Protein AF-0000000079792458 (afdb_homodimer)

Organism: Elysia chlorotica (NCBI:txid188477)

Structure (mmCIF, N/CA/C/O backbone):
data_AF-0000000079792458-model_v1
#
loop_
_entity.id
_entity.type
_entity.pdbx_description
1 polymer 'Nucleotide-diphospho-sugar transferase domain-containing protein'
#
loop_
_atom_site.group_PDB
_atom_site.id
_atom_site.type_symbol
_atom_site.label_atom_id
_atom_site.label_alt_id
_atom_site.label_comp_id
_atom_site.label_asym_id
_atom_site.label_entity_id
_atom_site.label_seq_id
_atom_site.pdbx_PDB_ins_code
_atom_site.Cartn_x
_atom_site.Cartn_y
_atom_site.Cartn_z
_atom_site.occupancy
_atom_site.B_iso_or_equiv
_atom_site.auth_seq_id
_atom_site.auth_comp_id
_atom_site.auth_asym_id
_atom_site.auth_atom_id
_atom_site.pdbx_PDB_model_num
ATOM 1 N N . ASP A 1 1 ? 12.469 20.438 16.906 1 79.25 1 ASP A N 1
ATOM 2 C CA . ASP A 1 1 ? 12.914 21.625 16.188 1 79.25 1 ASP A CA 1
ATOM 3 C C . ASP A 1 1 ? 11.844 22.719 16.219 1 79.25 1 ASP A C 1
ATOM 5 O O . ASP A 1 1 ? 11.766 23.547 15.312 1 79.25 1 ASP A O 1
ATOM 9 N N . LEU A 1 2 ? 11.07 22.578 17.203 1 83.62 2 LEU A N 1
ATOM 10 C CA . LEU A 1 2 ? 10.078 23.609 17.484 1 83.62 2 LEU A CA 1
ATOM 11 C C . LEU A 1 2 ? 10.695 24.766 18.25 1 83.62 2 LEU A C 1
ATOM 13 O O . LEU A 1 2 ? 10.32 25.016 19.406 1 83.62 2 LEU A O 1
ATOM 17 N N . LEU A 1 3 ? 11.734 25.422 17.703 1 83.19 3 LEU A N 1
ATOM 18 C CA . LEU A 1 3 ? 12.469 26.547 18.266 1 83.19 3 LEU A CA 1
ATOM 19 C C . LEU A 1 3 ? 12.383 27.75 17.328 1 83.19 3 LEU A C 1
ATOM 21 O O . LEU A 1 3 ? 12.203 27.609 16.125 1 83.19 3 LEU A O 1
ATOM 25 N N . PRO A 1 4 ? 12.445 28.844 17.938 1 83.25 4 PRO A N 1
ATOM 26 C CA . PRO A 1 4 ? 12.438 30.047 17.094 1 83.25 4 PRO A CA 1
ATOM 27 C C . PRO A 1 4 ? 13.789 30.312 16.422 1 83.25 4 PRO A C 1
ATOM 29 O O . PRO A 1 4 ? 14.82 29.828 16.906 1 83.25 4 PRO A O 1
ATOM 32 N N . ASP A 1 5 ? 13.859 30.984 15.414 1 87.56 5 ASP A N 1
ATOM 33 C CA . ASP A 1 5 ? 15.023 31.578 14.758 1 87.56 5 ASP A CA 1
ATOM 34 C C . ASP A 1 5 ? 16.016 30.5 14.344 1 87.56 5 ASP A C 1
ATOM 36 O O . ASP A 1 5 ? 17.219 30.609 14.625 1 87.56 5 ASP A O 1
ATOM 40 N N . LEU A 1 6 ? 15.57 29.438 13.789 1 92.81 6 LEU A N 1
ATOM 41 C CA . LEU A 1 6 ? 16.422 28.406 13.211 1 92.81 6 LEU A CA 1
ATOM 42 C C . LEU A 1 6 ? 16.609 28.625 11.719 1 92.81 6 LEU A C 1
ATOM 44 O O . LEU A 1 6 ? 15.789 29.297 11.078 1 92.81 6 LEU A O 1
ATOM 48 N N . ALA A 1 7 ? 17.797 28.125 11.227 1 95.06 7 ALA A N 1
ATOM 49 C CA . ALA A 1 7 ? 17.906 28.047 9.773 1 95.06 7 ALA A CA 1
ATOM 50 C C . ALA A 1 7 ? 16.703 27.328 9.164 1 95.06 7 ALA A C 1
ATOM 52 O O . ALA A 1 7 ? 16.156 26.406 9.766 1 95.06 7 ALA A O 1
ATOM 53 N N . PRO A 1 8 ? 16.312 27.781 7.977 1 93.62 8 PRO A N 1
ATOM 54 C CA . PRO A 1 8 ? 15.148 27.141 7.352 1 93.62 8 PRO A CA 1
ATOM 55 C C . PRO A 1 8 ? 15.273 25.625 7.297 1 93.62 8 PRO A C 1
ATOM 57 O O . PRO A 1 8 ? 16.359 25.094 7.066 1 93.62 8 PRO A O 1
ATOM 60 N N . PRO A 1 9 ? 14.18 24.984 7.551 1 91.38 9 PRO A N 1
ATOM 61 C CA . PRO A 1 9 ? 14.188 23.516 7.512 1 91.38 9 PRO A CA 1
ATOM 62 C C . PRO A 1 9 ? 14.141 22.969 6.09 1 91.38 9 PRO A C 1
ATOM 64 O O . PRO A 1 9 ? 13.203 22.25 5.738 1 91.38 9 PRO A O 1
ATOM 67 N N . VAL A 1 10 ? 15.078 23.297 5.309 1 93.38 10 VAL A N 1
ATOM 68 C CA . VAL A 1 10 ? 15.234 22.859 3.928 1 93.38 10 VAL A CA 1
ATOM 69 C C . VAL A 1 10 ? 16.578 22.141 3.76 1 93.38 10 VAL A C 1
ATOM 71 O O . VAL A 1 10 ? 17.609 22.625 4.25 1 93.38 10 VAL A O 1
ATOM 74 N N . VAL A 1 11 ? 16.484 21.016 3.141 1 95.88 11 VAL A N 1
ATOM 75 C CA . VAL A 1 11 ? 17.719 20.297 2.816 1 95.88 11 VAL A CA 1
ATOM 76 C C . VAL A 1 11 ? 18.016 20.406 1.323 1 95.88 11 VAL A C 1
ATOM 78 O O . VAL A 1 11 ? 17.125 20.234 0.491 1 95.88 11 VAL A O 1
ATOM 81 N N . HIS A 1 12 ? 19.25 20.75 1.034 1 95.88 12 HIS A N 1
ATOM 82 C CA . HIS A 1 12 ? 19.672 20.922 -0.349 1 95.88 12 HIS A CA 1
ATOM 83 C C . HIS A 1 12 ? 20.656 19.828 -0.755 1 95.88 12 HIS A C 1
ATOM 85 O O . HIS A 1 12 ? 21.609 19.531 -0.016 1 95.88 12 HIS A O 1
ATOM 91 N N . PHE A 1 13 ? 20.391 19.312 -1.878 1 95.25 13 PHE A N 1
ATOM 92 C CA . PHE A 1 13 ? 21.344 18.469 -2.59 1 95.25 13 PHE A CA 1
ATOM 93 C C . PHE A 1 13 ? 21.734 19.094 -3.92 1 95.25 13 PHE A C 1
ATOM 95 O O . PHE A 1 13 ? 20.953 19.828 -4.523 1 95.25 13 PHE A O 1
ATOM 102 N N . LEU A 1 14 ? 22.969 18.812 -4.262 1 93.94 14 LEU A N 1
ATOM 103 C CA . LEU A 1 14 ? 23.438 19.266 -5.562 1 93.94 14 LEU A CA 1
ATOM 104 C C . LEU A 1 14 ? 23.781 18.078 -6.457 1 93.94 14 LEU A C 1
ATOM 106 O O . LEU A 1 14 ? 24.578 17.219 -6.082 1 93.94 14 LEU A O 1
ATOM 110 N N . TRP A 1 15 ? 23.109 18.016 -7.547 1 91.88 15 TRP A N 1
ATOM 111 C CA . TRP A 1 15 ? 23.359 16.969 -8.531 1 91.88 15 TRP A CA 1
ATOM 112 C C . TRP A 1 15 ? 23.953 17.547 -9.805 1 91.88 15 TRP A C 1
ATOM 114 O O . TRP A 1 15 ? 23.25 18.188 -10.594 1 91.88 15 TRP A O 1
ATOM 124 N N . CYS A 1 16 ? 25.25 17.203 -9.797 1 85.81 16 CYS A N 1
ATOM 125 C CA . CYS A 1 16 ? 25.969 17.688 -10.969 1 85.81 16 CYS A CA 1
ATOM 126 C C . CYS A 1 16 ? 26.359 16.531 -11.891 1 85.81 16 CYS A C 1
ATOM 128 O O . CYS A 1 16 ? 26.875 15.516 -11.43 1 85.81 16 CYS A O 1
ATOM 130 N N . GLY A 1 17 ? 25.797 16.359 -13 1 72.69 17 GLY A N 1
ATOM 131 C CA . GLY A 1 17 ? 26.188 15.328 -13.938 1 72.69 17 GLY A CA 1
ATOM 132 C C . GLY A 1 17 ? 25.312 15.266 -15.172 1 72.69 17 GLY A C 1
ATOM 133 O O . GLY A 1 17 ? 24.203 15.805 -15.172 1 72.69 17 GLY A O 1
ATOM 134 N N . GLY A 1 18 ? 25.969 14.945 -16.219 1 68.06 18 GLY A N 1
ATOM 135 C CA . GLY A 1 18 ? 25.234 14.781 -17.453 1 68.06 18 GLY A CA 1
ATOM 136 C C . GLY A 1 18 ? 24.344 13.547 -17.453 1 68.06 18 GLY A C 1
ATOM 137 O O . GLY A 1 18 ? 24.109 12.938 -16.406 1 68.06 18 GLY A O 1
ATOM 138 N N . ALA A 1 19 ? 23.766 13.242 -18.484 1 66.69 19 ALA A N 1
ATOM 139 C CA . ALA A 1 19 ? 22.828 12.141 -18.703 1 66.69 19 ALA A CA 1
ATOM 140 C C . ALA A 1 19 ? 23.484 10.797 -18.391 1 66.69 19 ALA A C 1
ATOM 142 O O . ALA A 1 19 ? 22.781 9.82 -18.094 1 66.69 19 ALA A O 1
ATOM 143 N N . GLU A 1 20 ? 24.844 10.805 -18.234 1 79.44 20 GLU A N 1
ATOM 144 C CA . GLU A 1 20 ? 25.531 9.523 -18.078 1 79.44 20 GLU A CA 1
ATOM 145 C C . GLU A 1 20 ? 25.719 9.18 -16.609 1 79.44 20 GLU A C 1
ATOM 147 O O . GLU A 1 20 ? 25.984 8.023 -16.266 1 79.44 20 GLU A O 1
ATOM 152 N N . ARG A 1 21 ? 25.609 10.242 -15.781 1 88.44 21 ARG A N 1
ATOM 153 C CA . ARG A 1 21 ? 25.797 9.961 -14.359 1 88.44 21 ARG A CA 1
ATOM 154 C C . ARG A 1 21 ? 24.547 9.297 -13.766 1 88.44 21 ARG A C 1
ATOM 156 O O . ARG A 1 21 ? 23.438 9.789 -13.938 1 88.44 21 ARG A O 1
ATOM 163 N N . LYS A 1 22 ? 24.828 8.18 -13.102 1 91.5 22 LYS A N 1
ATOM 164 C CA . LYS A 1 22 ? 23.734 7.395 -12.555 1 91.5 22 LYS A CA 1
ATOM 165 C C . LYS A 1 22 ? 23.453 7.781 -11.109 1 91.5 22 LYS A C 1
ATOM 167 O O . LYS A 1 22 ? 24.375 8.008 -10.328 1 91.5 22 LYS A O 1
ATOM 172 N N . PHE A 1 23 ? 22.172 7.953 -10.797 1 94.19 23 PHE A N 1
ATOM 173 C CA . PHE A 1 23 ? 21.75 8.055 -9.406 1 94.19 23 PHE A CA 1
ATOM 174 C C . PHE A 1 23 ? 21.734 6.684 -8.742 1 94.19 23 PHE A C 1
ATOM 176 O O . PHE A 1 23 ? 20.828 5.887 -8.977 1 94.19 23 PHE A O 1
ATOM 183 N N . GLU A 1 24 ? 22.734 6.422 -7.914 1 95 24 GLU A N 1
ATOM 184 C CA . GLU A 1 24 ? 22.984 5.094 -7.363 1 95 24 GLU A CA 1
ATOM 185 C C . GLU A 1 24 ? 22.281 4.902 -6.023 1 95 24 GLU A C 1
ATOM 187 O O . GLU A 1 24 ? 21.656 5.832 -5.508 1 95 24 GLU A O 1
ATOM 192 N N . TYR A 1 25 ? 22.422 3.68 -5.484 1 94.81 25 TYR A N 1
ATOM 193 C CA . TYR A 1 25 ? 21.812 3.332 -4.203 1 94.81 25 TYR A CA 1
ATOM 194 C C . TYR A 1 25 ? 22.344 4.211 -3.084 1 94.81 25 TYR A C 1
ATOM 196 O O . TYR A 1 25 ? 21.609 4.594 -2.176 1 94.81 25 TYR A O 1
ATOM 204 N N . ARG A 1 26 ? 23.609 4.586 -3.1 1 95.12 26 ARG A N 1
ATOM 205 C CA . ARG A 1 26 ? 24.188 5.449 -2.076 1 95.12 26 ARG A CA 1
ATOM 206 C C . ARG A 1 26 ? 23.516 6.812 -2.053 1 95.12 26 ARG A C 1
ATOM 208 O O . ARG A 1 26 ? 23.328 7.406 -0.985 1 95.12 26 ARG A O 1
ATOM 215 N N . HIS A 1 27 ? 23.125 7.348 -3.223 1 95.56 27 HIS A N 1
ATOM 216 C CA . HIS A 1 27 ? 22.438 8.625 -3.295 1 95.56 27 HIS A CA 1
ATOM 217 C C . HIS A 1 27 ? 21.031 8.516 -2.703 1 95.56 27 HIS A C 1
ATOM 219 O O . HIS A 1 27 ? 20.578 9.422 -1.997 1 95.56 27 HIS A O 1
ATOM 225 N N . TYR A 1 28 ? 20.422 7.398 -3.023 1 95.81 28 TYR A N 1
ATOM 226 C CA . TYR A 1 28 ? 19.125 7.102 -2.447 1 95.81 28 TYR A CA 1
ATOM 227 C C . TYR A 1 28 ? 19.188 7.074 -0.925 1 95.81 28 TYR A C 1
ATOM 229 O O . TYR A 1 28 ? 18.344 7.676 -0.25 1 95.81 28 TYR A O 1
ATOM 237 N N . LEU A 1 29 ? 20.188 6.414 -0.406 1 96 29 LEU A N 1
ATOM 238 C CA . LEU A 1 29 ? 20.375 6.328 1.039 1 96 29 LEU A CA 1
ATOM 239 C C . LEU A 1 29 ? 20.609 7.707 1.643 1 96 29 LEU A C 1
ATOM 241 O O . LEU A 1 29 ? 20.078 8.016 2.717 1 96 29 LEU A O 1
ATOM 245 N N . ALA A 1 30 ? 21.344 8.492 0.95 1 96.62 30 ALA A N 1
ATOM 246 C CA . ALA A 1 30 ? 21.641 9.836 1.442 1 96.62 30 ALA A CA 1
ATOM 247 C C . ALA A 1 30 ? 20.375 10.664 1.592 1 96.62 30 ALA A C 1
ATOM 249 O O . ALA A 1 30 ? 20.141 11.281 2.633 1 96.62 30 ALA A O 1
ATOM 250 N N . VAL A 1 31 ? 19.578 10.648 0.574 1 94.94 31 VAL A N 1
ATOM 251 C CA . VAL A 1 31 ? 18.359 11.445 0.577 1 94.94 31 VAL A CA 1
ATOM 252 C C . VAL A 1 31 ? 17.391 10.914 1.64 1 94.94 31 VAL A C 1
ATOM 254 O O . VAL A 1 31 ? 16.828 11.68 2.422 1 94.94 31 VAL A O 1
ATOM 257 N N . ARG A 1 32 ? 17.266 9.633 1.72 1 93.38 32 ARG A N 1
ATOM 258 C CA . ARG A 1 32 ? 16.344 9.023 2.68 1 93.38 32 ARG A CA 1
ATOM 259 C C . ARG A 1 32 ? 16.766 9.336 4.113 1 93.38 32 ARG A C 1
ATOM 261 O O . ARG A 1 32 ? 15.93 9.68 4.953 1 93.38 32 ARG A O 1
ATOM 268 N N . ARG A 1 33 ? 18.016 9.164 4.367 1 94.81 33 ARG A N 1
ATOM 269 C CA . ARG A 1 33 ? 18.516 9.391 5.723 1 94.81 33 ARG A CA 1
ATOM 270 C C . ARG A 1 33 ? 18.375 10.859 6.117 1 94.81 33 ARG A C 1
ATOM 272 O O . ARG A 1 33 ? 18.047 11.164 7.266 1 94.81 33 ARG A O 1
ATOM 279 N N . ALA A 1 34 ? 18.641 11.734 5.164 1 95.19 34 ALA A N 1
ATOM 280 C CA . ALA A 1 34 ? 18.469 13.156 5.43 1 95.19 34 ALA A CA 1
ATOM 281 C C . ALA A 1 34 ? 17.016 13.469 5.809 1 95.19 34 ALA A C 1
ATOM 283 O O . ALA A 1 34 ? 16.766 14.242 6.738 1 95.19 34 ALA A O 1
ATOM 284 N N . ASN A 1 35 ? 16.141 12.891 5.117 1 90.94 35 ASN A N 1
ATOM 285 C CA . ASN A 1 35 ? 14.727 13.094 5.418 1 90.94 35 ASN A CA 1
ATOM 286 C C . ASN A 1 35 ? 14.367 12.578 6.805 1 90.94 35 ASN A C 1
ATOM 288 O O . ASN A 1 35 ? 13.578 13.195 7.523 1 90.94 35 ASN A O 1
ATOM 292 N N . GLU A 1 36 ? 14.938 11.516 7.16 1 89 36 GLU A N 1
ATOM 293 C CA . GLU A 1 36 ? 14.625 10.859 8.43 1 89 36 GLU A CA 1
ATOM 294 C C . GLU A 1 36 ? 15.195 11.648 9.609 1 89 36 GLU A C 1
ATOM 296 O O . GLU A 1 36 ? 14.539 11.789 10.641 1 89 36 GLU A O 1
ATOM 301 N N . VAL A 1 37 ? 16.359 12.102 9.406 1 92.25 37 VAL A N 1
ATOM 302 C CA . VAL A 1 37 ? 17.078 12.625 10.562 1 92.25 37 VAL A CA 1
ATOM 303 C C . VAL A 1 37 ? 16.844 14.125 10.68 1 92.25 37 VAL A C 1
ATOM 305 O O . VAL A 1 37 ? 16.703 14.648 11.789 1 92.25 37 VAL A O 1
ATOM 308 N N . VAL A 1 38 ? 16.797 14.797 9.5 1 92.88 38 VAL A N 1
ATOM 309 C CA . VAL A 1 38 ? 16.625 16.234 9.539 1 92.88 38 VAL A CA 1
ATOM 310 C C . VAL A 1 38 ? 15.133 16.578 9.609 1 92.88 38 VAL A C 1
ATOM 312 O O . VAL A 1 38 ? 14.75 17.625 10.156 1 92.88 38 VAL A O 1
ATOM 315 N N . LYS A 1 39 ? 14.25 15.75 9 1 87.81 39 LYS A N 1
ATOM 316 C CA . LYS A 1 39 ? 12.812 15.961 8.93 1 87.81 39 LYS A CA 1
ATOM 317 C C . LYS A 1 39 ? 12.484 17.344 8.383 1 87.81 39 LYS A C 1
ATOM 319 O O . LYS A 1 39 ? 11.75 18.109 9.016 1 87.81 39 LYS A O 1
ATOM 324 N N . PRO A 1 40 ? 13.023 17.594 7.184 1 91.25 40 PRO A N 1
ATOM 325 C CA . PRO A 1 40 ? 12.852 18.938 6.613 1 91.25 40 PRO A CA 1
ATOM 326 C C . PRO A 1 40 ? 11.43 19.172 6.109 1 91.25 40 PRO A C 1
ATOM 328 O O . PRO A 1 40 ? 10.648 18.234 5.965 1 91.25 40 PRO A O 1
ATOM 331 N N . ASP A 1 41 ? 11.148 20.453 5.926 1 86.19 41 ASP A N 1
ATOM 332 C CA . ASP A 1 41 ? 9.898 20.797 5.25 1 86.19 41 ASP A CA 1
ATOM 333 C C . ASP A 1 41 ? 9.969 20.469 3.76 1 86.19 41 ASP A C 1
ATOM 335 O O . ASP A 1 41 ? 8.953 20.156 3.135 1 86.19 41 ASP A O 1
ATOM 339 N N . LYS A 1 42 ? 11.25 20.672 3.348 1 85.81 42 LYS A N 1
ATOM 340 C CA . LYS A 1 42 ? 11.484 20.453 1.923 1 85.81 42 LYS A CA 1
ATOM 341 C C . LYS A 1 42 ? 12.875 19.875 1.675 1 85.81 42 LYS A C 1
ATOM 343 O O . LYS A 1 42 ? 13.844 20.266 2.34 1 85.81 42 LYS A O 1
ATOM 348 N N . LEU A 1 43 ? 12.828 18.969 0.758 1 90.31 43 LEU A N 1
ATOM 349 C CA . LEU A 1 43 ? 14.078 18.5 0.167 1 90.31 43 LEU A CA 1
ATOM 350 C C . LEU A 1 43 ? 14.211 18.984 -1.274 1 90.31 43 LEU A C 1
ATOM 352 O O . LEU A 1 43 ? 13.305 18.797 -2.084 1 90.31 43 LEU A O 1
ATOM 356 N N . VAL A 1 44 ? 15.352 19.594 -1.564 1 91.31 44 VAL A N 1
ATOM 357 C CA . VAL A 1 44 ? 15.516 20.156 -2.898 1 91.31 44 VAL A CA 1
ATOM 358 C C . VAL A 1 44 ? 16.766 19.562 -3.562 1 91.31 44 VAL A C 1
ATOM 360 O O . VAL A 1 44 ? 17.844 19.594 -2.986 1 91.31 44 VAL A O 1
ATOM 363 N N . LEU A 1 45 ? 16.547 19.062 -4.699 1 91.56 45 LEU A N 1
ATOM 364 C CA . LEU A 1 45 ? 17.656 18.656 -5.547 1 91.56 45 LEU A CA 1
ATOM 365 C C . LEU A 1 45 ? 17.938 19.703 -6.617 1 91.56 45 LEU A C 1
ATOM 367 O O . LEU A 1 45 ? 17.141 19.875 -7.551 1 91.56 45 LEU A O 1
ATOM 371 N N . HIS A 1 46 ? 19.016 20.391 -6.406 1 91.5 46 HIS A N 1
ATOM 372 C CA . HIS A 1 46 ? 19.484 21.312 -7.438 1 91.5 46 HIS A CA 1
ATOM 373 C C . HIS A 1 46 ? 20.266 20.578 -8.523 1 91.5 46 HIS A C 1
ATOM 375 O O . HIS A 1 46 ? 21.188 19.812 -8.219 1 91.5 46 HIS A O 1
ATOM 381 N N . HIS A 1 47 ? 19.828 20.859 -9.797 1 89.19 47 HIS A N 1
ATOM 382 C CA . HIS A 1 47 ? 20.438 20 -10.797 1 89.19 47 HIS A CA 1
ATOM 383 C C . HIS A 1 47 ? 20.641 20.75 -12.117 1 89.19 47 HIS A C 1
ATOM 385 O O . HIS A 1 47 ? 20.016 21.781 -12.344 1 89.19 47 HIS A O 1
ATOM 391 N N . ARG A 1 48 ? 21.578 20.219 -13.008 1 84.25 48 ARG A N 1
ATOM 392 C CA . ARG A 1 48 ? 21.703 20.625 -14.406 1 84.25 48 ARG A CA 1
ATOM 393 C C . ARG A 1 48 ? 21.141 19.547 -15.336 1 84.25 48 ARG A C 1
ATOM 395 O O . ARG A 1 48 ? 21.219 19.688 -16.562 1 84.25 48 ARG A O 1
ATOM 402 N N . GLY A 1 49 ? 20.531 18.656 -14.945 1 82.12 49 GLY A N 1
ATOM 403 C CA . GLY A 1 49 ? 19.922 17.5 -15.578 1 82.12 49 GLY A CA 1
ATOM 404 C C . GLY A 1 49 ? 19.5 16.422 -14.594 1 82.12 49 GLY A C 1
ATOM 405 O O . GLY A 1 49 ? 20.328 15.906 -13.836 1 82.12 49 GLY A O 1
ATOM 406 N N . LEU A 1 50 ? 18.312 16.109 -14.609 1 86.88 50 LEU A N 1
ATOM 407 C CA . LEU A 1 50 ? 17.797 15.148 -13.648 1 86.88 50 LEU A CA 1
ATOM 408 C C . LEU A 1 50 ? 18.391 13.766 -13.906 1 86.88 50 LEU A C 1
ATOM 410 O O . LEU A 1 50 ? 18.656 13.398 -15.047 1 86.88 50 LEU A O 1
ATOM 414 N N . PRO A 1 51 ? 18.594 13.062 -12.797 1 88.5 51 PRO A N 1
ATOM 415 C CA . PRO A 1 51 ? 19.047 11.688 -12.992 1 88.5 51 PRO A CA 1
ATOM 416 C C . PRO A 1 51 ? 18.062 10.859 -13.82 1 88.5 51 PRO A C 1
ATOM 418 O O . PRO A 1 51 ? 16.844 10.953 -13.625 1 88.5 51 PRO A O 1
ATOM 421 N N . GLN A 1 52 ? 18.656 10.141 -14.758 1 89 52 GLN A N 1
ATOM 422 C CA . GLN A 1 52 ? 17.844 9.258 -15.594 1 89 52 GLN A CA 1
ATOM 423 C C . GLN A 1 52 ? 18.156 7.793 -15.328 1 89 52 GLN A C 1
ATOM 425 O O . GLN A 1 52 ? 19.297 7.453 -15.008 1 89 52 GLN A O 1
ATOM 430 N N . PRO A 1 53 ? 17.125 6.965 -15.484 1 90.69 53 PRO A N 1
ATOM 431 C CA . PRO A 1 53 ? 17.422 5.531 -15.383 1 90.69 53 PRO A CA 1
ATOM 432 C C . PRO A 1 53 ? 18.312 5.035 -16.516 1 90.69 53 PRO A C 1
ATOM 434 O O . PRO A 1 53 ? 18.375 5.66 -17.578 1 90.69 53 PRO A O 1
ATOM 437 N N . ASP A 1 54 ? 19.031 3.984 -16.25 1 92.62 54 ASP A N 1
ATOM 438 C CA . ASP A 1 54 ? 19.797 3.355 -17.328 1 92.62 54 ASP A CA 1
ATOM 439 C C . ASP A 1 54 ? 18.875 2.607 -18.297 1 92.62 54 ASP A C 1
ATOM 441 O O . ASP A 1 54 ? 17.688 2.402 -18 1 92.62 54 ASP A O 1
ATOM 445 N N . ALA A 1 55 ? 19.391 2.172 -19.359 1 91.56 55 ALA A N 1
ATOM 446 C CA . ALA A 1 55 ? 18.609 1.529 -20.422 1 91.56 55 ALA A CA 1
ATOM 447 C C . ALA A 1 55 ? 18 0.224 -19.922 1 91.56 55 ALA A C 1
ATOM 449 O O . ALA A 1 55 ? 16.891 -0.138 -20.328 1 91.56 55 ALA A O 1
ATOM 450 N N . GLU A 1 56 ? 18.672 -0.433 -19 1 93.69 56 GLU A N 1
ATOM 451 C CA . GLU A 1 56 ? 18.219 -1.737 -18.531 1 93.69 56 GLU A CA 1
ATOM 452 C C . GLU A 1 56 ? 17.25 -1.593 -17.359 1 93.69 56 GLU A C 1
ATOM 454 O O . GLU A 1 56 ? 16.641 -2.574 -16.922 1 93.69 56 GLU A O 1
ATOM 459 N N . GLY A 1 57 ? 17.188 -0.408 -16.781 1 93.31 57 GLY A N 1
ATOM 460 C CA . GLY A 1 57 ? 16.141 -0.107 -15.82 1 93.31 57 GLY A CA 1
ATOM 461 C C . GLY A 1 57 ? 16.516 -0.467 -14.398 1 93.31 57 GLY A C 1
ATOM 462 O O . GLY A 1 57 ? 15.648 -0.722 -13.562 1 93.31 57 GLY A O 1
ATOM 463 N N . TYR A 1 58 ? 17.797 -0.553 -14.117 1 94.88 58 TYR A N 1
ATOM 464 C CA . TYR A 1 58 ? 18.172 -0.902 -12.75 1 94.88 58 TYR A CA 1
ATOM 465 C C . TYR A 1 58 ? 18.297 0.345 -11.883 1 94.88 58 TYR A C 1
ATOM 467 O O . TYR A 1 58 ? 17.859 0.352 -10.727 1 94.88 58 TYR A O 1
ATOM 475 N N . TYR A 1 59 ? 18.922 1.404 -12.391 1 94.75 59 TYR A N 1
ATOM 476 C CA . TYR A 1 59 ? 19.188 2.615 -11.617 1 94.75 59 TYR A CA 1
ATOM 477 C C . TYR A 1 59 ? 17.953 3.523 -11.594 1 94.75 59 TYR A C 1
ATOM 479 O O . TYR A 1 59 ? 18 4.645 -12.109 1 94.75 59 TYR A O 1
ATOM 487 N N . VAL A 1 60 ? 17 3.121 -10.914 1 92.56 60 VAL A N 1
ATOM 488 C CA . VAL A 1 60 ? 15.75 3.869 -10.805 1 92.56 60 VAL A CA 1
ATOM 489 C C . VAL A 1 60 ? 15.625 4.465 -9.406 1 92.56 60 VAL A C 1
ATOM 491 O O . VAL A 1 60 ? 14.523 4.82 -8.977 1 92.56 60 VAL A O 1
ATOM 494 N N . TRP A 1 61 ? 16.688 4.594 -8.711 1 92.88 61 TRP A N 1
ATOM 495 C CA . TRP A 1 61 ? 16.688 4.98 -7.301 1 92.88 61 TRP A CA 1
ATOM 496 C C . TRP A 1 61 ? 16.109 6.383 -7.125 1 92.88 61 TRP A C 1
ATOM 498 O O . TRP A 1 61 ? 15.453 6.668 -6.121 1 92.88 61 TRP A O 1
ATOM 508 N N . PHE A 1 62 ? 16.375 7.281 -8.047 1 90.62 62 PHE A N 1
ATOM 509 C CA . PHE A 1 62 ? 15.836 8.633 -7.934 1 90.62 62 PHE A CA 1
ATOM 510 C C . PHE A 1 62 ? 14.305 8.602 -7.938 1 90.62 62 PHE A C 1
ATOM 512 O O . PHE A 1 62 ? 13.664 9.312 -7.164 1 90.62 62 PHE A O 1
ATOM 519 N N . ASN A 1 63 ? 13.766 7.762 -8.789 1 86.19 63 ASN A N 1
ATOM 520 C CA . ASN A 1 63 ? 12.32 7.625 -8.875 1 86.19 63 ASN A CA 1
ATOM 521 C C . ASN A 1 63 ? 11.734 7.023 -7.602 1 86.19 63 ASN A C 1
ATOM 523 O O . ASN A 1 63 ? 10.555 7.227 -7.297 1 86.19 63 ASN A O 1
ATOM 527 N N . GLN A 1 64 ? 12.531 6.324 -6.926 1 86.25 64 GLN A N 1
ATOM 528 C CA . GLN A 1 64 ? 12.055 5.598 -5.754 1 86.25 64 GLN A CA 1
ATOM 529 C C . GLN A 1 64 ? 12.148 6.461 -4.496 1 86.25 64 GLN A C 1
ATOM 531 O O . GLN A 1 64 ? 11.648 6.082 -3.438 1 86.25 64 GLN A O 1
ATOM 536 N N . VAL A 1 65 ? 12.805 7.543 -4.664 1 80.62 65 VAL A N 1
ATOM 537 C CA . VAL A 1 65 ? 12.875 8.422 -3.5 1 80.62 65 VAL A CA 1
ATOM 538 C C . VAL A 1 65 ? 11.469 8.852 -3.092 1 80.62 65 VAL A C 1
ATOM 540 O O . VAL A 1 65 ? 11.164 8.945 -1.9 1 80.62 65 VAL A O 1
ATOM 543 N N . ASP A 1 66 ? 10.672 9.133 -4.246 1 58.94 66 ASP A N 1
ATOM 544 C CA . ASP A 1 66 ? 9.297 9.57 -4.004 1 58.94 66 ASP A CA 1
ATOM 545 C C . ASP A 1 66 ? 8.422 8.414 -3.533 1 58.94 66 ASP A C 1
ATOM 547 O O . ASP A 1 66 ? 7.535 8.594 -2.697 1 58.94 66 ASP A O 1
ATOM 551 N N . MET A 1 67 ? 8.688 7.203 -4.328 1 46.94 67 MET A N 1
ATOM 552 C CA . MET A 1 67 ? 7.715 6.109 -4.309 1 46.94 67 MET A CA 1
ATOM 553 C C . MET A 1 67 ? 7.754 5.375 -2.973 1 46.94 67 MET A C 1
ATOM 555 O O . MET A 1 67 ? 6.746 4.816 -2.535 1 46.94 67 MET A O 1
ATOM 559 N N . GLN A 1 68 ? 9 4.98 -2.652 1 44.16 68 GLN A N 1
ATOM 560 C CA . GLN A 1 68 ? 9.172 3.908 -1.679 1 44.16 68 GLN A CA 1
ATOM 561 C C . GLN A 1 68 ? 8.766 4.367 -0.281 1 44.16 68 GLN A C 1
ATOM 563 O O . GLN A 1 68 ? 8.945 3.637 0.695 1 44.16 68 GLN A O 1
ATOM 568 N N . SER A 1 69 ? 8.531 5.504 -0.077 1 38 69 SER A N 1
ATOM 569 C CA . SER A 1 69 ? 8.219 5.582 1.345 1 38 69 SER A CA 1
ATOM 570 C C . SER A 1 69 ? 7.137 4.574 1.727 1 38 69 SER A C 1
ATOM 572 O O . SER A 1 69 ? 6.031 4.609 1.187 1 38 69 SER A O 1
ATOM 574 N N . HIS A 1 70 ? 7.461 3.301 1.624 1 37.44 70 HIS A N 1
ATOM 575 C CA . HIS A 1 70 ? 6.535 2.389 2.289 1 37.44 70 HIS A CA 1
ATOM 576 C C . HIS A 1 70 ? 5.422 3.154 2.994 1 37.44 70 HIS A C 1
ATOM 578 O O . HIS A 1 70 ? 4.297 2.656 3.113 1 37.44 70 HIS A O 1
ATOM 584 N N . ASP A 1 71 ? 5.91 4.113 3.883 1 36.97 71 ASP A N 1
ATOM 585 C CA . ASP A 1 71 ? 5.277 5.254 4.531 1 36.97 71 ASP A CA 1
ATOM 586 C C . ASP A 1 71 ? 5.066 6.398 3.541 1 36.97 71 ASP A C 1
ATOM 588 O O . ASP A 1 71 ? 6.012 7.105 3.191 1 36.97 71 ASP A O 1
ATOM 592 N N . LYS A 1 72 ? 4.391 6.207 2.443 1 42.31 72 LYS A N 1
ATOM 593 C CA . LYS A 1 72 ? 4.043 7.254 1.488 1 42.31 72 LYS A CA 1
ATOM 594 C C . LYS A 1 72 ? 4.395 8.633 2.033 1 42.31 72 LYS A C 1
ATOM 596 O O . LYS A 1 72 ? 3.844 9.641 1.588 1 42.31 72 LYS A O 1
ATOM 601 N N . ARG A 1 73 ? 5.027 8.664 3.16 1 42 73 ARG A N 1
ATOM 602 C CA . ARG A 1 73 ? 5.391 9.898 3.846 1 42 73 ARG A CA 1
ATOM 603 C C . ARG A 1 73 ? 6.199 10.82 2.932 1 42 73 ARG A C 1
ATOM 605 O O . ARG A 1 73 ? 6.637 11.891 3.352 1 42 73 ARG A O 1
ATOM 612 N N . ALA A 1 74 ? 7.461 10.203 2.123 1 45.41 74 ALA A N 1
ATOM 613 C CA . ALA A 1 74 ? 8.562 11.117 1.825 1 45.41 74 ALA A CA 1
ATOM 614 C C . ALA A 1 74 ? 8.156 12.133 0.756 1 45.41 74 ALA A C 1
ATOM 616 O O . ALA A 1 74 ? 7.504 11.781 -0.228 1 45.41 74 ALA A O 1
ATOM 617 N N . ASN A 1 75 ? 8.25 13.258 1.03 1 55.03 75 ASN A N 1
ATOM 618 C CA . ASN A 1 75 ? 8.375 14.484 0.249 1 55.03 75 ASN A CA 1
ATOM 619 C C . ASN A 1 75 ? 9.375 14.32 -0.896 1 55.03 75 ASN A C 1
ATOM 621 O O . ASN A 1 75 ? 10.57 14.141 -0.663 1 55.03 75 ASN A O 1
ATOM 625 N N . ALA A 1 76 ? 8.852 13.75 -2.021 1 66.5 76 ALA A N 1
ATOM 626 C CA . ALA A 1 76 ? 9.727 13.844 -3.188 1 66.5 76 ALA A CA 1
ATOM 627 C C . ALA A 1 76 ? 10.477 15.18 -3.213 1 66.5 76 ALA A C 1
ATOM 629 O O . ALA A 1 76 ? 9.906 16.219 -2.869 1 66.5 76 ALA A O 1
ATOM 630 N N . PRO A 1 77 ? 11.758 14.922 -3.363 1 76.5 77 PRO A N 1
ATOM 631 C CA . PRO A 1 77 ? 12.508 16.172 -3.439 1 76.5 77 PRO A CA 1
ATOM 632 C C . PRO A 1 77 ? 11.984 17.109 -4.531 1 76.5 77 PRO A C 1
ATOM 634 O O . PRO A 1 77 ? 11.586 16.656 -5.602 1 76.5 77 PRO A O 1
ATOM 637 N N . ALA A 1 78 ? 11.898 18.25 -4.121 1 80.81 78 ALA A N 1
ATOM 638 C CA . ALA A 1 78 ? 1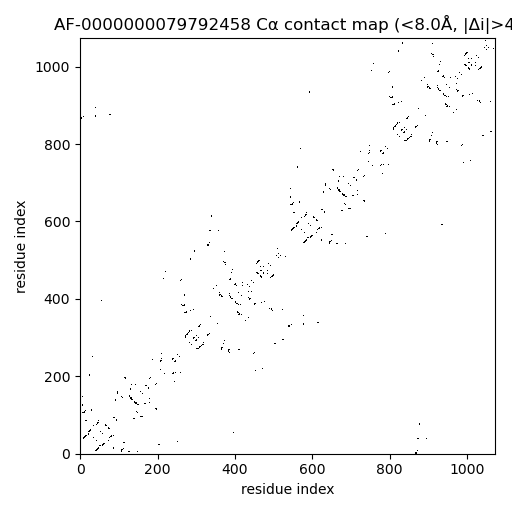1.695 19.266 -5.164 1 80.81 78 ALA A CA 1
ATOM 639 C C . ALA A 1 78 ? 12.922 19.375 -6.066 1 80.81 78 ALA A C 1
ATOM 641 O O . ALA A 1 78 ? 14.047 19.172 -5.617 1 80.81 78 ALA A O 1
ATOM 642 N N . VAL A 1 79 ? 12.664 19.594 -7.312 1 85.31 79 VAL A N 1
ATOM 643 C CA . VAL A 1 79 ? 13.766 19.703 -8.266 1 85.31 79 VAL A CA 1
ATOM 644 C C . VAL A 1 79 ? 13.867 21.141 -8.773 1 85.31 79 VAL A C 1
ATOM 646 O O . VAL A 1 79 ? 12.859 21.766 -9.094 1 85.31 79 VAL A O 1
ATOM 649 N N . ARG A 1 80 ? 15.102 21.641 -8.734 1 86.56 80 ARG A N 1
ATOM 650 C CA . ARG A 1 80 ? 15.367 22.984 -9.227 1 86.56 80 ARG A CA 1
ATOM 651 C C . ARG A 1 80 ? 16.562 23 -10.164 1 86.56 80 ARG A C 1
ATOM 653 O O . ARG A 1 80 ? 17.656 22.562 -9.797 1 86.56 80 ARG A O 1
ATOM 660 N N . SER A 1 81 ? 16.219 23.547 -11.352 1 86.19 81 SER A N 1
ATOM 661 C CA . SER A 1 81 ? 17.297 23.656 -12.32 1 86.19 81 SER A CA 1
ATOM 662 C C . SER A 1 81 ? 18.078 24.953 -12.125 1 86.19 81 SER A C 1
ATOM 664 O O . SER A 1 81 ? 17.5 25.984 -11.758 1 86.19 81 SER A O 1
ATOM 666 N N . PHE A 1 82 ? 19.344 24.875 -12.156 1 78.12 82 PHE A N 1
ATOM 667 C CA . PHE A 1 82 ? 20.078 26.125 -12.094 1 78.12 82 PHE A CA 1
ATOM 668 C C . PHE A 1 82 ? 20.844 26.359 -13.391 1 78.12 82 PHE A C 1
ATOM 670 O O . PHE A 1 82 ? 21.094 25.422 -14.156 1 78.12 82 PHE A O 1
ATOM 677 N N . ALA A 1 83 ? 21 27.688 -13.625 1 65 83 ALA A N 1
ATOM 678 C CA . ALA A 1 83 ? 21.547 28.25 -14.859 1 65 83 ALA A CA 1
ATOM 679 C C . ALA A 1 83 ? 22.922 27.656 -15.156 1 65 83 ALA A C 1
ATOM 681 O O . ALA A 1 83 ? 23.484 26.922 -14.336 1 65 83 ALA A O 1
ATOM 682 N N . ASN A 1 84 ? 23.547 28 -16.344 1 61.78 84 ASN A N 1
ATOM 683 C CA . ASN A 1 84 ? 24.688 27.578 -17.125 1 61.78 84 ASN A CA 1
ATOM 684 C C . ASN A 1 84 ? 26 27.703 -16.344 1 61.78 84 ASN A C 1
ATOM 686 O O . ASN A 1 84 ? 26.969 28.266 -16.828 1 61.78 84 ASN A O 1
ATOM 690 N N . SER A 1 85 ? 25.969 27.438 -15.031 1 63.94 85 SER A N 1
ATOM 691 C CA . SER A 1 85 ? 27.25 27.391 -14.344 1 63.94 85 SER A CA 1
ATOM 692 C C . SER A 1 85 ? 27.828 25.984 -14.336 1 63.94 85 SER A C 1
ATOM 694 O O . SER A 1 85 ? 27.094 25 -14.438 1 63.94 85 SER A O 1
ATOM 696 N N . PRO A 1 86 ? 29.219 26.016 -14.398 1 72.5 86 PRO A N 1
ATOM 697 C CA . PRO A 1 86 ? 29.859 24.703 -14.273 1 72.5 86 PRO A CA 1
ATOM 698 C C . PRO A 1 86 ? 29.375 23.938 -13.039 1 72.5 86 PRO A C 1
ATOM 700 O O . PRO A 1 86 ? 29.172 24.531 -11.977 1 72.5 86 PRO A O 1
ATOM 703 N N . CYS A 1 87 ? 28.891 22.828 -13.18 1 77.69 87 CYS A N 1
ATOM 704 C CA . CYS A 1 87 ? 28.406 21.953 -12.125 1 77.69 87 CYS A CA 1
ATOM 705 C C . CYS A 1 87 ? 29.219 20.656 -12.055 1 77.69 87 CYS A C 1
ATOM 707 O O . CYS A 1 87 ? 28.797 19.625 -12.586 1 77.69 87 CYS A O 1
ATOM 709 N N . PRO A 1 88 ? 30.422 20.812 -11.367 1 75.12 88 PRO A N 1
ATOM 710 C CA . PRO A 1 88 ? 31.266 19.625 -11.32 1 75.12 88 PRO A CA 1
ATOM 711 C C . PRO A 1 88 ? 30.766 18.578 -10.328 1 75.12 88 PRO A C 1
ATOM 713 O O . PRO A 1 88 ? 30.172 18.922 -9.305 1 75.12 88 PRO A O 1
ATOM 716 N N . SER A 1 89 ? 31.047 17.344 -10.656 1 71.25 89 SER A N 1
ATOM 717 C CA . SER A 1 89 ? 30.703 16.266 -9.742 1 71.25 89 SER A CA 1
ATOM 718 C C . SER A 1 89 ? 31.797 16.094 -8.68 1 71.25 89 SER A C 1
ATOM 720 O O . SER A 1 89 ? 31.547 15.531 -7.609 1 71.25 89 SER A O 1
ATOM 722 N N . GLU A 1 90 ? 32.906 16.688 -8.969 1 78.38 90 GLU A N 1
ATOM 723 C CA . GLU A 1 90 ? 34.031 16.562 -8.047 1 78.38 90 GLU A CA 1
ATOM 724 C C . GLU A 1 90 ? 33.938 17.625 -6.945 1 78.38 90 GLU A C 1
ATOM 726 O O . GLU A 1 90 ? 33.312 18.672 -7.125 1 78.38 90 GLU A O 1
ATOM 731 N N . SER A 1 91 ? 34.562 17.203 -5.859 1 88.31 91 SER A N 1
ATOM 732 C CA . SER A 1 91 ? 34.594 18.109 -4.719 1 88.31 91 SER A CA 1
ATOM 733 C C . SER A 1 91 ? 35.688 19.188 -4.922 1 88.31 91 SER A C 1
ATOM 735 O O . SER A 1 91 ? 36.781 19.062 -4.402 1 88.31 91 SER A O 1
ATOM 737 N N . ASN A 1 92 ? 35.25 20.234 -5.656 1 88.19 92 ASN A N 1
ATOM 738 C CA . ASN A 1 92 ? 36.188 21.297 -5.945 1 88.19 92 ASN A CA 1
ATOM 739 C C . ASN A 1 92 ? 35.625 22.672 -5.566 1 88.19 92 ASN A C 1
ATOM 741 O O . ASN A 1 92 ? 34.562 22.75 -4.953 1 88.19 92 ASN A O 1
ATOM 745 N N . ALA A 1 93 ? 36.344 23.641 -5.895 1 90.06 93 ALA A N 1
ATOM 746 C CA . ALA A 1 93 ? 36 25 -5.488 1 90.06 93 ALA A CA 1
ATOM 747 C C . ALA A 1 93 ? 34.719 25.469 -6.152 1 90.06 93 ALA A C 1
ATOM 749 O O . ALA A 1 93 ? 33.875 26.141 -5.523 1 90.06 93 ALA A O 1
ATOM 750 N N . HIS A 1 94 ? 34.531 25.141 -7.355 1 88.5 94 HIS A N 1
ATOM 751 C CA . HIS A 1 94 ? 33.344 25.578 -8.078 1 88.5 94 HIS A CA 1
ATOM 752 C C . HIS A 1 94 ? 32.094 25.016 -7.43 1 88.5 94 HIS A C 1
ATOM 754 O O . HIS A 1 94 ? 31.062 25.719 -7.332 1 88.5 94 HIS A O 1
ATOM 760 N N . ARG A 1 95 ? 32.125 23.828 -7.027 1 91.56 95 ARG A N 1
ATOM 761 C CA . ARG A 1 95 ? 31 23.188 -6.375 1 91.56 95 ARG A CA 1
ATOM 762 C C . ARG A 1 95 ? 30.594 23.953 -5.117 1 91.56 95 ARG A C 1
ATOM 764 O O . ARG A 1 95 ? 29.422 24.281 -4.945 1 91.56 95 ARG A O 1
ATOM 771 N N . TYR A 1 96 ? 31.5 24.234 -4.332 1 93.81 96 TYR A N 1
ATOM 772 C CA . TYR A 1 96 ? 31.156 24.828 -3.043 1 93.81 96 TYR A CA 1
ATOM 773 C C . TYR A 1 96 ? 30.844 26.312 -3.189 1 93.81 96 TYR A C 1
ATOM 775 O O . TYR A 1 96 ? 30.141 26.891 -2.361 1 93.81 96 TYR A O 1
ATOM 783 N N . MET A 1 97 ? 31.391 26.938 -4.223 1 92.38 97 MET A N 1
ATOM 784 C CA . MET A 1 97 ? 30.938 28.297 -4.527 1 92.38 97 MET A CA 1
ATOM 785 C C . MET A 1 97 ? 29.453 28.297 -4.879 1 92.38 97 MET A C 1
ATOM 787 O O . MET A 1 97 ? 28.703 29.156 -4.426 1 92.38 97 MET A O 1
ATOM 791 N N . LEU A 1 98 ? 29.109 27.344 -5.648 1 91.62 98 LEU A N 1
ATOM 792 C CA . LEU A 1 98 ? 27.688 27.203 -6.008 1 91.62 98 LEU A CA 1
ATOM 793 C C . LEU A 1 98 ? 26.844 26.906 -4.777 1 91.62 98 LEU A C 1
ATOM 795 O O . LEU A 1 98 ? 25.781 27.5 -4.586 1 91.62 98 LEU A O 1
ATOM 799 N N . VAL A 1 99 ? 27.266 25.984 -3.928 1 95.06 99 VAL A N 1
ATOM 800 C CA . VAL A 1 99 ? 26.547 25.609 -2.723 1 95.06 99 VAL A CA 1
ATOM 801 C C . VAL A 1 99 ? 26.344 26.828 -1.826 1 95.06 99 VAL A C 1
ATOM 803 O O . VAL A 1 99 ? 25.25 27.062 -1.324 1 95.06 99 VAL A O 1
ATOM 806 N N . LEU A 1 100 ? 27.406 27.578 -1.671 1 95.88 100 LEU A N 1
ATOM 807 C CA . LEU A 1 100 ? 27.328 28.734 -0.784 1 95.88 100 LEU A CA 1
ATOM 808 C C . LEU A 1 100 ? 26.406 29.797 -1.363 1 95.88 100 LEU A C 1
ATOM 810 O O . LEU A 1 100 ? 25.703 30.5 -0.62 1 95.88 100 LEU A O 1
ATOM 814 N N . ARG A 1 101 ? 26.375 29.953 -2.648 1 93.81 101 ARG A N 1
ATOM 815 C CA . ARG A 1 101 ? 25.422 30.875 -3.266 1 93.81 101 ARG A CA 1
ATOM 816 C C . ARG A 1 101 ? 24 30.438 -2.996 1 93.81 101 ARG A C 1
ATOM 818 O O . ARG A 1 101 ? 23.141 31.266 -2.686 1 93.81 101 ARG A O 1
ATOM 825 N N . LEU A 1 102 ? 23.75 29.188 -3.123 1 93.94 102 LEU A N 1
ATOM 826 C CA . LEU A 1 102 ? 22.438 28.625 -2.855 1 93.94 102 LEU A CA 1
ATOM 827 C C . LEU A 1 102 ? 22.031 28.875 -1.404 1 93.94 102 LEU A C 1
ATOM 829 O O . LEU A 1 102 ? 20.906 29.297 -1.128 1 93.94 102 LEU A O 1
ATOM 833 N N . LEU A 1 103 ? 22.938 28.625 -0.501 1 96.75 103 LEU A N 1
ATOM 834 C CA . LEU A 1 103 ? 22.625 28.719 0.921 1 96.75 103 LEU A CA 1
ATOM 835 C C . LEU A 1 103 ? 22.469 30.172 1.352 1 96.75 103 LEU A C 1
ATOM 837 O O . LEU A 1 103 ? 21.703 30.469 2.275 1 96.75 103 LEU A O 1
ATOM 841 N N . GLU A 1 104 ? 23.234 31.047 0.705 1 96.94 104 GLU A N 1
ATOM 842 C CA . GLU A 1 104 ? 23.031 32.469 0.99 1 96.94 104 GLU A CA 1
ATOM 843 C C . GLU A 1 104 ? 21.609 32.875 0.633 1 96.94 104 GLU A C 1
ATOM 845 O O . GLU A 1 104 ? 20.953 33.594 1.397 1 96.94 104 GLU A O 1
ATOM 850 N N . ARG A 1 105 ? 21.172 32.406 -0.459 1 94.06 105 ARG A N 1
ATOM 851 C CA . ARG A 1 105 ? 19.875 32.781 -1.001 1 94.06 105 ARG A CA 1
ATOM 852 C C . ARG A 1 105 ? 18.734 32.094 -0.259 1 94.06 105 ARG A C 1
ATOM 854 O O . ARG A 1 105 ? 17.734 32.75 0.091 1 94.06 105 ARG A O 1
ATOM 861 N N . PHE A 1 106 ? 18.859 30.844 0.021 1 93.75 106 PHE A N 1
ATOM 862 C CA . PHE A 1 106 ? 17.719 30.062 0.478 1 93.75 106 PHE A CA 1
ATOM 863 C C . PHE A 1 106 ? 17.875 29.672 1.943 1 93.75 106 PHE A C 1
ATOM 865 O O . PHE A 1 106 ? 16.906 29.297 2.602 1 93.75 106 PHE A O 1
ATOM 872 N N . GLY A 1 107 ? 19.156 29.781 2.439 1 96.38 107 GLY A N 1
ATOM 873 C CA . GLY A 1 107 ? 19.406 29.156 3.729 1 96.38 107 GLY A CA 1
ATOM 874 C C . GLY A 1 107 ? 19.141 27.656 3.727 1 96.38 107 GLY A C 1
ATOM 875 O O . GLY A 1 107 ? 18.938 27.062 2.67 1 96.38 107 GLY A O 1
ATOM 876 N N . GLY A 1 108 ? 19.312 27.031 4.895 1 97 108 GLY A N 1
ATOM 877 C CA . GLY A 1 108 ? 19.016 25.609 5 1 97 108 GLY A CA 1
ATOM 878 C C . GLY A 1 108 ? 20.266 24.766 5.254 1 97 108 GLY A C 1
ATOM 879 O O . GLY A 1 108 ? 21.234 25.25 5.832 1 97 108 GLY A O 1
ATOM 880 N N . VAL A 1 109 ? 20.125 23.5 4.926 1 97.44 109 VAL A N 1
ATOM 881 C CA . VAL A 1 109 ? 21.156 22.5 5.18 1 97.44 109 VAL A CA 1
ATOM 882 C C . VAL A 1 109 ? 21.609 21.875 3.861 1 97.44 109 VAL A C 1
ATOM 884 O O . VAL A 1 109 ? 20.781 21.375 3.092 1 97.44 109 VAL A O 1
ATOM 887 N N . PHE A 1 110 ? 22.875 21.969 3.596 1 98 110 PHE A N 1
ATOM 888 C CA . PHE A 1 110 ? 23.438 21.266 2.451 1 98 110 PHE A CA 1
ATOM 889 C C . PHE A 1 110 ? 24.078 19.953 2.883 1 98 110 PHE A C 1
ATOM 891 O O . PHE A 1 110 ? 24.844 19.906 3.85 1 98 110 PHE A O 1
ATOM 898 N N . ILE A 1 111 ? 23.781 18.922 2.176 1 97.75 111 ILE A N 1
ATOM 899 C CA . ILE A 1 111 ? 24.359 17.609 2.393 1 97.75 111 ILE A CA 1
ATOM 900 C C . ILE A 1 111 ? 24.906 17.062 1.076 1 97.75 111 ILE A C 1
ATOM 902 O O . ILE A 1 111 ? 24.219 17.078 0.052 1 97.75 111 ILE A O 1
ATOM 906 N N . PRO A 1 112 ? 26.172 16.625 1.099 1 96.81 112 PRO A N 1
ATOM 907 C CA . PRO A 1 112 ? 26.656 15.969 -0.117 1 96.81 112 PRO A CA 1
ATOM 908 C C . PRO A 1 112 ? 25.781 14.797 -0.547 1 96.81 112 PRO A C 1
ATOM 910 O O . PRO A 1 112 ? 25.281 14.055 0.299 1 96.81 112 PRO A O 1
ATOM 913 N N . GLU A 1 113 ? 25.578 14.586 -1.869 1 94.94 113 GLU A N 1
ATOM 914 C CA . GLU A 1 113 ? 24.609 13.641 -2.387 1 94.94 113 GLU A CA 1
ATOM 915 C C . GLU A 1 113 ? 25.047 12.195 -2.158 1 94.94 113 GLU A C 1
ATOM 917 O O . GLU A 1 113 ? 24.266 11.266 -2.318 1 94.94 113 GLU A O 1
ATOM 922 N N . ASP A 1 114 ? 26.312 11.977 -1.804 1 95.5 114 ASP A N 1
ATOM 923 C CA . ASP A 1 114 ? 26.812 10.633 -1.534 1 95.5 114 ASP A CA 1
ATOM 924 C C . ASP A 1 114 ? 27.234 10.484 -0.075 1 95.5 114 ASP A C 1
ATOM 926 O O . ASP A 1 114 ? 28.109 9.68 0.244 1 95.5 114 ASP A O 1
ATOM 930 N N . ALA A 1 115 ? 26.688 11.32 0.79 1 97 115 ALA A N 1
ATOM 931 C CA . ALA A 1 115 ? 26.953 11.234 2.223 1 97 115 ALA A CA 1
ATOM 932 C C . ALA A 1 115 ? 25.719 10.812 2.994 1 97 115 ALA A C 1
ATOM 934 O O . ALA A 1 115 ? 24.625 11.367 2.789 1 97 115 ALA A O 1
ATOM 935 N N . ILE A 1 116 ? 25.891 9.836 3.865 1 96.88 116 ILE A N 1
ATOM 936 C CA . ILE A 1 116 ? 24.781 9.383 4.711 1 96.88 116 ILE A CA 1
ATOM 937 C C . ILE A 1 116 ? 24.922 9.992 6.105 1 96.88 116 ILE A C 1
ATOM 939 O O . ILE A 1 116 ? 25.953 9.82 6.766 1 96.88 116 ILE A O 1
ATOM 943 N N . LEU A 1 117 ? 23.891 10.656 6.531 1 97 117 LEU A N 1
ATOM 944 C CA . LEU A 1 117 ? 23.922 11.289 7.844 1 97 117 LEU A CA 1
ATOM 945 C C . LEU A 1 117 ? 23.875 10.234 8.953 1 97 117 LEU A C 1
ATOM 947 O O . LEU A 1 117 ? 23.094 9.289 8.883 1 97 117 LEU A O 1
ATOM 951 N N . VAL A 1 118 ? 24.75 10.375 9.898 1 94.94 118 VAL A N 1
ATOM 952 C CA . VAL A 1 118 ? 24.703 9.555 11.102 1 94.94 118 VAL A CA 1
ATOM 953 C C . VAL A 1 118 ? 23.703 10.141 12.094 1 94.94 118 VAL A C 1
ATOM 955 O O . VAL A 1 118 ? 22.859 9.414 12.641 1 94.94 118 VAL A O 1
ATOM 958 N N . ASP A 1 119 ? 23.781 11.391 12.25 1 91 119 ASP A N 1
ATOM 959 C CA . ASP A 1 119 ? 22.906 12.172 13.125 1 91 119 ASP A CA 1
ATOM 960 C C . ASP A 1 119 ? 22.859 13.633 12.672 1 91 119 ASP A C 1
ATOM 962 O O . ASP A 1 119 ? 23.625 14.047 11.812 1 91 119 ASP A O 1
ATOM 966 N N . PHE A 1 120 ? 21.891 14.367 13.227 1 93.44 120 PHE A N 1
ATOM 967 C CA . PHE A 1 120 ? 21.781 15.789 12.922 1 93.44 120 PHE A CA 1
ATOM 968 C C . PHE A 1 120 ? 21.234 16.562 14.117 1 93.44 120 PHE A C 1
ATOM 970 O O . PHE A 1 120 ? 20.031 16.656 14.312 1 93.44 120 PHE A O 1
ATOM 977 N N . PRO A 1 121 ? 22.125 17.078 14.883 1 89.75 121 PRO A N 1
ATOM 978 C CA . PRO A 1 121 ? 21.672 17.875 16.031 1 89.75 121 PRO A CA 1
ATOM 979 C C . PRO A 1 121 ? 20.969 19.156 15.602 1 89.75 121 PRO A C 1
ATOM 981 O O . PRO A 1 121 ? 21.547 19.969 14.883 1 89.75 121 PRO A O 1
ATOM 984 N N . VAL A 1 122 ? 19.891 19.438 16.109 1 88.38 122 VAL A N 1
ATOM 985 C CA . VAL A 1 122 ? 19.047 20.547 15.711 1 88.38 122 VAL A CA 1
ATOM 986 C C . VAL A 1 122 ? 19.703 21.875 16.078 1 88.38 122 VAL A C 1
ATOM 988 O O . VAL A 1 122 ? 19.484 22.891 15.43 1 88.38 122 VAL A O 1
ATOM 991 N N . HIS A 1 123 ? 20.5 21.859 17.109 1 88.94 123 HIS A N 1
ATOM 992 C CA . HIS A 1 123 ? 21.125 23.109 17.578 1 88.94 123 HIS A CA 1
ATOM 993 C C . HIS A 1 123 ? 22.031 23.688 16.5 1 88.94 123 HIS A C 1
ATOM 995 O O . HIS A 1 123 ? 22.344 24.891 16.531 1 88.94 123 HIS A O 1
ATOM 1001 N N . LEU A 1 124 ? 22.453 22.875 15.547 1 91.19 124 LEU A N 1
ATOM 1002 C CA . LEU A 1 124 ? 23.281 23.375 14.453 1 91.19 124 LEU A CA 1
ATOM 1003 C C . LEU A 1 124 ? 22.516 24.375 13.602 1 91.19 124 LEU A C 1
ATOM 1005 O O . LEU A 1 124 ? 23.125 25.266 12.984 1 91.19 124 LEU A O 1
ATOM 1009 N N . ARG A 1 125 ? 21.234 24.406 13.664 1 93.75 125 ARG A N 1
ATOM 1010 C CA . ARG A 1 125 ? 20.422 25.312 12.867 1 93.75 125 ARG A CA 1
ATOM 1011 C C . ARG A 1 125 ? 20.234 26.641 13.578 1 93.75 125 ARG A C 1
ATOM 1013 O O . ARG A 1 125 ? 19.688 27.594 13.008 1 93.75 125 ARG A O 1
ATOM 1020 N N . ALA A 1 126 ? 20.625 26.641 14.812 1 92 126 ALA A N 1
ATOM 1021 C CA . ALA A 1 126 ? 20.516 27.891 15.555 1 92 126 ALA A CA 1
ATOM 1022 C C . ALA A 1 126 ? 21.625 28.859 15.164 1 92 126 ALA A C 1
ATOM 1024 O O . ALA A 1 126 ? 21.484 30.078 15.352 1 92 126 ALA A O 1
ATOM 1025 N N . ALA A 1 127 ? 22.719 28.281 14.594 1 90.94 127 ALA A N 1
ATOM 1026 C CA . ALA A 1 127 ? 23.844 29.125 14.172 1 90.94 127 ALA A CA 1
ATOM 1027 C C . ALA A 1 127 ? 23.516 29.859 12.875 1 90.94 127 ALA A C 1
ATOM 1029 O O . ALA A 1 127 ? 22.672 29.406 12.094 1 90.94 127 ALA A O 1
ATOM 1030 N N . THR A 1 128 ? 24.172 31.016 12.742 1 93.69 128 THR A N 1
ATOM 1031 C CA . THR A 1 128 ? 23.984 31.781 11.516 1 93.69 128 THR A CA 1
ATOM 1032 C C . THR A 1 128 ? 24.594 31.062 10.32 1 93.69 128 THR A C 1
ATOM 1034 O O . THR A 1 128 ? 24 31.062 9.234 1 93.69 128 THR A O 1
ATOM 1037 N N . PHE A 1 129 ? 25.75 30.484 10.547 1 95 129 PHE A N 1
ATOM 1038 C CA . PHE A 1 129 ? 26.484 29.781 9.5 1 95 129 PHE A CA 1
ATOM 1039 C C . PHE A 1 129 ? 27.453 28.766 10.102 1 95 129 PHE A C 1
ATOM 1041 O O . PHE A 1 129 ? 28.25 29.125 10.984 1 95 129 PHE A O 1
ATOM 1048 N N . VAL A 1 130 ? 27.375 27.516 9.664 1 95 130 VAL A N 1
ATOM 1049 C CA . VAL A 1 130 ? 28.266 26.453 10.086 1 95 130 VAL A CA 1
ATOM 1050 C C . VAL A 1 130 ? 28.688 25.625 8.875 1 95 130 VAL A C 1
ATOM 1052 O O . VAL A 1 130 ? 27.859 25.328 8 1 95 130 VAL A O 1
ATOM 1055 N N . SER A 1 131 ? 29.953 25.266 8.805 1 94.94 131 SER A N 1
ATOM 1056 C CA . SER A 1 131 ? 30.438 24.484 7.676 1 94.94 131 SER A CA 1
ATOM 1057 C C . SER A 1 131 ? 31.328 23.328 8.148 1 94.94 131 SER A C 1
ATOM 1059 O O . SER A 1 131 ? 32.25 23.531 8.93 1 94.94 131 SER A O 1
ATOM 1061 N N . GLY A 1 132 ? 31.016 22.156 7.68 1 93.75 132 GLY A N 1
ATOM 1062 C CA . GLY A 1 132 ? 31.875 21 7.91 1 93.75 132 GLY A CA 1
ATOM 1063 C C . GLY A 1 132 ? 32.781 20.703 6.742 1 93.75 132 GLY A C 1
ATOM 1064 O O . GLY A 1 132 ? 33.406 19.625 6.691 1 93.75 132 GLY A O 1
ATOM 1065 N N . VAL A 1 133 ? 32.938 21.594 5.797 1 95 133 VAL A N 1
ATOM 1066 C CA . VAL A 1 133 ? 33.781 21.422 4.621 1 95 133 VAL A CA 1
ATOM 1067 C C . VAL A 1 133 ? 35.188 21.969 4.902 1 95 133 VAL A C 1
ATOM 1069 O O . VAL A 1 133 ? 35.344 23.094 5.418 1 95 133 VAL A O 1
ATOM 1072 N N . ILE A 1 134 ? 36.219 21.188 4.578 1 91.62 134 ILE A N 1
ATOM 1073 C CA . ILE A 1 134 ? 37.594 21.609 4.773 1 91.62 134 ILE A CA 1
ATOM 1074 C C . ILE A 1 134 ? 38.344 21.531 3.451 1 91.62 134 ILE A C 1
ATOM 1076 O O . ILE A 1 134 ? 38.25 20.531 2.738 1 91.62 134 ILE A O 1
ATOM 1080 N N . ALA A 1 135 ? 39.031 22.547 3.193 1 89.5 135 ALA A N 1
ATOM 1081 C CA . ALA A 1 135 ? 39.906 22.547 2.018 1 89.5 135 ALA A CA 1
ATOM 1082 C C . ALA A 1 135 ? 41.188 21.781 2.291 1 89.5 135 ALA A C 1
ATOM 1084 O O . ALA A 1 135 ? 41.969 22.188 3.146 1 89.5 135 ALA A O 1
ATOM 1085 N N . ARG A 1 136 ? 41.375 20.719 1.569 1 86.06 136 ARG A N 1
ATOM 1086 C CA . ARG A 1 136 ? 42.625 19.984 1.672 1 86.06 136 ARG A CA 1
ATOM 1087 C C . ARG A 1 136 ? 43.719 20.625 0.804 1 86.06 136 ARG A C 1
ATOM 1089 O O . ARG A 1 136 ? 44.906 20.625 1.165 1 86.06 136 ARG A O 1
ATOM 1096 N N . SER A 1 137 ? 43.281 21.016 -0.314 1 82.75 137 SER A N 1
ATOM 1097 C CA . SER A 1 137 ? 44.062 21.797 -1.258 1 82.75 137 SER A CA 1
ATOM 1098 C C . SER A 1 137 ? 43.219 22.812 -2.006 1 82.75 137 SER A C 1
ATOM 1100 O O . SER A 1 137 ? 42.031 22.953 -1.721 1 82.75 137 SER A O 1
ATOM 1102 N N . VAL A 1 138 ? 43.844 23.5 -2.805 1 78.19 138 VAL A N 1
ATOM 1103 C CA . VAL A 1 138 ? 43.094 24.469 -3.588 1 78.19 138 VAL A CA 1
ATOM 1104 C C . VAL A 1 138 ? 42.125 23.766 -4.512 1 78.19 138 VAL A C 1
ATOM 1106 O O . VAL A 1 138 ? 41.062 24.312 -4.867 1 78.19 138 VAL A O 1
ATOM 1109 N N . ALA A 1 139 ? 42.406 22.547 -4.742 1 80.62 139 ALA A N 1
ATOM 1110 C CA . ALA A 1 139 ? 41.594 21.844 -5.742 1 80.62 139 ALA A CA 1
ATOM 1111 C C . ALA A 1 139 ? 40.75 20.766 -5.098 1 80.62 139 ALA A C 1
ATOM 1113 O O . ALA A 1 139 ? 39.812 20.234 -5.727 1 80.62 139 ALA A O 1
ATOM 1114 N N . GLN A 1 140 ? 41.094 20.516 -3.887 1 88.81 140 GLN A N 1
ATOM 1115 C CA . GLN A 1 140 ? 40.406 19.375 -3.281 1 88.81 140 GLN A CA 1
ATOM 1116 C C . GLN A 1 140 ? 39.812 19.75 -1.928 1 88.81 140 GLN A C 1
ATOM 1118 O O . GLN A 1 140 ? 40.469 20.359 -1.095 1 88.81 140 GLN A O 1
ATOM 1123 N N . PHE A 1 141 ? 38.625 19.359 -1.8 1 93.5 141 PHE A N 1
ATOM 1124 C CA . PHE A 1 141 ? 37.906 19.656 -0.566 1 93.5 141 PHE A CA 1
ATOM 1125 C C . PHE A 1 141 ? 37.375 18.391 0.085 1 93.5 141 PHE A C 1
ATOM 1127 O O . PHE A 1 141 ? 36.969 17.453 -0.608 1 93.5 141 PHE A O 1
ATOM 1134 N N . ALA A 1 142 ? 37.5 18.359 1.393 1 93 142 ALA A N 1
ATOM 1135 C CA . ALA A 1 142 ? 36.781 17.344 2.15 1 93 142 ALA A CA 1
ATOM 1136 C C . ALA A 1 142 ? 35.312 17.719 2.344 1 93 142 ALA A C 1
ATOM 1138 O O . ALA A 1 142 ? 35 18.75 2.939 1 93 142 ALA A O 1
ATOM 1139 N N . ASP A 1 143 ? 34.5 16.859 1.854 1 95.25 143 ASP A N 1
ATOM 1140 C CA . ASP A 1 143 ? 33.062 17.172 1.835 1 95.25 143 ASP A CA 1
ATOM 1141 C C . ASP A 1 143 ? 32.469 17.141 3.244 1 95.25 143 ASP A C 1
ATOM 1143 O O . ASP A 1 143 ? 32.875 16.328 4.078 1 95.25 143 ASP A O 1
ATOM 1147 N N . GLY A 1 144 ? 31.5 17.984 3.426 1 95.25 144 GLY A N 1
ATOM 1148 C CA . GLY A 1 144 ? 30.781 18.031 4.688 1 95.25 144 GLY A CA 1
ATOM 1149 C C . GLY A 1 144 ? 29.453 18.766 4.586 1 95.25 144 GLY A C 1
ATOM 1150 O O . GLY A 1 144 ? 29.094 19.266 3.52 1 95.25 144 GLY A O 1
ATOM 1151 N N . VAL A 1 145 ? 28.797 18.781 5.707 1 96.88 145 VAL A N 1
ATOM 1152 C CA . VAL A 1 145 ? 27.5 19.453 5.809 1 96.88 145 VAL A CA 1
ATOM 1153 C C . VAL A 1 145 ? 27.703 20.938 6.039 1 96.88 145 VAL A C 1
ATOM 1155 O O . VAL A 1 145 ? 28.625 21.359 6.734 1 96.88 145 VAL A O 1
ATOM 1158 N N . ILE A 1 146 ? 26.859 21.734 5.41 1 97.19 146 ILE A N 1
ATOM 1159 C CA . ILE A 1 146 ? 26.859 23.188 5.629 1 97.19 146 ILE A CA 1
ATOM 1160 C C . ILE A 1 146 ? 25.453 23.641 6.031 1 97.19 146 ILE A C 1
ATOM 1162 O O . ILE A 1 146 ? 24.469 23.203 5.438 1 97.19 146 ILE A O 1
ATOM 1166 N N . ILE A 1 147 ? 25.359 24.469 7.043 1 97 147 ILE A N 1
ATOM 1167 C CA . ILE A 1 147 ? 24.094 24.984 7.539 1 97 147 ILE A CA 1
ATOM 1168 C C . ILE A 1 147 ? 24.141 26.516 7.598 1 97 147 ILE A C 1
ATOM 1170 O O . ILE A 1 147 ? 25.141 27.094 8.039 1 97 147 ILE A O 1
ATOM 1174 N N . ALA A 1 148 ? 23.094 27.141 7.113 1 97.12 148 ALA A N 1
ATOM 1175 C CA . ALA A 1 148 ? 23.109 28.609 7.125 1 97.12 148 ALA A CA 1
ATOM 1176 C C . ALA A 1 148 ? 21.703 29.172 7.219 1 97.12 148 ALA A C 1
ATOM 1178 O O . ALA A 1 148 ? 20.766 28.594 6.66 1 97.12 148 ALA A O 1
ATOM 1179 N N . LYS A 1 149 ? 21.562 30.203 7.934 1 95.75 149 LYS A N 1
ATOM 1180 C CA . LYS A 1 149 ? 20.375 31.031 7.836 1 95.75 149 LYS A CA 1
ATOM 1181 C C . LYS A 1 149 ? 20.375 31.844 6.539 1 95.75 149 LYS A C 1
ATOM 1183 O O . LYS A 1 149 ? 21.422 32.094 5.949 1 95.75 149 LYS A O 1
ATOM 1188 N N . ARG A 1 150 ? 19.188 32.219 6.152 1 94.38 150 ARG A N 1
ATOM 1189 C CA . ARG A 1 150 ? 19.109 33.094 4.988 1 94.38 150 ARG A CA 1
ATOM 1190 C C . ARG A 1 150 ? 19.906 34.375 5.219 1 94.38 150 ARG A C 1
ATOM 1192 O O . ARG A 1 150 ? 19.75 35.031 6.266 1 94.38 150 ARG A O 1
ATOM 1199 N N . ASN A 1 151 ? 20.766 34.688 4.273 1 93.62 151 ASN A N 1
ATOM 1200 C CA . ASN A 1 151 ? 21.609 35.844 4.352 1 93.62 151 ASN A CA 1
ATOM 1201 C C . ASN A 1 151 ? 22.469 35.844 5.621 1 93.62 151 ASN A C 1
ATOM 1203 O O . ASN A 1 151 ? 22.734 36.906 6.195 1 93.62 151 ASN A O 1
ATOM 1207 N N . GLY A 1 152 ? 22.719 34.688 6.086 1 93.19 152 GLY A N 1
ATOM 1208 C CA . GLY A 1 152 ? 23.531 34.531 7.277 1 93.19 152 GLY A CA 1
ATOM 1209 C C . GLY A 1 152 ? 25.016 34.781 7.012 1 93.19 152 GLY A C 1
ATOM 1210 O O . GLY A 1 152 ? 25.797 34.906 7.949 1 93.19 152 GLY A O 1
ATOM 1211 N N . PHE A 1 153 ? 25.391 34.75 5.844 1 94.19 153 PHE A N 1
ATOM 1212 C CA . PHE A 1 153 ? 26.75 35.031 5.367 1 94.19 153 PHE A CA 1
ATOM 1213 C C . PHE A 1 153 ? 26.719 35.625 3.961 1 94.19 153 PHE A C 1
ATOM 1215 O O . PHE A 1 153 ? 25.641 35.75 3.359 1 94.19 153 PHE A O 1
ATOM 1222 N N . ILE A 1 154 ? 27.859 36.062 3.584 1 95.12 154 ILE A N 1
ATOM 1223 C CA . ILE A 1 154 ? 27.984 36.531 2.217 1 95.12 154 ILE A CA 1
ATOM 1224 C C . ILE A 1 154 ? 28.766 35.531 1.376 1 95.12 154 ILE A C 1
ATOM 1226 O O . ILE A 1 154 ? 29.891 35.188 1.717 1 95.12 154 ILE A O 1
ATOM 1230 N N . ALA A 1 155 ? 28.188 35.125 0.343 1 95.31 155 ALA A N 1
ATOM 1231 C CA . ALA A 1 155 ? 28.812 34.156 -0.531 1 95.31 155 ALA A CA 1
ATOM 1232 C C . ALA A 1 155 ? 30.062 34.719 -1.182 1 95.31 155 ALA A C 1
ATOM 1234 O O . ALA A 1 155 ? 30.094 35.875 -1.566 1 95.31 155 ALA A O 1
ATOM 1235 N N . PRO A 1 156 ? 31.016 33.844 -1.327 1 94.31 156 PRO A N 1
ATOM 1236 C CA . PRO A 1 156 ? 32.281 34.312 -1.916 1 94.31 156 PRO A CA 1
ATOM 1237 C C . PRO A 1 156 ? 32.188 34.469 -3.432 1 94.31 156 PRO A C 1
ATOM 1239 O O . PRO A 1 156 ? 31.453 33.75 -4.098 1 94.31 156 PRO A O 1
ATOM 1242 N N . SER A 1 157 ? 33 35.375 -3.918 1 91.75 157 SER A N 1
ATOM 1243 C CA . SER A 1 157 ? 33.062 35.625 -5.359 1 91.75 157 SER A CA 1
ATOM 1244 C C . SER A 1 157 ? 34.344 35.062 -5.945 1 91.75 157 SER A C 1
ATOM 1246 O O . SER A 1 157 ? 34.531 35.062 -7.164 1 91.75 157 SER A O 1
ATOM 1248 N N . SER A 1 158 ? 35.25 34.688 -5.105 1 91.19 158 SER A N 1
ATOM 1249 C CA . SER A 1 158 ? 36.531 34.156 -5.535 1 91.19 158 SER A CA 1
ATOM 1250 C C . SER A 1 158 ? 36.938 32.938 -4.715 1 91.19 158 SER A C 1
ATOM 1252 O O . SER A 1 158 ? 36.344 32.656 -3.668 1 91.19 158 SER A O 1
ATOM 1254 N N . THR A 1 159 ? 37.938 32.25 -5.176 1 89.25 159 THR A N 1
ATOM 1255 C CA . THR A 1 159 ? 38.406 31.047 -4.484 1 89.25 159 THR A CA 1
ATOM 1256 C C . THR A 1 159 ? 39.031 31.406 -3.139 1 89.25 159 THR A C 1
ATOM 1258 O O . THR A 1 159 ? 38.875 30.672 -2.162 1 89.25 159 THR A O 1
ATOM 1261 N N . SER A 1 160 ? 39.719 32.5 -3.131 1 89.62 160 SER A N 1
ATOM 1262 C CA . SER A 1 160 ? 40.281 32.969 -1.866 1 89.62 160 SER A CA 1
ATOM 1263 C C . SER A 1 160 ? 39.188 33.312 -0.862 1 89.62 160 SER A C 1
ATOM 1265 O O . SER A 1 160 ? 39.312 32.969 0.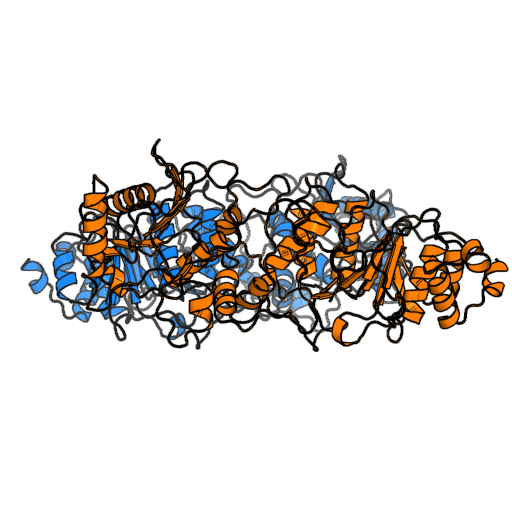322 1 89.62 160 SER A O 1
ATOM 1267 N N . GLY A 1 161 ? 38.219 33.938 -1.354 1 93.06 161 GLY A N 1
ATOM 1268 C CA . GLY A 1 161 ? 37.062 34.219 -0.502 1 93.06 161 GLY A CA 1
ATOM 1269 C C . GLY A 1 161 ? 36.375 32.969 0.005 1 93.06 161 GLY A C 1
ATOM 1270 O O . GLY A 1 161 ? 35.875 32.969 1.141 1 93.06 161 GLY A O 1
ATOM 1271 N N . LEU A 1 162 ? 36.344 32 -0.897 1 94.25 162 LEU A N 1
ATOM 1272 C CA . LEU A 1 162 ? 35.719 30.75 -0.541 1 94.25 162 LEU A CA 1
ATOM 1273 C C . LEU A 1 162 ? 36.375 30.141 0.7 1 94.25 162 LEU A C 1
ATOM 1275 O O . LEU A 1 162 ? 35.688 29.734 1.636 1 94.25 162 LEU A O 1
ATOM 1279 N N . LEU A 1 163 ? 37.688 30.141 0.745 1 92 163 LEU A N 1
ATOM 1280 C CA . LEU A 1 163 ? 38.438 29.562 1.861 1 92 163 LEU A CA 1
ATOM 1281 C C . LEU A 1 163 ? 38.125 30.312 3.154 1 92 163 LEU A C 1
ATOM 1283 O O . LEU A 1 163 ? 38 29.703 4.219 1 92 163 LEU A O 1
ATOM 1287 N N . VAL A 1 164 ? 37.938 31.578 3.039 1 90.5 164 VAL A N 1
ATOM 1288 C CA . VAL A 1 164 ? 37.688 32.438 4.203 1 90.5 164 VAL A CA 1
ATOM 1289 C C . VAL A 1 164 ? 36.281 32.125 4.742 1 90.5 164 VAL A C 1
ATOM 1291 O O . VAL A 1 164 ? 36.094 31.953 5.949 1 90.5 164 VAL A O 1
ATOM 1294 N N . VAL A 1 165 ? 35.375 32.062 3.822 1 93.56 165 VAL A N 1
ATOM 1295 C CA . VAL A 1 165 ? 34 31.844 4.234 1 93.56 165 VAL A CA 1
ATOM 1296 C C . VAL A 1 165 ? 33.875 30.469 4.895 1 93.56 165 VAL A C 1
ATOM 1298 O O . VAL A 1 165 ? 33.281 30.344 5.969 1 93.56 165 VAL A O 1
ATOM 1301 N N . LEU A 1 166 ? 34.438 29.438 4.301 1 92.94 166 LEU A N 1
ATOM 1302 C CA . LEU A 1 166 ? 34.344 28.094 4.863 1 92.94 166 LEU A CA 1
ATOM 1303 C C . LEU A 1 166 ? 35 28.047 6.238 1 92.94 166 LEU A C 1
ATOM 1305 O O . LEU A 1 166 ? 34.469 27.422 7.156 1 92.94 166 LEU A O 1
ATOM 1309 N N . ALA A 1 167 ? 36.094 28.734 6.395 1 88.62 167 ALA A N 1
ATOM 1310 C CA . ALA A 1 167 ? 36.812 28.766 7.668 1 88.62 167 ALA A CA 1
ATOM 1311 C C . ALA A 1 167 ? 35.969 29.469 8.742 1 88.62 167 ALA A C 1
ATOM 1313 O O . ALA A 1 167 ? 36.031 29.094 9.914 1 88.62 167 ALA A O 1
ATOM 1314 N N . SER A 1 168 ? 35.281 30.453 8.32 1 88.25 168 SER A N 1
ATOM 1315 C CA . SER A 1 168 ? 34.469 31.203 9.273 1 88.25 168 SER A CA 1
ATOM 1316 C C . SER A 1 168 ? 33.344 30.344 9.844 1 88.25 168 SER A C 1
ATOM 1318 O O . SER A 1 168 ? 32.875 30.594 10.953 1 88.25 168 SER A O 1
ATOM 1320 N N . GLY A 1 169 ? 32.875 29.469 9.062 1 88.81 169 GLY A N 1
ATOM 1321 C CA . GLY A 1 169 ? 31.797 28.594 9.5 1 88.81 169 GLY A CA 1
ATOM 1322 C C . GLY A 1 169 ? 32.25 27.516 10.453 1 88.81 169 GLY A C 1
ATOM 1323 O O . GLY A 1 169 ? 31.453 26.844 11.094 1 88.81 169 GLY A O 1
ATOM 1324 N N . ARG A 1 170 ? 33.469 27.188 10.477 1 81.25 170 ARG A N 1
ATOM 1325 C CA . ARG A 1 170 ? 34.031 26.172 11.367 1 81.25 170 ARG A CA 1
ATOM 1326 C C . ARG A 1 170 ? 34.062 26.672 12.805 1 81.25 170 ARG A C 1
ATOM 1328 O O . ARG A 1 170 ? 33.875 25.891 13.742 1 81.25 170 ARG A O 1
ATOM 1335 N N . SER A 1 171 ? 34.312 27.953 12.961 1 63.69 171 SER A N 1
ATOM 1336 C CA . SER A 1 171 ? 34.531 28.562 14.273 1 63.69 171 SER A CA 1
ATOM 1337 C C . SER A 1 171 ? 33.219 28.844 14.969 1 63.69 171 SER A C 1
ATOM 1339 O O . SER A 1 171 ? 33.125 28.891 16.203 1 63.69 171 SER A O 1
ATOM 1341 N N . SER A 1 172 ? 32.156 29.031 14.281 1 54.66 172 SER A N 1
ATOM 1342 C CA . SER A 1 172 ? 30.922 29.594 14.867 1 54.66 172 SER A CA 1
ATOM 1343 C C . SER A 1 172 ? 30.203 28.547 15.711 1 54.66 172 SER A C 1
ATOM 1345 O O . SER A 1 172 ? 29.312 28.891 16.5 1 54.66 172 SER A O 1
ATOM 1347 N N . ALA A 1 173 ? 30.344 27.25 15.5 1 50.25 173 ALA A N 1
ATOM 1348 C CA . ALA A 1 173 ? 29.531 26.359 16.312 1 50.25 173 ALA A CA 1
ATOM 1349 C C . ALA A 1 173 ? 30.031 26.297 17.75 1 50.25 173 ALA A C 1
ATOM 1351 O O . ALA A 1 173 ? 31.234 26.422 18 1 50.25 173 ALA A O 1
ATOM 1352 N N . GLN A 1 174 ? 29.188 26.578 18.828 1 47.81 174 GLN A N 1
ATOM 1353 C CA . GLN A 1 174 ? 29.266 26.641 20.281 1 47.81 174 GLN A CA 1
ATOM 1354 C C . GLN A 1 174 ? 30.297 25.656 20.812 1 47.81 174 GLN A C 1
ATOM 1356 O O . GLN A 1 174 ? 30.031 24.953 21.781 1 47.81 174 GLN A O 1
ATOM 1361 N N . GLY A 1 175 ? 31.547 25.641 20.156 1 52.78 175 GLY A N 1
ATOM 1362 C CA . GLY A 1 175 ? 32.656 24.938 20.75 1 52.78 175 GLY A CA 1
ATOM 1363 C C . GLY A 1 175 ? 33.156 23.75 19.922 1 52.78 175 GLY A C 1
ATOM 1364 O O . GLY A 1 175 ? 34.312 23.375 20 1 52.78 175 GLY A O 1
ATOM 1365 N N . THR A 1 176 ? 32.219 22.938 19.297 1 60.31 176 THR A N 1
ATOM 1366 C CA . THR A 1 176 ? 32.719 21.766 18.578 1 60.31 176 THR A CA 1
ATOM 1367 C C . THR A 1 176 ? 32.625 21.969 17.078 1 60.31 176 THR A C 1
ATOM 1369 O O . THR A 1 176 ? 31.531 22.203 16.547 1 60.31 176 THR A O 1
ATOM 1372 N N . ALA A 1 177 ? 33.781 22.172 16.422 1 77.31 177 ALA A N 1
ATOM 1373 C CA . ALA A 1 177 ? 33.875 22.312 14.969 1 77.31 177 ALA A CA 1
ATOM 1374 C C . ALA A 1 177 ? 33.25 21.125 14.242 1 77.31 177 ALA A C 1
ATOM 1376 O O . ALA A 1 177 ? 33.5 19.969 14.609 1 77.31 177 ALA A O 1
ATOM 1377 N N . LEU A 1 178 ? 32.344 21.562 13.375 1 88.06 178 LEU A N 1
ATOM 1378 C CA . LEU A 1 178 ? 31.75 20.5 12.562 1 88.06 178 LEU A CA 1
ATOM 1379 C C . LEU A 1 178 ? 32.781 19.875 11.641 1 88.06 178 LEU A C 1
ATOM 1381 O O . LEU A 1 178 ? 33.469 20.594 10.891 1 88.06 178 LEU A O 1
ATOM 1385 N N . GLN A 1 179 ? 33.031 18.641 11.805 1 88.94 179 GLN A N 1
ATOM 1386 C CA . GLN A 1 179 ? 34 17.922 11.008 1 88.94 179 GLN A CA 1
ATOM 1387 C C . GLN A 1 179 ? 33.438 17.5 9.664 1 88.94 179 GLN A C 1
ATOM 1389 O O . GLN A 1 179 ? 32.219 17.391 9.516 1 88.94 179 GLN A O 1
ATOM 1394 N N . PRO A 1 180 ? 34.344 17.375 8.648 1 93.38 180 PRO A N 1
ATOM 1395 C CA . PRO A 1 180 ? 33.844 16.781 7.391 1 93.38 180 PRO A CA 1
ATOM 1396 C C . PRO A 1 180 ? 33.281 15.383 7.57 1 93.38 180 PRO A C 1
ATOM 1398 O O . PRO A 1 180 ? 33.438 14.781 8.633 1 93.38 180 PRO A O 1
ATOM 1401 N N . CYS A 1 181 ? 32.656 14.93 6.539 1 94.81 181 CYS A N 1
ATOM 1402 C CA . CYS A 1 181 ? 32.125 13.57 6.566 1 94.81 181 CYS A CA 1
ATOM 1403 C C . CYS A 1 181 ? 33.281 12.555 6.68 1 94.81 181 CYS A C 1
ATOM 1405 O O . CYS A 1 181 ? 34.312 12.711 6.047 1 94.81 181 CYS A O 1
ATOM 1407 N N . GLY A 1 182 ? 33.094 11.57 7.504 1 91.88 182 GLY A N 1
ATOM 1408 C CA . GLY A 1 182 ? 34.062 10.508 7.641 1 91.88 182 GLY A CA 1
ATOM 1409 C C . GLY A 1 182 ? 34.031 9.508 6.508 1 91.88 182 GLY A C 1
ATOM 1410 O O . GLY A 1 182 ? 33.094 9.492 5.719 1 91.88 182 GLY A O 1
ATOM 1411 N N . THR A 1 183 ? 35.094 8.719 6.418 1 89.62 183 THR A N 1
ATOM 1412 C CA . THR A 1 183 ? 35.094 7.605 5.48 1 89.62 183 THR A CA 1
ATOM 1413 C C . THR A 1 183 ? 34.438 6.383 6.09 1 89.62 183 THR A C 1
ATOM 1415 O O . THR A 1 183 ? 34.219 6.312 7.305 1 89.62 183 THR A O 1
ATOM 1418 N N . ILE A 1 184 ? 34.094 5.434 5.258 1 88.69 184 ILE A N 1
ATOM 1419 C CA . ILE A 1 184 ? 33.5 4.191 5.723 1 88.69 184 ILE A CA 1
ATOM 1420 C C . ILE A 1 184 ? 34.438 3.486 6.691 1 88.69 184 ILE A C 1
ATOM 1422 O O . ILE A 1 184 ? 34.031 3.023 7.754 1 88.69 184 ILE A O 1
ATOM 1426 N N . ARG A 1 185 ? 35.719 3.451 6.344 1 84 185 ARG A N 1
ATOM 1427 C CA . ARG A 1 185 ? 36.719 2.793 7.168 1 84 185 ARG A CA 1
ATOM 1428 C C . ARG A 1 185 ? 36.781 3.428 8.555 1 84 185 ARG A C 1
ATOM 1430 O O . ARG A 1 185 ? 36.781 2.727 9.562 1 84 185 ARG A O 1
ATOM 1437 N N . HIS A 1 186 ? 36.844 4.727 8.523 1 84.69 186 HIS A N 1
ATOM 1438 C CA . HIS A 1 186 ? 36.938 5.441 9.797 1 84.69 186 HIS A CA 1
ATOM 1439 C C . HIS A 1 186 ? 35.688 5.195 10.648 1 84.69 186 HIS A C 1
ATOM 1441 O O . HIS A 1 186 ? 35.812 4.961 11.852 1 84.69 186 HIS A O 1
ATOM 1447 N N . PHE A 1 187 ? 34.594 5.242 10.055 1 88.88 187 PHE A N 1
ATOM 1448 C CA . PHE A 1 187 ? 33.344 5.062 10.766 1 88.88 187 PHE A CA 1
ATOM 1449 C C . PHE A 1 187 ? 33.219 3.652 11.336 1 88.88 187 PHE A C 1
ATOM 1451 O O . PHE A 1 187 ? 32.656 3.455 12.414 1 88.88 187 PHE A O 1
ATOM 1458 N N . ASN A 1 188 ? 33.75 2.641 10.68 1 85.5 188 ASN A N 1
ATOM 1459 C CA . ASN A 1 188 ? 33.688 1.256 11.133 1 85.5 188 ASN A CA 1
ATOM 1460 C C . ASN A 1 188 ? 34.625 1.001 12.297 1 85.5 188 ASN A C 1
ATOM 1462 O O . ASN A 1 188 ? 34.375 0.148 13.148 1 85.5 188 ASN A O 1
ATOM 1466 N N . HIS A 1 189 ? 35.781 1.461 12.359 1 79.19 189 HIS A N 1
ATOM 1467 C CA . HIS A 1 189 ? 36.812 1.09 13.312 1 79.19 189 HIS A CA 1
ATOM 1468 C C . HIS A 1 189 ? 36.906 2.09 14.461 1 79.19 189 HIS A C 1
ATOM 1470 O O . HIS A 1 189 ? 37.375 1.757 15.547 1 79.19 189 HIS A O 1
ATOM 1476 N N . GLU A 1 190 ? 36.719 3.162 14.148 1 65 190 GLU A N 1
ATOM 1477 C CA . GLU A 1 190 ? 36.969 4.113 15.227 1 65 190 GLU A CA 1
ATOM 1478 C C . GLU A 1 190 ? 35.719 4.293 16.094 1 65 190 GLU A C 1
ATOM 1480 O O . GLU A 1 190 ? 34.625 4.406 15.586 1 65 190 GLU A O 1
ATOM 1485 N N . GLU A 1 191 ? 35.688 3.514 17.328 1 52.19 191 GLU A N 1
ATOM 1486 C CA . GLU A 1 191 ? 34.656 3.516 18.359 1 52.19 191 GLU A CA 1
ATOM 1487 C C . GLU A 1 191 ? 33.844 4.809 18.328 1 52.19 191 GLU A C 1
ATOM 1489 O O . GLU A 1 191 ? 32.625 4.785 18.516 1 52.19 191 GLU A O 1
ATOM 1494 N N . ASP A 1 192 ? 34.531 5.836 18.828 1 47.31 192 ASP A N 1
ATOM 1495 C CA . ASP A 1 192 ? 33.906 7.086 19.234 1 47.31 192 ASP A CA 1
ATOM 1496 C C . ASP A 1 192 ? 33.531 7.934 18.016 1 47.31 192 ASP A C 1
ATOM 1498 O O . ASP A 1 192 ? 33.5 9.164 18.094 1 47.31 192 ASP A O 1
ATOM 1502 N N . GLY A 1 193 ? 33.688 7.508 16.844 1 52.69 193 GLY A N 1
ATOM 1503 C CA . GLY A 1 193 ? 33.812 8.422 15.719 1 52.69 193 GLY A CA 1
ATOM 1504 C C . GLY A 1 193 ? 32.562 9.242 15.477 1 52.69 193 GLY A C 1
ATOM 1505 O O . GLY A 1 193 ? 31.469 8.695 15.297 1 52.69 193 GLY A O 1
ATOM 1506 N N . ASP A 1 194 ? 32.562 10.461 15.898 1 66.81 194 ASP A N 1
ATOM 1507 C CA . ASP A 1 194 ? 31.828 11.703 16.062 1 66.81 194 ASP A CA 1
ATOM 1508 C C . ASP A 1 194 ? 31.516 12.336 14.703 1 66.81 194 ASP A C 1
ATOM 1510 O O . ASP A 1 194 ? 31.578 13.555 14.547 1 66.81 194 ASP A O 1
ATOM 1514 N N . CYS A 1 195 ? 31.453 11.547 13.633 1 84.19 195 CYS A N 1
ATOM 1515 C CA . CYS A 1 195 ? 31.125 12.281 12.414 1 84.19 195 CYS A CA 1
ATOM 1516 C C . CYS A 1 195 ? 29.625 12.398 12.234 1 84.19 195 CYS A C 1
ATOM 1518 O O . CYS A 1 195 ? 28.875 11.477 12.578 1 84.19 195 CYS A O 1
ATOM 1520 N N . ILE A 1 196 ? 29.281 13.461 11.68 1 92.44 196 ILE A N 1
ATOM 1521 C CA . ILE A 1 196 ? 27.859 13.75 11.477 1 92.44 196 ILE A CA 1
ATOM 1522 C C . ILE A 1 196 ? 27.359 13.023 10.234 1 92.44 196 ILE A C 1
ATOM 1524 O O . ILE A 1 196 ? 26.156 12.797 10.086 1 92.44 196 ILE A O 1
ATOM 1528 N N . CYS A 1 197 ? 28.344 12.664 9.359 1 96.12 197 CYS A N 1
ATOM 1529 C CA . CYS A 1 197 ? 27.984 11.953 8.133 1 96.12 197 CYS A CA 1
ATOM 1530 C C . CYS A 1 197 ? 29.141 11.078 7.652 1 96.12 197 CYS A C 1
ATOM 1532 O O . CYS A 1 197 ? 30.281 11.234 8.102 1 96.12 197 CYS A O 1
ATOM 1534 N N . VAL A 1 198 ? 28.812 10.117 6.852 1 95.12 198 VAL A N 1
ATOM 1535 C CA . VAL A 1 198 ? 29.781 9.195 6.262 1 95.12 198 VAL A CA 1
ATOM 1536 C C . VAL A 1 198 ? 29.734 9.305 4.742 1 95.12 198 VAL A C 1
ATOM 1538 O O . VAL A 1 198 ? 28.688 9.133 4.129 1 95.12 198 VAL A O 1
ATOM 1541 N N . LYS A 1 199 ? 30.891 9.586 4.172 1 94.62 199 LYS A N 1
ATOM 1542 C CA . LYS A 1 199 ? 31.031 9.664 2.719 1 94.62 199 LYS A CA 1
ATOM 1543 C C . LYS A 1 199 ? 31.125 8.266 2.102 1 94.62 199 LYS A C 1
ATOM 1545 O O . LYS A 1 199 ? 31.922 7.441 2.547 1 94.62 199 LYS A O 1
ATOM 1550 N N . VAL A 1 200 ? 30.281 8.039 1.094 1 93.38 200 VAL A N 1
ATOM 1551 C CA . VAL A 1 200 ? 30.281 6.75 0.412 1 93.38 200 VAL A CA 1
ATOM 1552 C C . VAL A 1 200 ? 30.875 6.906 -0.985 1 93.38 200 VAL A C 1
ATOM 1554 O O . VAL A 1 200 ? 30.172 7.23 -1.938 1 93.38 200 VAL A O 1
ATOM 1557 N N . ASP A 1 201 ? 32.062 6.555 -1.123 1 88.06 201 ASP A N 1
ATOM 1558 C CA . ASP A 1 201 ? 32.812 6.832 -2.352 1 88.06 201 ASP A CA 1
ATOM 1559 C C . ASP A 1 201 ? 32.781 5.633 -3.297 1 88.06 201 ASP A C 1
ATOM 1561 O O . ASP A 1 201 ? 33.312 5.691 -4.402 1 88.06 201 ASP A O 1
ATOM 1565 N N . LEU A 1 202 ? 32.156 4.594 -2.865 1 85.25 202 LEU A N 1
ATOM 1566 C CA . LEU A 1 202 ? 32.031 3.41 -3.709 1 85.25 202 LEU A CA 1
ATOM 1567 C C . LEU A 1 202 ? 30.578 3.092 -3.99 1 85.25 202 LEU A C 1
ATOM 1569 O O . LEU A 1 202 ? 29.688 3.508 -3.24 1 85.25 202 LEU A O 1
ATOM 1573 N N . GLU A 1 203 ? 30.422 2.367 -5.117 1 87.25 203 GLU A N 1
ATOM 1574 C CA . GLU A 1 203 ? 29.062 1.927 -5.406 1 87.25 203 GLU A CA 1
ATOM 1575 C C . GLU A 1 203 ? 28.656 0.757 -4.512 1 87.25 203 GLU A C 1
ATOM 1577 O O . GLU A 1 203 ? 29.438 -0.181 -4.32 1 87.25 203 GLU A O 1
ATOM 1582 N N . ILE A 1 204 ? 27.562 0.86 -3.941 1 88.62 204 ILE A N 1
ATOM 1583 C CA . ILE A 1 204 ? 27.031 -0.227 -3.127 1 88.62 204 ILE A CA 1
ATOM 1584 C C . ILE A 1 204 ? 25.625 -0.607 -3.623 1 88.62 204 ILE A C 1
ATOM 1586 O O . ILE A 1 204 ? 24.922 0.217 -4.215 1 88.62 204 ILE A O 1
ATOM 1590 N N . PHE A 1 205 ? 25.328 -1.862 -3.404 1 89.94 205 PHE A N 1
ATOM 1591 C CA . PHE A 1 205 ? 24 -2.4 -3.721 1 89.94 205 PHE A CA 1
ATOM 1592 C C . PHE A 1 205 ? 23.281 -2.842 -2.455 1 89.94 205 PHE A C 1
ATOM 1594 O O . PHE A 1 205 ? 23.922 -3.1 -1.43 1 89.94 205 PHE A O 1
ATOM 1601 N N . PRO A 1 206 ? 21.969 -2.91 -2.477 1 91 206 PRO A N 1
ATOM 1602 C CA . PRO A 1 206 ? 21.219 -3.299 -1.278 1 91 206 PRO A CA 1
ATOM 1603 C C . PRO A 1 206 ? 21.688 -4.625 -0.688 1 91 206 PRO A C 1
ATOM 1605 O O . PRO A 1 206 ? 21.844 -4.742 0.531 1 91 206 PRO A O 1
ATOM 1608 N N . ALA A 1 207 ? 22 -5.566 -1.478 1 85.38 207 ALA A N 1
ATOM 1609 C CA . ALA A 1 207 ? 22.391 -6.891 -1.009 1 85.38 207 ALA A CA 1
ATOM 1610 C C . ALA A 1 207 ? 23.672 -6.828 -0.186 1 85.38 207 ALA A C 1
ATOM 1612 O O . ALA A 1 207 ? 23.938 -7.703 0.643 1 85.38 207 ALA A O 1
ATOM 1613 N N . ASP A 1 208 ? 24.438 -5.766 -0.391 1 84.19 208 ASP A N 1
ATOM 1614 C CA . ASP A 1 208 ? 25.703 -5.613 0.3 1 84.19 208 ASP A CA 1
ATOM 1615 C C . ASP A 1 208 ? 25.5 -5.379 1.795 1 84.19 208 ASP A C 1
ATOM 1617 O O . ASP A 1 208 ? 26.406 -5.605 2.596 1 84.19 208 ASP A O 1
ATOM 1621 N N . ILE A 1 209 ? 24.312 -4.957 2.111 1 87.62 209 ILE A N 1
ATOM 1622 C CA . ILE A 1 209 ? 24.172 -4.531 3.5 1 87.62 209 ILE A CA 1
ATOM 1623 C C . ILE A 1 209 ? 23.234 -5.48 4.234 1 87.62 209 ILE A C 1
ATOM 1625 O O . ILE A 1 209 ? 22.969 -5.309 5.426 1 87.62 209 ILE A O 1
ATOM 1629 N N . TRP A 1 210 ? 22.469 -6.461 3.635 1 82.5 210 TRP A N 1
ATOM 1630 C CA . TRP A 1 210 ? 21.516 -7.355 4.273 1 82.5 210 TRP A CA 1
ATOM 1631 C C . TRP A 1 210 ? 22.203 -8.312 5.234 1 82.5 210 TRP A C 1
ATOM 1633 O O . TRP A 1 210 ? 21.578 -8.852 6.148 1 82.5 210 TRP A O 1
ATOM 1643 N N . GLY A 1 211 ? 23.219 -8.195 5.535 1 62.72 211 GLY A N 1
ATOM 1644 C CA . GLY A 1 211 ? 23.906 -9.164 6.375 1 62.72 211 GLY A CA 1
ATOM 1645 C C . GLY A 1 211 ? 23.828 -10.578 5.848 1 62.72 211 GLY A C 1
ATOM 1646 O O . GLY A 1 211 ? 23.078 -10.859 4.914 1 62.72 211 GLY A O 1
ATOM 1647 N N . SER A 1 212 ? 24.688 -11.383 6.016 1 50.66 212 SER A N 1
ATOM 1648 C CA . SER A 1 212 ? 24.766 -12.766 5.551 1 50.66 212 SER A CA 1
ATOM 1649 C C . SER A 1 212 ? 23.5 -13.531 5.875 1 50.66 212 SER A C 1
ATOM 1651 O O . SER A 1 212 ? 23.141 -13.695 7.043 1 50.66 212 SER A O 1
ATOM 1653 N N . PRO A 1 213 ? 22.484 -13.445 5.176 1 42.78 213 PRO A N 1
ATOM 1654 C CA . PRO A 1 213 ? 21.516 -14.484 5.531 1 42.78 213 PRO A CA 1
ATOM 1655 C C . PRO A 1 213 ? 22.172 -15.805 5.914 1 42.78 213 PRO A C 1
ATOM 1657 O O . PRO A 1 213 ? 23.297 -16.078 5.484 1 42.78 213 PRO A O 1
ATOM 1660 N N . ALA A 1 214 ? 21.875 -16.438 7.059 1 40.06 214 ALA A N 1
ATOM 1661 C CA . ALA A 1 214 ? 22.5 -17.703 7.371 1 40.06 214 ALA A CA 1
ATOM 1662 C C . ALA A 1 214 ? 23 -18.391 6.105 1 40.06 214 ALA A C 1
ATOM 1664 O O . ALA A 1 214 ? 24 -19.125 6.137 1 40.06 214 ALA A O 1
ATOM 1665 N N . GLY A 1 215 ? 22.328 -18.344 4.84 1 37 215 GLY A N 1
ATOM 1666 C CA . GLY A 1 215 ? 22.656 -19.031 3.598 1 37 215 GLY A CA 1
ATOM 1667 C C . GLY A 1 215 ? 23.094 -18.078 2.496 1 37 215 GLY A C 1
ATOM 1668 O O . GLY A 1 215 ? 23.312 -18.516 1.36 1 37 215 GLY A O 1
ATOM 1669 N N . ALA A 1 216 ? 22.75 -16.906 2.459 1 38 216 ALA A N 1
ATOM 1670 C CA . ALA A 1 216 ? 23.047 -16.094 1.285 1 38 216 ALA A CA 1
ATOM 1671 C C . ALA A 1 216 ? 24.516 -15.703 1.234 1 38 216 ALA A C 1
ATOM 1673 O O . ALA A 1 216 ? 25.016 -14.992 2.111 1 38 216 ALA A O 1
ATOM 1674 N N . GLN A 1 217 ? 25.297 -16.609 0.727 1 38.28 217 GLN A N 1
ATOM 1675 C CA . GLN A 1 217 ? 26.672 -16.359 0.283 1 38.28 217 GLN A CA 1
ATOM 1676 C C . GLN A 1 217 ? 26.797 -14.992 -0.384 1 38.28 217 GLN A C 1
ATOM 1678 O O . GLN A 1 217 ? 25.797 -14.422 -0.828 1 38.28 217 GLN A O 1
ATOM 1683 N N . THR A 1 218 ? 28.078 -14.617 -0.396 1 38.81 218 THR A N 1
ATOM 1684 C CA . THR A 1 218 ? 28.781 -13.516 -1.056 1 38.81 218 THR A CA 1
ATOM 1685 C C . THR A 1 218 ? 28.219 -13.289 -2.455 1 38.81 218 THR A C 1
ATOM 1687 O O . THR A 1 218 ? 28.172 -14.203 -3.273 1 38.81 218 THR A O 1
ATOM 1690 N N . ILE A 1 219 ? 27.188 -12.523 -2.568 1 41.25 219 ILE A N 1
ATOM 1691 C CA . ILE A 1 219 ? 26.969 -12.055 -3.934 1 41.25 219 ILE A CA 1
ATOM 1692 C C . ILE A 1 219 ? 28.328 -11.789 -4.605 1 41.25 219 ILE A C 1
ATOM 1694 O O . ILE A 1 219 ? 29.078 -10.922 -4.164 1 41.25 219 ILE A O 1
ATOM 1698 N N . PHE A 1 220 ? 28.844 -12.82 -5.219 1 38.09 220 PHE A N 1
ATOM 1699 C CA . PHE A 1 220 ? 30.031 -12.609 -6.047 1 38.09 220 PHE A CA 1
ATOM 1700 C C . PHE A 1 220 ? 29.734 -11.586 -7.141 1 38.09 220 PHE A C 1
ATOM 1702 O O . PHE A 1 220 ? 28.859 -11.797 -7.98 1 38.09 220 PHE A O 1
ATOM 1709 N N . ARG A 1 221 ? 29.594 -10.352 -6.832 1 38.59 221 ARG A N 1
ATOM 1710 C CA . ARG A 1 221 ? 29.531 -9.414 -7.949 1 38.59 221 ARG A CA 1
ATOM 1711 C C . ARG A 1 221 ? 30.781 -9.523 -8.82 1 38.59 221 ARG A C 1
ATOM 1713 O O . ARG A 1 221 ? 31.875 -9.117 -8.406 1 38.59 221 ARG A O 1
ATOM 1720 N N . TYR A 1 222 ? 30.797 -10.516 -9.688 1 32.84 222 TYR A N 1
ATOM 1721 C CA . TYR A 1 222 ? 31.859 -10.461 -10.703 1 32.84 222 TYR A CA 1
ATOM 1722 C C . TYR A 1 222 ? 31.672 -9.25 -11.609 1 32.84 222 TYR A C 1
ATOM 1724 O O . TYR A 1 222 ? 30.625 -9.102 -12.258 1 32.84 222 TYR A O 1
ATOM 1732 N N . GLY A 1 223 ? 31.984 -7.984 -11.359 1 32.97 223 GLY A N 1
ATOM 1733 C CA . GLY A 1 223 ? 32.25 -7.082 -12.469 1 32.97 223 GLY A CA 1
ATOM 1734 C C . GLY A 1 223 ? 32.938 -7.766 -13.641 1 32.97 223 GLY A C 1
ATOM 1735 O O . GLY A 1 223 ? 33.812 -8.586 -13.461 1 32.97 223 GLY A O 1
ATOM 1736 N N . ASN A 1 224 ? 32.219 -8.023 -14.781 1 32.78 224 ASN A N 1
ATOM 1737 C CA . ASN A 1 224 ? 33 -8.258 -16 1 32.78 224 ASN A CA 1
ATOM 1738 C C . ASN A 1 224 ? 34.375 -7.602 -15.938 1 32.78 224 ASN A C 1
ATOM 1740 O O . ASN A 1 224 ? 34.562 -6.625 -15.211 1 32.78 224 ASN A O 1
ATOM 1744 N N . LYS A 1 225 ? 35.438 -8.055 -16.688 1 32.44 225 LYS A N 1
ATOM 1745 C CA . LYS A 1 225 ? 36.75 -7.484 -16.969 1 32.44 225 LYS A CA 1
ATOM 1746 C C . LYS A 1 225 ? 36.688 -5.969 -17.141 1 32.44 225 LYS A C 1
ATOM 1748 O O . LYS A 1 225 ? 37.688 -5.27 -17 1 32.44 225 LYS A O 1
ATOM 1753 N N . GLY A 1 226 ? 35.969 -5.422 -18.203 1 31.44 226 GLY A N 1
ATOM 1754 C CA . GLY A 1 226 ? 36.438 -4.09 -18.547 1 31.44 226 GLY A CA 1
ATOM 1755 C C . GLY A 1 226 ? 36.344 -3.111 -17.391 1 31.44 226 GLY A C 1
ATOM 1756 O O . GLY A 1 226 ? 37.344 -2.43 -17.062 1 31.44 226 GLY A O 1
ATOM 1757 N N . GLY A 1 227 ? 35.406 -2.156 -17.234 1 29.58 227 GLY A N 1
ATOM 1758 C CA . GLY A 1 227 ? 35.656 -0.957 -16.453 1 29.58 227 GLY A CA 1
ATOM 1759 C C . GLY A 1 227 ? 35.75 -1.219 -14.961 1 29.58 227 GLY A C 1
ATOM 1760 O O . GLY A 1 227 ? 36.656 -0.745 -14.289 1 29.58 227 GLY A O 1
ATOM 1761 N N . ALA A 1 228 ? 34.594 -1.244 -14.227 1 30.61 228 ALA A N 1
ATOM 1762 C CA . ALA A 1 228 ? 34.938 -0.824 -12.867 1 30.61 228 ALA A CA 1
ATOM 1763 C C . ALA A 1 228 ? 35.844 -1.854 -12.195 1 30.61 228 ALA A C 1
ATOM 1765 O O . ALA A 1 228 ? 35.781 -3.043 -12.516 1 30.61 228 ALA A O 1
ATOM 1766 N N . GLY A 1 229 ? 36.938 -1.442 -11.477 1 31.58 229 GLY A N 1
ATOM 1767 C CA . GLY A 1 229 ? 38.062 -1.866 -10.641 1 31.58 229 GLY A CA 1
ATOM 1768 C C . GLY A 1 229 ? 37.719 -3.051 -9.75 1 31.58 229 GLY A C 1
ATOM 1769 O O . GLY A 1 229 ? 36.531 -3.344 -9.523 1 31.58 229 GLY A O 1
ATOM 1770 N N . ASP A 1 230 ? 38.688 -4.055 -9.586 1 35.25 230 ASP A N 1
ATOM 1771 C CA . ASP A 1 230 ? 38.875 -4.973 -8.469 1 35.25 230 ASP A CA 1
ATOM 1772 C C . ASP A 1 230 ? 38.156 -4.5 -7.223 1 35.25 230 ASP A C 1
ATOM 1774 O O . ASP A 1 230 ? 38.531 -3.502 -6.609 1 35.25 230 ASP A O 1
ATOM 1778 N N . ARG A 1 231 ? 36.938 -4.387 -7.238 1 39.53 231 ARG A N 1
ATOM 1779 C CA . ARG A 1 231 ? 36.5 -4.137 -5.867 1 39.53 231 ARG A CA 1
ATOM 1780 C C . ARG A 1 231 ? 37.375 -4.895 -4.871 1 39.53 231 ARG A C 1
ATOM 1782 O O . ARG A 1 231 ? 37.406 -6.129 -4.891 1 39.53 231 ARG A O 1
ATOM 1789 N N . GLY A 1 232 ? 38.531 -4.582 -4.684 1 39.5 232 GLY A N 1
ATOM 1790 C CA . GLY A 1 232 ? 39.531 -5.227 -3.848 1 39.5 232 GLY A CA 1
ATOM 1791 C C . GLY A 1 232 ? 38.938 -5.988 -2.68 1 39.5 232 GLY A C 1
ATOM 1792 O O . GLY A 1 232 ? 37.906 -5.605 -2.152 1 39.5 232 GLY A O 1
ATOM 1793 N N . GLU A 1 233 ? 39.188 -7.363 -2.58 1 44 233 GLU A N 1
ATOM 1794 C CA . GLU A 1 233 ? 38.938 -8.211 -1.416 1 44 233 GLU A CA 1
ATOM 1795 C C . GLU A 1 233 ? 38.719 -7.367 -0.163 1 44 233 GLU A C 1
ATOM 1797 O O . GLU A 1 233 ? 37.875 -7.711 0.674 1 44 233 GLU A O 1
ATOM 1802 N N . ASP A 1 234 ? 39.406 -6.336 -0.152 1 46.12 234 ASP A N 1
ATOM 1803 C CA . ASP A 1 234 ? 39.406 -5.488 1.036 1 46.12 234 ASP A CA 1
ATOM 1804 C C . ASP A 1 234 ? 38.094 -4.699 1.143 1 46.12 234 ASP A C 1
ATOM 1806 O O . ASP A 1 234 ? 37.688 -4.289 2.236 1 46.12 234 ASP A O 1
ATOM 1810 N N . PHE A 1 235 ? 37.562 -4.395 0.037 1 49.78 235 PHE A N 1
ATOM 1811 C CA . PHE A 1 235 ? 36.375 -3.549 -0.012 1 49.78 235 PHE A CA 1
ATOM 1812 C C . PHE A 1 235 ? 35.156 -4.262 0.598 1 49.78 235 PHE A C 1
ATOM 1814 O O . PHE A 1 235 ? 34.469 -3.688 1.42 1 49.78 235 PHE A O 1
ATOM 1821 N N . VAL A 1 236 ? 34.875 -5.469 0.003 1 52.41 236 VAL A N 1
ATOM 1822 C CA . VAL A 1 236 ? 33.719 -6.25 0.505 1 52.41 236 VAL A CA 1
ATOM 1823 C C . VAL A 1 236 ? 33.875 -6.453 2.012 1 52.41 236 VAL A C 1
ATOM 1825 O O . VAL A 1 236 ? 32.875 -6.406 2.748 1 52.41 236 VAL A O 1
ATOM 1828 N N . GLN A 1 237 ? 35.094 -6.551 2.412 1 52.22 237 GLN A N 1
ATOM 1829 C CA . GLN A 1 237 ? 35.281 -6.805 3.838 1 52.22 237 GLN A CA 1
ATOM 1830 C C . GLN A 1 237 ? 34.906 -5.582 4.668 1 52.22 237 GLN A C 1
ATOM 1832 O O . GLN A 1 237 ? 34.344 -5.715 5.762 1 52.22 237 GLN A O 1
ATOM 1837 N N . GLU A 1 238 ? 35.188 -4.477 4.109 1 56.03 238 GLU A N 1
ATOM 1838 C CA . GLU A 1 238 ? 34.969 -3.27 4.895 1 56.03 238 GLU A CA 1
ATOM 1839 C C . GLU A 1 238 ? 33.469 -2.922 4.934 1 56.03 238 GLU A C 1
ATOM 1841 O O . GLU A 1 238 ? 32.969 -2.404 5.934 1 56.03 238 GLU A O 1
ATOM 1846 N N . ILE A 1 239 ? 32.812 -3.061 3.871 1 58.16 239 ILE A N 1
ATOM 1847 C CA . ILE A 1 239 ? 31.422 -2.645 3.824 1 58.16 239 ILE A CA 1
ATOM 1848 C C . ILE A 1 239 ? 30.531 -3.814 4.211 1 58.16 239 ILE A C 1
ATOM 1850 O O . ILE A 1 239 ? 29.5 -3.625 4.867 1 58.16 239 ILE A O 1
ATOM 1854 N N . ALA A 1 240 ? 30.984 -5.051 3.727 1 56.81 240 ALA A N 1
ATOM 1855 C CA . ALA A 1 240 ? 30.031 -6.148 3.602 1 56.81 240 ALA A CA 1
ATOM 1856 C C . ALA A 1 240 ? 29.906 -6.918 4.91 1 56.81 240 ALA A C 1
ATOM 1858 O O . ALA A 1 240 ? 29.047 -7.797 5.043 1 56.81 240 ALA A O 1
ATOM 1859 N N . SER A 1 241 ? 30.766 -6.375 5.887 1 62.72 241 SER A N 1
ATOM 1860 C CA . SER A 1 241 ? 30.438 -7.16 7.074 1 62.72 241 SER A CA 1
ATOM 1861 C C . SER A 1 241 ? 29.094 -6.75 7.652 1 62.72 241 SER A C 1
ATOM 1863 O O . SER A 1 241 ? 28.875 -5.578 7.977 1 62.72 241 SER A O 1
ATOM 1865 N N . PRO A 1 242 ? 28.141 -7.602 7.559 1 65.62 242 PRO A N 1
ATOM 1866 C CA . PRO A 1 242 ? 26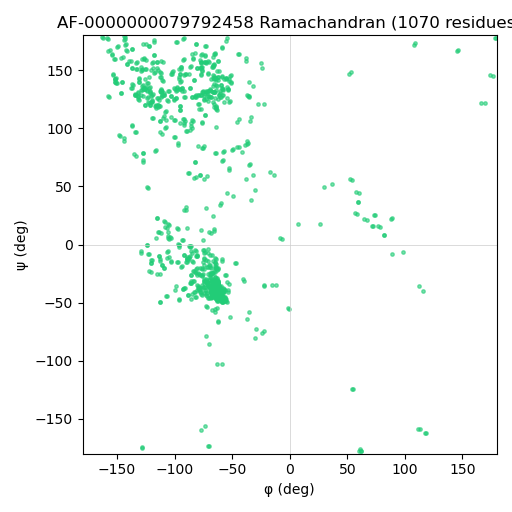.797 -7.277 8.047 1 65.62 242 PRO A CA 1
ATOM 1867 C C . PRO A 1 242 ? 26.828 -6.676 9.453 1 65.62 242 PRO A C 1
ATOM 1869 O O . PRO A 1 242 ? 25.906 -5.949 9.828 1 65.62 242 PRO A O 1
ATOM 1872 N N . ASP A 1 243 ? 27.953 -6.844 10.102 1 74.94 243 ASP A N 1
ATOM 1873 C CA . ASP A 1 243 ? 27.969 -6.367 11.484 1 74.94 243 ASP A CA 1
ATOM 1874 C C . ASP A 1 243 ? 28.719 -5.047 11.602 1 74.94 243 ASP A C 1
ATOM 1876 O O . ASP A 1 243 ? 28.906 -4.523 12.703 1 74.94 243 ASP A O 1
ATOM 1880 N N . SER A 1 244 ? 29.078 -4.57 10.445 1 83.12 244 SER A N 1
ATOM 1881 C CA . SER A 1 244 ? 29.812 -3.309 10.516 1 83.12 244 SER A CA 1
ATOM 1882 C C . SER A 1 244 ? 28.891 -2.148 10.859 1 83.12 244 SER A C 1
ATOM 1884 O O . SER A 1 244 ? 27.672 -2.217 10.625 1 83.12 244 SER A O 1
ATOM 1886 N N . ASN A 1 245 ? 29.484 -1.099 11.406 1 87.56 245 ASN A N 1
ATOM 1887 C CA . ASN A 1 245 ? 28.719 0.103 11.734 1 87.56 245 ASN A CA 1
ATOM 1888 C C . ASN A 1 245 ? 28.109 0.738 10.492 1 87.56 245 ASN A C 1
ATOM 1890 O O . ASN A 1 245 ? 26.969 1.206 10.523 1 87.56 245 ASN A O 1
ATOM 1894 N N . PHE A 1 246 ? 28.875 0.668 9.477 1 90.38 246 PHE A N 1
ATOM 1895 C CA . PHE A 1 246 ? 28.391 1.285 8.258 1 90.38 246 PHE A CA 1
ATOM 1896 C C . PHE A 1 246 ? 27.188 0.523 7.715 1 90.38 246 PHE A C 1
ATOM 1898 O O . PHE A 1 246 ? 26.188 1.129 7.301 1 90.38 246 PHE A O 1
ATOM 1905 N N . ALA A 1 247 ? 27.297 -0.792 7.688 1 88.94 247 ALA A N 1
ATOM 1906 C CA . ALA A 1 247 ? 26.172 -1.592 7.211 1 88.94 247 ALA A CA 1
ATOM 1907 C C . ALA A 1 247 ? 24.906 -1.307 8.023 1 88.94 247 ALA A C 1
ATOM 1909 O O . ALA A 1 247 ? 23.812 -1.198 7.469 1 88.94 247 ALA A O 1
ATOM 1910 N N . THR A 1 248 ? 25.109 -1.177 9.297 1 91.06 248 THR A N 1
ATOM 1911 C CA . THR A 1 248 ? 23.984 -0.857 10.172 1 91.06 248 THR A CA 1
ATOM 1912 C C . THR A 1 248 ? 23.391 0.504 9.812 1 91.06 248 THR A C 1
ATOM 1914 O O . THR A 1 248 ? 22.172 0.651 9.719 1 91.06 248 THR A O 1
ATOM 1917 N N . LEU A 1 249 ? 24.25 1.474 9.57 1 93.12 249 LEU A N 1
ATOM 1918 C CA . LEU A 1 249 ? 23.797 2.805 9.188 1 93.12 249 LEU A CA 1
ATOM 1919 C C . LEU A 1 249 ? 23.031 2.758 7.863 1 93.12 249 LEU A C 1
ATOM 1921 O O . LEU A 1 249 ? 21.984 3.381 7.727 1 93.12 249 LEU A O 1
ATOM 1925 N N . ALA A 1 250 ? 23.609 2.041 6.969 1 93.31 250 ALA A N 1
ATOM 1926 C CA . ALA A 1 250 ? 22.984 1.925 5.652 1 93.31 250 ALA A CA 1
ATOM 1927 C C . ALA A 1 250 ? 21.625 1.24 5.75 1 93.31 250 ALA A C 1
ATOM 1929 O O . ALA A 1 250 ? 20.688 1.63 5.062 1 93.31 250 ALA A O 1
ATOM 1930 N N . ARG A 1 251 ? 21.516 0.202 6.621 1 92.88 251 ARG A N 1
ATOM 1931 C CA . ARG A 1 251 ? 20.234 -0.469 6.82 1 92.88 251 ARG A CA 1
ATOM 1932 C C . ARG A 1 251 ? 19.219 0.473 7.457 1 92.88 251 ARG A C 1
ATOM 1934 O O . ARG A 1 251 ? 18.047 0.465 7.09 1 92.88 251 ARG A O 1
ATOM 1941 N N . LEU A 1 252 ? 19.656 1.263 8.32 1 93.12 252 LEU A N 1
ATOM 1942 C CA . LEU A 1 252 ? 18.766 2.256 8.922 1 93.12 252 LEU A CA 1
ATOM 1943 C C . LEU A 1 252 ? 18.266 3.248 7.875 1 93.12 252 LEU A C 1
ATOM 1945 O O . LEU A 1 252 ? 17.078 3.582 7.848 1 93.12 252 LEU A O 1
ATOM 1949 N N . ALA A 1 253 ? 19.141 3.662 7.035 1 93.94 253 ALA A N 1
ATOM 1950 C CA . ALA A 1 253 ? 18.797 4.633 6.004 1 93.94 253 ALA A CA 1
ATOM 1951 C C . ALA A 1 253 ? 17.844 4.027 4.977 1 93.94 253 ALA A C 1
ATOM 1953 O O . ALA A 1 253 ? 16.875 4.668 4.574 1 93.94 253 ALA A O 1
ATOM 1954 N N . GLY A 1 254 ? 18.156 2.801 4.648 1 92.5 254 GLY A N 1
ATOM 1955 C CA . GLY A 1 254 ? 17.406 2.191 3.555 1 92.5 254 GLY A CA 1
ATOM 1956 C C . GLY A 1 254 ? 16.109 1.535 4.004 1 92.5 254 GLY A C 1
ATOM 1957 O O . GLY A 1 254 ? 15.125 1.539 3.27 1 92.5 254 GLY A O 1
ATOM 1958 N N . TYR A 1 255 ? 16.109 0.98 5.242 1 91.94 255 TYR A N 1
ATOM 1959 C CA . TYR A 1 255 ? 14.984 0.132 5.621 1 91.94 255 TYR A CA 1
ATOM 1960 C C . TYR A 1 255 ? 14.406 0.564 6.965 1 91.94 255 TYR A C 1
ATOM 1962 O O . TYR A 1 255 ? 13.383 0.033 7.406 1 91.94 255 TYR A O 1
ATOM 1970 N N . GLY A 1 256 ? 15.039 1.515 7.68 1 90.56 256 GLY A N 1
ATOM 1971 C CA . GLY A 1 256 ? 14.57 1.964 8.984 1 90.56 256 GLY A CA 1
ATOM 1972 C C . GLY A 1 256 ? 14.797 0.944 10.086 1 90.56 256 GLY A C 1
ATOM 1973 O O . GLY A 1 256 ? 14.188 1.028 11.148 1 90.56 256 GLY A O 1
ATOM 1974 N N . SER A 1 257 ? 15.672 -0.066 9.812 1 89.44 257 SER A N 1
ATOM 1975 C CA . SER A 1 257 ? 15.953 -1.128 10.773 1 89.44 257 SER A CA 1
ATOM 1976 C C . SER A 1 257 ? 17.438 -1.443 10.836 1 89.44 257 SER A C 1
ATOM 1978 O O . SER A 1 257 ? 18.156 -1.267 9.852 1 89.44 257 SER A O 1
ATOM 1980 N N . ARG A 1 258 ? 17.844 -1.908 11.992 1 89.19 258 ARG A N 1
ATOM 1981 C CA . ARG A 1 258 ? 19.234 -2.252 12.18 1 89.19 258 ARG A CA 1
ATOM 1982 C C . ARG A 1 258 ? 19.547 -3.639 11.625 1 89.19 258 ARG A C 1
ATOM 1984 O O . ARG A 1 258 ? 20.703 -3.945 11.305 1 89.19 258 ARG A O 1
ATOM 1991 N N . ASP A 1 259 ? 18.453 -4.398 11.586 1 86.88 259 ASP A N 1
ATOM 1992 C CA . ASP A 1 259 ? 18.625 -5.773 11.125 1 86.88 259 ASP A CA 1
ATOM 1993 C C . ASP A 1 259 ? 17.656 -6.113 10.008 1 86.88 259 ASP A C 1
ATOM 1995 O O . ASP A 1 259 ? 16.5 -5.656 10.016 1 86.88 259 ASP A O 1
ATOM 1999 N N . ILE A 1 260 ? 18.234 -6.805 9.016 1 87.69 260 ILE A N 1
ATOM 2000 C CA . ILE A 1 260 ? 17.406 -7.305 7.922 1 87.69 260 ILE A CA 1
ATOM 2001 C C . ILE A 1 260 ? 17.5 -8.828 7.855 1 87.69 260 ILE A C 1
ATOM 2003 O O . ILE A 1 260 ? 18.578 -9.383 7.637 1 87.69 260 ILE A O 1
ATOM 2007 N N . GLN A 1 261 ? 16.453 -9.492 8.211 1 86.56 261 GLN A N 1
ATOM 2008 C CA . GLN A 1 261 ? 16.375 -10.945 8.094 1 86.56 261 GLN A CA 1
ATOM 2009 C C . GLN A 1 261 ? 15.078 -11.375 7.41 1 86.56 261 GLN A C 1
ATOM 2011 O O . GLN A 1 261 ? 14.039 -10.734 7.57 1 86.56 261 GLN A O 1
ATOM 2016 N N . VAL A 1 262 ? 15.297 -12.398 6.625 1 92.62 262 VAL A N 1
ATOM 2017 C CA . VAL A 1 262 ? 14.094 -12.938 6 1 92.62 262 VAL A CA 1
ATOM 2018 C C . VAL A 1 262 ? 13.18 -13.531 7.066 1 92.62 262 VAL A C 1
ATOM 2020 O O . VAL A 1 262 ? 13.633 -14.289 7.934 1 92.62 262 VAL A O 1
ATOM 2023 N N . ARG A 1 263 ? 11.984 -13.203 7.031 1 91.44 263 ARG A N 1
ATOM 2024 C CA . ARG A 1 263 ? 11.016 -13.648 8.031 1 91.44 263 ARG A CA 1
ATOM 2025 C C . ARG A 1 263 ? 10.719 -15.141 7.883 1 91.44 263 ARG A C 1
ATOM 2027 O O . ARG A 1 263 ? 10.469 -15.625 6.773 1 91.44 263 ARG A O 1
ATOM 2034 N N . ALA A 1 264 ? 10.867 -15.797 8.945 1 93 264 ALA A N 1
ATOM 2035 C CA . ALA A 1 264 ? 10.516 -17.219 9.031 1 93 264 ALA A CA 1
ATOM 2036 C C . ALA A 1 264 ? 9.555 -17.469 10.195 1 93 264 ALA A C 1
ATOM 2038 O O . ALA A 1 264 ? 9.656 -16.828 11.242 1 93 264 ALA A O 1
ATOM 2039 N N . SER A 1 265 ? 8.516 -18.234 9.93 1 91 265 SER A N 1
ATOM 2040 C CA . SER A 1 265 ? 7.562 -18.547 10.984 1 91 265 SER A CA 1
ATOM 2041 C C . SER A 1 265 ? 7.281 -20.047 11.039 1 91 265 SER A C 1
ATOM 2043 O O . SER A 1 265 ? 7.113 -20.703 10 1 91 265 SER A O 1
ATOM 2045 N N . SER A 1 266 ? 7.195 -20.484 12.242 1 86.56 266 SER A N 1
ATOM 2046 C CA . SER A 1 266 ? 6.844 -21.891 12.43 1 86.56 266 SER A CA 1
ATOM 2047 C C . SER A 1 266 ? 5.336 -22.062 12.578 1 86.56 266 SER A C 1
ATOM 2049 O O . SER A 1 266 ? 4.828 -23.188 12.484 1 86.56 266 SER A O 1
ATOM 2051 N N . ARG A 1 267 ? 4.586 -21.031 12.703 1 85.31 267 ARG A N 1
ATOM 2052 C CA . ARG A 1 267 ? 3.143 -21.094 12.898 1 85.31 267 ARG A CA 1
ATOM 2053 C C . ARG A 1 267 ? 2.428 -21.359 11.57 1 85.31 267 ARG A C 1
ATOM 2055 O O . ARG A 1 267 ? 1.426 -22.078 11.539 1 85.31 267 ARG A O 1
ATOM 2062 N N . SER A 1 268 ? 2.973 -20.781 10.57 1 89.25 268 SER A N 1
ATOM 2063 C CA . SER A 1 268 ? 2.465 -21 9.219 1 89.25 268 SER A CA 1
ATOM 2064 C C . SER A 1 268 ? 3.568 -21.469 8.281 1 89.25 268 SER A C 1
ATOM 2066 O O . SER A 1 268 ? 4.59 -20.781 8.125 1 89.25 268 SER A O 1
ATOM 2068 N N . THR A 1 269 ? 3.379 -22.672 7.715 1 93.81 269 THR A N 1
ATOM 2069 C CA . THR A 1 269 ? 4.414 -23.219 6.844 1 93.81 269 THR A CA 1
ATOM 2070 C C . THR A 1 269 ? 3.883 -23.422 5.426 1 93.81 269 THR A C 1
ATOM 2072 O O . THR A 1 269 ? 2.67 -23.375 5.203 1 93.81 269 THR A O 1
ATOM 2075 N N . VAL A 1 270 ? 4.77 -23.562 4.527 1 95.38 270 VAL A N 1
ATOM 2076 C CA . VAL A 1 270 ? 4.434 -23.922 3.154 1 95.38 270 VAL A CA 1
ATOM 2077 C C . VAL A 1 270 ? 3.859 -25.328 3.109 1 95.38 270 VAL A C 1
ATOM 2079 O O . VAL A 1 270 ? 4.477 -26.281 3.609 1 95.38 270 VAL A O 1
ATOM 2082 N N . PRO A 1 271 ? 2.629 -25.469 2.609 1 93.06 271 PRO A N 1
ATOM 2083 C CA . PRO A 1 271 ? 2.113 -26.828 2.453 1 93.06 271 PRO A CA 1
ATOM 2084 C C . PRO A 1 271 ? 3.029 -27.719 1.613 1 93.06 271 PRO A C 1
ATOM 2086 O O . PRO A 1 271 ? 3.613 -27.25 0.631 1 93.06 271 PRO A O 1
ATOM 2089 N N . ARG A 1 272 ? 3.139 -28.969 1.975 1 92.06 272 ARG A N 1
ATOM 2090 C CA . ARG A 1 272 ? 4.02 -29.906 1.28 1 92.06 272 ARG A CA 1
ATOM 2091 C C . ARG A 1 272 ? 3.293 -30.578 0.12 1 92.06 272 ARG A C 1
ATOM 2093 O O . ARG A 1 272 ? 3.168 -31.797 0.088 1 92.06 272 ARG A O 1
ATOM 2100 N N . ILE A 1 273 ? 2.871 -29.812 -0.809 1 93.19 273 ILE A N 1
ATOM 2101 C CA . ILE A 1 273 ? 2.227 -30.266 -2.035 1 93.19 273 ILE A CA 1
ATOM 2102 C C . ILE A 1 273 ? 2.914 -29.641 -3.244 1 93.19 273 ILE A C 1
ATOM 2104 O O . ILE A 1 273 ? 3.475 -28.531 -3.148 1 93.19 273 ILE A O 1
ATOM 2108 N N . ALA A 1 274 ? 2.869 -30.359 -4.332 1 95 274 ALA A N 1
ATOM 2109 C CA . ALA A 1 274 ? 3.514 -29.875 -5.551 1 95 274 ALA A CA 1
ATOM 2110 C C . ALA A 1 274 ? 2.479 -29.484 -6.605 1 95 274 ALA A C 1
ATOM 2112 O O . ALA A 1 274 ? 1.449 -30.156 -6.742 1 95 274 ALA A O 1
ATOM 2113 N N . HIS A 1 275 ? 2.76 -28.453 -7.27 1 96.25 275 HIS A N 1
ATOM 2114 C CA . HIS A 1 275 ? 1.902 -27.969 -8.344 1 96.25 275 HIS A CA 1
ATOM 2115 C C . HIS A 1 275 ? 2.664 -27.906 -9.664 1 96.25 275 HIS A C 1
ATOM 2117 O O . HIS A 1 275 ? 3.828 -27.5 -9.695 1 96.25 275 HIS A O 1
ATOM 2123 N N . TYR A 1 276 ? 2.029 -28.359 -10.688 1 97 276 TYR A N 1
ATOM 2124 C CA . TYR A 1 276 ? 2.473 -28.219 -12.07 1 97 276 TYR A CA 1
ATOM 2125 C C . TYR A 1 276 ? 1.378 -27.594 -12.93 1 97 276 TYR A C 1
ATOM 2127 O O . TYR A 1 276 ? 0.204 -27.609 -12.555 1 97 276 TYR A O 1
ATOM 2135 N N . ILE A 1 277 ? 1.79 -27.047 -14.039 1 96.25 277 ILE A N 1
ATOM 2136 C CA . ILE A 1 277 ? 0.815 -26.531 -14.992 1 96.25 277 ILE A CA 1
ATOM 2137 C C . ILE A 1 277 ? 1.013 -27.203 -16.344 1 96.25 277 ILE A C 1
ATOM 2139 O O . ILE A 1 277 ? 2.129 -27.25 -16.875 1 96.25 277 ILE A O 1
ATOM 2143 N N . CYS A 1 278 ? 0.063 -27.766 -16.781 1 93.75 278 CYS A N 1
ATOM 2144 C CA . CYS A 1 278 ? -0.065 -28.328 -18.125 1 93.75 278 CYS A CA 1
ATOM 2145 C C . CYS A 1 278 ? -1.407 -27.953 -18.75 1 93.75 278 CYS A C 1
ATOM 2147 O O . CYS A 1 278 ? -2.416 -28.625 -18.5 1 93.75 278 CYS A O 1
ATOM 2149 N N . TRP A 1 279 ? -1.464 -26.891 -19.594 1 85.31 279 TRP A N 1
ATOM 2150 C CA . TRP A 1 279 ? -2.73 -26.375 -20.109 1 85.31 279 TRP A CA 1
ATOM 2151 C C . TRP A 1 279 ? -3.445 -27.422 -20.938 1 85.31 279 TRP A C 1
ATOM 2153 O O . TRP A 1 279 ? -4.637 -27.672 -20.75 1 85.31 279 TRP A O 1
ATOM 2163 N N . ASP A 1 280 ? -2.945 -27.766 -21.984 1 81.5 280 ASP A N 1
ATOM 2164 C CA . ASP A 1 280 ? -3.34 -28.797 -22.922 1 81.5 280 ASP A CA 1
ATOM 2165 C C . ASP A 1 280 ? -2.117 -29.469 -23.547 1 81.5 280 ASP A C 1
ATOM 2167 O O . ASP A 1 280 ? -1.526 -28.938 -24.5 1 81.5 280 ASP A O 1
ATOM 2171 N N . CYS A 1 281 ? -1.798 -30.625 -22.688 1 86.94 281 CYS A N 1
ATOM 2172 C CA . CYS A 1 281 ? -0.527 -31.156 -23.172 1 86.94 281 CYS A CA 1
ATOM 2173 C C . CYS A 1 281 ? -0.579 -32.656 -23.312 1 86.94 281 CYS A C 1
ATOM 2175 O O . CYS A 1 281 ? -1.38 -33.344 -22.641 1 86.94 281 CYS A O 1
ATOM 2177 N N . ASP A 1 282 ? 0.273 -33.125 -24.297 1 93.38 282 ASP A N 1
ATOM 2178 C CA . ASP A 1 282 ? 0.712 -34.5 -24.328 1 93.38 282 ASP A CA 1
ATOM 2179 C C . ASP A 1 282 ? 1.945 -34.719 -23.453 1 93.38 282 ASP A C 1
ATOM 2181 O O . ASP A 1 282 ? 3.049 -34.281 -23.812 1 93.38 282 ASP A O 1
ATOM 2185 N N . LEU A 1 283 ? 1.662 -35.312 -22.25 1 95.56 283 LEU A N 1
ATOM 2186 C CA . LEU A 1 283 ? 2.709 -35.406 -21.25 1 95.56 283 LEU A CA 1
ATOM 2187 C C . LEU A 1 283 ? 3.873 -36.25 -21.734 1 95.56 283 LEU A C 1
ATOM 2189 O O . LEU A 1 283 ? 3.678 -37.406 -22.109 1 95.56 283 LEU A O 1
ATOM 2193 N N . LYS A 1 284 ? 5.055 -35.688 -21.703 1 94.12 284 LYS A N 1
ATOM 2194 C CA . LYS A 1 284 ? 6.258 -36.375 -22.156 1 94.12 284 LYS A CA 1
ATOM 2195 C C . LYS A 1 284 ? 7.031 -36.969 -21 1 94.12 284 LYS A C 1
ATOM 2197 O O . LYS A 1 284 ? 6.68 -36.75 -19.828 1 94.12 284 LYS A O 1
ATOM 2202 N N . PHE A 1 285 ? 8.039 -37.688 -21.359 1 95.12 285 PHE A N 1
ATOM 2203 C CA . PHE A 1 285 ? 8.797 -38.469 -20.375 1 95.12 285 PHE A CA 1
ATOM 2204 C C . PHE A 1 285 ? 9.484 -37.531 -19.375 1 95.12 285 PHE A C 1
ATOM 2206 O O . PHE A 1 285 ? 9.547 -37.812 -18.188 1 95.12 285 PHE A O 1
ATOM 2213 N N . ASP A 1 286 ? 10.016 -36.438 -19.828 1 94.06 286 ASP A N 1
ATOM 2214 C CA . ASP A 1 286 ? 10.703 -35.5 -18.938 1 94.06 286 ASP A CA 1
ATOM 2215 C C . ASP A 1 286 ? 9.75 -34.938 -17.891 1 94.06 286 ASP A C 1
ATOM 2217 O O . ASP A 1 286 ? 10.109 -34.781 -16.719 1 94.06 286 ASP A O 1
ATOM 2221 N N . PHE A 1 287 ? 8.531 -34.625 -18.328 1 95.81 287 PHE A N 1
ATOM 2222 C CA . PHE A 1 287 ? 7.5 -34.156 -17.406 1 95.81 287 PHE A CA 1
ATOM 2223 C C . PHE A 1 287 ? 7.16 -35.25 -16.391 1 95.81 287 PHE A C 1
ATOM 2225 O O . PHE A 1 287 ? 7.051 -35 -15.203 1 95.81 287 PHE A O 1
ATOM 2232 N N . TYR A 1 288 ? 7.051 -36.469 -16.875 1 96.5 288 TYR A N 1
ATOM 2233 C CA . TYR A 1 288 ? 6.828 -37.625 -16.016 1 96.5 288 TYR A CA 1
ATOM 2234 C C . TYR A 1 288 ? 7.918 -37.719 -14.953 1 96.5 288 TYR A C 1
ATOM 2236 O O . TYR A 1 288 ? 7.621 -37.875 -13.766 1 96.5 288 TYR A O 1
ATOM 2244 N N . LEU A 1 289 ? 9.102 -37.594 -15.359 1 95.94 289 LEU A N 1
ATOM 2245 C CA . LEU A 1 289 ? 10.234 -37.688 -14.445 1 95.94 289 LEU A CA 1
ATOM 2246 C C . LEU A 1 289 ? 10.195 -36.562 -13.398 1 95.94 289 LEU A C 1
ATOM 2248 O O . LEU A 1 289 ? 10.508 -36.812 -12.227 1 95.94 289 LEU A O 1
ATOM 2252 N N . SER A 1 290 ? 9.859 -35.375 -13.852 1 96.56 290 SER A N 1
ATOM 2253 C CA . SER A 1 290 ? 9.75 -34.25 -12.938 1 96.56 290 SER A CA 1
ATOM 2254 C C . SER A 1 290 ? 8.742 -34.531 -11.828 1 96.56 290 SER A C 1
ATOM 2256 O O . SER A 1 290 ? 9.031 -34.312 -10.648 1 96.56 290 SER A O 1
ATOM 2258 N N . VAL A 1 291 ? 7.582 -35.031 -12.195 1 96.12 291 VAL A N 1
ATOM 2259 C CA . VAL A 1 291 ? 6.512 -35.312 -11.242 1 96.12 291 VAL A CA 1
ATOM 2260 C C . VAL A 1 291 ? 6.953 -36.438 -10.289 1 96.12 291 VAL A C 1
ATOM 2262 O O . VAL A 1 291 ? 6.773 -36.312 -9.07 1 96.12 291 VAL A O 1
ATOM 2265 N N . ILE A 1 292 ? 7.57 -37.469 -10.844 1 95.06 292 ILE A N 1
ATOM 2266 C CA . ILE A 1 292 ? 8.023 -38.594 -10.031 1 95.06 292 ILE A CA 1
ATOM 2267 C C . ILE A 1 292 ? 9.086 -38.094 -9.039 1 95.06 292 ILE A C 1
ATOM 2269 O O . ILE A 1 292 ? 9.102 -38.531 -7.883 1 95.06 292 ILE A O 1
ATOM 2273 N N . SER A 1 293 ? 9.945 -37.219 -9.5 1 95.81 293 SER A N 1
ATOM 2274 C CA . SER A 1 293 ? 10.969 -36.719 -8.594 1 95.81 293 SER A CA 1
ATOM 2275 C C . SER A 1 293 ? 10.352 -35.906 -7.461 1 95.81 293 SER A C 1
ATOM 2277 O O . SER A 1 293 ? 10.875 -35.906 -6.34 1 95.81 293 SER A O 1
ATOM 2279 N N . SER A 1 294 ? 9.258 -35.188 -7.711 1 94.88 294 SER A N 1
ATOM 2280 C CA . SER A 1 294 ? 8.555 -34.438 -6.668 1 94.88 294 SER A CA 1
ATOM 2281 C C . SER A 1 294 ? 7.941 -35.375 -5.641 1 94.88 294 SER A C 1
ATOM 2283 O O . SER A 1 294 ? 7.992 -35.125 -4.438 1 94.88 294 SER A O 1
ATOM 2285 N N . LEU A 1 295 ? 7.434 -36.469 -6.098 1 92.06 295 LEU A N 1
ATOM 2286 C CA . LEU A 1 295 ? 6.738 -37.406 -5.246 1 92.06 295 LEU A CA 1
ATOM 2287 C C . LEU A 1 295 ? 7.727 -38.188 -4.383 1 92.06 295 LEU A C 1
ATOM 2289 O O . LEU A 1 295 ? 7.488 -38.406 -3.188 1 92.06 295 LEU A O 1
ATOM 2293 N N . TYR A 1 296 ? 8.844 -38.5 -4.934 1 91.56 296 TYR A N 1
ATOM 2294 C CA . TYR A 1 296 ? 9.617 -39.562 -4.281 1 91.56 296 TYR A CA 1
ATOM 2295 C C . TYR A 1 296 ? 10.992 -39.062 -3.865 1 91.56 296 TYR A C 1
ATOM 2297 O O . TYR A 1 296 ? 11.695 -39.719 -3.1 1 91.56 296 TYR A O 1
ATOM 2305 N N . VAL A 1 297 ? 11.375 -37.906 -4.367 1 93.56 297 VAL A N 1
ATOM 2306 C CA . VAL A 1 297 ? 12.695 -37.406 -4.023 1 93.56 297 VAL A CA 1
ATOM 2307 C C . VAL A 1 297 ? 12.57 -36.156 -3.152 1 93.56 297 VAL A C 1
ATOM 2309 O O . VAL A 1 297 ? 13.117 -36.125 -2.051 1 93.56 297 VAL A O 1
ATOM 2312 N N . ALA A 1 298 ? 11.789 -35.219 -3.549 1 93.5 298 ALA A N 1
ATOM 2313 C CA . ALA A 1 298 ? 11.688 -33.938 -2.898 1 93.5 298 ALA A CA 1
ATOM 2314 C C . ALA A 1 298 ? 11.031 -34.062 -1.525 1 93.5 298 ALA A C 1
ATOM 2316 O O . ALA A 1 298 ? 11.156 -33.156 -0.691 1 93.5 298 ALA A O 1
ATOM 2317 N N . GLY A 1 299 ? 10.359 -35.094 -1.218 1 82.31 299 GLY A N 1
ATOM 2318 C CA . GLY A 1 299 ? 9.688 -35.312 0.057 1 82.31 299 GLY A CA 1
ATOM 2319 C C . GLY A 1 299 ? 8.336 -34.625 0.137 1 82.31 299 GLY A C 1
ATOM 2320 O O . GLY A 1 299 ? 7.883 -34.25 1.225 1 82.31 299 GLY A O 1
ATOM 2321 N N . LEU A 1 300 ? 7.758 -34.062 -0.798 1 79.75 300 LEU A N 1
ATOM 2322 C CA . LEU A 1 300 ? 6.484 -33.344 -0.794 1 79.75 300 LEU A CA 1
ATOM 2323 C C . LEU A 1 300 ? 5.316 -34.312 -0.624 1 79.75 300 LEU A C 1
ATOM 2325 O O . LEU A 1 300 ? 4.184 -33.906 -0.403 1 79.75 300 LEU A O 1
ATOM 2329 N N . SER A 1 301 ? 5.469 -35.594 -0.574 1 60.25 301 SER A N 1
ATOM 2330 C CA . SER A 1 301 ? 4.344 -36.531 -0.494 1 60.25 301 SER A CA 1
ATOM 2331 C C . SER A 1 301 ? 4.352 -37.312 0.823 1 60.25 301 SER A C 1
ATOM 2333 O O . SER A 1 301 ? 3.623 -38.281 0.98 1 60.25 301 SER A O 1
ATOM 2335 N N . LYS A 1 302 ? 5.211 -37 1.714 1 54 302 LYS A N 1
ATOM 2336 C CA . LYS A 1 302 ? 4.945 -37.812 2.895 1 54 302 LYS A CA 1
ATOM 2337 C C . LYS A 1 302 ? 3.57 -37.5 3.48 1 54 302 LYS A C 1
ATOM 2339 O O . LYS A 1 302 ? 2.904 -38.406 4.012 1 54 302 LYS A O 1
ATOM 2344 N N . ALA A 1 303 ? 3.217 -36.281 3.809 1 51.44 303 ALA A N 1
ATOM 2345 C CA . ALA A 1 303 ? 1.864 -36 4.281 1 51.44 303 ALA A CA 1
ATOM 2346 C C . ALA A 1 303 ? 0.86 -36.062 3.133 1 51.44 303 ALA A C 1
ATOM 2348 O O . ALA A 1 303 ? 1.225 -36.344 1.995 1 51.44 303 ALA A O 1
ATOM 2349 N N . SER A 1 304 ? -0.471 -35.344 3.141 1 54.12 304 SER A N 1
ATOM 2350 C CA . SER A 1 304 ? -1.612 -35.281 2.234 1 54.12 304 SER A CA 1
ATOM 2351 C C . SER A 1 304 ? -1.162 -35.281 0.778 1 54.12 304 SER A C 1
ATOM 2353 O O . SER A 1 304 ? -0.796 -34.25 0.235 1 54.12 304 SER A O 1
ATOM 2355 N N . GLN A 1 305 ? -0.353 -36.281 0.192 1 61.53 305 GLN A N 1
ATOM 2356 C CA . GLN A 1 305 ? 0.599 -36.906 -0.729 1 61.53 305 GLN A CA 1
ATOM 2357 C C . GLN A 1 305 ? 0.159 -36.719 -2.178 1 61.53 305 GLN A C 1
ATOM 2359 O O . GLN A 1 305 ? -0.102 -37.688 -2.883 1 61.53 305 GLN A O 1
ATOM 2364 N N . PHE A 1 306 ? -0.243 -35.625 -2.574 1 84.19 306 PHE A N 1
ATOM 2365 C CA . PHE A 1 306 ? -0.679 -35.531 -3.961 1 84.19 306 PHE A CA 1
ATOM 2366 C C . PHE A 1 306 ? 0.122 -34.469 -4.699 1 84.19 306 PHE A C 1
ATOM 2368 O O . PHE A 1 306 ? 0.657 -33.531 -4.078 1 84.19 306 PHE A O 1
ATOM 2375 N N . VAL A 1 307 ? 0.37 -34.781 -5.938 1 93.25 307 VAL A N 1
ATOM 2376 C CA . VAL A 1 307 ? 0.841 -33.781 -6.906 1 93.25 307 VAL A CA 1
ATOM 2377 C C . VAL A 1 307 ? -0.322 -33.312 -7.781 1 93.25 307 VAL A C 1
ATOM 2379 O O . VAL A 1 307 ? -1.131 -34.125 -8.234 1 93.25 307 VAL A O 1
ATOM 2382 N N . TYR A 1 308 ? -0.364 -32.062 -7.922 1 94.88 308 TYR A N 1
ATOM 2383 C CA . TYR A 1 308 ? -1.474 -31.5 -8.688 1 94.88 308 TYR A CA 1
ATOM 2384 C C . TYR A 1 308 ? -0.987 -30.922 -10.008 1 94.88 308 TYR A C 1
ATOM 2386 O O . TYR A 1 308 ? -0.055 -30.109 -10.031 1 94.88 308 TYR A O 1
ATOM 2394 N N . ILE A 1 309 ? -1.608 -31.344 -11.055 1 96.5 309 ILE A N 1
ATOM 2395 C CA . ILE A 1 309 ? -1.354 -30.781 -12.375 1 96.5 309 ILE A CA 1
ATOM 2396 C C . ILE A 1 309 ? -2.547 -29.938 -12.82 1 96.5 309 ILE A C 1
ATOM 2398 O O . ILE A 1 309 ? -3.641 -30.469 -13.039 1 96.5 309 ILE A O 1
ATOM 2402 N N . HIS A 1 310 ? -2.322 -28.703 -12.93 1 95.38 310 HIS A N 1
ATOM 2403 C CA . HIS A 1 310 ? -3.375 -27.75 -13.258 1 95.38 310 HIS A CA 1
ATOM 2404 C C . HIS A 1 310 ? -3.424 -27.484 -14.758 1 95.38 310 HIS A C 1
ATOM 2406 O O . HIS A 1 310 ? -2.383 -27.375 -15.406 1 95.38 310 HIS A O 1
ATOM 2412 N N . GLY A 1 311 ? -4.609 -27.375 -15.273 1 92.25 311 GLY A N 1
ATOM 2413 C CA . GLY A 1 311 ? -4.73 -27.031 -16.688 1 92.25 311 GLY A CA 1
ATOM 2414 C C . GLY A 1 311 ? -6.168 -26.984 -17.156 1 92.25 311 GLY A C 1
ATOM 2415 O O . GLY A 1 311 ? -7.094 -27.219 -16.391 1 92.25 311 GLY A O 1
ATOM 2416 N N . ILE A 1 312 ? -6.309 -26.641 -18.406 1 87.88 312 ILE A N 1
ATOM 2417 C CA . ILE A 1 312 ? -7.621 -26.484 -19.016 1 87.88 312 ILE A CA 1
ATOM 2418 C C . ILE A 1 312 ? -8.188 -27.859 -19.391 1 87.88 312 ILE A C 1
ATOM 2420 O O . ILE A 1 312 ? -9.383 -28.109 -19.234 1 87.88 312 ILE A O 1
ATOM 2424 N N . ARG A 1 313 ? -7.273 -28.688 -19.844 1 90.25 313 ARG A N 1
ATOM 2425 C CA . ARG A 1 313 ? -7.645 -30.047 -20.203 1 90.25 313 ARG A CA 1
ATOM 2426 C C . ARG A 1 313 ? -6.723 -31.062 -19.531 1 90.25 313 ARG A C 1
ATOM 2428 O O . ARG A 1 313 ? -5.574 -30.75 -19.219 1 90.25 313 ARG A O 1
ATOM 2435 N N . GLU A 1 314 ? -7.324 -32.156 -19.297 1 93 314 GLU A N 1
ATOM 2436 C CA . GLU A 1 314 ? -6.516 -33.25 -18.766 1 93 314 GLU A CA 1
ATOM 2437 C C . GLU A 1 314 ? -5.387 -33.625 -19.703 1 93 314 GLU A C 1
ATOM 2439 O O . GLU A 1 314 ? -5.59 -33.719 -20.922 1 93 314 GLU A O 1
ATOM 2444 N N . PRO A 1 315 ? -4.246 -33.844 -19.094 1 95.56 315 PRO A N 1
ATOM 2445 C CA . PRO A 1 315 ? -3.143 -34.281 -19.969 1 95.56 315 PRO A CA 1
ATOM 2446 C C . PRO A 1 315 ? -3.412 -35.594 -20.641 1 95.56 315 PRO A C 1
ATOM 2448 O O . PRO A 1 315 ? -4.309 -36.344 -20.234 1 95.56 315 PRO A O 1
ATOM 2451 N N . SER A 1 316 ? -2.686 -35.812 -21.766 1 96 316 SER A N 1
ATOM 2452 C CA . SER A 1 316 ? -2.807 -37.062 -22.5 1 96 316 SER A CA 1
ATOM 2453 C C . SER A 1 316 ? -1.458 -37.75 -22.625 1 96 316 SER A C 1
ATOM 2455 O O . SER A 1 316 ? -0.438 -37.25 -22.172 1 96 316 SER A O 1
ATOM 2457 N N . GLY A 1 317 ? -1.546 -39.062 -23.141 1 95 317 GLY A N 1
ATOM 2458 C CA . GLY A 1 317 ? -0.323 -39.781 -23.438 1 95 317 GLY A CA 1
ATOM 2459 C C . GLY A 1 317 ? -0.056 -40.938 -22.453 1 95 317 GLY A C 1
ATOM 2460 O O . GLY A 1 317 ? -0.734 -41.031 -21.438 1 95 317 GLY A O 1
ATOM 2461 N N . VAL A 1 318 ? 0.939 -41.656 -22.797 1 94.69 318 VAL A N 1
ATOM 2462 C CA . VAL A 1 318 ? 1.268 -42.875 -22.031 1 94.69 318 VAL A CA 1
ATOM 2463 C C . VAL A 1 318 ? 1.813 -42.469 -20.656 1 94.69 318 VAL A C 1
ATOM 2465 O O . VAL A 1 318 ? 1.512 -43.125 -19.656 1 94.69 318 VAL A O 1
ATOM 2468 N N . TRP A 1 319 ? 2.541 -41.438 -20.625 1 96 319 TRP A N 1
ATOM 2469 C CA . TRP A 1 319 ? 3.176 -41.031 -19.375 1 96 319 TRP A CA 1
ATOM 2470 C C . TRP A 1 319 ? 2.148 -40.469 -18.406 1 96 319 TRP A C 1
ATOM 2472 O O . TRP A 1 319 ? 2.305 -40.594 -17.188 1 96 319 TRP A O 1
ATOM 2482 N N . TRP A 1 320 ? 1.121 -39.875 -18.938 1 96.5 320 TRP A N 1
ATOM 2483 C CA . TRP A 1 320 ? 0.022 -39.438 -18.078 1 96.5 320 TRP A CA 1
ATOM 2484 C C . TRP A 1 320 ? -0.688 -40.625 -17.453 1 96.5 320 TRP A C 1
ATOM 2486 O O . TRP A 1 320 ? -0.963 -40.625 -16.25 1 96.5 320 TRP A O 1
ATOM 2496 N N . ARG A 1 321 ? -0.923 -41.625 -18.219 1 95.38 321 ARG A N 1
ATOM 2497 C CA . ARG A 1 321 ? -1.573 -42.844 -17.703 1 95.38 321 ARG A CA 1
ATOM 2498 C C . ARG A 1 321 ? -0.746 -43.469 -16.594 1 95.38 321 ARG A C 1
ATOM 2500 O O . ARG A 1 321 ? -1.296 -43.938 -15.602 1 95.38 321 ARG A O 1
ATOM 2507 N N . ARG A 1 322 ? 0.472 -43.406 -16.75 1 94.88 322 ARG A N 1
ATOM 2508 C CA . ARG A 1 322 ? 1.357 -43.938 -15.734 1 94.88 322 ARG A CA 1
ATOM 2509 C C . ARG A 1 322 ? 1.293 -43.125 -14.445 1 94.88 322 ARG A C 1
ATOM 2511 O O . ARG A 1 322 ? 1.337 -43.688 -13.344 1 94.88 322 ARG A O 1
ATOM 2518 N N . LEU A 1 323 ? 1.257 -41.875 -14.617 1 95.06 323 LEU A N 1
ATOM 2519 C CA . LEU A 1 323 ? 1.127 -41.031 -13.43 1 95.06 323 LEU A CA 1
ATOM 2520 C C . LEU A 1 323 ? -0.202 -41.281 -12.727 1 95.06 323 LEU A C 1
ATOM 2522 O O . LEU A 1 323 ? -0.254 -41.344 -11.5 1 95.06 323 LEU A O 1
ATOM 2526 N N . GLN A 1 324 ? -1.234 -41.406 -13.508 1 93.12 324 GLN A N 1
ATOM 2527 C CA . GLN A 1 324 ? -2.551 -41.688 -12.938 1 93.12 324 GLN A CA 1
ATOM 2528 C C . GLN A 1 324 ? -2.553 -43 -12.156 1 93.12 324 GLN A C 1
ATOM 2530 O O . GLN A 1 324 ? -3.223 -43.125 -11.125 1 93.12 324 GLN A O 1
ATOM 2535 N N . ALA A 1 325 ? -1.84 -43.875 -12.648 1 91.38 325 ALA A N 1
ATOM 2536 C CA . ALA A 1 325 ? -1.788 -45.188 -12.031 1 91.38 325 ALA A CA 1
ATOM 2537 C C . ALA A 1 325 ? -1.174 -45.125 -10.633 1 91.38 325 ALA A C 1
ATOM 2539 O O . ALA A 1 325 ? -1.392 -46.031 -9.812 1 91.38 325 ALA A O 1
ATOM 2540 N N . THR A 1 326 ? -0.385 -44.094 -10.398 1 88.81 326 THR A N 1
ATOM 2541 C CA . THR A 1 326 ? 0.18 -43.938 -9.062 1 88.81 326 THR A CA 1
ATOM 2542 C C . THR A 1 326 ? -0.91 -43.594 -8.055 1 88.81 326 THR A C 1
ATOM 2544 O O . THR A 1 326 ? -0.718 -43.75 -6.848 1 88.81 326 THR A O 1
ATOM 2547 N N . GLN A 1 327 ? -2.07 -42.969 -8.469 1 89.38 327 GLN A N 1
ATOM 2548 C CA . GLN A 1 327 ? -3.191 -42.531 -7.66 1 89.38 327 GLN A CA 1
ATOM 2549 C C . GLN A 1 327 ? -2.77 -41.375 -6.738 1 89.38 327 GLN A C 1
ATOM 2551 O O . GLN A 1 327 ? -3.381 -41.156 -5.688 1 89.38 327 GLN A O 1
ATOM 2556 N N . ARG A 1 328 ? -1.692 -40.719 -7.129 1 91.56 328 ARG A N 1
ATOM 2557 C CA . ARG A 1 328 ? -1.174 -39.625 -6.305 1 91.56 328 ARG A CA 1
ATOM 2558 C C . ARG A 1 328 ? -1.078 -38.344 -7.102 1 91.56 328 ARG A C 1
ATOM 2560 O O . ARG A 1 328 ? -0.554 -37.344 -6.609 1 91.56 328 ARG A O 1
ATOM 2567 N N . VAL A 1 329 ? -1.455 -38.438 -8.328 1 93.44 329 VAL A N 1
ATOM 2568 C CA . VAL A 1 329 ? -1.427 -37.25 -9.195 1 93.44 329 VAL A CA 1
ATOM 2569 C C . VAL A 1 329 ? -2.848 -36.906 -9.609 1 93.44 329 VAL A C 1
ATOM 2571 O O . VAL A 1 329 ? -3.594 -37.75 -10.117 1 93.44 329 VAL A O 1
ATOM 2574 N N . ILE A 1 330 ? -3.219 -35.688 -9.375 1 93 330 ILE A N 1
ATOM 2575 C CA . ILE A 1 330 ? -4.578 -35.219 -9.641 1 93 330 ILE A CA 1
ATOM 2576 C C . ILE A 1 330 ? -4.551 -34.062 -10.648 1 93 330 ILE A C 1
ATOM 2578 O O . ILE A 1 330 ? -3.748 -33.156 -10.523 1 93 330 ILE A O 1
ATOM 2582 N N . HIS A 1 331 ? -5.352 -34.219 -11.695 1 94.88 331 HIS A N 1
ATOM 2583 C CA . HIS A 1 331 ? -5.57 -33.094 -12.586 1 94.88 331 HIS A CA 1
ATOM 2584 C C . HIS A 1 331 ? -6.617 -32.156 -12.023 1 94.88 331 HIS A C 1
ATOM 2586 O O . HIS A 1 331 ? -7.691 -32.562 -11.602 1 94.88 331 HIS A O 1
ATOM 2592 N N . VAL A 1 332 ? -6.312 -30.953 -11.93 1 93.25 332 VAL A N 1
ATOM 2593 C CA . VAL A 1 332 ? -7.23 -29.906 -11.461 1 93.25 332 VAL A CA 1
ATOM 2594 C C . VAL A 1 332 ? -7.559 -28.953 -12.609 1 93.25 332 VAL A C 1
ATOM 2596 O O . VAL A 1 332 ? -6.672 -28.297 -13.141 1 93.25 332 VAL A O 1
ATOM 2599 N N . HIS A 1 333 ? -8.781 -28.875 -12.945 1 91.69 333 HIS A N 1
ATOM 2600 C CA . HIS A 1 333 ? -9.211 -28 -14.016 1 91.69 333 HIS A CA 1
ATOM 2601 C C . HIS A 1 333 ? -9.07 -26.531 -13.617 1 91.69 333 HIS A C 1
ATOM 2603 O O . HIS A 1 333 ? -9.438 -26.156 -12.5 1 91.69 333 HIS A O 1
ATOM 2609 N N . ARG A 1 334 ? -8.508 -25.844 -14.547 1 90.38 334 ARG A N 1
ATOM 2610 C CA . ARG A 1 334 ? -8.367 -24.391 -14.391 1 90.38 334 ARG A CA 1
ATOM 2611 C C . ARG A 1 334 ? -8.805 -23.656 -15.648 1 90.38 334 ARG A C 1
ATOM 2613 O O . ARG A 1 334 ? -8.828 -24.234 -16.734 1 90.38 334 ARG A O 1
ATOM 2620 N N . GLU A 1 335 ? -9.164 -22.391 -15.391 1 84.88 335 GLU A N 1
ATOM 2621 C CA . GLU A 1 335 ? -9.484 -21.531 -16.531 1 84.88 335 GLU A CA 1
ATOM 2622 C C . GLU A 1 335 ? -8.273 -20.719 -16.953 1 84.88 335 GLU A C 1
ATOM 2624 O O . GLU A 1 335 ? -7.441 -20.344 -16.125 1 84.88 335 GLU A O 1
ATOM 2629 N N . TYR A 1 336 ? -8.289 -20.531 -18.234 1 81.94 336 TYR A N 1
ATOM 2630 C CA . TYR A 1 336 ? -7.227 -19.688 -18.75 1 81.94 336 TYR A CA 1
ATOM 2631 C C . TYR A 1 336 ? -7.355 -18.266 -18.219 1 81.94 336 TYR A C 1
ATOM 2633 O O . TYR A 1 336 ? -8.453 -17.703 -18.188 1 81.94 336 TYR A O 1
ATOM 2641 N N . PRO A 1 337 ? -6.238 -17.766 -17.734 1 77.12 337 PRO A N 1
ATOM 2642 C CA . PRO A 1 337 ? -6.324 -16.422 -17.188 1 77.12 337 PRO A CA 1
ATOM 2643 C C . PRO A 1 337 ? -6.684 -15.367 -18.234 1 77.12 337 PRO A C 1
ATOM 2645 O O . PRO A 1 337 ? -6.262 -15.477 -19.391 1 77.12 337 PRO A O 1
ATOM 2648 N N . GLU A 1 338 ? -7.836 -14.641 -18.094 1 65.88 338 GLU A N 1
ATOM 2649 C CA . GLU A 1 338 ? -8.242 -13.547 -18.969 1 65.88 338 GLU A CA 1
ATOM 2650 C C . GLU A 1 338 ? -8.188 -12.203 -18.25 1 65.88 338 GLU A C 1
ATOM 2652 O O . GLU A 1 338 ? -8.562 -12.109 -17.078 1 65.88 338 GLU A O 1
ATOM 2657 N N . HIS A 1 339 ? -7.125 -11.5 -18.391 1 54.03 339 HIS A N 1
ATOM 2658 C CA . HIS A 1 339 ? -7.227 -10.172 -17.797 1 54.03 339 HIS A CA 1
ATOM 2659 C C . HIS A 1 339 ? -8.266 -9.32 -18.516 1 54.03 339 HIS A C 1
ATOM 2661 O O . HIS A 1 339 ? -8.547 -9.547 -19.703 1 54.03 339 HIS A O 1
ATOM 2667 N N . SER A 1 340 ? -9.094 -8.547 -17.688 1 47.12 340 SER A N 1
ATOM 2668 C CA . SER A 1 340 ? -10.211 -7.707 -18.109 1 47.12 340 SER A CA 1
ATOM 2669 C C . SER A 1 340 ? -9.992 -7.164 -19.531 1 47.12 340 SER A C 1
ATOM 2671 O O . SER A 1 340 ? -10.914 -7.16 -20.344 1 47.12 340 SER A O 1
ATOM 2673 N N . VAL A 1 341 ? -9.047 -6.172 -19.688 1 45.47 341 VAL A N 1
ATOM 2674 C CA . VAL A 1 341 ? -9.141 -5.25 -20.828 1 45.47 341 VAL A CA 1
ATOM 2675 C C . VAL A 1 341 ? -8.461 -5.859 -22.047 1 45.47 341 VAL A C 1
ATOM 2677 O O . VAL A 1 341 ? -8.93 -5.695 -23.172 1 45.47 341 VAL A O 1
ATOM 2680 N N . ASP A 1 342 ? -7.223 -6.457 -22.047 1 50.19 342 ASP A N 1
ATOM 2681 C CA . ASP A 1 342 ? -6.645 -6.664 -23.375 1 50.19 342 ASP A CA 1
ATOM 2682 C C . ASP A 1 342 ? -6.035 -8.055 -23.5 1 50.19 342 ASP A C 1
ATOM 2684 O O . ASP A 1 342 ? -4.859 -8.258 -23.172 1 50.19 342 ASP A O 1
ATOM 2688 N N . ARG A 1 343 ? -6.879 -9.109 -23.703 1 51.16 343 ARG A N 1
ATOM 2689 C CA . ARG A 1 343 ? -6.457 -10.461 -24.062 1 51.16 343 ARG A CA 1
ATOM 2690 C C . ARG A 1 343 ? -5.316 -10.438 -25.062 1 51.16 343 ARG A C 1
ATOM 2692 O O . ARG A 1 343 ? -4.488 -11.344 -25.094 1 51.16 343 ARG A O 1
ATOM 2699 N N . SER A 1 344 ? -5.359 -9.414 -25.859 1 53.06 344 SER A N 1
ATOM 2700 C CA . SER A 1 344 ? -4.434 -9.414 -26.984 1 53.06 344 SER A CA 1
ATOM 2701 C C . SER A 1 344 ? -2.984 -9.352 -26.516 1 53.06 344 SER A C 1
ATOM 2703 O O . SER A 1 344 ? -2.076 -9.781 -27.219 1 53.06 344 SER A O 1
ATOM 2705 N N . THR A 1 345 ? -2.898 -8.992 -25.266 1 61.12 345 THR A N 1
ATOM 2706 C CA . THR A 1 345 ? -1.509 -8.805 -24.875 1 61.12 345 THR A CA 1
ATOM 2707 C C . THR A 1 345 ? -1.051 -9.953 -23.969 1 61.12 345 THR A C 1
ATOM 2709 O O . THR A 1 345 ? 0.089 -9.961 -23.5 1 61.12 345 THR A O 1
ATOM 2712 N N . MET A 1 346 ? -1.945 -11.055 -24 1 72.94 346 MET A N 1
ATOM 2713 C CA . MET A 1 346 ? -1.579 -12.141 -23.094 1 72.94 346 MET A CA 1
ATOM 2714 C C . MET A 1 346 ? -0.705 -13.172 -23.797 1 72.94 346 MET A C 1
ATOM 2716 O O . MET A 1 346 ? -1.195 -13.953 -24.625 1 72.94 346 MET A O 1
ATOM 2720 N N . THR A 1 347 ? 0.571 -13.156 -23.547 1 78.06 347 THR A N 1
ATOM 2721 C CA . THR A 1 347 ? 1.462 -14.211 -24.031 1 78.06 347 THR A CA 1
ATOM 2722 C C . THR A 1 347 ? 1.319 -15.469 -23.172 1 78.06 347 THR A C 1
ATOM 2724 O O . THR A 1 347 ? 0.812 -15.414 -22.062 1 78.06 347 THR A O 1
ATOM 2727 N N . GLN A 1 348 ? 1.659 -16.547 -23.75 1 80.88 348 GLN A N 1
ATOM 2728 C CA . GLN A 1 348 ? 1.605 -17.812 -23.031 1 80.88 348 GLN A CA 1
ATOM 2729 C C . GLN A 1 348 ? 2.457 -17.75 -21.766 1 80.88 348 GLN A C 1
ATOM 2731 O O . GLN A 1 348 ? 2.072 -18.297 -20.719 1 80.88 348 GLN A O 1
ATOM 2736 N N . GLU A 1 349 ? 3.564 -17.109 -21.875 1 84.69 349 GLU A N 1
ATOM 2737 C CA . GLU A 1 349 ? 4.453 -17.016 -20.719 1 84.69 349 GLU A CA 1
ATOM 2738 C C . GLU A 1 349 ? 3.805 -16.203 -19.594 1 84.69 349 GLU A C 1
ATOM 2740 O O . GLU A 1 349 ? 3.912 -16.562 -18.422 1 84.69 349 GLU A O 1
ATOM 2745 N N . LEU A 1 350 ? 3.186 -15.148 -20.047 1 85.88 350 LEU A N 1
ATOM 2746 C CA . LEU A 1 350 ? 2.506 -14.32 -19.062 1 85.88 350 LEU A CA 1
ATOM 2747 C C . LEU A 1 350 ? 1.36 -15.086 -18.406 1 85.88 350 LEU A C 1
ATOM 2749 O O . LEU A 1 350 ? 1.195 -15.031 -17.188 1 85.88 350 LEU A O 1
ATOM 2753 N N . ALA A 1 351 ? 0.635 -15.797 -19.219 1 85.44 351 ALA A N 1
ATOM 2754 C CA . ALA A 1 351 ? -0.474 -16.578 -18.703 1 85.44 351 ALA A CA 1
ATOM 2755 C C . ALA A 1 351 ? 0.018 -17.625 -17.688 1 85.44 351 ALA A C 1
ATOM 2757 O O . ALA A 1 351 ? -0.604 -17.812 -16.641 1 85.44 351 ALA A O 1
ATOM 2758 N N . LEU A 1 352 ? 1.077 -18.219 -18.016 1 88.12 352 LEU A N 1
ATOM 2759 C CA . LEU A 1 352 ? 1.666 -19.203 -17.125 1 88.12 352 LEU A CA 1
ATOM 2760 C C . LEU A 1 352 ? 2.076 -18.562 -15.805 1 88.12 352 LEU A C 1
ATOM 2762 O O . LEU A 1 352 ? 1.834 -19.109 -14.727 1 88.12 352 LEU A O 1
ATOM 2766 N N . GLY A 1 353 ? 2.707 -17.391 -15.953 1 90.12 353 GLY A N 1
ATOM 2767 C CA . GLY A 1 353 ? 3.117 -16.672 -14.758 1 90.12 353 GLY A CA 1
ATOM 2768 C C . GLY A 1 353 ? 1.951 -16.281 -13.867 1 90.12 353 GLY A C 1
ATOM 2769 O O . GLY A 1 353 ? 2.014 -16.438 -12.648 1 90.12 353 GLY A O 1
ATOM 2770 N N . ILE A 1 354 ? 0.905 -15.852 -14.477 1 87.62 354 ILE A N 1
ATOM 2771 C CA . ILE A 1 354 ? -0.282 -15.438 -13.742 1 87.62 354 ILE A CA 1
ATOM 2772 C C . ILE A 1 354 ? -0.916 -16.641 -13.055 1 87.62 354 ILE A C 1
ATOM 2774 O O . ILE A 1 354 ? -1.291 -16.578 -11.883 1 87.62 354 ILE A O 1
ATOM 2778 N N . MET A 1 355 ? -0.998 -17.734 -13.742 1 91.19 355 MET A N 1
ATOM 2779 C CA . MET A 1 355 ? -1.599 -18.938 -13.195 1 91.19 355 MET A CA 1
ATOM 2780 C C . MET A 1 355 ? -0.768 -19.484 -12.039 1 91.19 355 MET A C 1
ATOM 2782 O O . MET A 1 355 ? -1.316 -19.891 -11.008 1 91.19 355 MET A O 1
ATOM 2786 N N . ARG A 1 356 ? 0.478 -19.484 -12.219 1 95.06 356 ARG A N 1
ATOM 2787 C CA . ARG A 1 356 ? 1.383 -19.938 -11.172 1 95.06 356 ARG A CA 1
ATOM 2788 C C . ARG A 1 356 ? 1.169 -19.172 -9.883 1 95.06 356 ARG A C 1
ATOM 2790 O O . ARG A 1 356 ? 1.01 -19.766 -8.812 1 95.06 356 ARG A O 1
ATOM 2797 N N . VAL A 1 357 ? 1.133 -17.859 -10.016 1 94.69 357 VAL A N 1
ATOM 2798 C CA . VAL A 1 357 ? 0.965 -16.984 -8.852 1 94.69 357 VAL A CA 1
ATOM 2799 C C . VAL A 1 357 ? -0.413 -17.219 -8.227 1 94.69 357 VAL A C 1
ATOM 2801 O O . VAL A 1 357 ? -0.539 -17.344 -7.008 1 94.69 357 VAL A O 1
ATOM 2804 N N . ALA A 1 358 ? -1.383 -17.375 -9.07 1 91.25 358 ALA A N 1
ATOM 2805 C CA . ALA A 1 358 ? -2.744 -17.562 -8.578 1 91.25 358 ALA A CA 1
ATOM 2806 C C . ALA A 1 358 ? -2.865 -18.891 -7.82 1 91.25 358 ALA A C 1
ATOM 2808 O O . ALA A 1 358 ? -3.469 -18.938 -6.746 1 91.25 358 ALA A O 1
ATOM 2809 N N . ILE A 1 359 ? -2.332 -19.922 -8.32 1 94.38 359 ILE A N 1
ATOM 2810 C CA . ILE A 1 359 ? -2.385 -21.25 -7.715 1 94.38 359 ILE A CA 1
ATOM 2811 C C . ILE A 1 359 ? -1.68 -21.219 -6.359 1 94.38 359 ILE A C 1
ATOM 2813 O O . ILE A 1 359 ? -2.225 -21.703 -5.363 1 94.38 359 ILE A O 1
ATOM 2817 N N . LEU A 1 360 ? -0.583 -20.609 -6.336 1 96.75 360 LEU A N 1
ATOM 2818 C CA . LEU A 1 360 ? 0.206 -20.625 -5.109 1 96.75 360 LEU A CA 1
ATOM 2819 C C . LEU A 1 360 ? -0.416 -19.719 -4.051 1 96.75 360 LEU A C 1
ATOM 2821 O O . LEU A 1 360 ? -0.335 -20.016 -2.855 1 96.75 360 LEU A O 1
ATOM 2825 N N . LEU A 1 361 ? -0.959 -18.625 -4.445 1 94.06 361 LEU A N 1
ATOM 2826 C CA . LEU A 1 361 ? -1.64 -17.766 -3.482 1 94.06 361 LEU A CA 1
ATOM 2827 C C . LEU A 1 361 ? -2.826 -18.484 -2.852 1 94.06 361 LEU A C 1
ATOM 2829 O O . LEU A 1 361 ? -3.121 -18.297 -1.671 1 94.06 361 LEU A O 1
ATOM 2833 N N . LYS A 1 362 ? -3.445 -19.328 -3.656 1 91.81 362 LYS A N 1
ATOM 2834 C CA . LYS A 1 362 ? -4.656 -20.016 -3.221 1 91.81 362 LYS A CA 1
ATOM 2835 C C . LYS A 1 362 ? -4.316 -21.219 -2.334 1 91.81 362 LYS A C 1
ATOM 2837 O O . LYS A 1 362 ? -4.965 -21.438 -1.31 1 91.81 362 LYS A O 1
ATOM 2842 N N . TYR A 1 363 ? -3.27 -21.953 -2.643 1 93.31 363 TYR A N 1
ATOM 2843 C CA . TYR A 1 363 ? -3.068 -23.234 -1.983 1 93.31 363 TYR A CA 1
ATOM 2844 C C . TYR A 1 363 ? -1.738 -23.266 -1.237 1 93.31 363 TYR A C 1
ATOM 2846 O O . TYR A 1 363 ? -1.52 -24.109 -0.378 1 93.31 363 TYR A O 1
ATOM 2854 N N . GLY A 1 364 ? -0.895 -22.344 -1.563 1 94.88 364 GLY A N 1
ATOM 2855 C CA . GLY A 1 364 ? 0.484 -22.547 -1.149 1 94.88 364 GLY A CA 1
ATOM 2856 C C . GLY A 1 364 ? 1.111 -23.781 -1.762 1 94.88 364 GLY A C 1
ATOM 2857 O O . GLY A 1 364 ? 0.541 -24.391 -2.672 1 94.88 364 GLY A O 1
ATOM 2858 N N . GLY A 1 365 ? 2.344 -24.031 -1.375 1 95.69 365 GLY A N 1
ATOM 2859 C CA . GLY A 1 365 ? 3.002 -25.234 -1.867 1 95.69 365 GLY A CA 1
ATOM 2860 C C . GLY A 1 365 ? 4.238 -24.938 -2.693 1 95.69 365 GLY A C 1
ATOM 2861 O O . GLY A 1 365 ? 4.832 -23.859 -2.57 1 95.69 365 GLY A O 1
ATOM 2862 N N . VAL A 1 366 ? 4.609 -25.969 -3.432 1 97.12 366 VAL A N 1
ATOM 2863 C CA . VAL A 1 366 ? 5.805 -25.906 -4.266 1 97.12 366 VAL A CA 1
ATOM 2864 C C . VAL A 1 366 ? 5.414 -25.984 -5.742 1 97.12 366 VAL A C 1
ATOM 2866 O O . VAL A 1 366 ? 4.75 -26.938 -6.16 1 97.12 366 VAL A O 1
ATOM 2869 N N . TYR A 1 367 ? 5.746 -25 -6.469 1 97.62 367 TYR A N 1
ATOM 2870 C CA . TYR A 1 367 ? 5.551 -25.047 -7.914 1 97.62 367 TYR A CA 1
ATOM 2871 C C . TYR A 1 367 ? 6.828 -25.484 -8.625 1 97.62 367 TYR A C 1
ATOM 2873 O O . TYR A 1 367 ? 7.93 -25.062 -8.242 1 97.62 367 TYR A O 1
ATOM 2881 N N . CYS A 1 368 ? 6.633 -26.25 -9.711 1 96.75 368 CYS A N 1
ATOM 2882 C CA . CYS A 1 368 ? 7.758 -26.703 -10.531 1 96.75 368 CYS A CA 1
ATOM 2883 C C . CYS A 1 368 ? 7.426 -26.594 -12.016 1 96.75 368 CYS A C 1
ATOM 2885 O O . CYS A 1 368 ? 6.336 -26.984 -12.438 1 96.75 368 CYS A O 1
ATOM 2887 N N . ASP A 1 369 ? 8.414 -26.047 -12.727 1 95.25 369 ASP A N 1
ATOM 2888 C CA . ASP A 1 369 ? 8.328 -26.219 -14.172 1 95.25 369 ASP A CA 1
ATOM 2889 C C . ASP A 1 369 ? 8.461 -27.688 -14.562 1 95.25 369 ASP A C 1
ATOM 2891 O O . ASP A 1 369 ? 9.016 -28.5 -13.797 1 95.25 369 ASP A O 1
ATOM 2895 N N . ASN A 1 370 ? 8.094 -28.016 -15.758 1 93.69 370 ASN A N 1
ATOM 2896 C CA . ASN A 1 370 ? 7.977 -29.406 -16.188 1 93.69 370 ASN A CA 1
ATOM 2897 C C . ASN A 1 370 ? 9.344 -30.047 -16.422 1 93.69 370 ASN A C 1
ATOM 2899 O O . ASN A 1 370 ? 9.453 -31.266 -16.547 1 93.69 370 ASN A O 1
ATOM 2903 N N . HIS A 1 371 ? 10.438 -29.25 -16.312 1 93 371 HIS A N 1
ATOM 2904 C CA . HIS A 1 371 ? 11.773 -29.766 -16.578 1 93 371 HIS A CA 1
ATOM 2905 C C . HIS A 1 371 ? 12.617 -29.797 -15.305 1 93 371 HIS A C 1
ATOM 2907 O O . HIS A 1 371 ? 13.828 -30.016 -15.367 1 93 371 HIS A O 1
ATOM 2913 N N . VAL A 1 372 ? 11.992 -29.594 -14.273 1 96.62 372 VAL A N 1
ATOM 2914 C CA . VAL A 1 372 ? 12.695 -29.594 -13 1 96.62 372 VAL A CA 1
ATOM 2915 C C . VAL A 1 372 ? 12.812 -31.016 -12.469 1 96.62 372 VAL A C 1
ATOM 2917 O O . VAL A 1 372 ? 11.812 -31.734 -12.406 1 96.62 372 VAL A O 1
ATOM 2920 N N . ILE A 1 373 ? 13.977 -31.438 -12.141 1 96.56 373 ILE A N 1
ATOM 2921 C CA . ILE A 1 373 ? 14.211 -32.719 -11.5 1 96.56 373 ILE A CA 1
ATOM 2922 C C . ILE A 1 373 ? 14.789 -32.5 -10.102 1 96.56 373 ILE A C 1
ATOM 2924 O O . ILE A 1 373 ? 15.867 -31.922 -9.953 1 96.56 373 ILE A O 1
ATOM 2928 N N . TRP A 1 374 ? 14.078 -32.969 -9.117 1 96.62 374 TRP A N 1
ATOM 2929 C CA . TRP A 1 374 ? 14.586 -32.906 -7.754 1 96.62 374 TRP A CA 1
ATOM 2930 C C . TRP A 1 374 ? 15.664 -33.969 -7.543 1 96.62 374 TRP A C 1
ATOM 2932 O O . TRP A 1 374 ? 15.477 -35.156 -7.914 1 96.62 374 TRP A O 1
ATOM 2942 N N . THR A 1 375 ? 16.734 -33.531 -6.969 1 94.56 375 THR A N 1
ATOM 2943 C CA . THR A 1 375 ? 17.844 -34.438 -6.734 1 94.56 375 THR A CA 1
ATOM 2944 C C . THR A 1 375 ? 17.984 -34.75 -5.246 1 94.56 375 THR A C 1
ATOM 2946 O O . THR A 1 375 ? 18.625 -35.75 -4.871 1 94.56 375 THR A O 1
ATOM 2949 N N . ASN A 1 376 ? 17.438 -33.938 -4.434 1 94.44 376 ASN A N 1
ATOM 2950 C CA . ASN A 1 376 ? 17.469 -34.125 -2.984 1 94.44 376 ASN A CA 1
ATOM 2951 C C . ASN A 1 376 ? 16.141 -33.688 -2.35 1 94.44 376 ASN A C 1
ATOM 2953 O O . ASN A 1 376 ? 15.352 -32.969 -2.969 1 94.44 376 ASN A O 1
ATOM 2957 N N . ALA A 1 377 ? 16.016 -34.094 -1.068 1 94.25 377 ALA A N 1
ATOM 2958 C CA . ALA A 1 377 ? 14.82 -33.688 -0.321 1 94.25 377 ALA A CA 1
ATOM 2959 C C . ALA A 1 377 ? 14.906 -32.25 0.12 1 94.25 377 ALA A C 1
ATOM 2961 O O . ALA A 1 377 ? 15.977 -31.75 0.475 1 94.25 377 ALA A O 1
ATOM 2962 N N . ILE A 1 378 ? 13.789 -31.609 0.137 1 95.62 378 ILE A N 1
ATOM 2963 C CA . ILE A 1 378 ? 13.75 -30.219 0.598 1 95.62 378 ILE A CA 1
ATOM 2964 C C . ILE A 1 378 ? 13.883 -30.188 2.119 1 95.62 378 ILE A C 1
ATOM 2966 O O . ILE A 1 378 ? 13.102 -30.812 2.834 1 95.62 378 ILE A O 1
ATOM 2970 N N . PRO A 1 379 ? 14.797 -29.484 2.605 1 95.31 379 PRO A N 1
ATOM 2971 C CA . PRO A 1 379 ? 14.938 -29.406 4.062 1 95.31 379 PRO A CA 1
ATOM 2972 C C . PRO A 1 379 ? 13.75 -28.703 4.73 1 95.31 379 PRO A C 1
ATOM 2974 O O . PRO A 1 379 ? 13.195 -27.766 4.164 1 95.31 379 PRO A O 1
ATOM 2977 N N . ASP A 1 380 ? 13.484 -29.016 5.977 1 93.06 380 ASP A N 1
ATOM 2978 C CA . ASP A 1 380 ? 12.32 -28.562 6.715 1 93.06 380 ASP A CA 1
ATOM 2979 C C . ASP A 1 380 ? 12.352 -27.047 6.906 1 93.06 380 ASP A C 1
ATOM 2981 O O . ASP A 1 380 ? 11.312 -26.375 6.867 1 93.06 380 ASP A O 1
ATOM 2985 N N . HIS A 1 381 ? 13.477 -26.516 7.059 1 94.44 381 HIS A N 1
ATOM 2986 C CA . HIS A 1 381 ? 13.57 -25.109 7.395 1 94.44 381 HIS A CA 1
ATOM 2987 C C . HIS A 1 381 ? 13.109 -24.234 6.23 1 94.44 381 HIS A C 1
ATOM 2989 O O . HIS A 1 381 ? 12.664 -23.109 6.438 1 94.44 381 HIS A O 1
ATOM 2995 N N . LEU A 1 382 ? 13.164 -24.703 5.02 1 96.69 382 LEU A N 1
ATOM 2996 C CA . LEU A 1 382 ? 12.773 -23.906 3.861 1 96.69 382 LEU A CA 1
ATOM 2997 C C . LEU A 1 382 ? 11.266 -23.703 3.822 1 96.69 382 LEU A C 1
ATOM 2999 O O . LEU A 1 382 ? 10.773 -22.797 3.166 1 96.69 382 LEU A O 1
ATOM 3003 N N . PHE A 1 383 ? 10.531 -24.562 4.535 1 95.62 383 PHE A N 1
ATOM 3004 C CA . PHE A 1 383 ? 9.078 -24.484 4.531 1 95.62 383 PHE A CA 1
ATOM 3005 C C . PHE A 1 383 ? 8.594 -23.406 5.496 1 95.62 383 PHE A C 1
ATOM 3007 O O . PHE A 1 383 ? 7.406 -23.078 5.523 1 95.62 383 PHE A O 1
ATOM 3014 N N . LYS A 1 384 ? 9.539 -22.812 6.238 1 96.5 384 LYS A N 1
ATOM 3015 C CA . LYS A 1 384 ? 9.172 -21.844 7.266 1 96.5 384 LYS A CA 1
ATOM 3016 C C . LYS A 1 384 ? 9.125 -20.422 6.699 1 96.5 384 LYS A C 1
ATOM 3018 O O . LYS A 1 384 ? 8.602 -19.516 7.34 1 96.5 384 LYS A O 1
ATOM 3023 N N . TYR A 1 385 ? 9.703 -20.219 5.512 1 96.69 385 TYR A N 1
ATOM 3024 C CA . TYR A 1 385 ? 9.766 -18.891 4.914 1 96.69 385 TYR A CA 1
ATOM 3025 C C . TYR A 1 385 ? 8.484 -18.562 4.156 1 96.69 385 TYR A C 1
ATOM 3027 O O . TYR A 1 385 ? 7.73 -19.469 3.789 1 96.69 385 TYR A O 1
ATOM 3035 N N . ASP A 1 386 ? 8.219 -17.281 3.92 1 96.75 386 ASP A N 1
ATOM 3036 C CA . ASP A 1 386 ? 7.051 -16.859 3.156 1 96.75 386 ASP A CA 1
ATOM 3037 C C . ASP A 1 386 ? 7.113 -17.375 1.724 1 96.75 386 ASP A C 1
ATOM 3039 O O . ASP A 1 386 ? 6.113 -17.875 1.195 1 96.75 386 ASP A O 1
ATOM 3043 N N . ALA A 1 387 ? 8.281 -17.234 1.158 1 98.06 387 ALA A N 1
ATOM 3044 C CA . ALA A 1 387 ? 8.578 -17.734 -0.181 1 98.06 387 ALA A CA 1
ATOM 3045 C C . ALA A 1 387 ? 10.062 -18.031 -0.337 1 98.06 387 ALA A C 1
ATOM 3047 O O . ALA A 1 387 ? 10.898 -17.406 0.311 1 98.06 387 ALA A O 1
ATOM 3048 N N . VAL A 1 388 ? 10.359 -19.047 -1.116 1 97.88 388 VAL A N 1
ATOM 3049 C CA . VAL A 1 388 ? 11.734 -19.422 -1.422 1 97.88 388 VAL A CA 1
ATOM 3050 C C . VAL A 1 388 ? 11.898 -19.625 -2.928 1 97.88 388 VAL A C 1
ATOM 3052 O O . VAL A 1 388 ? 11.062 -20.25 -3.574 1 97.88 388 VAL A O 1
ATOM 3055 N N . ALA A 1 389 ? 12.867 -19.047 -3.498 1 97.88 389 ALA A N 1
ATOM 3056 C CA . ALA A 1 389 ? 13.234 -19.219 -4.902 1 97.88 389 ALA A CA 1
ATOM 3057 C C . ALA A 1 389 ? 14.742 -19.203 -5.082 1 97.88 389 ALA A C 1
ATOM 3059 O O . ALA A 1 389 ? 15.492 -19.109 -4.102 1 97.88 389 ALA A O 1
ATOM 3060 N N . SER A 1 390 ? 15.188 -19.406 -6.27 1 96.19 390 SER A N 1
ATOM 3061 C CA . SER A 1 390 ? 16.609 -19.312 -6.598 1 96.19 390 SER A CA 1
ATOM 3062 C C . SER A 1 390 ? 16.891 -18.109 -7.504 1 96.19 390 SER A C 1
ATOM 3064 O O . SER A 1 390 ? 15.977 -17.594 -8.156 1 96.19 390 SER A O 1
ATOM 3066 N N . PRO A 1 391 ? 18.109 -17.656 -7.504 1 93.56 391 PRO A N 1
ATOM 3067 C CA . PRO A 1 391 ? 18.453 -16.625 -8.492 1 93.56 391 PRO A CA 1
ATOM 3068 C C . PRO A 1 391 ? 18.422 -17.156 -9.93 1 93.56 391 PRO A C 1
ATOM 3070 O O . PRO A 1 391 ? 18.625 -18.359 -10.148 1 93.56 391 PRO A O 1
ATOM 3073 N N . GLY A 1 392 ? 18.156 -16.219 -10.812 1 90.38 392 GLY A N 1
ATOM 3074 C CA . GLY A 1 392 ? 18.312 -16.531 -12.227 1 90.38 392 GLY A CA 1
ATOM 3075 C C . GLY A 1 392 ? 19.75 -16.438 -12.711 1 90.38 392 GLY A C 1
ATOM 3076 O O . GLY A 1 392 ? 20.625 -15.984 -11.977 1 90.38 392 GLY A O 1
ATOM 3077 N N . TRP A 1 393 ? 19.984 -16.844 -13.914 1 85.88 393 TRP A N 1
ATOM 3078 C CA . TRP A 1 393 ? 21.344 -16.844 -14.445 1 85.88 393 TRP A CA 1
ATOM 3079 C C . TRP A 1 393 ? 21.562 -15.68 -15.398 1 85.88 393 TRP A C 1
ATOM 3081 O O . TRP A 1 393 ? 22.688 -15.32 -15.719 1 85.88 393 TRP A O 1
ATOM 3091 N N . HIS A 1 394 ? 20.406 -15.047 -15.82 1 84.44 394 HIS A N 1
ATOM 3092 C CA . HIS A 1 394 ? 20.5 -14.016 -16.844 1 84.44 394 HIS A CA 1
ATOM 3093 C C . HIS A 1 394 ? 21.109 -12.734 -16.281 1 84.44 394 HIS A C 1
ATOM 3095 O O . HIS A 1 394 ? 20.734 -12.273 -15.211 1 84.44 394 HIS A O 1
ATOM 3101 N N . GLN A 1 395 ? 22.078 -12.289 -17.078 1 84 395 GLN A N 1
ATOM 3102 C CA . GLN A 1 395 ? 22.656 -10.984 -16.75 1 84 395 GLN A CA 1
ATOM 3103 C C . GLN A 1 395 ? 22.031 -9.875 -17.594 1 84 395 GLN A C 1
ATOM 3105 O O . GLN A 1 395 ? 21.797 -10.062 -18.781 1 84 395 GLN A O 1
ATOM 3110 N N . LEU A 1 396 ? 21.719 -8.852 -16.953 1 89.94 396 LEU A N 1
ATOM 3111 C CA . LEU A 1 396 ? 21.156 -7.703 -17.656 1 89.94 396 LEU A CA 1
ATOM 3112 C C . LEU A 1 396 ? 21.766 -6.402 -17.141 1 89.94 396 LEU A C 1
ATOM 3114 O O . LEU A 1 396 ? 21.406 -5.922 -16.062 1 89.94 396 LEU A O 1
ATOM 3118 N N . GLY A 1 397 ? 22.672 -5.906 -17.938 1 89.19 397 GLY A N 1
ATOM 3119 C CA . GLY A 1 397 ? 23.266 -4.629 -17.562 1 89.19 397 GLY A CA 1
ATOM 3120 C C . GLY A 1 397 ? 23.859 -4.625 -16.172 1 89.19 397 GLY A C 1
ATOM 3121 O O . GLY A 1 397 ? 24.656 -5.492 -15.836 1 89.19 397 GLY A O 1
ATOM 3122 N N . ALA A 1 398 ? 23.375 -3.664 -15.367 1 89.19 398 ALA A N 1
ATOM 3123 C CA . ALA A 1 398 ? 23.953 -3.465 -14.047 1 89.19 398 ALA A CA 1
ATOM 3124 C C . ALA A 1 398 ? 23.188 -4.25 -12.984 1 89.19 398 ALA A C 1
ATOM 3126 O O . ALA A 1 398 ? 23.516 -4.188 -11.797 1 89.19 398 ALA A O 1
ATOM 3127 N N . TRP A 1 399 ? 22.203 -5.02 -13.422 1 91.81 399 TRP A N 1
ATOM 3128 C CA . TRP A 1 399 ? 21.453 -5.82 -12.453 1 91.81 399 TRP A CA 1
ATOM 3129 C C . TRP A 1 399 ? 22.375 -6.812 -11.742 1 91.81 399 TRP A C 1
ATOM 3131 O O . TRP A 1 399 ? 23.094 -7.566 -12.391 1 91.81 399 TRP A O 1
ATOM 3141 N N . PRO A 1 400 ? 22.281 -6.754 -10.414 1 86.69 400 PRO A N 1
ATOM 3142 C CA . PRO A 1 400 ? 23.188 -7.68 -9.719 1 86.69 400 PRO A CA 1
ATOM 3143 C C . PRO A 1 400 ? 22.719 -9.133 -9.789 1 86.69 400 PRO A C 1
ATOM 3145 O O . PRO A 1 400 ? 23.531 -10.047 -9.719 1 86.69 400 PRO A O 1
ATOM 3148 N N . ASP A 1 401 ? 21.406 -9.312 -9.828 1 90.06 401 ASP A N 1
ATOM 3149 C CA . ASP A 1 401 ? 20.812 -10.641 -9.859 1 90.06 401 ASP A CA 1
ATOM 3150 C C . ASP A 1 401 ? 19.391 -10.594 -10.422 1 90.06 401 ASP A C 1
ATOM 3152 O O . ASP A 1 401 ? 18.922 -9.547 -10.867 1 90.06 401 ASP A O 1
ATOM 3156 N N . SER A 1 402 ? 18.828 -11.734 -10.523 1 94.25 402 SER A N 1
ATOM 3157 C CA . SER A 1 402 ? 17.438 -11.93 -10.906 1 94.25 402 SER A CA 1
ATOM 3158 C C . SER A 1 402 ? 16.812 -13.086 -10.141 1 94.25 402 SER A C 1
ATOM 3160 O O . SER A 1 402 ? 17.484 -13.773 -9.367 1 94.25 402 SER A O 1
ATOM 3162 N N . VAL A 1 403 ? 15.523 -13.25 -10.266 1 96.25 403 VAL A N 1
ATOM 3163 C CA . VAL A 1 403 ? 14.82 -14.32 -9.57 1 96.25 403 VAL A CA 1
ATOM 3164 C C . VAL A 1 403 ? 14.305 -15.344 -10.578 1 96.25 403 VAL A C 1
ATOM 3166 O O . VAL A 1 403 ? 13.766 -14.977 -11.617 1 96.25 403 VAL A O 1
ATOM 3169 N N . SER A 1 404 ? 14.547 -16.562 -10.297 1 96.31 404 SER A N 1
ATOM 3170 C CA . SER A 1 404 ? 13.945 -17.641 -11.078 1 96.31 404 SER A CA 1
ATOM 3171 C C . SER A 1 404 ? 12.711 -18.203 -10.375 1 96.31 404 SER A C 1
ATOM 3173 O O . SER A 1 404 ? 12.797 -18.641 -9.227 1 96.31 404 SER A O 1
ATOM 3175 N N . HIS A 1 405 ? 11.594 -18.234 -11.094 1 97.06 405 HIS A N 1
ATOM 3176 C CA . HIS A 1 405 ? 10.367 -18.766 -10.516 1 97.06 405 HIS A CA 1
ATOM 3177 C C . HIS A 1 405 ? 10.039 -20.141 -11.086 1 97.06 405 HIS A C 1
ATOM 3179 O O . HIS A 1 405 ? 8.898 -20.594 -11 1 97.06 405 HIS A O 1
ATOM 3185 N N . SER A 1 406 ? 11.078 -20.766 -11.703 1 96.44 406 SER A N 1
ATOM 3186 C CA . SER A 1 406 ? 10.867 -22.125 -12.211 1 96.44 406 SER A CA 1
ATOM 3187 C C . SER A 1 406 ? 10.547 -23.094 -11.078 1 96.44 406 SER A C 1
ATOM 3189 O O . SER A 1 406 ? 9.875 -24.109 -11.297 1 96.44 406 SER A O 1
ATOM 3191 N N . THR A 1 407 ? 11.07 -22.844 -9.969 1 97.69 407 THR A N 1
ATOM 3192 C CA . THR A 1 407 ? 10.727 -23.5 -8.711 1 97.69 407 THR A CA 1
ATOM 3193 C C . THR A 1 407 ? 10.508 -22.469 -7.605 1 97.69 407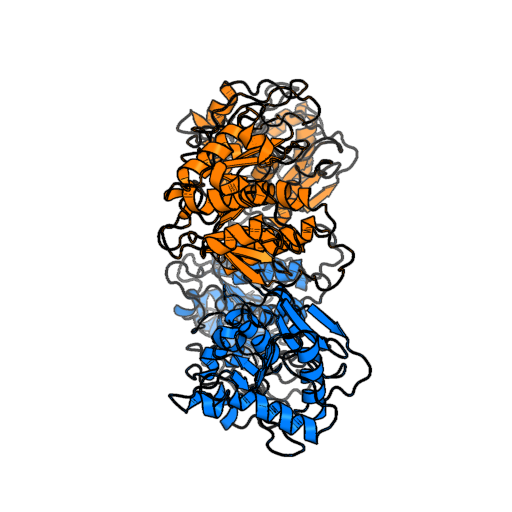 THR A C 1
ATOM 3195 O O . THR A 1 407 ? 11.344 -21.594 -7.391 1 97.69 407 THR A O 1
ATOM 3198 N N . ILE A 1 408 ? 9.398 -22.578 -6.977 1 98.38 408 ILE A N 1
ATOM 3199 C CA . ILE A 1 408 ? 9.109 -21.625 -5.906 1 98.38 408 ILE A CA 1
ATOM 3200 C C . ILE A 1 408 ? 8.305 -22.312 -4.809 1 98.38 408 ILE A C 1
ATOM 3202 O O . ILE A 1 408 ? 7.375 -23.062 -5.094 1 98.38 408 ILE A O 1
ATOM 3206 N N . LEU A 1 409 ? 8.734 -22.156 -3.57 1 98.12 409 LEU A N 1
ATOM 3207 C CA . LEU A 1 409 ? 7.953 -22.484 -2.387 1 98.12 409 LEU A CA 1
ATOM 3208 C C . LEU A 1 409 ? 7.238 -21.25 -1.84 1 98.12 409 LEU A C 1
ATOM 3210 O O . LEU A 1 409 ? 7.836 -20.188 -1.729 1 98.12 409 LEU A O 1
ATOM 3214 N N . ALA A 1 410 ? 6.008 -21.406 -1.532 1 98.25 410 ALA A N 1
ATOM 3215 C CA . ALA A 1 410 ? 5.309 -20.234 -0.997 1 98.25 410 ALA A CA 1
ATOM 3216 C C . ALA A 1 410 ? 4.18 -20.656 -0.061 1 98.25 410 ALA A C 1
ATOM 3218 O O . ALA A 1 410 ? 3.508 -21.656 -0.3 1 98.25 410 ALA A O 1
ATOM 3219 N N . LYS A 1 411 ? 4 -19.891 0.985 1 97.06 411 LYS A N 1
ATOM 3220 C CA . LYS A 1 411 ? 2.836 -20.031 1.855 1 97.06 411 LYS A CA 1
ATOM 3221 C C . LYS A 1 411 ? 1.563 -19.562 1.151 1 97.06 411 LYS A C 1
ATOM 3223 O O . LYS A 1 411 ? 1.623 -18.812 0.184 1 97.06 411 LYS A O 1
ATOM 3228 N N . ARG A 1 412 ? 0.504 -20.094 1.681 1 93.94 412 ARG A N 1
ATOM 3229 C CA . ARG A 1 412 ? -0.771 -19.531 1.26 1 93.94 412 ARG A CA 1
ATOM 3230 C C . ARG A 1 412 ? -0.824 -18.031 1.561 1 93.94 412 ARG A C 1
ATOM 3232 O O . ARG A 1 412 ? -0.393 -17.594 2.629 1 93.94 412 ARG A O 1
ATOM 3239 N N . ASN A 1 413 ? -1.283 -17.25 0.532 1 91.62 413 ASN A N 1
ATOM 3240 C CA . ASN A 1 413 ? -1.388 -15.805 0.676 1 91.62 413 ASN A CA 1
ATOM 3241 C C . ASN A 1 413 ? -0.034 -15.18 0.993 1 91.62 413 ASN A C 1
ATOM 3243 O O . ASN A 1 413 ? 0.049 -14.25 1.797 1 91.62 413 ASN A O 1
ATOM 3247 N N . SER A 1 414 ? 0.953 -15.719 0.414 1 95.62 414 SER A N 1
ATOM 3248 C CA . SER A 1 414 ? 2.305 -15.188 0.573 1 95.62 414 SER A CA 1
ATOM 3249 C C . SER A 1 414 ? 2.361 -13.703 0.231 1 95.62 414 SER A C 1
ATOM 3251 O O . SER A 1 414 ? 1.827 -13.273 -0.794 1 95.62 414 SER A O 1
ATOM 3253 N N . GLU A 1 415 ? 3.012 -12.93 1.11 1 95.25 415 GLU A N 1
ATOM 3254 C CA . GLU A 1 415 ? 3.188 -11.508 0.848 1 95.25 415 GLU A CA 1
ATOM 3255 C C . GLU A 1 415 ? 3.996 -11.273 -0.427 1 95.25 415 GLU A C 1
ATOM 3257 O O . GLU A 1 415 ? 3.693 -10.367 -1.203 1 95.25 415 GLU A O 1
ATOM 3262 N N . TYR A 1 416 ? 5.02 -12.031 -0.63 1 96.75 416 TYR A N 1
ATOM 3263 C CA . TYR A 1 416 ? 5.832 -11.906 -1.837 1 96.75 416 TYR A CA 1
ATOM 3264 C C . TYR A 1 416 ? 4.98 -12.102 -3.086 1 96.75 416 TYR A C 1
ATOM 3266 O O . TYR A 1 416 ? 5.051 -11.305 -4.023 1 96.75 416 TYR A O 1
ATOM 3274 N N . LEU A 1 417 ? 4.219 -13.117 -3.08 1 96.69 417 LEU A N 1
ATOM 3275 C CA . LEU A 1 417 ? 3.436 -13.438 -4.27 1 96.69 417 LEU A CA 1
ATOM 3276 C C . LEU A 1 417 ? 2.363 -12.383 -4.512 1 96.69 417 LEU A C 1
ATOM 3278 O O . LEU A 1 417 ? 2.027 -12.086 -5.66 1 96.69 417 LEU A O 1
ATOM 3282 N N . LEU A 1 418 ? 1.834 -11.898 -3.445 1 93.31 418 LEU A N 1
ATOM 3283 C CA . LEU A 1 418 ? 0.89 -10.797 -3.607 1 93.31 418 LEU A CA 1
ATOM 3284 C C . LEU A 1 418 ? 1.553 -9.617 -4.297 1 93.31 418 LEU A C 1
ATOM 3286 O O . LEU A 1 418 ? 0.976 -9.023 -5.211 1 93.31 418 LEU A O 1
ATOM 3290 N N . LYS A 1 419 ? 2.693 -9.305 -3.865 1 94.19 419 LYS A N 1
ATOM 3291 C CA . LYS A 1 419 ? 3.428 -8.195 -4.473 1 94.19 419 LYS A CA 1
ATOM 3292 C C . LYS A 1 419 ? 3.82 -8.523 -5.91 1 94.19 419 LYS A C 1
ATOM 3294 O O . LYS A 1 419 ? 3.799 -7.648 -6.777 1 94.19 419 LYS A O 1
ATOM 3299 N N . LEU A 1 420 ? 4.18 -9.75 -6.16 1 95 420 LEU A N 1
ATOM 3300 C CA . LEU A 1 420 ? 4.52 -10.172 -7.516 1 95 420 LEU A CA 1
ATOM 3301 C C . LEU A 1 420 ? 3.311 -10.062 -8.438 1 95 420 LEU A C 1
ATOM 3303 O O . LEU A 1 420 ? 3.438 -9.609 -9.578 1 95 420 LEU A O 1
ATOM 3307 N N . ARG A 1 421 ? 2.221 -10.484 -7.953 1 91.44 421 ARG A N 1
ATOM 3308 C CA . ARG A 1 421 ? 0.991 -10.344 -8.727 1 91.44 421 ARG A CA 1
ATOM 3309 C C . ARG A 1 421 ? 0.75 -8.891 -9.109 1 91.44 421 ARG A C 1
ATOM 3311 O O . ARG A 1 421 ? 0.42 -8.594 -10.258 1 91.44 421 ARG A O 1
ATOM 3318 N N . ASN A 1 422 ? 0.9 -8.031 -8.164 1 87.75 422 ASN A N 1
ATOM 3319 C CA . ASN A 1 422 ? 0.723 -6.605 -8.422 1 87.75 422 ASN A CA 1
ATOM 3320 C C . ASN A 1 422 ? 1.74 -6.086 -9.43 1 87.75 422 ASN A C 1
ATOM 3322 O O . ASN A 1 422 ? 1.423 -5.215 -10.242 1 87.75 422 ASN A O 1
ATOM 3326 N N . LEU A 1 423 ? 2.875 -6.578 -9.328 1 90.25 423 LEU A N 1
ATOM 3327 C CA . LEU A 1 423 ? 3.928 -6.184 -10.258 1 90.25 423 LEU A CA 1
ATOM 3328 C C . LEU A 1 423 ? 3.539 -6.523 -11.695 1 90.25 423 LEU A C 1
ATOM 3330 O O . LEU A 1 423 ? 3.699 -5.699 -12.594 1 90.25 423 LEU A O 1
ATOM 3334 N N . HIS A 1 424 ? 3.029 -7.66 -11.898 1 87.5 424 HIS A N 1
ATOM 3335 C CA . HIS A 1 424 ? 2.58 -8.055 -13.227 1 87.5 424 HIS A CA 1
ATOM 3336 C C . HIS A 1 424 ? 1.401 -7.211 -13.688 1 87.5 424 HIS A C 1
ATOM 3338 O O . HIS A 1 424 ? 1.328 -6.824 -14.852 1 87.5 424 HIS A O 1
ATOM 3344 N N . ALA A 1 425 ? 0.576 -6.91 -12.797 1 81 425 ALA A N 1
ATOM 3345 C CA . ALA A 1 425 ? -0.624 -6.145 -13.133 1 81 425 ALA A CA 1
ATOM 3346 C C . ALA A 1 425 ? -0.269 -4.715 -13.531 1 81 425 ALA A C 1
ATOM 3348 O O . ALA A 1 425 ? -0.897 -4.141 -14.43 1 81 425 ALA A O 1
ATOM 3349 N N . THR A 1 426 ? 0.703 -4.125 -12.922 1 82.56 426 THR A N 1
ATOM 3350 C CA . THR A 1 426 ? 1.035 -2.725 -13.148 1 82.56 426 THR A CA 1
ATOM 3351 C C . THR A 1 426 ? 2.031 -2.582 -14.297 1 82.56 426 THR A C 1
ATOM 3353 O O . THR A 1 426 ? 2.271 -1.475 -14.781 1 82.56 426 THR A O 1
ATOM 3356 N N . ASN A 1 427 ? 2.643 -3.715 -14.734 1 86.38 427 ASN A N 1
ATOM 3357 C CA . ASN A 1 427 ? 3.646 -3.66 -15.789 1 86.38 427 ASN A CA 1
ATOM 3358 C C . ASN A 1 427 ? 3.273 -4.555 -16.969 1 86.38 427 ASN A C 1
ATOM 3360 O O . ASN A 1 427 ? 4.121 -5.273 -17.5 1 86.38 427 ASN A O 1
ATOM 3364 N N . ARG A 1 428 ? 2.16 -4.453 -17.391 1 77.19 428 ARG A N 1
ATOM 3365 C CA . ARG A 1 428 ? 1.626 -5.328 -18.422 1 77.19 428 ARG A CA 1
ATOM 3366 C C . ARG A 1 428 ? 2.291 -5.055 -19.766 1 77.19 428 ARG A C 1
ATOM 3368 O O . ARG A 1 428 ? 2.338 -5.934 -20.641 1 77.19 428 ARG A O 1
ATOM 3375 N N . SER A 1 429 ? 2.746 -3.898 -19.922 1 81.19 429 SER A N 1
ATOM 3376 C CA . SER A 1 429 ? 3.338 -3.51 -21.203 1 81.19 429 SER A CA 1
ATOM 3377 C C . SER A 1 429 ? 4.781 -3.992 -21.312 1 81.19 429 SER A C 1
ATOM 3379 O O . SER A 1 429 ? 5.359 -3.994 -22.406 1 81.19 429 SER A O 1
ATOM 3381 N N . LYS A 1 430 ? 5.316 -4.477 -20.234 1 88.81 430 LYS A N 1
ATOM 3382 C CA . LYS A 1 430 ? 6.703 -4.941 -20.25 1 88.81 430 LYS A CA 1
ATOM 3383 C C . LYS A 1 430 ? 6.773 -6.434 -20.578 1 88.81 430 LYS A C 1
ATOM 3385 O O . LYS A 1 430 ? 5.785 -7.152 -20.422 1 88.81 430 LYS A O 1
ATOM 3390 N N . ARG A 1 431 ? 7.953 -6.781 -21.016 1 89.88 431 ARG A N 1
ATOM 3391 C CA . ARG A 1 431 ? 8.164 -8.203 -21.281 1 89.88 431 ARG A CA 1
ATOM 3392 C C . ARG A 1 431 ? 8.023 -9.023 -20 1 89.88 431 ARG A C 1
ATOM 3394 O O . ARG A 1 431 ? 8.477 -8.602 -18.938 1 89.88 431 ARG A O 1
ATOM 3401 N N . PHE A 1 432 ? 7.484 -10.156 -20.219 1 90.81 432 PHE A N 1
ATOM 3402 C CA . PHE A 1 432 ? 7.191 -11.023 -19.078 1 90.81 432 PHE A CA 1
ATOM 3403 C C . PHE A 1 432 ? 8.461 -11.344 -18.312 1 90.81 432 PHE A C 1
ATOM 3405 O O . PHE A 1 432 ? 8.484 -11.234 -17.078 1 90.81 432 PHE A O 1
ATOM 3412 N N . TRP A 1 433 ? 9.5 -11.766 -19.062 1 91.88 433 TRP A N 1
ATOM 3413 C CA . TRP A 1 433 ? 10.711 -12.211 -18.375 1 91.88 433 TRP A CA 1
ATOM 3414 C C . TRP A 1 433 ? 11.328 -11.07 -17.562 1 91.88 433 TRP A C 1
ATOM 3416 O O . TRP A 1 433 ? 11.938 -11.305 -16.516 1 91.88 433 TRP A O 1
ATOM 3426 N N . PHE A 1 434 ? 11.203 -9.906 -18.031 1 95.25 434 PHE A N 1
ATOM 3427 C CA . PHE A 1 434 ? 11.773 -8.758 -17.344 1 95.25 434 PHE A CA 1
ATOM 3428 C C . PHE A 1 434 ? 11.047 -8.516 -16.016 1 95.25 434 PHE A C 1
ATOM 3430 O O . PHE A 1 434 ? 11.688 -8.312 -14.984 1 95.25 434 PHE A O 1
ATOM 3437 N N . VAL A 1 435 ? 9.695 -8.586 -16.016 1 94.44 435 VAL A N 1
ATOM 3438 C CA . VAL A 1 435 ? 8.898 -8.383 -14.805 1 94.44 435 VAL A CA 1
ATOM 3439 C C . VAL A 1 435 ? 9.133 -9.531 -13.828 1 94.44 435 VAL A C 1
ATOM 3441 O O . VAL A 1 435 ? 9.414 -9.312 -12.648 1 94.44 435 VAL A O 1
ATOM 3444 N N . ASP A 1 436 ? 9.109 -10.703 -14.359 1 95.62 436 ASP A N 1
ATOM 3445 C CA . ASP A 1 436 ? 9.125 -11.906 -13.531 1 95.62 436 ASP A CA 1
ATOM 3446 C C . ASP A 1 436 ? 10.5 -12.117 -12.898 1 95.62 436 ASP A C 1
ATOM 3448 O O . ASP A 1 436 ? 10.602 -12.633 -11.781 1 95.62 436 ASP A O 1
ATOM 3452 N N . GLN A 1 437 ? 11.5 -11.719 -13.578 1 96.38 437 GLN A N 1
ATOM 3453 C CA . GLN A 1 437 ? 12.836 -12.055 -13.094 1 96.38 437 GLN A CA 1
ATOM 3454 C C . GLN A 1 437 ? 13.531 -10.828 -12.508 1 96.38 437 GLN A C 1
ATOM 3456 O O . GLN A 1 437 ? 14.117 -10.898 -11.422 1 96.38 437 GLN A O 1
ATOM 3461 N N . PHE A 1 438 ? 13.438 -9.719 -13.195 1 96.88 438 PHE A N 1
ATOM 3462 C CA . PHE A 1 438 ? 14.258 -8.578 -12.805 1 96.88 438 PHE A CA 1
ATOM 3463 C C . PHE A 1 438 ? 13.477 -7.629 -11.914 1 96.88 438 PHE A C 1
ATOM 3465 O O . PHE A 1 438 ? 13.953 -7.23 -10.852 1 96.88 438 PHE A O 1
ATOM 3472 N N . LEU A 1 439 ? 12.281 -7.305 -12.297 1 96.56 439 LEU A N 1
ATOM 3473 C CA . LEU A 1 439 ? 11.5 -6.438 -11.414 1 96.56 439 LEU A CA 1
ATOM 3474 C C . LEU A 1 439 ? 11.18 -7.141 -10.102 1 96.56 439 LEU A C 1
ATOM 3476 O O . LEU A 1 439 ? 11.07 -6.492 -9.062 1 96.56 439 LEU A O 1
ATOM 3480 N N . SER A 1 440 ? 11.039 -8.438 -10.156 1 96.75 440 SER A N 1
ATOM 3481 C CA . SER A 1 440 ? 10.844 -9.172 -8.914 1 96.75 440 SER A CA 1
ATOM 3482 C C . SER A 1 440 ? 12.078 -9.086 -8.023 1 96.75 440 SER A C 1
ATOM 3484 O O . SER A 1 440 ? 11.969 -9.07 -6.793 1 96.75 440 SER A O 1
ATOM 3486 N N . TYR A 1 441 ? 13.211 -9.055 -8.617 1 96.12 441 TYR A N 1
ATOM 3487 C CA . TYR A 1 441 ? 14.414 -8.852 -7.828 1 96.12 441 TYR A CA 1
ATOM 3488 C C . TYR A 1 441 ? 14.422 -7.473 -7.188 1 96.12 441 TYR A C 1
ATOM 3490 O O . TYR A 1 441 ? 14.82 -7.32 -6.027 1 96.12 441 TYR A O 1
ATOM 3498 N N . LYS A 1 442 ? 14.055 -6.523 -7.996 1 95 442 LYS A N 1
ATOM 3499 C CA . LYS A 1 442 ? 13.953 -5.176 -7.449 1 95 442 LYS A CA 1
ATOM 3500 C C . LYS A 1 442 ? 13 -5.137 -6.258 1 95 442 LYS A C 1
ATOM 3502 O O . LYS A 1 442 ? 13.242 -4.422 -5.281 1 95 442 LYS A O 1
ATOM 3507 N N . LEU A 1 443 ? 11.938 -5.887 -6.387 1 94.06 443 LEU A N 1
ATOM 3508 C CA . LEU A 1 443 ? 10.984 -6.027 -5.293 1 94.06 443 LEU A CA 1
ATOM 3509 C C . LEU A 1 443 ? 11.664 -6.57 -4.043 1 94.06 443 LEU A C 1
ATOM 3511 O O . LEU A 1 443 ? 11.414 -6.09 -2.934 1 94.06 443 LEU A O 1
ATOM 3515 N N . MET A 1 444 ? 12.508 -7.477 -4.176 1 93.69 444 MET A N 1
ATOM 3516 C CA . MET A 1 444 ? 13.25 -8.047 -3.051 1 93.69 444 MET A CA 1
ATOM 3517 C C . MET A 1 444 ? 14.172 -7.016 -2.422 1 93.69 444 MET A C 1
ATOM 3519 O O . MET A 1 444 ? 14.383 -7.02 -1.207 1 93.69 444 MET A O 1
ATOM 3523 N N . GLU A 1 445 ? 14.688 -6.188 -3.275 1 93.5 445 GLU A N 1
ATOM 3524 C CA . GLU A 1 445 ? 15.547 -5.137 -2.744 1 93.5 445 GLU A CA 1
ATOM 3525 C C . GLU A 1 445 ? 14.758 -4.156 -1.884 1 93.5 445 GLU A C 1
ATOM 3527 O O . GLU A 1 445 ? 15.281 -3.609 -0.912 1 93.5 445 GLU A O 1
ATOM 3532 N N . GLN A 1 446 ? 13.586 -3.98 -2.229 1 92 446 GLN A N 1
ATOM 3533 C CA . GLN A 1 446 ? 12.719 -3.08 -1.474 1 92 446 GLN A CA 1
ATOM 3534 C C . GLN A 1 446 ? 12.219 -3.744 -0.193 1 92 446 GLN A C 1
ATOM 3536 O O . GLN A 1 446 ? 12.102 -3.09 0.845 1 92 446 GLN A O 1
ATOM 3541 N N . PHE A 1 447 ? 11.93 -5.055 -0.302 1 92.88 447 PHE A N 1
ATOM 3542 C CA . PHE A 1 447 ? 11.422 -5.832 0.821 1 92.88 447 PHE A CA 1
ATOM 3543 C C . PHE A 1 447 ? 12.258 -7.09 1.034 1 92.88 447 PHE A C 1
ATOM 3545 O O . PHE A 1 447 ? 11.797 -8.203 0.757 1 92.88 447 PHE A O 1
ATOM 3552 N N . PRO A 1 448 ? 13.336 -6.918 1.627 1 92.38 448 PRO A N 1
ATOM 3553 C CA . PRO A 1 448 ? 14.273 -8.039 1.685 1 92.38 448 PRO A CA 1
ATOM 3554 C C . PRO A 1 448 ? 13.828 -9.125 2.662 1 92.38 448 PRO A C 1
ATOM 3556 O O . PRO A 1 448 ? 14.406 -10.219 2.68 1 92.38 448 PRO A O 1
ATOM 3559 N N . ASP A 1 449 ? 12.773 -8.914 3.432 1 92.44 449 ASP A N 1
ATOM 3560 C CA . ASP A 1 449 ? 12.398 -9.852 4.484 1 92.44 449 ASP A CA 1
ATOM 3561 C C . ASP A 1 449 ? 11.32 -10.82 3.998 1 92.44 449 ASP A C 1
ATOM 3563 O O . ASP A 1 449 ? 10.969 -11.766 4.703 1 92.44 449 ASP A O 1
ATOM 3567 N N . ILE A 1 450 ? 10.844 -10.719 2.729 1 94.19 450 ILE A N 1
ATOM 3568 C CA . ILE A 1 450 ? 9.609 -11.43 2.408 1 94.19 450 ILE A CA 1
ATOM 3569 C C . ILE A 1 450 ? 9.922 -12.656 1.552 1 94.19 450 ILE A C 1
ATOM 3571 O O . ILE A 1 450 ? 9.039 -13.469 1.272 1 94.19 450 ILE A O 1
ATOM 3575 N N . MET A 1 451 ? 11.164 -12.836 1.112 1 95.06 451 MET A N 1
ATOM 3576 C CA . MET A 1 451 ? 11.508 -14 0.298 1 95.06 451 MET A CA 1
ATOM 3577 C C . MET A 1 451 ? 12.961 -14.406 0.522 1 95.06 451 MET A C 1
ATOM 3579 O O . MET A 1 451 ? 13.844 -13.555 0.634 1 95.06 451 MET A O 1
ATOM 3583 N N . LEU A 1 452 ? 13.195 -15.695 0.596 1 95.19 452 LEU A N 1
ATOM 3584 C CA . LEU A 1 452 ? 14.539 -16.234 0.667 1 95.19 452 LEU A CA 1
ATOM 3585 C C . LEU A 1 452 ? 15.039 -16.641 -0.717 1 95.19 452 LEU A C 1
ATOM 3587 O O . LEU A 1 452 ? 14.391 -17.438 -1.403 1 95.19 452 LEU A O 1
ATOM 3591 N N . LEU A 1 453 ? 16.062 -16.047 -1.109 1 93.88 453 LEU A N 1
ATOM 3592 C CA . LEU A 1 453 ? 16.75 -16.469 -2.322 1 93.88 453 LEU A CA 1
ATOM 3593 C C . LEU A 1 453 ? 17.828 -17.516 -2.002 1 93.88 453 LEU A C 1
ATOM 3595 O O . LEU A 1 453 ? 18.938 -17.156 -1.6 1 93.88 453 LEU A O 1
ATOM 3599 N N . ASP A 1 454 ? 17.5 -18.766 -2.172 1 94.75 454 ASP A N 1
ATOM 3600 C CA . ASP A 1 454 ? 18.422 -19.859 -1.85 1 94.75 454 ASP A CA 1
ATOM 3601 C C . ASP A 1 454 ? 19.188 -20.312 -3.088 1 94.75 454 ASP A C 1
ATOM 3603 O O . ASP A 1 454 ? 18.609 -20.922 -3.99 1 94.75 454 ASP A O 1
ATOM 3607 N N . ARG A 1 455 ? 20.453 -20.172 -3.15 1 93.31 455 ARG A N 1
ATOM 3608 C CA . ARG A 1 455 ? 21.281 -20.438 -4.32 1 93.31 455 ARG A CA 1
ATOM 3609 C C . ARG A 1 455 ? 21.438 -21.938 -4.547 1 93.31 455 ARG A C 1
ATOM 3611 O O . ARG A 1 455 ? 21.875 -22.359 -5.621 1 93.31 455 ARG A O 1
ATOM 3618 N N . HIS A 1 456 ? 21.047 -22.688 -3.551 1 95.31 456 HIS A N 1
ATOM 3619 C CA . HIS A 1 456 ? 21.203 -24.125 -3.682 1 95.31 456 HIS A CA 1
ATOM 3620 C C . HIS A 1 456 ? 19.859 -24.797 -3.955 1 95.31 456 HIS A C 1
ATOM 3622 O O . HIS A 1 456 ? 19.766 -26.031 -4.02 1 95.31 456 HIS A O 1
ATOM 3628 N N . LEU A 1 457 ? 18.875 -24.031 -4.117 1 97.12 457 LEU A N 1
ATOM 3629 C CA . LEU A 1 457 ? 17.562 -24.578 -4.402 1 97.12 457 LEU A CA 1
ATOM 3630 C C . LEU A 1 457 ? 17.516 -25.219 -5.789 1 97.12 457 LEU A C 1
ATOM 3632 O O . LEU A 1 457 ? 16.984 -26.312 -5.961 1 97.12 457 LEU A O 1
ATOM 3636 N N . GLN A 1 458 ? 18.094 -24.438 -6.777 1 96.75 458 GLN A N 1
ATOM 3637 C CA . GLN A 1 458 ? 18 -24.938 -8.141 1 96.75 458 GLN A CA 1
ATOM 3638 C C . GLN A 1 458 ? 19.172 -24.438 -8.992 1 96.75 458 GLN A C 1
ATOM 3640 O O . GLN A 1 458 ? 19.594 -23.297 -8.867 1 96.75 458 GLN A O 1
ATOM 3645 N N . VAL A 1 459 ? 19.688 -25.312 -9.82 1 94 459 VAL A N 1
ATOM 3646 C CA . VAL A 1 459 ? 20.625 -24.938 -10.867 1 94 459 VAL A CA 1
ATOM 3647 C C . VAL A 1 459 ? 19.953 -25.062 -12.234 1 94 459 VAL A C 1
ATOM 3649 O O . VAL A 1 459 ? 19.328 -26.078 -12.539 1 94 459 VAL A O 1
ATOM 3652 N N . ALA A 1 460 ? 20.078 -24.031 -13.008 1 92.69 460 ALA A N 1
ATOM 3653 C CA . ALA A 1 460 ? 19.531 -24.062 -14.359 1 92.69 460 ALA A CA 1
ATOM 3654 C C . ALA A 1 460 ? 20.578 -24.547 -15.359 1 92.69 460 ALA A C 1
ATOM 3656 O O . ALA A 1 460 ? 21.703 -24.016 -15.391 1 92.69 460 ALA A O 1
ATOM 3657 N N . CYS A 1 461 ? 20.188 -25.547 -16.109 1 89 461 CYS A N 1
ATOM 3658 C CA . CYS A 1 461 ? 21.062 -26.078 -17.156 1 89 461 CYS A CA 1
ATOM 3659 C C . CYS A 1 461 ? 20.406 -26 -18.516 1 89 461 CYS A C 1
ATOM 3661 O O . CYS A 1 461 ? 19.344 -26.578 -18.734 1 89 461 CYS A O 1
ATOM 3663 N N . TYR A 1 462 ? 21.062 -25.266 -19.422 1 85.38 462 TYR A N 1
ATOM 3664 C CA . TYR A 1 462 ? 20.609 -25.141 -20.797 1 85.38 462 TYR A CA 1
ATOM 3665 C C . TYR A 1 462 ? 21.609 -25.781 -21.766 1 85.38 462 TYR A C 1
ATOM 3667 O O . TYR A 1 462 ? 22.703 -25.266 -21.969 1 85.38 462 TYR A O 1
ATOM 3675 N N . ASN A 1 463 ? 21.219 -26.75 -22.469 1 75.56 463 ASN A N 1
ATOM 3676 C CA . ASN A 1 463 ? 22.062 -27.516 -23.375 1 75.56 463 ASN A CA 1
ATOM 3677 C C . ASN A 1 463 ? 23.469 -27.703 -22.828 1 75.56 463 ASN A C 1
ATOM 3679 O O . ASN A 1 463 ? 24.453 -27.359 -23.484 1 75.56 463 ASN A O 1
ATOM 3683 N N . HIS A 1 464 ? 23.672 -28.172 -21.625 1 70.94 464 HIS A N 1
ATOM 3684 C CA . HIS A 1 464 ? 24.906 -28.594 -20.969 1 70.94 464 HIS A CA 1
ATOM 3685 C C . HIS A 1 464 ? 25.562 -27.422 -20.266 1 70.94 464 HIS A C 1
ATOM 3687 O O . HIS A 1 464 ? 26.609 -27.594 -19.609 1 70.94 464 HIS A O 1
ATOM 3693 N N . ASN A 1 465 ? 25.047 -26.281 -20.5 1 81.69 465 ASN A N 1
ATOM 3694 C CA . ASN A 1 465 ? 25.547 -25.141 -19.75 1 81.69 465 ASN A CA 1
ATOM 3695 C C . ASN A 1 465 ? 24.75 -24.938 -18.469 1 81.69 465 ASN A C 1
ATOM 3697 O O . ASN A 1 465 ? 23.594 -24.5 -18.516 1 81.69 465 ASN A O 1
ATOM 3701 N N . CYS A 1 466 ? 25.406 -25.297 -17.375 1 88.44 466 CYS A N 1
ATOM 3702 C CA . CYS A 1 466 ? 24.734 -25.172 -16.078 1 88.44 466 CYS A CA 1
ATOM 3703 C C . CYS A 1 466 ? 25.219 -23.953 -15.328 1 88.44 466 CYS A C 1
ATOM 3705 O O . CYS A 1 466 ? 26.375 -23.547 -15.453 1 88.44 466 CYS A O 1
ATOM 3707 N N . HIS A 1 467 ? 24.375 -23.359 -14.539 1 89.94 467 HIS A N 1
ATOM 3708 C CA . HIS A 1 467 ? 24.656 -22.078 -13.914 1 89.94 467 HIS A CA 1
ATOM 3709 C C . HIS A 1 467 ? 24.438 -22.141 -12.406 1 89.94 467 HIS A C 1
ATOM 3711 O O . HIS A 1 467 ? 23.469 -21.578 -11.883 1 89.94 467 HIS A O 1
ATOM 3717 N N . PRO A 1 468 ? 25.359 -22.828 -11.695 1 91.31 468 PRO A N 1
ATOM 3718 C CA . PRO A 1 468 ? 25.281 -22.781 -10.234 1 91.31 468 PRO A CA 1
ATOM 3719 C C . PRO A 1 468 ? 25.484 -21.375 -9.672 1 91.31 468 PRO A C 1
ATOM 3721 O O . PRO A 1 468 ? 26.609 -20.844 -9.719 1 91.31 468 PRO A O 1
ATOM 3724 N N . THR A 1 469 ? 24.547 -20.812 -9.062 1 89.38 469 THR A N 1
ATOM 3725 C CA . THR A 1 469 ? 24.484 -19.391 -8.781 1 89.38 469 THR A CA 1
ATOM 3726 C C . THR A 1 469 ? 25.328 -19.047 -7.555 1 89.38 469 THR A C 1
ATOM 3728 O O . THR A 1 469 ? 25.531 -17.859 -7.246 1 89.38 469 THR A O 1
ATOM 3731 N N . TRP A 1 470 ? 25.812 -20.078 -6.809 1 87.5 470 TRP A N 1
ATOM 3732 C CA . TRP A 1 470 ? 26.688 -19.797 -5.68 1 87.5 470 TRP A CA 1
ATOM 3733 C C . TRP A 1 470 ? 28.141 -19.688 -6.133 1 87.5 470 TRP A C 1
ATOM 3735 O O . TRP A 1 470 ? 29.016 -19.359 -5.336 1 87.5 470 TRP A O 1
ATOM 3745 N N . MET A 1 471 ? 28.328 -19.891 -7.395 1 83.94 471 MET A N 1
ATOM 3746 C CA . MET A 1 471 ? 29.688 -19.828 -7.938 1 83.94 471 MET A CA 1
ATOM 3747 C C . MET A 1 471 ? 29.906 -18.516 -8.68 1 83.94 471 MET A C 1
ATOM 3749 O O . MET A 1 471 ? 29 -18 -9.328 1 83.94 471 MET A O 1
ATOM 3753 N N . PRO A 1 472 ? 31.094 -18.078 -8.586 1 75 472 PRO A N 1
ATOM 3754 C CA . PRO A 1 472 ? 31.406 -16.875 -9.352 1 75 472 PRO A CA 1
ATOM 3755 C C . PRO A 1 472 ? 31.266 -17.078 -10.859 1 75 472 PRO A C 1
ATOM 3757 O O . PRO A 1 472 ? 31.594 -18.141 -11.375 1 75 472 PRO A O 1
ATOM 3760 N N . GLY A 1 473 ? 30.766 -16.094 -11.57 1 72.38 473 GLY A N 1
ATOM 3761 C CA . GLY A 1 473 ? 30.672 -16.141 -13.016 1 72.38 473 GLY A CA 1
ATOM 3762 C C . GLY A 1 473 ? 29.531 -17 -13.523 1 72.38 473 GLY A C 1
ATOM 3763 O O . GLY A 1 473 ? 29.531 -17.438 -14.68 1 72.38 473 GLY A O 1
ATOM 3764 N N . TYR A 1 474 ? 28.625 -17.328 -12.711 1 81.5 474 TYR A N 1
ATOM 3765 C CA . TYR A 1 474 ? 27.531 -18.219 -13.109 1 81.5 474 TYR A CA 1
ATOM 3766 C C . TYR A 1 474 ? 26.672 -17.562 -14.18 1 81.5 474 TYR A C 1
ATOM 3768 O O . TYR A 1 474 ? 25.891 -18.25 -14.859 1 81.5 474 TYR A O 1
ATOM 3776 N N . GLN A 1 475 ? 26.844 -16.188 -14.461 1 77.62 475 GLN A N 1
ATOM 3777 C CA . GLN A 1 475 ? 25.984 -15.477 -15.414 1 77.62 475 GLN A CA 1
ATOM 3778 C C . GLN A 1 475 ? 26.578 -15.508 -16.812 1 77.62 475 GLN A C 1
ATOM 3780 O O . GLN A 1 475 ? 26.281 -14.641 -17.641 1 77.62 475 GLN A O 1
ATOM 3785 N N . VAL A 1 476 ? 27.297 -16.5 -17.125 1 68.75 476 VAL A N 1
ATOM 3786 C CA . VAL A 1 476 ? 27.922 -16.594 -18.453 1 68.75 476 VAL A CA 1
ATOM 3787 C C . VAL A 1 476 ? 26.844 -16.797 -19.516 1 68.75 476 VAL A C 1
ATOM 3789 O O . VAL A 1 476 ? 25.953 -17.625 -19.359 1 68.75 476 VAL A O 1
ATOM 3792 N N . PRO A 1 477 ? 26.938 -15.867 -20.547 1 64.88 477 PRO A N 1
ATOM 3793 C CA . PRO A 1 477 ? 25.922 -15.984 -21.609 1 64.88 477 PRO A CA 1
ATOM 3794 C C . PRO A 1 477 ? 25.953 -17.344 -22.297 1 64.88 477 PRO A C 1
ATOM 3796 O O . PRO A 1 477 ? 27 -18 -22.359 1 64.88 477 PRO A O 1
ATOM 3799 N N . LEU A 1 478 ? 24.734 -17.859 -22.703 1 59.09 478 LEU A N 1
ATOM 3800 C CA . LEU A 1 478 ? 24.547 -19.172 -23.328 1 59.09 478 LEU A CA 1
ATOM 3801 C C . LEU A 1 478 ? 25.422 -19.297 -24.578 1 59.09 478 LEU A C 1
ATOM 3803 O O . LEU A 1 478 ? 25.828 -20.406 -24.938 1 59.09 478 LEU A O 1
ATOM 3807 N N . ARG A 1 479 ? 25.75 -18.141 -25.203 1 53.06 479 ARG A N 1
ATOM 3808 C CA . ARG A 1 479 ? 26.453 -18.219 -26.484 1 53.06 479 ARG A CA 1
ATOM 3809 C C . ARG A 1 479 ? 27.875 -18.734 -26.297 1 53.06 479 ARG A C 1
ATOM 3811 O O . ARG A 1 479 ? 28.453 -19.328 -27.203 1 53.06 479 ARG A O 1
ATOM 3818 N N . GLU A 1 480 ? 28.406 -18.406 -25.234 1 50.81 480 GLU A N 1
ATOM 3819 C CA . GLU A 1 480 ? 29.844 -18.672 -25.172 1 50.81 480 GLU A CA 1
ATOM 3820 C C . GLU A 1 480 ? 30.109 -20.062 -24.609 1 50.81 480 GLU A C 1
ATOM 3822 O O . GLU A 1 480 ? 31.203 -20.625 -24.812 1 50.81 480 GLU A O 1
ATOM 3827 N N . ASN A 1 481 ? 29.297 -21.078 -24.797 1 48.72 481 ASN A N 1
ATOM 3828 C CA . ASN A 1 481 ? 29.297 -22.484 -24.391 1 48.72 481 ASN A CA 1
ATOM 3829 C C . ASN A 1 481 ? 30.438 -22.797 -23.422 1 48.72 481 ASN A C 1
ATOM 3831 O O . ASN A 1 481 ? 31.156 -23.781 -23.578 1 48.72 481 ASN A O 1
ATOM 3835 N N . PRO A 1 482 ? 31.016 -21.859 -22.828 1 55.44 482 PRO A N 1
ATOM 3836 C CA . PRO A 1 482 ? 32 -22.422 -21.906 1 55.44 482 PRO A CA 1
ATOM 3837 C C . PRO A 1 482 ? 31.391 -23.328 -20.844 1 55.44 482 PRO A C 1
ATOM 3839 O O . PRO A 1 482 ? 30.219 -23.156 -20.484 1 55.44 482 PRO A O 1
ATOM 3842 N N . PRO A 1 483 ? 32 -24.531 -20.719 1 58.09 483 PRO A N 1
ATOM 3843 C CA . PRO A 1 483 ? 31.469 -25.375 -19.641 1 58.09 483 PRO A CA 1
ATOM 3844 C C . PRO A 1 483 ? 31.234 -24.594 -18.344 1 58.09 483 PRO A C 1
ATOM 3846 O O . PRO A 1 483 ? 32.094 -23.812 -17.938 1 58.09 483 PRO A O 1
ATOM 3849 N N . GLY A 1 484 ? 30.047 -24.344 -17.984 1 62.16 484 GLY A N 1
ATOM 3850 C CA . GLY A 1 484 ? 29.781 -23.719 -16.688 1 62.16 484 GLY A CA 1
ATOM 3851 C C . GLY A 1 484 ? 30.594 -24.344 -15.562 1 62.16 484 GLY A C 1
ATOM 3852 O O . GLY A 1 484 ? 31.312 -25.312 -15.766 1 62.16 484 GLY A O 1
ATOM 3853 N N . PRO A 1 485 ? 30.703 -23.703 -14.422 1 70.62 485 PRO A N 1
ATOM 3854 C CA . PRO A 1 485 ? 31.406 -24.25 -13.266 1 70.62 485 PRO A CA 1
ATOM 3855 C C . PRO A 1 485 ? 30.922 -25.641 -12.883 1 70.62 485 PRO A C 1
ATOM 3857 O O . PRO A 1 485 ? 29.766 -25.984 -13.117 1 70.62 485 PRO A O 1
ATOM 3860 N N . VAL A 1 486 ? 31.859 -26.469 -12.508 1 78.44 486 VAL A N 1
ATOM 3861 C CA . VAL A 1 486 ? 31.547 -27.844 -12.125 1 78.44 486 VAL A CA 1
ATOM 3862 C C . VAL A 1 486 ? 30.875 -27.859 -10.75 1 78.44 486 VAL A C 1
ATOM 3864 O O . VAL A 1 486 ? 31.266 -27.109 -9.852 1 78.44 486 VAL A O 1
ATOM 3867 N N . PHE A 1 487 ? 29.766 -28.531 -10.672 1 87.88 487 PHE A N 1
ATOM 3868 C CA . PHE A 1 487 ? 29.078 -28.703 -9.398 1 87.88 487 PHE A CA 1
ATOM 3869 C C . PHE A 1 487 ? 28.531 -30.125 -9.281 1 87.88 487 PHE A C 1
ATOM 3871 O O . PHE A 1 487 ? 28.5 -30.875 -10.258 1 87.88 487 PHE A O 1
ATOM 3878 N N . SER A 1 488 ? 28.312 -30.5 -8.078 1 92.06 488 SER A N 1
ATOM 3879 C CA . SER A 1 488 ? 27.688 -31.797 -7.848 1 92.06 488 SER A CA 1
ATOM 3880 C C . SER A 1 488 ? 26.172 -31.672 -7.766 1 92.06 488 SER A C 1
ATOM 3882 O O . SER A 1 488 ? 25.641 -31.156 -6.781 1 92.06 488 SER A O 1
ATOM 3884 N N . TRP A 1 489 ? 25.531 -32.188 -8.852 1 89.94 489 TRP A N 1
ATOM 3885 C CA . TRP A 1 489 ? 24.078 -32.125 -8.852 1 89.94 489 TRP A CA 1
ATOM 3886 C C . TRP A 1 489 ? 23.484 -32.969 -7.727 1 89.94 489 TRP A C 1
ATOM 3888 O O . TRP A 1 489 ? 22.344 -32.781 -7.305 1 89.94 489 TRP A O 1
ATOM 3898 N N . GLN A 1 490 ? 24.234 -33.875 -7.129 1 90.81 490 GLN A N 1
ATOM 3899 C CA . GLN A 1 490 ? 23.781 -34.781 -6.082 1 90.81 490 GLN A CA 1
ATOM 3900 C C . GLN A 1 490 ? 23.844 -34.125 -4.711 1 90.81 490 GLN A C 1
ATOM 3902 O O . GLN A 1 490 ? 23.031 -34.406 -3.836 1 90.81 490 GLN A O 1
ATOM 3907 N N . ASN A 1 491 ? 24.828 -33.25 -4.656 1 91.75 491 ASN A N 1
ATOM 3908 C CA . ASN A 1 491 ? 25.109 -32.781 -3.295 1 91.75 491 ASN A CA 1
ATOM 3909 C C . ASN A 1 491 ? 24.953 -31.281 -3.15 1 91.75 491 ASN A C 1
ATOM 3911 O O . ASN A 1 491 ? 24.719 -30.781 -2.051 1 91.75 491 ASN A O 1
ATOM 3915 N N . ASP A 1 492 ? 25.078 -30.609 -4.203 1 93.81 492 ASP A N 1
ATOM 3916 C CA . ASP A 1 492 ? 25.234 -29.156 -4.07 1 93.81 492 ASP A CA 1
ATOM 3917 C C . ASP A 1 492 ? 23.906 -28.438 -4.262 1 93.81 492 ASP A C 1
ATOM 3919 O O . ASP A 1 492 ? 23.797 -27.25 -3.959 1 93.81 492 ASP A O 1
ATOM 3923 N N . THR A 1 493 ? 22.875 -29.094 -4.805 1 95.5 493 THR A N 1
ATOM 3924 C CA . THR A 1 493 ? 21.609 -28.453 -5.125 1 95.5 493 THR A CA 1
ATOM 3925 C C . THR A 1 493 ? 20.438 -29.359 -4.816 1 95.5 493 THR A C 1
ATOM 3927 O O . THR A 1 493 ? 20.609 -30.578 -4.707 1 95.5 493 THR A O 1
ATOM 3930 N N . LEU A 1 494 ? 19.359 -28.797 -4.594 1 97 494 LEU A N 1
ATOM 3931 C CA . LEU A 1 494 ? 18.156 -29.578 -4.289 1 97 494 LEU A CA 1
ATOM 3932 C C . LEU A 1 494 ? 17.453 -30 -5.57 1 97 494 LEU A C 1
ATOM 3934 O O . LEU A 1 494 ? 16.719 -30.984 -5.582 1 97 494 LEU A O 1
ATOM 3938 N N . SER A 1 495 ? 17.641 -29.219 -6.664 1 96.94 495 SER A N 1
ATOM 3939 C CA . SER A 1 495 ? 17 -29.531 -7.941 1 96.94 495 SER A CA 1
ATOM 3940 C C . SER A 1 495 ? 17.797 -28.953 -9.109 1 96.94 495 SER A C 1
ATOM 3942 O O . SER A 1 495 ? 18.656 -28.109 -8.914 1 96.94 495 SER A O 1
ATOM 3944 N N . VAL A 1 496 ? 17.5 -29.469 -10.289 1 95.31 496 VAL A N 1
ATOM 3945 C CA . VAL A 1 496 ? 18.109 -28.969 -11.516 1 95.31 496 VAL A CA 1
ATOM 3946 C C . VAL A 1 496 ? 17.031 -28.781 -12.586 1 95.31 496 VAL A C 1
ATOM 3948 O O . VAL A 1 496 ? 16.172 -29.641 -12.781 1 95.31 496 VAL A O 1
ATOM 3951 N N . LEU A 1 497 ? 17 -27.625 -13.188 1 95.5 497 LEU A N 1
ATOM 3952 C CA . LEU A 1 497 ? 16.203 -27.375 -14.383 1 95.5 497 LEU A CA 1
ATOM 3953 C C . LEU A 1 497 ? 16.969 -27.797 -15.641 1 95.5 497 LEU A C 1
ATOM 3955 O O . LEU A 1 497 ? 17.891 -27.109 -16.062 1 95.5 497 LEU A O 1
ATOM 3959 N N . TRP A 1 498 ? 16.547 -28.875 -16.203 1 91.38 498 TRP A N 1
ATOM 3960 C CA . TRP A 1 498 ? 17.219 -29.406 -17.391 1 91.38 498 TRP A CA 1
ATOM 3961 C C . TRP A 1 498 ? 16.469 -29.047 -18.656 1 91.38 498 TRP A C 1
ATOM 3963 O O . TRP A 1 498 ? 15.516 -29.734 -19.047 1 91.38 498 TRP A O 1
ATOM 3973 N N . ASP A 1 499 ? 16.859 -27.953 -19.234 1 86.38 499 ASP A N 1
ATOM 3974 C CA . ASP A 1 499 ? 16.312 -27.594 -20.531 1 86.38 499 ASP A CA 1
ATOM 3975 C C . ASP A 1 499 ? 17.25 -28.016 -21.656 1 86.38 499 ASP A C 1
ATOM 3977 O O . ASP A 1 499 ? 18.109 -27.25 -22.094 1 86.38 499 ASP A O 1
ATOM 3981 N N . VAL A 1 500 ? 17.047 -29.234 -22.047 1 77.88 500 VAL A N 1
ATOM 3982 C CA . VAL A 1 500 ? 17.922 -29.859 -23.031 1 77.88 500 VAL A CA 1
ATOM 3983 C C . VAL A 1 500 ? 17.156 -30.109 -24.328 1 77.88 500 VAL A C 1
ATOM 3985 O O . VAL A 1 500 ? 15.945 -30.359 -24.297 1 77.88 500 VAL A O 1
ATOM 3988 N N . PHE A 1 501 ? 17.875 -29.953 -25.422 1 77.5 501 PHE A N 1
ATOM 3989 C CA . PHE A 1 501 ? 17.297 -30.328 -26.703 1 77.5 501 PHE A CA 1
ATOM 3990 C C . PHE A 1 501 ? 18.141 -31.391 -27.391 1 77.5 501 PHE A C 1
ATOM 3992 O O . PHE A 1 501 ? 19.359 -31.266 -27.484 1 77.5 501 PHE A O 1
ATOM 3999 N N . PRO A 1 502 ? 17.516 -32.531 -27.875 1 80.25 502 PRO A N 1
ATOM 4000 C CA . PRO A 1 502 ? 16.109 -32.906 -27.672 1 80.25 502 PRO A CA 1
ATOM 4001 C C . PRO A 1 502 ? 15.797 -33.219 -26.203 1 80.25 502 PRO A C 1
ATOM 4003 O O . PRO A 1 502 ? 16.703 -33.5 -25.422 1 80.25 502 PRO A O 1
ATOM 4006 N N . SER A 1 503 ? 14.555 -33.188 -25.875 1 86 503 SER A N 1
ATOM 4007 C CA . SER A 1 503 ? 14.125 -33.469 -24.5 1 86 503 SER A CA 1
ATOM 4008 C C . SER A 1 503 ? 14.492 -34.875 -24.078 1 86 503 SER A C 1
ATOM 4010 O O . SER A 1 503 ? 14.531 -35.781 -24.906 1 86 503 SER A O 1
ATOM 4012 N N . LEU A 1 504 ? 14.719 -35 -22.844 1 89 504 LEU A N 1
ATOM 4013 C CA . LEU A 1 504 ? 15.07 -36.312 -22.297 1 89 504 LEU A CA 1
ATOM 4014 C C . LEU A 1 504 ? 13.953 -37.312 -22.531 1 89 504 LEU A C 1
ATOM 4016 O O . LEU A 1 504 ? 12.781 -37.031 -22.266 1 89 504 LEU A O 1
ATOM 4020 N N . ASP A 1 505 ? 14.312 -38.406 -23.109 1 91.12 505 ASP A N 1
ATOM 4021 C CA . ASP A 1 505 ? 13.336 -39.5 -23.312 1 91.12 505 ASP A CA 1
ATOM 4022 C C . ASP A 1 505 ? 13.836 -40.812 -22.719 1 91.12 505 ASP A C 1
ATOM 4024 O O . ASP A 1 505 ? 14.953 -40.875 -22.188 1 91.12 505 ASP A O 1
ATOM 4028 N N . LEU A 1 506 ? 12.93 -41.75 -22.75 1 93.06 506 LEU A N 1
ATOM 4029 C CA . LEU A 1 506 ? 13.227 -43.031 -22.094 1 93.06 506 LEU A CA 1
ATOM 4030 C C . LEU A 1 506 ? 14.43 -43.688 -22.75 1 93.06 506 LEU A C 1
ATOM 4032 O O . LEU A 1 506 ? 15.258 -44.312 -22.062 1 93.06 506 LEU A O 1
ATOM 4036 N N . ASP A 1 507 ? 14.562 -43.625 -24.031 1 92 507 ASP A N 1
ATOM 4037 C CA . ASP A 1 507 ? 15.664 -44.25 -24.75 1 92 507 ASP A CA 1
ATOM 4038 C C . ASP A 1 507 ? 17 -43.625 -24.328 1 92 507 ASP A C 1
ATOM 4040 O O . ASP A 1 507 ? 18 -44.344 -24.172 1 92 507 ASP A O 1
ATOM 4044 N N . ALA A 1 508 ? 16.953 -42.406 -24.156 1 90.75 508 ALA A N 1
ATOM 4045 C CA . ALA A 1 508 ? 18.172 -41.75 -23.703 1 90.75 508 ALA A CA 1
ATOM 4046 C C . ALA A 1 508 ? 18.594 -42.25 -22.312 1 90.75 508 ALA A C 1
ATOM 4048 O O . ALA A 1 508 ? 19.766 -42.5 -22.062 1 90.75 508 ALA A O 1
ATOM 4049 N N . VAL A 1 509 ? 17.656 -42.469 -21.5 1 93.56 509 VAL A N 1
ATOM 4050 C CA . VAL A 1 509 ? 17.938 -42.906 -20.156 1 93.56 509 VAL A CA 1
ATOM 4051 C C . VAL A 1 509 ? 18.469 -44.344 -20.188 1 93.56 509 VAL A C 1
ATOM 4053 O O . VAL A 1 509 ? 19.312 -44.719 -19.391 1 93.56 509 VAL A O 1
ATOM 4056 N N . LYS A 1 510 ? 18.047 -45.125 -21.156 1 92.19 510 LYS A N 1
ATOM 4057 C CA . LYS A 1 510 ? 18.438 -46.531 -21.281 1 92.19 510 LYS A CA 1
ATOM 4058 C C . LYS A 1 510 ? 19.844 -46.656 -21.875 1 92.19 510 LYS A C 1
ATOM 4060 O O . LYS A 1 510 ? 20.625 -47.531 -21.438 1 92.19 510 LYS A O 1
ATOM 4065 N N . TYR A 1 511 ? 20.094 -45.781 -22.797 1 91.94 511 TYR A N 1
ATOM 4066 C CA . TYR A 1 511 ? 21.188 -46.156 -23.672 1 91.94 511 TYR A CA 1
ATOM 4067 C C . TYR A 1 511 ? 22.297 -45.094 -23.656 1 91.94 511 TYR A C 1
ATOM 4069 O O . TYR A 1 511 ? 23.344 -45.281 -24.297 1 91.94 511 TYR A O 1
ATOM 4077 N N . THR A 1 512 ? 22.062 -44 -23.047 1 91.75 512 THR A N 1
ATOM 4078 C CA . THR A 1 512 ? 23.094 -42.969 -23.062 1 91.75 512 THR A CA 1
ATOM 4079 C C . THR A 1 512 ? 23.594 -42.656 -21.656 1 91.75 512 THR A C 1
ATOM 4081 O O . THR A 1 512 ? 23.25 -43.375 -20.719 1 91.75 512 THR A O 1
ATOM 4084 N N . SER A 1 513 ? 24.625 -41.75 -21.641 1 88 513 SER A N 1
ATOM 4085 C CA . SER A 1 513 ? 25.203 -41.344 -20.359 1 88 513 SER A CA 1
ATOM 4086 C C . SER A 1 513 ? 25.25 -39.812 -20.234 1 88 513 SER A C 1
ATOM 4088 O O . SER A 1 513 ? 25.109 -39.125 -21.234 1 88 513 SER A O 1
ATOM 4090 N N . GLY A 1 514 ? 25.359 -39.375 -18.969 1 85.81 514 GLY A N 1
ATOM 4091 C CA . GLY A 1 514 ? 25.391 -37.938 -18.656 1 85.81 514 GLY A CA 1
ATOM 4092 C C . GLY A 1 514 ? 24.719 -37.594 -17.344 1 85.81 514 GLY A C 1
ATOM 4093 O O . GLY A 1 514 ? 24.047 -38.438 -16.734 1 85.81 514 GLY A O 1
ATOM 4094 N N . PRO A 1 515 ? 24.969 -36.406 -16.953 1 85.75 515 PRO A N 1
ATOM 4095 C CA . PRO A 1 515 ? 24.438 -36.031 -15.648 1 85.75 515 PRO A CA 1
ATOM 4096 C C . PRO A 1 515 ? 22.922 -36.094 -15.57 1 85.75 515 PRO A C 1
ATOM 4098 O O . PRO A 1 515 ? 22.375 -36.594 -14.578 1 85.75 515 PRO A O 1
ATOM 4101 N N . VAL A 1 516 ? 22.266 -35.656 -16.625 1 88.31 516 VAL A N 1
ATOM 4102 C CA . VAL A 1 516 ? 20.812 -35.656 -16.609 1 88.31 516 VAL A CA 1
ATOM 4103 C C . VAL A 1 516 ? 20.297 -37.094 -16.625 1 88.31 516 VAL A C 1
ATOM 4105 O O . VAL A 1 516 ? 19.297 -37.406 -15.977 1 88.31 516 VAL A O 1
ATOM 4108 N N . VAL A 1 517 ? 20.906 -37.875 -17.359 1 91.94 517 VAL A N 1
ATOM 4109 C CA . VAL A 1 517 ? 20.547 -39.281 -17.438 1 91.94 517 VAL A CA 1
ATOM 4110 C C . VAL A 1 517 ? 20.75 -39.969 -16.078 1 91.94 517 VAL A C 1
ATOM 4112 O O . VAL A 1 517 ? 19.891 -40.719 -15.609 1 91.94 517 VAL A O 1
ATOM 4115 N N . ASP A 1 518 ? 21.891 -39.656 -15.453 1 92 518 ASP A N 1
ATOM 4116 C CA . ASP A 1 518 ? 22.172 -40.219 -14.133 1 92 518 ASP A CA 1
ATOM 4117 C C . ASP A 1 518 ? 21.125 -39.75 -13.117 1 92 518 ASP A C 1
ATOM 4119 O O . ASP A 1 518 ? 20.688 -40.562 -12.281 1 92 518 ASP A O 1
ATOM 4123 N N . ALA A 1 519 ? 20.812 -38.531 -13.156 1 92.19 519 ALA A N 1
ATOM 4124 C CA . ALA A 1 519 ? 19.781 -38.031 -12.266 1 92.19 519 ALA A CA 1
ATOM 4125 C C . ALA A 1 519 ? 18.453 -38.719 -12.492 1 92.19 519 ALA A C 1
ATOM 4127 O O . ALA A 1 519 ? 17.766 -39.062 -11.539 1 92.19 519 ALA A O 1
ATOM 4128 N N . ALA A 1 520 ? 18.109 -38.875 -13.758 1 94.38 520 ALA A N 1
ATOM 4129 C CA . ALA A 1 520 ? 16.859 -39.562 -14.109 1 94.38 520 ALA A CA 1
ATOM 4130 C C . ALA A 1 520 ? 16.844 -41 -13.539 1 94.38 520 ALA A C 1
ATOM 4132 O O . ALA A 1 520 ? 15.859 -41.406 -12.945 1 94.38 520 ALA A O 1
ATOM 4133 N N . ARG A 1 521 ? 17.906 -41.688 -13.711 1 95.12 521 ARG A N 1
ATOM 4134 C CA . ARG A 1 521 ? 18.016 -43.031 -13.195 1 95.12 521 ARG A CA 1
ATOM 4135 C C . ARG A 1 521 ? 17.875 -43.062 -11.672 1 95.12 521 ARG A C 1
ATOM 4137 O O . ARG A 1 521 ? 17.25 -43.969 -11.109 1 95.12 521 ARG A O 1
ATOM 4144 N N . ARG A 1 522 ? 18.484 -42.125 -11.078 1 93.44 522 ARG A N 1
ATOM 4145 C CA . ARG A 1 522 ? 18.375 -42.031 -9.625 1 93.44 522 ARG A CA 1
ATOM 4146 C C . ARG A 1 522 ? 16.922 -41.812 -9.203 1 93.44 522 ARG A C 1
ATOM 4148 O O . ARG A 1 522 ? 16.453 -42.406 -8.234 1 93.44 522 ARG A O 1
ATOM 4155 N N . VAL A 1 523 ? 16.219 -40.938 -9.852 1 95.12 523 VAL A N 1
ATOM 4156 C CA . VAL A 1 523 ? 14.812 -40.688 -9.547 1 95.12 523 VAL A CA 1
ATOM 4157 C C . VAL A 1 523 ? 13.992 -41.938 -9.688 1 95.12 523 VAL A C 1
ATOM 4159 O O . VAL A 1 523 ? 13.211 -42.281 -8.805 1 95.12 523 VAL A O 1
ATOM 4162 N N . LEU A 1 524 ? 14.195 -42.656 -10.789 1 95.38 524 LEU A N 1
ATOM 4163 C CA . LEU A 1 524 ? 13.461 -43.875 -11.031 1 95.38 524 LEU A CA 1
ATOM 4164 C C . LEU A 1 524 ? 13.781 -44.938 -9.961 1 95.38 524 LEU A C 1
ATOM 4166 O O . LEU A 1 524 ? 12.883 -45.594 -9.461 1 95.38 524 LEU A O 1
ATOM 4170 N N . HIS A 1 525 ? 15.008 -44.969 -9.586 1 94.44 525 HIS A N 1
ATOM 4171 C CA . HIS A 1 525 ? 15.43 -45.906 -8.555 1 94.44 525 HIS A CA 1
ATOM 4172 C C . HIS A 1 525 ? 14.766 -45.594 -7.219 1 94.44 525 HIS A C 1
ATOM 4174 O O . HIS A 1 525 ? 14.25 -46.5 -6.551 1 94.44 525 HIS A O 1
ATOM 4180 N N . LYS A 1 526 ? 14.773 -44.375 -6.879 1 91.88 526 LYS A N 1
ATOM 4181 C CA . LYS A 1 526 ? 14.164 -43.969 -5.621 1 91.88 526 LYS A CA 1
ATOM 4182 C C . LYS A 1 526 ? 12.664 -44.219 -5.625 1 91.88 526 LYS A C 1
ATOM 4184 O O . LYS A 1 526 ? 12.062 -44.469 -4.578 1 91.88 526 LYS A O 1
ATOM 4189 N N . ALA A 1 527 ? 12.086 -44.188 -6.797 1 91.5 527 ALA A N 1
ATOM 4190 C CA . ALA A 1 527 ? 10.648 -44.406 -6.926 1 91.5 527 ALA A CA 1
ATOM 4191 C C . ALA A 1 527 ? 10.32 -45.875 -7.004 1 91.5 527 ALA A C 1
ATOM 4193 O O . ALA A 1 527 ? 9.148 -46.25 -7 1 91.5 527 ALA A O 1
ATOM 4194 N N . GLY A 1 528 ? 11.312 -46.688 -7.086 1 91.94 528 GLY A N 1
ATOM 4195 C CA . GLY A 1 528 ? 11.109 -48.125 -7.223 1 91.94 528 GLY A CA 1
ATOM 4196 C C . GLY A 1 528 ? 10.633 -48.5 -8.609 1 91.94 528 GLY A C 1
ATOM 4197 O O . GLY A 1 528 ? 9.938 -49.531 -8.758 1 91.94 528 GLY A O 1
ATOM 4198 N N . ILE A 1 529 ? 10.961 -47.656 -9.555 1 93.56 529 ILE A N 1
ATOM 4199 C CA . ILE A 1 529 ? 10.547 -47.938 -10.93 1 93.56 529 ILE A CA 1
ATOM 4200 C C . ILE A 1 529 ? 11.727 -48.469 -11.734 1 93.56 529 ILE A C 1
ATOM 4202 O O . ILE A 1 529 ? 12.781 -47.844 -11.797 1 93.56 529 ILE A O 1
ATOM 4206 N N . THR A 1 530 ? 11.5 -49.594 -12.359 1 91.38 530 THR A N 1
ATO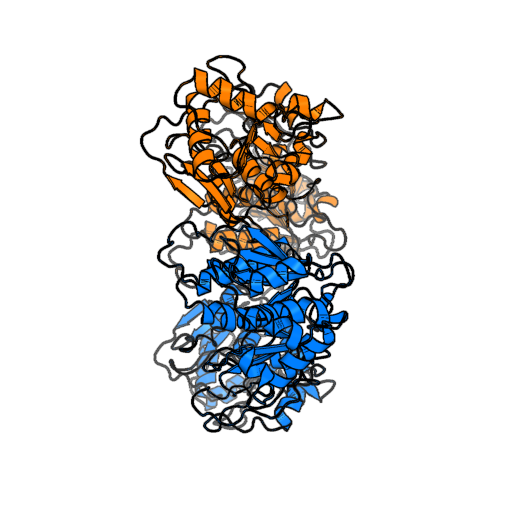M 4207 C CA . THR A 1 530 ? 12.562 -50.156 -13.188 1 91.38 530 THR A CA 1
ATOM 4208 C C . THR A 1 530 ? 12.391 -49.719 -14.648 1 91.38 530 THR A C 1
ATOM 4210 O O . THR A 1 530 ? 11.281 -49.438 -15.094 1 91.38 530 THR A O 1
ATOM 4213 N N . LEU A 1 531 ? 13.484 -49.625 -15.367 1 90 531 LEU A N 1
ATOM 4214 C CA . LEU A 1 531 ? 13.453 -49.25 -16.781 1 90 531 LEU A CA 1
ATOM 4215 C C . LEU A 1 531 ? 12.68 -50.25 -17.609 1 90 531 LEU A C 1
ATOM 4217 O O . LEU A 1 531 ? 12.047 -49.906 -18.609 1 90 531 LEU A O 1
ATOM 4221 N N . GLN A 1 532 ? 12.703 -51.531 -17.219 1 86.12 532 GLN A N 1
ATOM 4222 C CA . GLN A 1 532 ? 11.977 -52.594 -17.906 1 86.12 532 GLN A CA 1
ATOM 4223 C C . GLN A 1 532 ? 10.469 -52.375 -17.812 1 86.12 532 GLN A C 1
ATOM 4225 O O . GLN A 1 532 ? 9.742 -52.594 -18.781 1 86.12 532 GLN A O 1
ATOM 4230 N N . GLU A 1 533 ? 10.086 -51.938 -16.688 1 86.06 533 GLU A N 1
ATOM 4231 C CA . GLU A 1 533 ? 8.672 -51.656 -16.469 1 86.06 533 GLU A CA 1
ATOM 4232 C C . GLU A 1 533 ? 8.172 -50.562 -17.375 1 86.06 533 GLU A C 1
ATOM 4234 O O . GLU A 1 533 ? 6.996 -50.531 -17.734 1 86.06 533 GLU A O 1
ATOM 4239 N N . LEU A 1 534 ? 9.07 -49.719 -17.688 1 87.06 534 LEU A N 1
ATOM 4240 C CA . LEU A 1 534 ? 8.672 -48.562 -18.469 1 87.06 534 LEU A CA 1
ATOM 4241 C C . LEU A 1 534 ? 8.633 -48.875 -19.953 1 87.06 534 LEU A C 1
ATOM 4243 O O . LEU A 1 534 ? 7.961 -48.188 -20.734 1 87.06 534 LEU A O 1
ATOM 4247 N N . THR A 1 535 ? 9.328 -49.875 -20.484 1 76.56 535 THR A N 1
ATOM 4248 C CA . THR A 1 535 ? 9.375 -50.281 -21.875 1 76.56 535 THR A CA 1
ATOM 4249 C C . THR A 1 535 ? 8.109 -51.031 -22.266 1 76.56 535 THR A C 1
ATOM 4251 O O . THR A 1 535 ? 7.734 -51.062 -23.438 1 76.56 535 THR A O 1
ATOM 4254 N N . ALA A 1 536 ? 7.469 -51.656 -21.328 1 59.72 536 ALA A N 1
ATOM 4255 C CA . ALA A 1 536 ? 6.289 -52.469 -21.641 1 59.72 536 ALA A CA 1
ATOM 4256 C C . ALA A 1 536 ? 5.113 -51.594 -22.047 1 59.72 536 ALA A C 1
ATOM 4258 O O . ALA A 1 536 ? 4.023 -52.094 -22.328 1 59.72 536 ALA A O 1
ATOM 4259 N N . VAL A 1 537 ? 5.316 -50.406 -22.266 1 50.19 537 VAL A N 1
ATOM 4260 C CA . VAL A 1 537 ? 4.18 -49.594 -22.688 1 50.19 537 VAL A CA 1
ATOM 4261 C C . VAL A 1 537 ? 4.23 -49.344 -24.188 1 50.19 537 VAL A C 1
ATOM 4263 O O . VAL A 1 537 ? 5.285 -49.031 -24.734 1 50.19 537 VAL A O 1
ATOM 4266 N N . ASP B 1 1 ? -10.406 -27.484 -2.818 1 79.19 1 ASP B N 1
ATOM 4267 C CA . ASP B 1 1 ? -11.07 -27.719 -4.098 1 79.19 1 ASP B CA 1
ATOM 4268 C C . ASP B 1 1 ? -10.109 -28.328 -5.113 1 79.19 1 ASP B C 1
ATOM 4270 O O . ASP B 1 1 ? -10.281 -28.156 -6.32 1 79.19 1 ASP B O 1
ATOM 4274 N N . LEU B 1 2 ? -9.156 -28.938 -4.551 1 83.25 2 LEU B N 1
ATOM 4275 C CA . LEU B 1 2 ? -8.227 -29.719 -5.355 1 83.25 2 LEU B CA 1
ATOM 4276 C C . LEU B 1 2 ? -8.781 -31.109 -5.633 1 83.25 2 LEU B C 1
ATOM 4278 O O . LEU B 1 2 ? -8.203 -32.094 -5.203 1 83.25 2 LEU B O 1
ATOM 4282 N N . LEU B 1 3 ? -9.969 -31.188 -6.246 1 82.75 3 LEU B N 1
ATOM 4283 C CA . LEU B 1 3 ? -10.672 -32.406 -6.625 1 82.75 3 LEU B CA 1
ATOM 4284 C C . LEU B 1 3 ? -10.867 -32.469 -8.133 1 82.75 3 LEU B C 1
ATOM 4286 O O . LEU B 1 3 ? -10.898 -31.438 -8.805 1 82.75 3 LEU B O 1
ATOM 4290 N N . PRO B 1 4 ? -10.922 -33.656 -8.562 1 83 4 PRO B N 1
ATOM 4291 C CA . PRO B 1 4 ? -11.172 -33.781 -10 1 83 4 PRO B CA 1
ATOM 4292 C C . PRO B 1 4 ? -12.633 -33.562 -10.375 1 83 4 PRO B C 1
ATOM 4294 O O . PRO B 1 4 ? -13.523 -33.719 -9.523 1 83 4 PRO B O 1
ATOM 4297 N N . ASP B 1 5 ? -12.953 -33.25 -11.508 1 87.25 5 ASP B N 1
ATOM 4298 C CA . ASP B 1 5 ? -14.266 -33.219 -12.164 1 87.25 5 ASP B CA 1
ATOM 4299 C C . ASP B 1 5 ? -15.227 -32.312 -11.414 1 87.25 5 ASP B C 1
ATOM 4301 O O . ASP B 1 5 ? -16.359 -32.688 -11.102 1 87.25 5 ASP B O 1
ATOM 4305 N N . LEU B 1 6 ? -14.812 -31.172 -11.031 1 92.5 6 LEU B N 1
ATOM 4306 C CA . LEU B 1 6 ? -15.664 -30.141 -10.438 1 92.5 6 LEU B CA 1
ATOM 4307 C C . LEU B 1 6 ? -16.156 -29.172 -11.5 1 92.5 6 LEU B C 1
ATOM 4309 O O . LEU B 1 6 ? -15.547 -29.047 -12.57 1 92.5 6 LEU B O 1
ATOM 4313 N N . ALA B 1 7 ? -17.375 -28.562 -11.203 1 94.88 7 ALA B N 1
ATOM 4314 C CA . ALA B 1 7 ? -17.766 -27.422 -12.023 1 94.88 7 ALA B CA 1
ATOM 4315 C C . ALA B 1 7 ? -16.656 -26.391 -12.086 1 94.88 7 ALA B C 1
ATOM 4317 O O . ALA B 1 7 ? -15.906 -26.203 -11.117 1 94.88 7 ALA B O 1
ATOM 4318 N N . PRO B 1 8 ? -16.516 -25.734 -13.242 1 93.44 8 PRO B N 1
ATOM 4319 C CA . PRO B 1 8 ? -15.445 -24.75 -13.367 1 93.44 8 PRO B CA 1
ATOM 4320 C C . PRO B 1 8 ? -15.438 -23.734 -12.219 1 93.44 8 PRO B C 1
ATOM 4322 O O . PRO B 1 8 ? -16.5 -23.312 -11.758 1 93.44 8 PRO B O 1
ATOM 4325 N N . PRO B 1 9 ? -14.273 -23.438 -11.781 1 91.12 9 PRO B N 1
ATOM 4326 C CA . PRO B 1 9 ? -14.164 -22.469 -10.688 1 91.12 9 PRO B CA 1
ATOM 4327 C C . PRO B 1 9 ? -14.336 -21.031 -11.156 1 91.12 9 PRO B C 1
ATOM 4329 O O . PRO B 1 9 ? -13.43 -20.203 -11 1 91.12 9 PRO B O 1
ATOM 4332 N N . VAL B 1 10 ? -15.438 -20.734 -11.719 1 93.19 10 VAL B N 1
ATOM 4333 C CA . VAL B 1 10 ? -15.812 -19.406 -12.211 1 93.19 10 VAL B CA 1
ATOM 4334 C C . VAL B 1 10 ? -17.094 -18.938 -11.516 1 93.19 10 VAL B C 1
ATOM 4336 O O . VAL B 1 10 ? -18.047 -19.719 -11.375 1 93.19 10 VAL B O 1
ATOM 4339 N N . VAL B 1 11 ? -17.016 -17.75 -11.047 1 95.69 11 VAL B N 1
ATOM 4340 C CA . VAL B 1 11 ? -18.219 -17.141 -10.453 1 95.69 11 VAL B CA 1
ATOM 4341 C C . VAL B 1 11 ? -18.797 -16.109 -11.414 1 95.69 11 VAL B C 1
ATOM 4343 O O . VAL B 1 11 ? -18.078 -15.281 -11.961 1 95.69 11 VAL B O 1
ATOM 4346 N N . HIS B 1 12 ? -20.094 -16.219 -11.609 1 95.75 12 HIS B N 1
ATOM 4347 C CA . HIS B 1 12 ? -20.797 -15.32 -12.516 1 95.75 12 HIS B CA 1
ATOM 4348 C C . HIS B 1 12 ? -21.734 -14.406 -11.742 1 95.75 12 HIS B C 1
ATOM 4350 O O . HIS B 1 12 ? -22.484 -14.859 -10.875 1 95.75 12 HIS B O 1
ATOM 4356 N N . PHE B 1 13 ? -21.641 -13.195 -12.094 1 95.19 13 PHE B N 1
ATOM 4357 C CA . PHE B 1 13 ? -22.641 -12.195 -11.711 1 95.19 13 PHE B CA 1
ATOM 4358 C C . PHE B 1 13 ? -23.344 -11.633 -12.938 1 95.19 13 PHE B C 1
ATOM 4360 O O . PHE B 1 13 ? -22.75 -11.57 -14.023 1 95.19 13 PHE B O 1
ATOM 4367 N N . LEU B 1 14 ? -24.578 -11.289 -12.695 1 93.88 14 LEU B N 1
ATOM 4368 C CA . LEU B 1 14 ? -25.344 -10.633 -13.75 1 93.88 14 LEU B CA 1
ATOM 4369 C C . LEU B 1 14 ? -25.734 -9.227 -13.336 1 93.88 14 LEU B C 1
ATOM 4371 O O . LEU B 1 14 ? -26.375 -9.031 -12.297 1 93.88 14 LEU B O 1
ATOM 4375 N N . TRP B 1 15 ? -25.281 -8.297 -14.086 1 91.75 15 TRP B N 1
ATOM 4376 C CA . TRP B 1 15 ? -25.625 -6.898 -13.844 1 91.75 15 TRP B CA 1
ATOM 4377 C C . TRP B 1 15 ? -26.5 -6.352 -14.961 1 91.75 15 TRP B C 1
ATOM 4379 O O . TRP B 1 15 ? -26.031 -6.098 -16.062 1 91.75 15 TRP B O 1
ATOM 4389 N N . CYS B 1 16 ? -27.75 -6.262 -14.445 1 85.69 16 CYS B N 1
ATOM 4390 C CA . CYS B 1 16 ? -28.719 -5.75 -15.398 1 85.69 16 CYS B CA 1
ATOM 4391 C C . CYS B 1 16 ? -29.172 -4.344 -15.023 1 85.69 16 CYS B C 1
ATOM 4393 O O . CYS B 1 16 ? -29.484 -4.078 -13.859 1 85.69 16 CYS B O 1
ATOM 4395 N N . GLY B 1 17 ? -28.844 -3.346 -15.719 1 73.06 17 GLY B N 1
ATOM 4396 C CA . GLY B 1 17 ? -29.312 -2 -15.438 1 73.06 17 GLY B CA 1
ATOM 4397 C C . GLY B 1 17 ? -28.672 -0.945 -16.312 1 73.06 17 GLY B C 1
ATOM 4398 O O . GLY B 1 17 ? -27.625 -1.193 -16.938 1 73.06 17 GLY B O 1
ATOM 4399 N N . GLY B 1 18 ? -29.469 0.009 -16.578 1 68.44 18 GLY B N 1
ATOM 4400 C CA . GLY B 1 18 ? -28.969 1.127 -17.359 1 68.44 18 GLY B CA 1
ATOM 4401 C C . GLY B 1 18 ? -27.984 2 -16.594 1 68.44 18 GLY B C 1
ATOM 4402 O O . GLY B 1 18 ? -27.516 1.617 -15.523 1 68.44 18 GLY B O 1
ATOM 4403 N N . ALA B 1 19 ? -27.594 3.033 -17.109 1 67.44 19 ALA B N 1
ATOM 4404 C CA . ALA B 1 19 ? -26.625 3.992 -16.594 1 67.44 19 ALA B CA 1
ATOM 4405 C C . ALA B 1 19 ? -27.078 4.547 -15.242 1 67.44 19 ALA B C 1
ATOM 4407 O O . ALA B 1 19 ? -26.25 5.016 -14.453 1 67.44 19 ALA B O 1
ATOM 4408 N N . GLU B 1 20 ? -28.391 4.312 -14.906 1 79.62 20 GLU B N 1
ATOM 4409 C CA . GLU B 1 20 ? -28.922 4.953 -13.703 1 79.62 20 GLU B CA 1
ATOM 4410 C C . GLU B 1 20 ? -28.797 4.035 -12.484 1 79.62 20 GLU B C 1
ATOM 4412 O O . GLU B 1 20 ? -28.891 4.488 -11.344 1 79.62 20 GLU B O 1
ATOM 4417 N N . ARG B 1 21 ? -28.609 2.729 -12.812 1 88.44 21 ARG B N 1
ATOM 4418 C CA . ARG B 1 21 ? -28.5 1.81 -11.688 1 88.44 21 ARG B CA 1
ATOM 4419 C C . ARG B 1 21 ? -27.109 1.907 -11.047 1 88.44 21 ARG B C 1
ATOM 4421 O O . ARG B 1 21 ? -26.094 1.828 -11.742 1 88.44 21 ARG B O 1
ATOM 4428 N N . LYS B 1 22 ? -27.156 2.096 -9.727 1 91.62 22 LYS B N 1
ATOM 4429 C CA . LYS B 1 22 ? -25.906 2.285 -9 1 91.62 22 LYS B CA 1
ATOM 4430 C C . LYS B 1 22 ? -25.391 0.962 -8.445 1 91.62 22 LYS B C 1
ATOM 4432 O O . LYS B 1 22 ? -26.156 0.135 -7.961 1 91.62 22 LYS B O 1
ATOM 4437 N N . PHE B 1 23 ? -24.109 0.728 -8.625 1 94.06 23 PHE B N 1
ATOM 4438 C CA . PHE B 1 23 ? -23.438 -0.358 -7.93 1 94.06 23 PHE B CA 1
ATOM 4439 C C . PHE B 1 23 ? -23.172 0.02 -6.477 1 94.06 23 PHE B C 1
ATOM 4441 O O . PHE B 1 23 ? -22.25 0.8 -6.195 1 94.06 23 PHE B O 1
ATOM 4448 N N . GLU B 1 24 ? -23.938 -0.532 -5.562 1 95 24 GLU B N 1
ATOM 4449 C CA . GLU B 1 24 ? -23.969 -0.119 -4.164 1 95 24 GLU B CA 1
ATOM 4450 C C . GLU B 1 24 ? -23 -0.955 -3.324 1 95 24 GLU B C 1
ATOM 4452 O O . GLU B 1 24 ? -22.375 -1.882 -3.834 1 95 24 GLU B O 1
ATOM 4457 N N . TYR B 1 25 ? -22.922 -0.591 -2.031 1 94.69 25 TYR B N 1
ATOM 4458 C CA . TYR B 1 25 ? -22.047 -1.283 -1.094 1 94.69 25 TYR B CA 1
ATOM 4459 C C . TYR B 1 25 ? -22.438 -2.75 -0.964 1 94.69 25 TYR B C 1
ATOM 4461 O O . TYR B 1 25 ? -21.562 -3.619 -0.837 1 94.69 25 TYR B O 1
ATOM 4469 N N . ARG B 1 26 ? -23.703 -3.102 -1.016 1 95.12 26 ARG B N 1
ATOM 4470 C CA . ARG B 1 26 ? -24.156 -4.488 -0.923 1 95.12 26 ARG B CA 1
ATOM 4471 C C . ARG B 1 26 ? -23.609 -5.32 -2.076 1 95.12 26 ARG B C 1
ATOM 4473 O O . ARG B 1 26 ? -23.281 -6.496 -1.9 1 95.12 26 ARG B O 1
ATOM 4480 N N . HIS B 1 27 ? -23.516 -4.738 -3.279 1 95.44 27 HIS B N 1
ATOM 4481 C CA . HIS B 1 27 ? -22.953 -5.438 -4.43 1 95.44 27 HIS B CA 1
ATOM 4482 C C . HIS B 1 27 ? -21.469 -5.691 -4.25 1 95.44 27 HIS B C 1
ATOM 4484 O O . HIS B 1 27 ? -20.969 -6.77 -4.586 1 95.44 27 HIS B O 1
ATOM 4490 N N . TYR B 1 28 ? -20.828 -4.668 -3.715 1 95.69 28 TYR B N 1
ATOM 4491 C CA . TYR B 1 28 ? -19.422 -4.797 -3.383 1 95.69 28 TYR B CA 1
ATOM 4492 C C . TYR B 1 28 ? -19.188 -5.945 -2.406 1 95.69 28 TYR B C 1
ATOM 4494 O O . TYR B 1 28 ? -18.297 -6.766 -2.607 1 95.69 28 TYR B O 1
ATOM 4502 N N . LEU B 1 29 ? -20.016 -6.008 -1.387 1 95.94 29 LEU B N 1
ATOM 4503 C CA . LEU B 1 29 ? -19.906 -7.07 -0.392 1 95.94 29 LEU B CA 1
ATOM 4504 C C . LEU B 1 29 ? -20.141 -8.438 -1.029 1 95.94 29 LEU B C 1
ATOM 4506 O O . LEU B 1 29 ? -19.438 -9.406 -0.702 1 95.94 29 LEU B O 1
ATOM 4510 N N . ALA B 1 30 ? -21.047 -8.484 -1.912 1 96.56 30 ALA B N 1
ATOM 4511 C CA . ALA B 1 30 ? -21.375 -9.742 -2.57 1 96.56 30 ALA B CA 1
ATOM 4512 C C . ALA B 1 30 ? -20.188 -10.273 -3.357 1 96.56 30 ALA B C 1
ATOM 4514 O O . ALA B 1 30 ? -19.812 -11.445 -3.23 1 96.56 30 ALA B O 1
ATOM 4515 N N . VAL B 1 31 ? -19.609 -9.414 -4.137 1 94.75 31 VAL B N 1
ATOM 4516 C CA . VAL B 1 31 ? -18.484 -9.812 -4.977 1 94.75 31 VAL B CA 1
ATOM 4517 C C . VAL B 1 31 ? -17.297 -10.195 -4.098 1 94.75 31 VAL B C 1
ATOM 4519 O O . VAL B 1 31 ? -16.672 -11.234 -4.312 1 94.75 31 VAL B O 1
ATOM 4522 N N . ARG B 1 32 ? -17.031 -9.422 -3.098 1 93.19 32 ARG B N 1
ATOM 4523 C CA . ARG B 1 32 ? -15.898 -9.68 -2.219 1 93.19 32 ARG B CA 1
ATOM 4524 C C . ARG B 1 32 ? -16.062 -11.008 -1.488 1 93.19 32 ARG B C 1
ATOM 4526 O O . ARG B 1 32 ? -15.109 -11.789 -1.387 1 93.19 32 ARG B O 1
ATOM 4533 N N . ARG B 1 33 ? -17.203 -11.203 -0.949 1 94.75 33 ARG B N 1
ATOM 4534 C CA . ARG B 1 33 ? -17.453 -12.422 -0.191 1 94.75 33 ARG B CA 1
ATOM 4535 C C . ARG B 1 33 ? -17.375 -13.656 -1.092 1 94.75 33 ARG B C 1
ATOM 4537 O O . ARG B 1 33 ? -16.859 -14.695 -0.682 1 94.75 33 ARG B O 1
ATOM 4544 N N . ALA B 1 34 ? -17.891 -13.523 -2.297 1 95.06 34 ALA B N 1
ATOM 4545 C CA . ALA B 1 34 ? -17.797 -14.617 -3.256 1 95.06 34 ALA B CA 1
ATOM 4546 C C . ALA B 1 34 ? -16.344 -14.977 -3.535 1 95.06 34 ALA B C 1
ATOM 4548 O O . ALA B 1 34 ? -15.992 -16.156 -3.594 1 95.06 34 ALA B O 1
ATOM 4549 N N . ASN B 1 35 ? -15.57 -14 -3.697 1 90.88 35 ASN B N 1
ATOM 4550 C CA . ASN B 1 35 ? -14.148 -14.234 -3.943 1 90.88 35 ASN B CA 1
ATOM 4551 C C . ASN B 1 35 ? -13.484 -14.922 -2.756 1 90.88 35 ASN B C 1
ATOM 4553 O O . ASN B 1 35 ? -12.633 -15.797 -2.936 1 90.88 35 ASN B O 1
ATOM 4557 N N . GLU B 1 36 ? -13.867 -14.555 -1.614 1 88.75 36 GLU B N 1
ATOM 4558 C CA . GLU B 1 36 ? -13.258 -15.07 -0.392 1 88.75 36 GLU B CA 1
ATOM 4559 C C . GLU B 1 36 ? -13.656 -16.516 -0.149 1 88.75 36 GLU B C 1
ATOM 4561 O O . GLU B 1 36 ? -12.82 -17.344 0.248 1 88.75 36 GLU B O 1
ATOM 4566 N N . VAL B 1 37 ? -14.883 -16.781 -0.377 1 92.12 37 VAL B N 1
ATOM 4567 C CA . VAL B 1 37 ? -15.406 -18.062 0.075 1 92.12 37 VAL B CA 1
ATOM 4568 C C . VAL B 1 37 ? -15.281 -19.094 -1.041 1 92.12 37 VAL B C 1
ATOM 4570 O O . VAL B 1 37 ? -14.977 -20.266 -0.782 1 92.12 37 VAL B O 1
ATOM 4573 N N . VAL B 1 38 ? -15.516 -18.625 -2.291 1 92.62 38 VAL B N 1
ATOM 4574 C CA . VAL B 1 38 ? -15.469 -19.562 -3.404 1 92.62 38 VAL B CA 1
ATOM 4575 C C . VAL B 1 38 ? -14.031 -19.703 -3.902 1 92.62 38 VAL B C 1
ATOM 4577 O O . VAL B 1 38 ? -13.656 -20.75 -4.434 1 92.62 38 VAL B O 1
ATOM 4580 N N . LYS B 1 39 ? -13.219 -18.625 -3.832 1 87.5 39 LYS B N 1
ATOM 4581 C CA . LYS B 1 39 ? -11.844 -18.578 -4.316 1 87.5 39 LYS B CA 1
ATOM 4582 C C . LYS B 1 39 ? -11.758 -19.016 -5.777 1 87.5 39 LYS B C 1
ATOM 4584 O O . LYS B 1 39 ? -10.984 -19.906 -6.117 1 87.5 39 LYS B O 1
ATOM 4589 N N . PRO B 1 40 ? -12.547 -18.312 -6.602 1 91.06 40 PRO B N 1
ATOM 4590 C CA . PRO B 1 40 ? -12.609 -18.719 -8.008 1 91.06 40 PRO B CA 1
ATOM 4591 C C . PRO B 1 40 ? -11.344 -18.359 -8.781 1 91.06 40 PRO B C 1
ATOM 4593 O O . PRO B 1 40 ? -10.523 -17.578 -8.305 1 91.06 40 PRO B O 1
ATOM 4596 N N . ASP B 1 41 ? -11.211 -19.016 -9.914 1 85.62 41 ASP B N 1
ATOM 4597 C CA . ASP B 1 41 ? -10.148 -18.609 -10.836 1 85.62 41 ASP B CA 1
ATOM 4598 C C . ASP B 1 41 ? -10.484 -17.266 -11.5 1 85.62 41 ASP B C 1
ATOM 4600 O O . ASP B 1 41 ? -9.586 -16.5 -11.844 1 85.62 41 ASP B O 1
ATOM 4604 N N . LYS B 1 42 ? -11.836 -17.188 -11.672 1 85.44 42 LYS B N 1
ATOM 4605 C CA . LYS B 1 42 ? -12.32 -15.984 -12.344 1 85.44 42 LYS B CA 1
ATOM 4606 C C . LYS B 1 42 ? -13.672 -15.555 -11.797 1 85.44 42 LYS B C 1
ATOM 4608 O O . LYS B 1 42 ? -14.523 -16.391 -11.492 1 85.44 42 LYS B O 1
ATOM 4613 N N . LEU B 1 43 ? -13.734 -14.266 -11.672 1 90.19 43 LEU B N 1
ATOM 4614 C CA . LEU B 1 43 ? -15.023 -13.633 -11.445 1 90.19 43 LEU B CA 1
ATOM 4615 C C . LEU B 1 43 ? -15.477 -12.859 -12.68 1 90.19 43 LEU B C 1
ATOM 4617 O O . LEU B 1 43 ? -14.727 -12.039 -13.211 1 90.19 43 LEU B O 1
ATOM 4621 N N . VAL B 1 44 ? -16.703 -13.133 -13.094 1 91.06 44 VAL B N 1
ATOM 4622 C CA . VAL B 1 44 ? -17.172 -12.5 -14.32 1 91.06 44 VAL B CA 1
ATOM 4623 C C . VAL B 1 44 ? -18.453 -11.727 -14.047 1 91.06 44 VAL B C 1
ATOM 4625 O O . VAL B 1 44 ? -19.406 -12.281 -13.492 1 91.06 44 VAL B O 1
ATOM 4628 N N . LEU B 1 45 ? -18.422 -10.531 -14.398 1 91.5 45 LEU B N 1
ATOM 4629 C CA . LEU B 1 45 ? -19.641 -9.719 -14.406 1 91.5 45 LEU B CA 1
ATOM 4630 C C . LEU B 1 45 ? -20.203 -9.609 -15.812 1 91.5 45 LEU B C 1
ATOM 4632 O O . LEU B 1 45 ? -19.625 -8.93 -16.672 1 91.5 45 LEU B O 1
ATOM 4636 N N . HIS B 1 46 ? -21.281 -10.305 -15.984 1 91.5 46 HIS B N 1
ATOM 4637 C CA . HIS B 1 46 ? -22.016 -10.156 -17.234 1 91.5 46 HIS B CA 1
ATOM 4638 C C . HIS B 1 46 ? -22.938 -8.93 -17.203 1 91.5 46 HIS B C 1
ATOM 4640 O O . HIS B 1 46 ? -23.703 -8.758 -16.25 1 91.5 46 HIS B O 1
ATOM 4646 N N . HIS B 1 47 ? -22.766 -8.102 -18.281 1 89.06 47 HIS B N 1
ATOM 4647 C CA . HIS B 1 47 ? -23.484 -6.84 -18.125 1 89.06 47 HIS B CA 1
ATOM 4648 C C . HIS B 1 47 ? -24.016 -6.344 -19.469 1 89.06 47 HIS B C 1
ATOM 4650 O O . HIS B 1 47 ? -23.547 -6.785 -20.531 1 89.06 47 HIS B O 1
ATOM 4656 N N . ARG B 1 48 ? -25.031 -5.406 -19.453 1 83.94 48 ARG B N 1
ATOM 4657 C CA . ARG B 1 48 ? -25.469 -4.617 -20.594 1 83.94 48 ARG B CA 1
ATOM 4658 C C . ARG B 1 48 ? -25 -3.17 -20.469 1 83.94 48 ARG B C 1
ATOM 4660 O O . ARG B 1 48 ? -25.266 -2.35 -21.359 1 83.94 48 ARG B O 1
ATOM 4667 N N . GLY B 1 49 ? -24.266 -2.82 -19.625 1 81.94 49 GLY B N 1
ATOM 4668 C CA . GLY B 1 49 ? -23.688 -1.537 -19.266 1 81.94 49 GLY B CA 1
ATOM 4669 C C . GLY B 1 49 ? -22.984 -1.557 -17.922 1 81.94 49 GLY B C 1
ATOM 4670 O O . GLY B 1 49 ? -23.594 -1.885 -16.906 1 81.94 49 GLY B O 1
ATOM 4671 N N . LEU B 1 50 ? -21.781 -1.24 -17.938 1 86.69 50 LEU B N 1
ATOM 4672 C CA . LEU B 1 50 ? -21 -1.295 -16.703 1 86.69 50 LEU B CA 1
ATOM 4673 C C . LEU B 1 50 ? -21.516 -0.269 -15.695 1 86.69 50 LEU B C 1
ATOM 4675 O O . LEU B 1 50 ? -21.969 0.81 -16.078 1 86.69 50 LEU B O 1
ATOM 4679 N N . PRO B 1 51 ? -21.438 -0.677 -14.43 1 88.38 51 PRO B N 1
ATOM 4680 C CA . PRO B 1 51 ? -21.797 0.322 -13.422 1 88.38 51 PRO B CA 1
ATOM 4681 C C . PRO B 1 51 ? -20.922 1.574 -13.492 1 88.38 51 PRO B C 1
ATOM 4683 O O . PRO B 1 51 ? -19.719 1.475 -13.688 1 88.38 51 PRO B O 1
ATOM 4686 N N . GLN B 1 52 ? -21.609 2.691 -13.43 1 89.06 52 GLN B N 1
ATOM 4687 C CA . GLN B 1 52 ? -20.906 3.967 -13.422 1 89.06 52 GLN B CA 1
ATOM 4688 C C . GLN B 1 52 ? -21.047 4.672 -12.078 1 89.06 52 GLN B C 1
ATOM 4690 O O . GLN B 1 52 ? -22.078 4.547 -11.414 1 89.06 52 GLN B O 1
ATOM 4695 N N . PRO B 1 53 ? -19.984 5.418 -11.727 1 90.81 53 PRO B N 1
ATOM 4696 C CA . PRO B 1 53 ? -20.141 6.23 -10.516 1 90.81 53 PRO B CA 1
ATOM 4697 C C . PRO B 1 53 ? -21.188 7.328 -10.68 1 90.81 53 PRO B C 1
ATOM 4699 O O . PRO B 1 53 ? -21.484 7.738 -11.797 1 90.81 53 PRO B O 1
ATOM 4702 N N . ASP B 1 54 ? -21.734 7.734 -9.57 1 92.69 54 ASP B N 1
ATOM 4703 C CA . ASP B 1 54 ? -22.641 8.875 -9.609 1 92.69 54 ASP B CA 1
ATOM 4704 C C . ASP B 1 54 ? -21.875 10.18 -9.82 1 92.69 54 ASP B C 1
ATOM 4706 O O . ASP B 1 54 ? -20.641 10.203 -9.719 1 92.69 54 ASP B O 1
ATOM 4710 N N . ALA B 1 55 ? -22.547 11.227 -10.047 1 91.69 55 ALA B N 1
ATOM 4711 C CA . ALA B 1 55 ? -21.938 12.516 -10.367 1 91.69 55 ALA B CA 1
ATOM 4712 C C . ALA B 1 55 ? -21.125 13.039 -9.195 1 91.69 55 ALA B C 1
ATOM 4714 O O . ALA B 1 55 ? -20.094 13.688 -9.398 1 91.69 55 ALA B O 1
ATOM 4715 N N . GLU B 1 56 ? -21.531 12.688 -7.984 1 93.88 56 GLU B N 1
ATOM 4716 C CA . GLU B 1 56 ? -20.875 13.211 -6.789 1 93.88 56 GLU B CA 1
ATOM 4717 C C . GLU B 1 56 ? -19.719 12.32 -6.363 1 93.88 56 GLU B C 1
ATOM 4719 O O . GLU B 1 56 ? -18.953 12.68 -5.469 1 93.88 56 GLU B O 1
ATOM 4724 N N . GLY B 1 57 ? -19.641 11.133 -6.93 1 93.5 57 GLY B N 1
ATOM 4725 C CA . GLY B 1 57 ? -18.469 10.305 -6.762 1 93.5 57 GLY B CA 1
ATOM 4726 C C . GLY B 1 57 ? -18.531 9.414 -5.535 1 93.5 57 GLY B C 1
ATOM 4727 O O . GLY B 1 57 ? -17.5 9.023 -4.992 1 93.5 57 GLY B O 1
ATOM 4728 N N . TYR B 1 58 ? -19.703 9.141 -5.043 1 94.94 58 TYR B N 1
ATOM 4729 C CA . TYR B 1 58 ? -19.781 8.289 -3.859 1 94.94 58 TYR B CA 1
ATOM 4730 C C . TYR B 1 58 ? -19.844 6.816 -4.246 1 94.94 58 TYR B C 1
ATOM 4732 O O . TYR B 1 58 ? -19.188 5.977 -3.617 1 94.94 58 TYR B O 1
ATOM 4740 N N . TYR B 1 59 ? -20.641 6.457 -5.254 1 94.75 59 TYR B N 1
ATOM 4741 C CA . TYR B 1 59 ? -20.859 5.07 -5.645 1 94.75 59 TYR B CA 1
ATOM 4742 C C . TYR B 1 59 ? -19.734 4.578 -6.551 1 94.75 59 TYR B C 1
ATOM 4744 O O . TYR B 1 59 ? -19.969 4.234 -7.715 1 94.75 59 TYR B O 1
ATOM 4752 N N . VAL B 1 60 ? -18.625 4.406 -6.008 1 92.44 60 VAL B N 1
ATOM 4753 C CA . VAL B 1 60 ? -17.453 3.961 -6.746 1 92.44 60 VAL B CA 1
ATOM 4754 C C . VAL B 1 60 ? -17.109 2.521 -6.363 1 92.44 60 VAL B C 1
ATOM 4756 O O . VAL B 1 60 ? -15.992 2.061 -6.582 1 92.44 60 VAL B O 1
ATOM 4759 N N . TRP B 1 61 ? -18.031 1.809 -5.816 1 92.88 61 TRP B N 1
ATOM 4760 C CA . TRP B 1 61 ? -17.797 0.489 -5.242 1 92.88 61 TRP B CA 1
ATOM 4761 C C . TRP B 1 61 ? -17.328 -0.493 -6.309 1 92.88 61 TRP B C 1
ATOM 4763 O O . TRP B 1 61 ? -16.516 -1.383 -6.031 1 92.88 61 TRP B O 1
ATOM 4773 N N . PHE B 1 62 ? -17.844 -0.386 -7.512 1 90.5 62 PHE B N 1
ATOM 4774 C CA . PHE B 1 62 ? -17.422 -1.287 -8.578 1 90.5 62 PHE B CA 1
ATOM 4775 C C . PHE B 1 62 ? -15.93 -1.128 -8.859 1 90.5 62 PHE B C 1
ATOM 4777 O O . PHE B 1 62 ? -15.219 -2.117 -9.047 1 90.5 62 PHE B O 1
ATOM 4784 N N . ASN B 1 63 ? -15.484 0.11 -8.844 1 86 63 ASN B N 1
ATOM 4785 C CA . ASN B 1 63 ? -14.07 0.398 -9.078 1 86 63 ASN B CA 1
ATOM 4786 C C . ASN B 1 63 ? -13.203 -0.133 -7.941 1 86 63 ASN B C 1
ATOM 4788 O O . ASN B 1 63 ? -12.016 -0.396 -8.141 1 86 63 ASN B O 1
ATOM 4792 N N . GLN B 1 64 ? -13.781 -0.259 -6.844 1 85.81 64 GLN B N 1
ATOM 4793 C CA . GLN B 1 64 ? -13.023 -0.648 -5.656 1 85.81 64 GLN B CA 1
ATOM 4794 C C . GLN B 1 64 ? -12.945 -2.166 -5.527 1 85.81 64 GLN B C 1
ATOM 4796 O O . GLN B 1 64 ? -12.211 -2.686 -4.688 1 85.81 64 GLN B O 1
ATOM 4801 N N . VAL B 1 65 ? -13.734 -2.795 -6.324 1 80.38 65 VAL B N 1
ATOM 4802 C CA . VAL B 1 65 ? -13.648 -4.25 -6.277 1 80.38 65 VAL B CA 1
ATOM 4803 C C . VAL B 1 65 ? -12.242 -4.695 -6.656 1 80.38 65 VAL B C 1
ATOM 4805 O O . VAL B 1 65 ? -11.703 -5.641 -6.074 1 80.38 65 VAL B O 1
ATOM 4808 N N . ASP B 1 66 ? -11.734 -3.932 -7.746 1 59.19 66 ASP B N 1
ATOM 4809 C CA . ASP B 1 66 ? -10.398 -4.254 -8.234 1 59.19 66 ASP B CA 1
ATOM 4810 C C . ASP B 1 66 ? -9.328 -3.814 -7.242 1 59.19 66 ASP B C 1
ATOM 4812 O O . ASP B 1 66 ? -8.312 -4.492 -7.07 1 59.19 66 ASP B O 1
ATOM 4816 N N . MET B 1 67 ? -9.594 -2.447 -6.723 1 46.59 67 MET B N 1
ATOM 4817 C CA . MET B 1 67 ? -8.539 -1.695 -6.055 1 46.59 67 MET B CA 1
ATOM 4818 C C . MET B 1 67 ? -8.242 -2.275 -4.676 1 46.59 67 MET B C 1
ATOM 4820 O O . MET B 1 67 ? -7.117 -2.176 -4.18 1 46.59 67 MET B O 1
ATOM 4824 N N . GLN B 1 68 ? -9.344 -2.387 -3.889 1 43.56 68 GLN B N 1
ATOM 4825 C CA . GLN B 1 68 ? -9.219 -2.482 -2.438 1 43.56 68 GLN B CA 1
ATOM 4826 C C . GLN B 1 68 ? -8.57 -3.803 -2.027 1 43.56 68 GLN B C 1
ATOM 4828 O O . GLN B 1 68 ? -8.5 -4.121 -0.839 1 43.56 68 GLN B O 1
ATOM 4833 N N . SER B 1 69 ? -8.375 -4.656 -2.799 1 37.25 69 SER B N 1
ATOM 4834 C CA . SER B 1 69 ? -7.793 -5.75 -2.027 1 37.25 69 SER B CA 1
ATOM 4835 C C . SER B 1 69 ? -6.594 -5.273 -1.213 1 37.25 69 SER B C 1
ATOM 4837 O O . SER B 1 69 ? -5.617 -4.77 -1.771 1 37.25 69 SER B O 1
ATOM 4839 N N . HIS B 1 70 ? -6.824 -4.391 -0.29 1 36.91 70 HIS B N 1
ATOM 4840 C CA . HIS B 1 70 ? -5.707 -4.207 0.632 1 36.91 70 HIS B CA 1
ATOM 4841 C C . HIS B 1 70 ? -4.543 -5.121 0.272 1 36.91 70 HIS B C 1
ATOM 4843 O O . HIS B 1 70 ? -3.381 -4.777 0.514 1 36.91 70 HIS B O 1
ATOM 4849 N N . ASP B 1 71 ? -4.918 -6.496 0.211 1 35.72 71 ASP B N 1
ATOM 4850 C CA . ASP B 1 71 ? -4.258 -7.641 -0.41 1 35.72 71 ASP B CA 1
ATOM 4851 C C . ASP B 1 71 ? -4.363 -7.578 -1.932 1 35.72 71 ASP B C 1
ATOM 4853 O O . ASP B 1 71 ? -5.445 -7.773 -2.494 1 35.72 71 ASP B O 1
ATOM 4857 N N . LYS B 1 72 ? -3.934 -6.648 -2.684 1 41.62 72 LYS B N 1
ATOM 4858 C CA . LYS B 1 72 ? -3.9 -6.613 -4.145 1 41.62 72 LYS B CA 1
ATOM 4859 C C . LYS B 1 72 ? -4.312 -7.961 -4.734 1 41.62 72 LYS B C 1
ATOM 4861 O O . LYS B 1 72 ? -3.984 -8.266 -5.883 1 41.62 72 LYS B O 1
ATOM 4866 N N . ARG B 1 73 ? -4.68 -8.797 -3.98 1 40.16 73 ARG B N 1
ATOM 4867 C CA . ARG B 1 73 ? -5.07 -10.117 -4.449 1 40.16 73 ARG B CA 1
ATOM 4868 C C . ARG B 1 73 ? -6.098 -10.023 -5.57 1 40.16 73 ARG B C 1
ATOM 4870 O O . ARG B 1 73 ? -6.242 -10.953 -6.371 1 40.16 73 ARG B O 1
ATOM 4877 N N . ALA B 1 74 ? -7.469 -9.398 -5.312 1 45.78 74 ALA B N 1
ATOM 4878 C CA . ALA B 1 74 ? -8.664 -9.891 -5.984 1 45.78 74 ALA B CA 1
ATOM 4879 C C . ALA B 1 74 ? -8.641 -9.547 -7.473 1 45.78 74 ALA B C 1
ATOM 4881 O O . ALA B 1 74 ? -8.188 -8.469 -7.859 1 45.78 74 ALA B O 1
ATOM 4882 N N . ASN B 1 75 ? -8.812 -10.438 -8.156 1 53.44 75 ASN B N 1
ATOM 4883 C CA . ASN B 1 75 ? -9.242 -10.648 -9.531 1 53.44 75 ASN B CA 1
ATOM 4884 C C . ASN B 1 75 ? -10.398 -9.734 -9.906 1 53.44 75 ASN B C 1
ATOM 4886 O O . ASN B 1 75 ? -11.508 -9.891 -9.398 1 53.44 75 ASN B O 1
ATOM 4890 N N . ALA B 1 76 ? -9.992 -8.445 -10.219 1 66.12 76 ALA B N 1
ATOM 4891 C CA . ALA B 1 76 ? -11.078 -7.695 -10.852 1 66.12 76 ALA B CA 1
ATOM 4892 C C . ALA B 1 76 ? -11.922 -8.602 -11.734 1 66.12 76 ALA B C 1
ATOM 4894 O O . ALA B 1 76 ? -11.398 -9.484 -12.422 1 66.12 76 ALA B O 1
ATOM 4895 N N . PRO B 1 77 ? -13.156 -8.438 -11.344 1 76.25 77 PRO B N 1
ATOM 4896 C CA . PRO B 1 77 ? -14.008 -9.258 -12.211 1 76.25 77 PRO B CA 1
ATOM 4897 C C . PRO B 1 77 ? -13.797 -8.977 -13.695 1 76.25 77 PRO B C 1
ATOM 4899 O O . PRO B 1 77 ? -13.562 -7.828 -14.086 1 76.25 77 PRO B O 1
ATOM 4902 N N . ALA B 1 78 ? -13.695 -10.023 -14.328 1 80.62 78 ALA B N 1
ATOM 4903 C CA . ALA B 1 78 ? -13.789 -9.852 -15.781 1 80.62 78 ALA B CA 1
ATOM 4904 C C . ALA B 1 78 ? -15.172 -9.352 -16.188 1 80.62 78 ALA B C 1
ATOM 4906 O O . ALA B 1 78 ? -16.172 -9.664 -15.539 1 80.62 78 ALA B O 1
ATOM 4907 N N . VAL B 1 79 ? -15.18 -8.516 -17.172 1 85.31 79 VAL B N 1
ATOM 4908 C CA . VAL B 1 79 ? -16.453 -7.965 -17.625 1 85.31 79 VAL B CA 1
ATOM 4909 C C . VAL B 1 79 ? -16.781 -8.516 -19.016 1 85.31 79 VAL B C 1
ATOM 4911 O O . VAL B 1 79 ? -15.914 -8.578 -19.891 1 85.31 79 VAL B O 1
ATOM 4914 N N . ARG B 1 80 ? -18.016 -8.977 -19.125 1 86.38 80 ARG B N 1
ATOM 4915 C CA . ARG B 1 80 ? -18.5 -9.492 -20.406 1 86.38 80 ARG B CA 1
ATOM 4916 C C . ARG B 1 80 ? -19.859 -8.891 -20.766 1 86.38 80 ARG B C 1
ATOM 4918 O O . ARG B 1 80 ? -20.812 -8.977 -20 1 86.38 80 ARG B O 1
ATOM 4925 N N . SER B 1 81 ? -19.781 -8.312 -21.984 1 86.06 81 SER B N 1
ATOM 4926 C CA . SER B 1 81 ? -21.047 -7.738 -22.469 1 86.06 81 SER B CA 1
ATOM 4927 C C . SER B 1 81 ? -21.891 -8.789 -23.188 1 86.06 81 SER B C 1
ATOM 4929 O O . SER B 1 81 ? -21.359 -9.672 -23.844 1 86.06 81 SER B O 1
ATOM 4931 N N . PHE B 1 82 ? -23.125 -8.828 -22.891 1 77.94 82 PHE B N 1
ATOM 4932 C CA . PHE B 1 82 ? -23.953 -9.727 -23.672 1 77.94 82 PHE B CA 1
ATOM 4933 C C . PHE B 1 82 ? -24.984 -8.953 -24.5 1 77.94 82 PHE B C 1
ATOM 4935 O O . PHE B 1 82 ? -25.281 -7.793 -24.188 1 77.94 82 PHE B O 1
ATOM 4942 N N . ALA B 1 83 ? -25.281 -9.602 -25.625 1 64.88 83 ALA B N 1
ATOM 4943 C CA . ALA B 1 83 ? -26.109 -9.062 -26.703 1 64.88 83 ALA B CA 1
ATOM 4944 C C . ALA B 1 83 ? -27.469 -8.594 -26.172 1 64.88 83 ALA B C 1
ATOM 4946 O O . ALA B 1 83 ? -27.781 -8.789 -25 1 64.88 83 ALA B O 1
ATOM 4947 N N . ASN B 1 84 ? -28.359 -8.016 -27.062 1 62 84 ASN B N 1
ATOM 4948 C CA . ASN B 1 84 ? -29.609 -7.266 -27 1 62 84 ASN B CA 1
ATOM 4949 C C . ASN B 1 84 ? -30.719 -8.078 -26.328 1 62 84 ASN B C 1
ATOM 4951 O O . ASN B 1 84 ? -31.844 -8.094 -26.797 1 62 84 ASN B O 1
ATOM 4955 N N . SER B 1 85 ? -30.375 -8.914 -25.328 1 63.69 85 SER B N 1
ATOM 4956 C CA . SER B 1 85 ? -31.484 -9.547 -24.609 1 63.69 85 SER B CA 1
ATOM 4957 C C . SER B 1 85 ? -31.922 -8.695 -23.422 1 63.69 85 SER B C 1
ATOM 4959 O O . SER B 1 85 ? -31.141 -7.91 -22.891 1 63.69 85 SER B O 1
ATOM 4961 N N . PRO B 1 86 ? -33.281 -8.82 -23.219 1 72.88 86 PRO B N 1
ATOM 4962 C CA . PRO B 1 86 ? -33.781 -8.125 -22.016 1 72.88 86 PRO B CA 1
ATOM 4963 C C . PRO B 1 86 ? -33 -8.516 -20.766 1 72.88 86 PRO B C 1
ATOM 4965 O O . PRO B 1 86 ? -32.656 -9.68 -20.594 1 72.88 86 PRO B O 1
ATOM 4968 N N . CYS B 1 87 ? -32.438 -7.652 -20.109 1 77.56 87 CYS B N 1
ATOM 4969 C CA . CYS B 1 87 ? -31.688 -7.844 -18.891 1 77.56 87 CYS B CA 1
ATOM 4970 C C . CYS B 1 87 ? -32.344 -7.137 -17.719 1 77.56 87 CYS B C 1
ATOM 4972 O O . CYS B 1 87 ? -31.969 -6.027 -17.344 1 77.56 87 CYS B O 1
ATOM 4974 N N . PRO B 1 88 ? -33.406 -7.871 -17.172 1 75.06 88 PRO B N 1
ATOM 4975 C CA . PRO B 1 88 ? -34.125 -7.211 -16.078 1 75.06 88 PRO B CA 1
ATOM 4976 C C . PRO B 1 88 ? -33.344 -7.246 -14.766 1 75.06 88 PRO B C 1
ATOM 4978 O O . PRO B 1 88 ? -32.625 -8.203 -14.508 1 75.06 88 PRO B O 1
ATOM 4981 N N . SER B 1 89 ? -33.594 -6.234 -13.992 1 70.88 89 SER B N 1
ATOM 4982 C CA . SER B 1 89 ? -32.969 -6.203 -12.664 1 70.88 89 SER B CA 1
ATOM 4983 C C . SER B 1 89 ? -33.812 -6.992 -11.664 1 70.88 89 SER B C 1
ATOM 4985 O O . SER B 1 89 ? -33.312 -7.426 -10.625 1 70.88 89 SER B O 1
ATOM 4987 N N . GLU B 1 90 ? -35 -7.266 -12.062 1 78.19 90 GLU B N 1
ATOM 4988 C CA . GLU B 1 90 ? -35.906 -7.992 -11.18 1 78.19 90 GLU B CA 1
ATOM 4989 C C . GLU B 1 90 ? -35.719 -9.5 -11.32 1 78.19 90 GLU B C 1
ATOM 4991 O O . GLU B 1 90 ? -35.25 -9.977 -12.344 1 78.19 90 GLU B O 1
ATOM 4996 N N . SER B 1 91 ? -36.062 -10.109 -10.203 1 88.12 91 SER B N 1
ATOM 4997 C CA . SER B 1 91 ? -36 -11.57 -10.188 1 88.12 91 SER B CA 1
ATOM 4998 C C . SER B 1 91 ? -37.156 -12.195 -10.922 1 88.12 91 SER B C 1
ATOM 5000 O O . SER B 1 91 ? -38.156 -12.609 -10.305 1 88.12 91 SER B O 1
ATOM 5002 N N . ASN B 1 92 ? -36.969 -12.266 -12.258 1 88 92 ASN B N 1
ATOM 5003 C CA . ASN B 1 92 ? -38.062 -12.82 -13.078 1 88 92 ASN B CA 1
ATOM 5004 C C . ASN B 1 92 ? -37.531 -13.93 -13.992 1 88 92 ASN B C 1
ATOM 5006 O O . ASN B 1 92 ? -36.406 -14.352 -13.883 1 88 92 ASN B O 1
ATOM 5010 N N . ALA B 1 93 ? -38.406 -14.375 -14.789 1 89.81 93 ALA B N 1
ATOM 5011 C CA . ALA B 1 93 ? -38.125 -15.523 -15.641 1 89.81 93 ALA B CA 1
ATOM 5012 C C . ALA B 1 93 ? -37.031 -15.203 -16.656 1 89.81 93 ALA B C 1
ATOM 5014 O O . ALA B 1 93 ? -36.156 -16.031 -16.922 1 89.81 93 ALA B O 1
ATOM 5015 N N . HIS B 1 94 ? -37.062 -14.062 -17.188 1 88.31 94 HIS B N 1
ATOM 5016 C CA . HIS B 1 94 ? -36.062 -13.688 -18.203 1 88.31 94 HIS B CA 1
ATOM 5017 C C . HIS B 1 94 ? -34.656 -13.703 -17.625 1 88.31 94 HIS B C 1
ATOM 5019 O O . HIS B 1 94 ? -33.719 -14.133 -18.281 1 88.31 94 HIS B O 1
ATOM 5025 N N . ARG B 1 95 ? -34.531 -13.25 -16.469 1 91.44 95 ARG B N 1
ATOM 5026 C CA . ARG B 1 95 ? -33.25 -13.234 -15.789 1 91.44 95 ARG B CA 1
ATOM 5027 C C . ARG B 1 95 ? -32.656 -14.641 -15.672 1 91.44 95 ARG B C 1
ATOM 5029 O O . ARG B 1 95 ? -31.516 -14.883 -16.047 1 91.44 95 ARG B O 1
ATOM 5036 N N . TYR B 1 96 ? -33.438 -15.508 -15.219 1 93.75 96 TYR B N 1
ATOM 5037 C CA . TYR B 1 96 ? -32.906 -16.844 -14.938 1 93.75 96 TYR B CA 1
ATOM 5038 C C . TYR B 1 96 ? -32.75 -17.656 -16.219 1 93.75 96 TYR B C 1
ATOM 5040 O O . TYR B 1 96 ? -31.953 -18.594 -16.281 1 93.75 96 TYR B O 1
ATOM 5048 N N . MET B 1 97 ? -33.562 -17.312 -17.234 1 92.31 97 MET B N 1
ATOM 5049 C CA . MET B 1 97 ? -33.281 -17.906 -18.547 1 92.31 97 MET B CA 1
ATOM 5050 C C . MET B 1 97 ? -31.891 -17.5 -19.047 1 92.31 97 MET B C 1
ATOM 5052 O O . MET B 1 97 ? -31.141 -18.328 -19.562 1 92.31 97 MET B O 1
ATOM 5056 N N . LEU B 1 98 ? -31.625 -16.266 -18.859 1 91.56 98 LEU B N 1
ATOM 5057 C CA . LEU B 1 98 ? -30.312 -15.773 -19.25 1 91.56 98 LEU B CA 1
ATOM 5058 C C . LEU B 1 98 ? -29.203 -16.438 -18.422 1 91.56 98 LEU B C 1
ATOM 5060 O O . LEU B 1 98 ? -28.188 -16.875 -18.969 1 91.56 98 LEU B O 1
ATOM 5064 N N . VAL B 1 99 ? -29.375 -16.547 -17.125 1 95.06 99 VAL B N 1
ATOM 5065 C CA . VAL B 1 99 ? -28.391 -17.141 -16.234 1 95.06 99 VAL B CA 1
ATOM 5066 C C . VAL B 1 99 ? -28.141 -18.594 -16.641 1 95.06 99 VAL B C 1
ATOM 5068 O O . VAL B 1 99 ? -26.984 -19.016 -16.719 1 95.06 99 VAL B O 1
ATOM 5071 N N . LEU B 1 100 ? -29.219 -19.297 -16.922 1 95.75 100 LEU B N 1
ATOM 5072 C CA . LEU B 1 100 ? -29.062 -20.703 -17.266 1 95.75 100 LEU B CA 1
ATOM 5073 C C . LEU B 1 100 ? -28.375 -20.859 -18.625 1 95.75 100 LEU B C 1
ATOM 5075 O O . LEU B 1 100 ? -27.609 -21.797 -18.828 1 95.75 100 LEU B O 1
ATOM 5079 N N . ARG B 1 101 ? -28.609 -19.984 -19.531 1 93.69 101 ARG B N 1
ATOM 5080 C CA . ARG B 1 101 ? -27.891 -20 -20.797 1 93.69 101 ARG B CA 1
ATOM 5081 C C . ARG B 1 101 ? -26.391 -19.797 -20.578 1 93.69 101 ARG B C 1
ATOM 5083 O O . ARG B 1 101 ? -25.562 -20.484 -21.188 1 93.69 101 ARG B O 1
ATOM 5090 N N . LEU B 1 102 ? -26.078 -18.875 -19.75 1 93.81 102 LEU B N 1
ATOM 5091 C CA . LEU B 1 102 ? -24.688 -18.609 -19.422 1 93.81 102 LEU B CA 1
ATOM 5092 C C . LEU B 1 102 ? -24.031 -19.828 -18.781 1 93.81 102 LEU B C 1
ATOM 5094 O O . LEU B 1 102 ? -22.922 -20.203 -19.156 1 93.81 102 LEU B O 1
ATOM 5098 N N . LEU B 1 103 ? -24.719 -20.438 -17.859 1 96.69 103 LEU B N 1
ATOM 5099 C CA . LEU B 1 103 ? -24.156 -21.562 -17.109 1 96.69 103 LEU B CA 1
ATOM 5100 C C . LEU B 1 103 ? -24.031 -22.797 -17.984 1 96.69 103 LEU B C 1
ATOM 5102 O O . LEU B 1 103 ? -23.141 -23.625 -17.781 1 96.69 103 LEU B O 1
ATOM 5106 N N . GLU B 1 104 ? -25 -22.938 -18.891 1 96.81 104 GLU B N 1
ATOM 5107 C CA . GLU B 1 104 ? -24.859 -24.047 -19.844 1 96.81 104 GLU B CA 1
ATOM 5108 C C . GLU B 1 104 ? -23.578 -23.906 -20.656 1 96.81 104 GLU B C 1
ATOM 5110 O O . GLU B 1 104 ? -22.859 -24.891 -20.859 1 96.81 104 GLU B O 1
ATOM 5115 N N . ARG B 1 105 ? -23.328 -22.719 -21.047 1 93.81 105 ARG B N 1
ATOM 5116 C CA . ARG B 1 105 ? -22.203 -22.453 -21.938 1 93.81 105 ARG B CA 1
ATOM 5117 C C . ARG B 1 105 ? -20.875 -22.469 -21.172 1 93.81 105 ARG B C 1
ATOM 5119 O O . ARG B 1 105 ? -19.891 -23.047 -2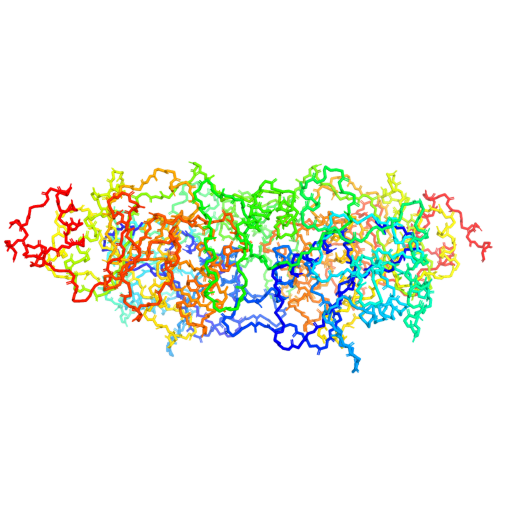1.641 1 93.81 105 ARG B O 1
ATOM 5126 N N . PHE B 1 106 ? -20.828 -21.891 -20.016 1 93.5 106 PHE B N 1
ATOM 5127 C CA . PHE B 1 106 ? -19.547 -21.625 -19.359 1 93.5 106 PHE B CA 1
ATOM 5128 C C . PHE B 1 106 ? -19.391 -22.516 -18.125 1 93.5 106 PHE B C 1
ATOM 5130 O O . PHE B 1 106 ? -18.281 -22.672 -17.625 1 93.5 106 PHE B O 1
ATOM 5137 N N . GLY B 1 107 ? -20.562 -23.078 -17.641 1 96.25 107 GLY B N 1
ATOM 5138 C CA . GLY B 1 107 ? -20.5 -23.688 -16.328 1 96.25 107 GLY B CA 1
ATOM 5139 C C . GLY B 1 107 ? -20.125 -22.703 -15.234 1 96.25 107 GLY B C 1
ATOM 5140 O O . GLY B 1 107 ? -20.094 -21.5 -15.469 1 96.25 107 GLY B O 1
ATOM 5141 N N . GLY B 1 108 ? -19.969 -23.203 -14 1 96.88 108 GLY B N 1
ATOM 5142 C CA . GLY B 1 108 ? -19.547 -22.344 -12.906 1 96.88 108 GLY B CA 1
ATOM 5143 C C . GLY B 1 108 ? -20.625 -22.109 -11.867 1 96.88 108 GLY B C 1
ATOM 5144 O O . GLY B 1 108 ? -21.516 -22.953 -11.688 1 96.88 108 GLY B O 1
ATOM 5145 N N . VAL B 1 109 ? -20.453 -21.031 -11.133 1 97.25 109 VAL B N 1
ATOM 5146 C CA . VAL B 1 109 ? -21.312 -20.672 -10.016 1 97.25 109 VAL B CA 1
ATOM 5147 C C . VAL B 1 109 ? -21.953 -19.312 -10.273 1 97.25 109 VAL B C 1
ATOM 5149 O O . VAL B 1 109 ? -21.266 -18.328 -10.531 1 97.25 109 VAL B O 1
ATOM 5152 N N . PHE B 1 110 ? -23.25 -19.281 -10.258 1 97.94 110 PHE B N 1
ATOM 5153 C CA . PHE B 1 110 ? -23.969 -18.016 -10.328 1 97.94 110 PHE B CA 1
ATOM 5154 C C . PHE B 1 110 ? -24.406 -17.562 -8.938 1 97.94 110 PHE B C 1
ATOM 5156 O O . PHE B 1 110 ? -24.953 -18.344 -8.164 1 97.94 110 PHE B O 1
ATOM 5163 N N . ILE B 1 111 ? -24.141 -16.344 -8.656 1 97.62 111 ILE B N 1
ATOM 5164 C CA . ILE B 1 111 ? -24.547 -15.719 -7.402 1 97.62 111 ILE B CA 1
ATOM 5165 C C . ILE B 1 111 ? -25.297 -14.414 -7.691 1 97.62 111 ILE B C 1
ATOM 5167 O O . ILE B 1 111 ? -24.828 -13.594 -8.484 1 97.62 111 ILE B O 1
ATOM 5171 N N . PRO B 1 112 ? -26.484 -14.273 -7.105 1 96.75 112 PRO B N 1
ATOM 5172 C CA . PRO B 1 112 ? -27.141 -12.969 -7.266 1 96.75 112 PRO B CA 1
ATOM 5173 C C . PRO B 1 112 ? -26.266 -11.805 -6.809 1 96.75 112 PRO B C 1
ATOM 5175 O O . PRO B 1 112 ? -25.547 -11.922 -5.812 1 96.75 112 PRO B O 1
ATOM 5178 N N . GLU B 1 113 ? -26.312 -10.656 -7.5 1 94.88 113 GLU B N 1
ATOM 5179 C CA . GLU B 1 113 ? -25.359 -9.562 -7.289 1 94.88 113 GLU B CA 1
ATOM 5180 C C . GLU B 1 113 ? -25.625 -8.852 -5.965 1 94.88 113 GLU B C 1
ATOM 5182 O O . GLU B 1 113 ? -24.797 -8.062 -5.504 1 94.88 113 GLU B O 1
ATOM 5187 N N . ASP B 1 114 ? -26.766 -9.086 -5.328 1 95.44 114 ASP B N 1
ATOM 5188 C CA . ASP B 1 114 ? -27.078 -8.477 -4.039 1 95.44 114 ASP B CA 1
ATOM 5189 C C . ASP B 1 114 ? -27.188 -9.531 -2.945 1 95.44 114 ASP B C 1
ATOM 5191 O O . ASP B 1 114 ? -27.906 -9.336 -1.958 1 95.44 114 ASP B O 1
ATOM 5195 N N . ALA B 1 115 ? -26.562 -10.68 -3.168 1 97 115 ALA B N 1
ATOM 5196 C CA . ALA B 1 115 ? -26.547 -11.75 -2.168 1 97 115 ALA B CA 1
ATOM 5197 C C . ALA B 1 115 ? -25.141 -11.953 -1.606 1 97 115 ALA B C 1
ATOM 5199 O O . ALA B 1 115 ? -24.172 -12.055 -2.363 1 97 115 ALA B O 1
ATOM 5200 N N . ILE B 1 116 ? -25.062 -12.016 -0.291 1 96.88 116 ILE B N 1
ATOM 5201 C CA . ILE B 1 116 ? -23.797 -12.266 0.367 1 96.88 116 ILE B CA 1
ATOM 5202 C C . ILE B 1 116 ? -23.703 -13.734 0.796 1 96.88 116 ILE B C 1
ATOM 5204 O O . ILE B 1 116 ? -24.578 -14.219 1.529 1 96.88 116 ILE B O 1
ATOM 5208 N N . LEU B 1 117 ? -22.672 -14.375 0.361 1 97 117 LEU B N 1
ATOM 5209 C CA . LEU B 1 117 ? -22.5 -15.789 0.698 1 97 117 LEU B CA 1
ATOM 5210 C C . LEU B 1 117 ? -22.141 -15.953 2.172 1 97 117 LEU B C 1
ATOM 5212 O O . LEU B 1 117 ? -21.297 -15.227 2.699 1 97 117 LEU B O 1
ATOM 5216 N N . VAL B 1 118 ? -22.828 -16.844 2.83 1 94.75 118 VAL B N 1
ATOM 5217 C CA . VAL B 1 118 ? -22.484 -17.234 4.195 1 94.75 118 VAL B CA 1
ATOM 5218 C C . VAL B 1 118 ? -21.359 -18.266 4.172 1 94.75 118 VAL B C 1
ATOM 5220 O O . VAL B 1 118 ? -20.375 -18.141 4.914 1 94.75 118 VAL B O 1
ATOM 5223 N N . ASP B 1 119 ? -21.484 -19.188 3.33 1 90.94 119 ASP B N 1
ATOM 5224 C CA . ASP B 1 119 ? -20.531 -20.266 3.109 1 90.94 119 ASP B CA 1
ATOM 5225 C C . ASP B 1 119 ? -20.703 -20.859 1.711 1 90.94 119 ASP B C 1
ATOM 5227 O O . ASP B 1 119 ? -21.656 -20.547 1.002 1 90.94 119 ASP B O 1
ATOM 5231 N N . PHE B 1 120 ? -19.719 -21.656 1.304 1 93.38 120 PHE B N 1
ATOM 5232 C CA . PHE B 1 120 ? -19.797 -22.312 0.01 1 93.38 120 PHE B CA 1
ATOM 5233 C C . PHE B 1 120 ? -19.109 -23.688 0.06 1 93.38 120 PHE B C 1
ATOM 5235 O O . PHE B 1 120 ? -17.906 -23.781 -0.134 1 93.38 120 PHE B O 1
ATOM 5242 N N . PRO B 1 121 ? -19.891 -24.672 0.317 1 89.44 121 PRO B N 1
ATOM 5243 C CA . PRO B 1 121 ? -19.297 -26.016 0.328 1 89.44 121 PRO B CA 1
ATOM 5244 C C . PRO B 1 121 ? -18.812 -26.453 -1.05 1 89.44 121 PRO B C 1
ATOM 5246 O O . PRO B 1 121 ? -19.594 -26.484 -2.004 1 89.44 121 PRO B O 1
ATOM 5249 N N . VAL B 1 122 ? -17.688 -26.906 -1.153 1 88.31 122 VAL B N 1
ATOM 5250 C CA . VAL B 1 122 ? -17.031 -27.219 -2.416 1 88.31 122 VAL B CA 1
ATOM 5251 C C . VAL B 1 122 ? -17.719 -28.422 -3.068 1 88.31 122 VAL B C 1
ATOM 5253 O O . VAL B 1 122 ? -17.703 -28.547 -4.297 1 88.31 122 VAL B O 1
ATOM 5256 N N . HIS B 1 123 ? -18.297 -29.266 -2.27 1 88.56 123 HIS B N 1
ATOM 5257 C CA . HIS B 1 123 ? -18.906 -30.484 -2.816 1 88.56 123 HIS B CA 1
ATOM 5258 C C . HIS B 1 123 ? -20.062 -30.141 -3.746 1 88.56 123 HIS B C 1
ATOM 5260 O O . HIS B 1 123 ? -20.469 -30.953 -4.574 1 88.56 123 HIS B O 1
ATOM 5266 N N . LEU B 1 124 ? -20.594 -28.938 -3.641 1 91 124 LEU B N 1
ATOM 5267 C CA . LEU B 1 124 ? -21.656 -28.5 -4.531 1 91 124 LEU B CA 1
ATOM 5268 C C . LEU B 1 124 ? -21.172 -28.422 -5.973 1 91 124 LEU B C 1
ATOM 5270 O O . LEU B 1 124 ? -21.969 -28.578 -6.906 1 91 124 LEU B O 1
ATOM 5274 N N . ARG B 1 125 ? -19.922 -28.344 -6.191 1 93.56 125 ARG B N 1
ATOM 5275 C CA . ARG B 1 125 ? -19.359 -28.25 -7.535 1 93.56 125 ARG B CA 1
ATOM 5276 C C . ARG B 1 125 ? -19.141 -29.625 -8.148 1 93.56 125 ARG B C 1
ATOM 5278 O O . ARG B 1 125 ? -18.812 -29.75 -9.328 1 93.56 125 ARG B O 1
ATOM 5285 N N . ALA B 1 126 ? -19.297 -30.609 -7.305 1 91.75 126 ALA B N 1
ATOM 5286 C CA . ALA B 1 126 ? -19.156 -31.969 -7.824 1 91.75 126 ALA B CA 1
ATOM 5287 C C . ALA B 1 126 ? -20.406 -32.406 -8.586 1 91.75 126 ALA B C 1
ATOM 5289 O O . ALA B 1 126 ? -20.344 -33.312 -9.422 1 91.75 126 ALA B O 1
ATOM 5290 N N . ALA B 1 127 ? -21.531 -31.703 -8.305 1 90.56 127 ALA B N 1
ATOM 5291 C CA . ALA B 1 127 ? -22.781 -32.031 -8.984 1 90.56 127 ALA B CA 1
ATOM 5292 C C . ALA B 1 127 ? -22.797 -31.484 -10.414 1 90.56 127 ALA B C 1
ATOM 5294 O O . ALA B 1 127 ? -22.078 -30.516 -10.727 1 90.56 127 ALA B O 1
ATOM 5295 N N . THR B 1 128 ? -23.562 -32.188 -11.25 1 93.38 128 THR B N 1
ATOM 5296 C CA . THR B 1 128 ? -23.688 -31.734 -12.633 1 93.38 128 THR B CA 1
ATOM 5297 C C . THR B 1 128 ? -24.438 -30.406 -12.703 1 93.38 128 THR B C 1
ATOM 5299 O O . THR B 1 128 ? -24.094 -29.531 -13.492 1 93.38 128 THR B O 1
ATOM 5302 N N . PHE B 1 129 ? -25.469 -30.312 -11.898 1 94.81 129 PHE B N 1
ATOM 5303 C CA . PHE B 1 129 ? -26.312 -29.125 -11.867 1 94.81 129 PHE B CA 1
ATOM 5304 C C . PHE B 1 129 ? -27.062 -29.031 -10.547 1 94.81 129 PHE B C 1
ATOM 5306 O O . PHE B 1 129 ? -27.703 -30 -10.109 1 94.81 129 PHE B O 1
ATOM 5313 N N . VAL B 1 130 ? -26.969 -27.891 -9.883 1 94.81 130 VAL B N 1
ATOM 5314 C CA . VAL B 1 130 ? -27.656 -27.594 -8.633 1 94.81 130 VAL B CA 1
ATOM 5315 C C . VAL B 1 130 ? -28.234 -26.188 -8.68 1 94.81 130 VAL B C 1
ATOM 5317 O O . VAL B 1 130 ? -27.578 -25.25 -9.148 1 94.81 130 VAL B O 1
ATOM 5320 N N . SER B 1 131 ? -29.469 -26.031 -8.203 1 94.81 131 SER B N 1
ATOM 5321 C CA . SER B 1 131 ? -30.094 -24.703 -8.211 1 94.81 131 SER B CA 1
ATOM 5322 C C . SER B 1 131 ? -30.766 -24.406 -6.875 1 94.81 131 SER B C 1
ATOM 5324 O O . SER B 1 131 ? -31.547 -25.234 -6.367 1 94.81 131 SER B O 1
ATOM 5326 N N . GLY B 1 132 ? -30.453 -23.281 -6.32 1 93.69 132 GLY B N 1
ATOM 5327 C CA . GLY B 1 132 ? -31.125 -22.781 -5.137 1 93.69 132 GLY B CA 1
ATOM 5328 C C . GLY B 1 132 ? -32.219 -21.797 -5.453 1 93.69 132 GLY B C 1
ATOM 5329 O O . GLY B 1 132 ? -32.75 -21.109 -4.559 1 93.69 132 GLY B O 1
ATOM 5330 N N . VAL B 1 133 ? -32.656 -21.672 -6.703 1 94.88 133 VAL B N 1
ATOM 5331 C CA . VAL B 1 133 ? -33.688 -20.734 -7.133 1 94.88 133 VAL B CA 1
ATOM 5332 C C . VAL B 1 133 ? -35.031 -21.438 -7.109 1 94.88 133 VAL B C 1
ATOM 5334 O O . VAL B 1 133 ? -35.188 -22.547 -7.609 1 94.88 133 VAL B O 1
ATOM 5337 N N . ILE B 1 134 ? -36.031 -20.766 -6.5 1 91.5 134 ILE B N 1
ATOM 5338 C CA . ILE B 1 134 ? -37.375 -21.312 -6.43 1 91.5 134 ILE B CA 1
ATOM 5339 C C . ILE B 1 134 ? -38.375 -20.328 -7.043 1 91.5 134 ILE B C 1
ATOM 5341 O O . ILE B 1 134 ? -38.344 -19.141 -6.734 1 91.5 134 ILE B O 1
ATOM 5345 N N . ALA B 1 135 ? -39.156 -20.844 -7.848 1 89.31 135 ALA B N 1
ATOM 5346 C CA . ALA B 1 135 ? -40.25 -20.031 -8.406 1 89.31 135 ALA B CA 1
ATOM 5347 C C . ALA B 1 135 ? -41.375 -19.875 -7.41 1 89.31 135 ALA B C 1
ATOM 5349 O O . ALA B 1 135 ? -42.031 -20.859 -7.035 1 89.31 135 ALA B O 1
ATOM 5350 N N . ARG B 1 136 ? -41.625 -18.656 -7 1 85.75 136 ARG B N 1
ATOM 5351 C CA . ARG B 1 136 ? -42.75 -18.391 -6.137 1 85.75 136 ARG B CA 1
ATOM 5352 C C . ARG B 1 136 ? -44.031 -18.25 -6.953 1 85.75 136 ARG B C 1
ATOM 5354 O O . ARG B 1 136 ? -45.125 -18.625 -6.5 1 85.75 136 ARG B O 1
ATOM 5361 N N . SER B 1 137 ? -43.875 -17.594 -8.023 1 82.38 137 SER B N 1
ATOM 5362 C CA . SER B 1 137 ? -44.906 -17.453 -9.047 1 82.38 137 SER B CA 1
ATOM 5363 C C . SER B 1 137 ? -44.281 -17.469 -10.445 1 82.38 137 SER B C 1
ATOM 5365 O O . SER B 1 137 ? -43.062 -17.672 -10.602 1 82.38 137 SER B O 1
ATOM 5367 N N . VAL B 1 138 ? -45.125 -17.375 -11.352 1 78.06 138 VAL B N 1
ATOM 5368 C CA . VAL B 1 138 ? -44.625 -17.344 -12.719 1 78.06 138 VAL B CA 1
ATOM 5369 C C . VAL B 1 138 ? -43.781 -16.094 -12.938 1 78.06 138 VAL B C 1
ATOM 5371 O O . VAL B 1 138 ? -42.875 -16.094 -13.781 1 78.06 138 VAL B O 1
ATOM 5374 N N . ALA B 1 139 ? -43.969 -15.148 -12.117 1 80.5 139 ALA B N 1
ATOM 5375 C CA . ALA B 1 139 ? -43.344 -13.867 -12.359 1 80.5 139 ALA B CA 1
ATOM 5376 C C . ALA B 1 139 ? -42.281 -13.57 -11.297 1 80.5 139 ALA B C 1
ATOM 5378 O O . ALA B 1 139 ? -41.438 -12.68 -11.477 1 80.5 139 ALA B O 1
ATOM 5379 N N . GLN B 1 140 ? -42.375 -14.359 -10.289 1 88.69 140 GLN B N 1
ATOM 5380 C CA . GLN B 1 140 ? -41.469 -14.023 -9.18 1 88.69 140 GLN B CA 1
ATOM 5381 C C . GLN B 1 140 ? -40.656 -15.234 -8.734 1 88.69 140 GLN B C 1
ATOM 5383 O O . GLN B 1 140 ? -41.219 -16.328 -8.562 1 88.69 140 GLN B O 1
ATOM 5388 N N . PHE B 1 141 ? -39.438 -14.969 -8.594 1 93.31 141 PHE B N 1
ATOM 5389 C CA . PHE B 1 141 ? -38.531 -16.031 -8.188 1 93.31 141 PHE B CA 1
ATOM 5390 C C . PHE B 1 141 ? -37.781 -15.656 -6.914 1 93.31 141 PHE B C 1
ATOM 5392 O O . PHE B 1 141 ? -37.438 -14.492 -6.707 1 93.31 141 PHE B O 1
ATOM 5399 N N . ALA B 1 142 ? -37.656 -16.656 -6.062 1 92.94 142 ALA B N 1
ATOM 5400 C CA . ALA B 1 142 ? -36.719 -16.516 -4.949 1 92.94 142 ALA B CA 1
ATOM 5401 C C . ALA B 1 142 ? -35.281 -16.766 -5.402 1 92.94 142 ALA B C 1
ATOM 5403 O O . ALA B 1 142 ? -34.938 -17.844 -5.883 1 92.94 142 ALA B O 1
ATOM 5404 N N . ASP B 1 143 ? -34.469 -15.758 -5.211 1 95.19 143 ASP B N 1
ATOM 5405 C CA . ASP B 1 143 ? -33.125 -15.812 -5.73 1 95.19 143 ASP B CA 1
ATOM 5406 C C . ASP B 1 143 ? -32.25 -16.812 -4.949 1 95.19 143 ASP B C 1
ATOM 5408 O O . ASP B 1 143 ? -32.438 -16.969 -3.736 1 95.19 143 ASP B O 1
ATOM 5412 N N . GLY B 1 144 ? -31.359 -17.406 -5.668 1 95.12 144 GLY B N 1
ATOM 5413 C CA . GLY B 1 144 ? -30.422 -18.344 -5.07 1 95.12 144 GLY B CA 1
ATOM 5414 C C . GLY B 1 144 ? -29.203 -18.609 -5.945 1 95.12 144 GLY B C 1
ATOM 5415 O O . GLY B 1 144 ? -29.109 -18.094 -7.059 1 95.12 144 GLY B O 1
ATOM 5416 N N . VAL B 1 145 ? -28.344 -19.406 -5.391 1 96.81 145 VAL B N 1
ATOM 5417 C CA . VAL B 1 145 ? -27.109 -19.781 -6.082 1 96.81 145 VAL B CA 1
ATOM 5418 C C . VAL B 1 145 ? -27.406 -20.938 -7.043 1 96.81 145 VAL B C 1
ATOM 5420 O O . VAL B 1 145 ? -28.219 -21.812 -6.746 1 96.81 145 VAL B O 1
ATOM 5423 N N . ILE B 1 146 ? -26.781 -20.891 -8.195 1 97.06 146 ILE B N 1
ATOM 5424 C CA . ILE B 1 146 ? -26.859 -21.984 -9.156 1 97.06 146 ILE B CA 1
ATOM 5425 C C . ILE B 1 146 ? -25.453 -22.453 -9.523 1 97.06 146 ILE B C 1
ATOM 5427 O O . ILE B 1 146 ? -24.562 -21.625 -9.758 1 97.06 146 ILE B O 1
ATOM 5431 N N . ILE B 1 147 ? -25.25 -23.75 -9.562 1 96.88 147 ILE B N 1
ATOM 5432 C CA . ILE B 1 147 ? -23.953 -24.344 -9.891 1 96.88 147 ILE B CA 1
ATOM 5433 C C . ILE B 1 147 ? -24.125 -25.359 -11.008 1 96.88 147 ILE B C 1
ATOM 5435 O O . ILE B 1 147 ? -25.062 -26.172 -10.977 1 96.88 147 ILE B O 1
ATOM 5439 N N . ALA B 1 148 ? -23.25 -25.297 -11.977 1 96.94 148 ALA B N 1
ATOM 5440 C CA . ALA B 1 148 ? -23.391 -26.25 -13.078 1 96.94 148 ALA B CA 1
ATOM 5441 C C . ALA B 1 148 ? -22.047 -26.547 -13.719 1 96.94 148 ALA B C 1
ATOM 5443 O O . ALA B 1 148 ? -21.188 -25.672 -13.82 1 96.94 148 ALA B O 1
ATOM 5444 N N . LYS B 1 149 ? -21.875 -27.75 -14.094 1 95.38 149 LYS B N 1
ATOM 5445 C CA . LYS B 1 149 ? -20.797 -28.109 -15.023 1 95.38 149 LYS B CA 1
ATOM 5446 C C . LYS B 1 149 ? -21.109 -27.641 -16.438 1 95.38 149 LYS B C 1
ATOM 5448 O O . LYS B 1 149 ? -22.281 -27.438 -16.781 1 95.38 149 LYS B O 1
ATOM 5453 N N . ARG B 1 150 ? -20.094 -27.469 -17.188 1 94.12 150 ARG B N 1
ATOM 5454 C CA . ARG B 1 150 ? -20.328 -27.125 -18.594 1 94.12 150 ARG B CA 1
ATOM 5455 C C . ARG B 1 150 ? -21.156 -28.203 -19.281 1 94.12 150 ARG B C 1
ATOM 5457 O O . ARG B 1 150 ? -20.875 -29.391 -19.156 1 94.12 150 ARG B O 1
ATOM 5464 N N . ASN B 1 151 ? -22.219 -27.75 -19.922 1 93.38 151 ASN B N 1
ATOM 5465 C CA . ASN B 1 151 ? -23.141 -28.656 -20.594 1 93.38 151 ASN B CA 1
ATOM 5466 C C . ASN B 1 151 ? -23.734 -29.688 -19.641 1 93.38 151 ASN B C 1
ATOM 5468 O O . ASN B 1 151 ? -23.984 -30.828 -20.047 1 93.38 151 ASN B O 1
ATOM 5472 N N . GLY B 1 152 ? -23.781 -29.312 -18.422 1 93.06 152 GLY B N 1
ATOM 5473 C CA . GLY B 1 152 ? -24.344 -30.219 -17.422 1 93.06 152 GLY B CA 1
ATOM 5474 C C . GLY B 1 152 ? -25.859 -30.297 -17.484 1 93.06 152 GLY B C 1
ATOM 5475 O O . GLY B 1 152 ? -26.453 -31.172 -16.859 1 93.06 152 GLY B O 1
ATOM 5476 N N . PHE B 1 153 ? -26.453 -29.438 -18.109 1 94.19 153 PHE B N 1
ATOM 5477 C CA . PHE B 1 153 ? -27.891 -29.375 -18.359 1 94.19 153 PHE B CA 1
ATOM 5478 C C . PHE B 1 153 ? -28.172 -28.672 -19.688 1 94.19 153 PHE B C 1
ATOM 5480 O O . PHE B 1 153 ? -27.25 -28.203 -20.359 1 94.19 153 PHE B O 1
ATOM 5487 N N . ILE B 1 154 ? -29.406 -28.781 -20.047 1 95.12 154 ILE B N 1
ATOM 5488 C CA . ILE B 1 154 ? -29.828 -28.062 -21.234 1 95.12 154 ILE B CA 1
ATOM 5489 C C . ILE B 1 154 ? -30.672 -26.844 -20.844 1 95.12 154 ILE B C 1
ATOM 5491 O O . ILE B 1 154 ? -31.672 -26.984 -20.141 1 95.12 154 ILE B O 1
ATOM 5495 N N . ALA B 1 155 ? -30.25 -25.734 -21.281 1 95.31 155 ALA B N 1
ATOM 5496 C CA . ALA B 1 155 ? -30.953 -24.5 -20.953 1 95.31 155 ALA B CA 1
ATOM 5497 C C . ALA B 1 155 ? -32.375 -24.5 -21.547 1 95.31 155 ALA B C 1
ATOM 5499 O O . ALA B 1 155 ? -32.562 -24.969 -22.672 1 95.31 155 ALA B O 1
ATOM 5500 N N . PRO B 1 156 ? -33.25 -23.922 -20.766 1 94.25 156 PRO B N 1
ATOM 5501 C CA . PRO B 1 156 ? -34.625 -23.906 -21.266 1 94.25 156 PRO B CA 1
ATOM 5502 C C . PRO B 1 156 ? -34.844 -22.844 -22.344 1 94.25 156 PRO B C 1
ATOM 5504 O O . PRO B 1 156 ? -34.219 -21.797 -22.328 1 94.25 156 PRO B O 1
ATOM 5507 N N . SER B 1 157 ? -35.812 -23.141 -23.203 1 91.69 157 SER B N 1
ATOM 5508 C CA . SER B 1 157 ? -36.188 -22.203 -24.266 1 91.69 157 SER B CA 1
ATOM 5509 C C . SER B 1 157 ? -37.5 -21.516 -23.953 1 91.69 157 SER B C 1
ATOM 5511 O O . SER B 1 157 ? -37.938 -20.609 -24.672 1 91.69 157 SER B O 1
ATOM 5513 N N . SER B 1 158 ? -38.188 -22 -22.953 1 91.12 158 SER B N 1
ATOM 5514 C CA . SER B 1 158 ? -39.5 -21.438 -22.562 1 91.12 158 SER B CA 1
ATOM 5515 C C . SER B 1 158 ? -39.594 -21.312 -21.047 1 91.12 158 SER B C 1
ATOM 5517 O O . SER B 1 158 ? -38.781 -21.875 -20.297 1 91.12 158 SER B O 1
ATOM 5519 N N . THR B 1 159 ? -40.594 -20.625 -20.625 1 89.12 159 THR B N 1
ATOM 5520 C CA . THR B 1 159 ? -40.812 -20.422 -19.188 1 89.12 159 THR B CA 1
ATOM 5521 C C . THR B 1 159 ? -41.188 -21.734 -18.516 1 89.12 159 THR B C 1
ATOM 5523 O O . THR B 1 159 ? -40.781 -22 -17.375 1 89.12 159 THR B O 1
ATOM 5526 N N . SER B 1 160 ? -41.969 -22.5 -19.219 1 89.38 160 SER B N 1
ATOM 5527 C CA . SER B 1 160 ? -42.312 -23.812 -18.672 1 89.38 160 SER B CA 1
ATOM 5528 C C . SER B 1 160 ? -41.094 -24.703 -18.516 1 89.38 160 SER B C 1
ATOM 5530 O O . SER B 1 160 ? -40.938 -25.391 -17.516 1 89.38 160 SER B O 1
ATOM 5532 N N . GLY B 1 161 ? -40.281 -24.625 -19.484 1 93 161 GLY B N 1
ATOM 5533 C CA . GLY B 1 161 ? -39.031 -25.359 -19.406 1 93 161 GLY B CA 1
ATOM 5534 C C . GLY B 1 161 ? -38.125 -24.891 -18.281 1 93 161 GLY B C 1
ATOM 5535 O O . GLY B 1 161 ? -37.438 -25.688 -17.656 1 93 161 GLY B O 1
ATOM 5536 N N . LEU B 1 162 ? -38.188 -23.578 -18.109 1 94.06 162 LEU B N 1
ATOM 5537 C CA . LEU B 1 162 ? -37.406 -22.969 -17.047 1 94.06 162 LEU B CA 1
ATOM 5538 C C . LEU B 1 162 ? -37.75 -23.594 -15.688 1 94.06 162 LEU B C 1
ATOM 5540 O O . LEU B 1 162 ? -36.844 -23.984 -14.938 1 94.06 162 LEU B O 1
ATOM 5544 N N . LEU B 1 163 ? -39 -23.734 -15.398 1 91.81 163 LEU B N 1
ATOM 5545 C CA . LEU B 1 163 ? -39.438 -24.281 -14.125 1 91.81 163 LEU B CA 1
ATOM 5546 C C . LEU B 1 163 ? -38.969 -25.734 -13.961 1 91.81 163 LEU B C 1
ATOM 5548 O O . LEU B 1 163 ? -38.594 -26.141 -12.859 1 91.81 163 LEU B O 1
ATOM 5552 N N . VAL B 1 164 ? -38.938 -26.438 -15.023 1 90.31 164 VAL B N 1
ATOM 5553 C CA . VAL B 1 164 ? -38.531 -27.844 -14.992 1 90.31 164 VAL B CA 1
ATOM 5554 C C . VAL B 1 164 ? -37.031 -27.922 -14.703 1 90.31 164 VAL B C 1
ATOM 5556 O O . VAL B 1 164 ? -36.594 -28.719 -13.859 1 90.31 164 VAL B O 1
ATOM 5559 N N . VAL B 1 165 ? -36.312 -27.094 -15.406 1 93.44 165 VAL B N 1
ATOM 5560 C CA . VAL B 1 165 ? -34.875 -27.141 -15.25 1 93.44 165 VAL B CA 1
ATOM 5561 C C . VAL B 1 165 ? -34.5 -26.75 -13.82 1 93.44 165 VAL B C 1
ATOM 5563 O O . VAL B 1 165 ? -33.688 -27.438 -13.18 1 93.44 165 VAL B O 1
ATOM 5566 N N . LEU B 1 166 ? -35.062 -25.703 -13.312 1 92.88 166 LEU B N 1
ATOM 5567 C CA . LEU B 1 166 ? -34.75 -25.25 -11.953 1 92.88 166 LEU B CA 1
ATOM 5568 C C . LEU B 1 166 ? -35.125 -26.328 -10.938 1 92.88 166 LEU B C 1
ATOM 5570 O O . LEU B 1 166 ? -34.375 -26.578 -9.992 1 92.88 166 LEU B O 1
ATOM 5574 N N . ALA B 1 167 ? -36.219 -26.984 -11.133 1 88.5 167 ALA B N 1
ATOM 5575 C CA . ALA B 1 167 ? -36.688 -28.047 -10.227 1 88.5 167 ALA B CA 1
ATOM 5576 C C . ALA B 1 167 ? -35.75 -29.25 -10.258 1 88.5 167 ALA B C 1
ATOM 5578 O O . ALA B 1 167 ? -35.5 -29.891 -9.242 1 88.5 167 ALA B O 1
ATOM 5579 N N . SER B 1 168 ? -35.219 -29.469 -11.414 1 88.06 168 SER B N 1
ATOM 5580 C CA . SER B 1 168 ? -34.312 -30.609 -11.555 1 88.06 168 SER B CA 1
ATOM 5581 C C . SER B 1 168 ? -33.031 -30.391 -10.766 1 88.06 168 SER B C 1
ATOM 5583 O O . SER B 1 168 ? -32.344 -31.344 -10.375 1 88.06 168 SER B O 1
ATOM 5585 N N . GLY B 1 169 ? -32.656 -29.188 -10.664 1 88.56 169 GLY B N 1
ATOM 5586 C CA . GLY B 1 169 ? -31.438 -28.875 -9.93 1 88.56 169 GLY B CA 1
ATOM 5587 C C . GLY B 1 169 ? -31.609 -28.938 -8.422 1 88.56 169 GLY B C 1
ATOM 5588 O O . GLY B 1 169 ? -30.625 -28.906 -7.676 1 88.56 169 GLY B O 1
ATOM 5589 N N . ARG B 1 170 ? -32.75 -28.859 -7.926 1 80.69 170 ARG B N 1
ATOM 5590 C CA . ARG B 1 170 ? -33.031 -28.938 -6.496 1 80.69 170 ARG B CA 1
ATOM 5591 C C . ARG B 1 170 ? -32.812 -30.344 -5.965 1 80.69 170 ARG B C 1
ATOM 5593 O O . ARG B 1 170 ? -32.375 -30.531 -4.832 1 80.69 170 ARG B O 1
ATOM 5600 N N . SER B 1 171 ? -33.156 -31.328 -6.766 1 63.53 171 SER B N 1
ATOM 5601 C CA . SER B 1 171 ? -33.156 -32.719 -6.352 1 63.53 171 SER B CA 1
ATOM 5602 C C . SER B 1 171 ? -31.734 -33.281 -6.387 1 63.53 171 SER B C 1
ATOM 5604 O O . SER B 1 171 ? -31.422 -34.25 -5.695 1 63.53 171 SER B O 1
ATOM 5606 N N . SER B 1 172 ? -30.828 -32.781 -7.141 1 54.03 172 SER B N 1
ATOM 5607 C CA . SER B 1 172 ? -29.594 -33.5 -7.445 1 54.03 172 SER B CA 1
ATOM 5608 C C . SER B 1 172 ? -28.625 -33.469 -6.277 1 54.03 172 SER B C 1
ATOM 5610 O O . SER B 1 172 ? -27.688 -34.281 -6.199 1 54.03 172 SER B O 1
ATOM 5612 N N . ALA B 1 173 ? -28.562 -32.406 -5.504 1 49.72 173 ALA B N 1
ATOM 5613 C CA . ALA B 1 173 ? -27.469 -32.469 -4.535 1 49.72 173 ALA B CA 1
ATOM 5614 C C . ALA B 1 173 ? -27.734 -33.562 -3.47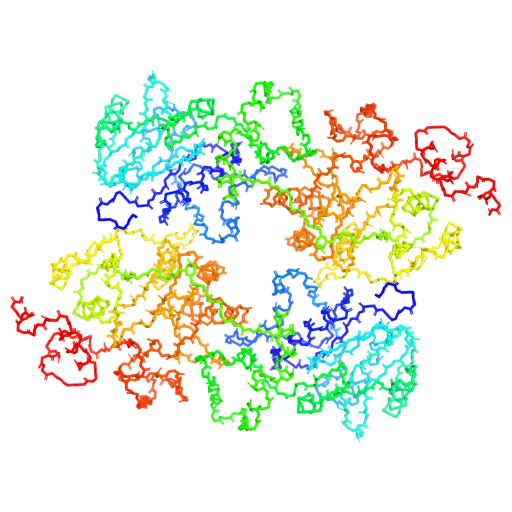9 1 49.72 173 ALA B C 1
ATOM 5616 O O . ALA B 1 173 ? -28.891 -33.906 -3.238 1 49.72 173 ALA B O 1
ATOM 5617 N N . GLN B 1 174 ? -26.641 -34.375 -2.963 1 47.94 174 GLN B N 1
ATOM 5618 C CA . GLN B 1 174 ? -26.469 -35.5 -2.068 1 47.94 174 GLN B CA 1
ATOM 5619 C C . GLN B 1 174 ? -27.484 -35.469 -0.926 1 47.94 174 GLN B C 1
ATOM 5621 O O . GLN B 1 174 ? -27.172 -35.906 0.191 1 47.94 174 GLN B O 1
ATOM 5626 N N . GLY B 1 175 ? -28.828 -35.031 -1.258 1 52.25 175 GLY B N 1
ATOM 5627 C CA . GLY B 1 175 ? -29.875 -35.188 -0.252 1 52.25 175 GLY B CA 1
ATOM 5628 C C . GLY B 1 175 ? -30.375 -33.844 0.277 1 52.25 175 GLY B C 1
ATOM 5629 O O . GLY B 1 175 ? -31.469 -33.75 0.816 1 52.25 175 GLY B O 1
ATOM 5630 N N . THR B 1 176 ? -29.469 -32.812 0.417 1 59.41 176 THR B N 1
ATOM 5631 C CA . THR B 1 176 ? -30 -31.578 0.99 1 59.41 176 THR B CA 1
ATOM 5632 C C . THR B 1 176 ? -30.234 -30.516 -0.095 1 59.41 176 THR B C 1
ATOM 5634 O O . THR B 1 176 ? -29.312 -30.188 -0.835 1 59.41 176 THR B O 1
ATOM 5637 N N . ALA B 1 177 ? -31.484 -30.203 -0.402 1 76.12 177 ALA B N 1
ATOM 5638 C CA . ALA B 1 177 ? -31.906 -29.203 -1.372 1 76.12 177 ALA B CA 1
ATOM 5639 C C . ALA B 1 177 ? -31.312 -27.828 -1.03 1 76.12 177 ALA B C 1
ATOM 5641 O O . ALA B 1 177 ? -31.359 -27.406 0.124 1 76.12 177 ALA B O 1
ATOM 5642 N N . LEU B 1 178 ? -30.594 -27.359 -2.076 1 87.62 178 LEU B N 1
ATOM 5643 C CA . LEU B 1 178 ? -30.078 -26.016 -1.891 1 87.62 178 LEU B CA 1
ATOM 5644 C C . LEU B 1 178 ? -31.219 -25 -1.782 1 87.62 178 LEU B C 1
ATOM 5646 O O . LEU B 1 178 ? -32.094 -24.953 -2.648 1 87.62 178 LEU B O 1
ATOM 5650 N N . GLN B 1 179 ? -31.312 -24.375 -0.691 1 88.56 179 GLN B N 1
ATOM 5651 C CA . GLN B 1 179 ? -32.344 -23.391 -0.44 1 88.56 179 GLN B CA 1
ATOM 5652 C C . GLN B 1 179 ? -32 -22.031 -1.07 1 88.56 179 GLN B C 1
ATOM 5654 O O . GLN B 1 179 ? -30.844 -21.75 -1.322 1 88.56 179 GLN B O 1
ATOM 5659 N N . PRO B 1 180 ? -33.062 -21.25 -1.423 1 93.19 180 PRO B N 1
ATOM 5660 C CA . PRO B 1 180 ? -32.781 -19.875 -1.852 1 93.19 180 PRO B CA 1
ATOM 5661 C C . PRO B 1 180 ? -32.062 -19.062 -0.784 1 93.19 180 PRO B C 1
ATOM 5663 O O . PRO B 1 180 ? -31.969 -19.5 0.364 1 93.19 180 PRO B O 1
ATOM 5666 N N . CYS B 1 181 ? -31.609 -17.938 -1.192 1 94.75 181 CYS B N 1
ATOM 5667 C CA . CYS B 1 181 ? -30.984 -17.031 -0.24 1 94.75 181 CYS B CA 1
ATOM 5668 C C . CYS B 1 181 ? -31.969 -16.578 0.822 1 94.75 181 CYS B C 1
ATOM 5670 O O . CYS B 1 181 ? -33.125 -16.297 0.514 1 94.75 181 CYS B O 1
ATOM 5672 N N . GLY B 1 182 ? -31.547 -16.562 2.047 1 91.81 182 GLY B N 1
ATOM 5673 C CA . GLY B 1 182 ? -32.375 -16.078 3.131 1 91.81 182 GLY B CA 1
ATOM 5674 C C . GLY B 1 182 ? -32.469 -14.57 3.193 1 91.81 182 GLY B C 1
ATOM 5675 O O . GLY B 1 182 ? -31.703 -13.867 2.537 1 91.81 182 GLY B O 1
ATOM 5676 N N . THR B 1 183 ? -33.469 -14.094 3.932 1 89.62 183 THR B N 1
ATOM 5677 C CA . THR B 1 183 ? -33.562 -12.664 4.207 1 89.62 183 THR B CA 1
ATOM 5678 C C . THR B 1 183 ? -32.656 -12.281 5.383 1 89.62 183 THR B C 1
ATOM 5680 O O . THR B 1 183 ? -32.219 -13.148 6.145 1 89.62 183 THR B O 1
ATOM 5683 N N . ILE B 1 184 ? -32.406 -11.016 5.531 1 88.81 184 ILE B N 1
ATOM 5684 C CA . ILE B 1 184 ? -31.625 -10.508 6.648 1 88.81 184 ILE B CA 1
ATOM 5685 C C . ILE B 1 184 ? -32.281 -10.883 7.969 1 88.81 184 ILE B C 1
ATOM 5687 O O . ILE B 1 184 ? -31.625 -11.352 8.898 1 88.81 184 ILE B O 1
ATOM 5691 N N . ARG B 1 185 ? -33.594 -10.711 8.023 1 84.12 185 ARG B N 1
ATOM 5692 C CA . ARG B 1 185 ? -34.344 -11.016 9.234 1 84.12 185 ARG B CA 1
ATOM 5693 C C . ARG B 1 185 ? -34.219 -12.484 9.617 1 84.12 185 ARG B C 1
ATOM 5695 O O . ARG B 1 185 ? -33.938 -12.797 10.773 1 84.12 185 ARG B O 1
ATOM 5702 N N . HIS B 1 186 ? -34.406 -13.297 8.633 1 84.62 186 HIS B N 1
ATOM 5703 C CA . HIS B 1 186 ? -34.312 -14.734 8.891 1 84.62 186 HIS B CA 1
ATOM 5704 C C . HIS B 1 186 ? -32.906 -15.109 9.367 1 84.62 186 HIS B C 1
ATOM 5706 O O . HIS B 1 186 ? -32.75 -15.883 10.312 1 84.62 186 HIS B O 1
ATOM 5712 N N . PHE B 1 187 ? -31.953 -14.594 8.742 1 88.81 187 PHE B N 1
ATOM 5713 C CA . PHE B 1 187 ? -30.562 -14.898 9.078 1 88.81 187 PHE B CA 1
ATOM 5714 C C . PHE B 1 187 ? -30.234 -14.414 10.484 1 88.81 187 PHE B C 1
ATOM 5716 O O . PHE B 1 187 ? -29.438 -15.047 11.188 1 88.81 187 PHE B O 1
ATOM 5723 N N . ASN B 1 188 ? -30.781 -13.312 10.945 1 85.44 188 ASN B N 1
ATOM 5724 C CA . ASN B 1 188 ? -30.5 -12.758 12.266 1 85.44 188 ASN B CA 1
ATOM 5725 C C . ASN B 1 188 ? -31.172 -13.578 13.367 1 85.44 188 ASN B C 1
ATOM 5727 O O . ASN B 1 188 ? -30.672 -13.641 14.492 1 85.44 188 ASN B O 1
ATOM 5731 N N . HIS B 1 189 ? -32.312 -14.07 13.273 1 79.31 189 HIS B N 1
ATOM 5732 C CA . HIS B 1 189 ? -33.094 -14.664 14.336 1 79.31 189 HIS B CA 1
ATOM 5733 C C . HIS B 1 189 ? -33 -16.188 14.305 1 79.31 189 HIS B C 1
ATOM 5735 O O . HIS B 1 189 ? -33.219 -16.844 15.328 1 79.31 189 HIS B O 1
ATOM 5741 N N . GLU B 1 190 ? -33 -16.672 13.258 1 65.75 190 GLU B N 1
ATOM 5742 C CA . GLU B 1 190 ? -33.094 -18.125 13.25 1 65.75 190 GLU B CA 1
ATOM 5743 C C . GLU B 1 190 ? -31.719 -18.781 13.414 1 65.75 190 GLU B C 1
ATOM 5745 O O . GLU B 1 190 ? -30.734 -18.312 12.836 1 65.75 190 GLU B O 1
ATOM 5750 N N . GLU B 1 191 ? -31.406 -19.25 14.727 1 52.12 191 GLU B N 1
ATOM 5751 C CA . GLU B 1 191 ? -30.188 -19.938 15.172 1 52.12 191 GLU B CA 1
ATOM 5752 C C . GLU B 1 191 ? -29.5 -20.641 14.016 1 52.12 191 GLU B C 1
ATOM 5754 O O . GLU B 1 191 ? -28.266 -20.656 13.93 1 52.12 191 GLU B O 1
ATOM 5759 N N . ASP B 1 192 ? -30.109 -21.797 13.633 1 48.81 192 ASP B N 1
ATOM 5760 C CA . ASP B 1 192 ? -29.469 -22.781 12.773 1 48.81 192 ASP B CA 1
ATOM 5761 C C . ASP B 1 192 ? -29.391 -22.281 11.328 1 48.81 192 ASP B C 1
ATOM 5763 O O . ASP B 1 192 ? -30.234 -22.641 10.5 1 48.81 192 ASP B O 1
ATOM 5767 N N . GLY B 1 193 ? -29.281 -21.125 11.086 1 53.22 193 GLY B N 1
ATOM 5768 C CA . GLY B 1 193 ? -29.375 -20.406 9.836 1 53.22 193 GLY B CA 1
ATOM 5769 C C . GLY B 1 193 ? -28.609 -21.047 8.703 1 53.22 193 GLY B C 1
ATOM 5770 O O . GLY B 1 193 ? -27.375 -21 8.672 1 53.22 193 GLY B O 1
ATOM 5771 N N . ASP B 1 194 ? -29.141 -22 8.023 1 67.12 194 ASP B N 1
ATOM 5772 C CA . ASP B 1 194 ? -28.844 -22.984 6.992 1 67.12 194 ASP B CA 1
ATOM 5773 C C . ASP B 1 194 ? -28.812 -22.344 5.609 1 67.12 194 ASP B C 1
ATOM 5775 O O . ASP B 1 194 ? -29 -23.031 4.598 1 67.12 194 ASP B O 1
ATOM 5779 N N . CYS B 1 195 ? -28.797 -21.031 5.52 1 84.31 195 CYS B N 1
ATOM 5780 C CA . CYS B 1 195 ? -28.781 -20.547 4.148 1 84.31 195 CYS B CA 1
ATOM 5781 C C . CYS B 1 195 ? -27.359 -20.344 3.662 1 84.31 195 CYS B C 1
ATOM 5783 O O . CYS B 1 195 ? -26.484 -19.938 4.434 1 84.31 195 CYS B O 1
ATOM 5785 N N . ILE B 1 196 ? -27.203 -20.594 2.457 1 92.12 196 ILE B N 1
ATOM 5786 C CA . ILE B 1 196 ? -25.875 -20.5 1.847 1 92.12 196 ILE B CA 1
ATOM 5787 C C . ILE B 1 196 ? -25.562 -19.031 1.526 1 92.12 196 ILE B C 1
ATOM 5789 O O . ILE B 1 196 ? -24.406 -18.656 1.37 1 92.12 196 ILE B O 1
ATOM 5793 N N . CYS B 1 197 ? -26.672 -18.234 1.443 1 96.06 197 CYS B N 1
ATOM 5794 C CA . CYS B 1 197 ? -26.484 -16.812 1.153 1 96.06 197 CYS B CA 1
ATOM 5795 C C . CYS B 1 197 ? -27.625 -15.992 1.748 1 96.06 197 CYS B C 1
ATOM 5797 O O . CYS B 1 197 ? -28.656 -16.531 2.127 1 96.06 197 CYS B O 1
ATOM 5799 N N . VAL B 1 198 ? -27.375 -14.734 1.917 1 95.06 198 VAL B N 1
ATOM 5800 C CA . VAL B 1 198 ? -28.344 -13.781 2.439 1 95.06 198 VAL B CA 1
ATOM 5801 C C . VAL B 1 198 ? -28.609 -12.688 1.404 1 95.06 198 VAL B C 1
ATOM 5803 O O . VAL B 1 198 ? -27.688 -12.016 0.954 1 95.06 198 VAL B O 1
ATOM 5806 N N . LYS B 1 199 ? -29.875 -12.539 1.058 1 94.69 199 LYS B N 1
ATOM 5807 C CA . LYS B 1 199 ? -30.281 -11.5 0.126 1 94.69 199 LYS B CA 1
ATOM 5808 C C . LYS B 1 199 ? -30.375 -10.141 0.822 1 94.69 199 LYS B C 1
ATOM 5810 O O . LYS B 1 199 ? -31 -10.023 1.879 1 94.69 199 LYS B O 1
ATOM 5815 N N . VAL B 1 200 ? -29.719 -9.141 0.223 1 93.38 200 VAL B N 1
ATOM 5816 C CA . VAL B 1 200 ? -29.75 -7.797 0.785 1 93.38 200 VAL B CA 1
ATOM 5817 C C . VAL B 1 200 ? -30.625 -6.891 -0.088 1 93.38 200 VAL B C 1
ATOM 5819 O O . VAL B 1 200 ? -30.141 -6.312 -1.062 1 93.38 200 VAL B O 1
ATOM 5822 N N . ASP B 1 201 ? -31.781 -6.664 0.328 1 88.31 201 ASP B N 1
ATOM 5823 C CA . ASP B 1 201 ? -32.75 -5.973 -0.503 1 88.31 201 ASP B CA 1
ATOM 5824 C C . ASP B 1 201 ? -32.812 -4.48 -0.177 1 88.31 201 ASP B C 1
ATOM 5826 O O . ASP B 1 201 ? -33.562 -3.729 -0.789 1 88.31 201 ASP B O 1
ATOM 5830 N N . LEU B 1 202 ? -32 -4.086 0.771 1 85.5 202 LEU B N 1
ATOM 5831 C CA . LEU B 1 202 ? -31.953 -2.676 1.132 1 85.5 202 LEU B CA 1
ATOM 5832 C C . LEU B 1 202 ? -30.547 -2.115 0.913 1 85.5 202 LEU B C 1
ATOM 5834 O O . LEU B 1 202 ? -29.578 -2.867 0.895 1 85.5 202 LEU B O 1
ATOM 5838 N N . GLU B 1 203 ? -30.562 -0.79 0.738 1 87.5 203 GLU B N 1
ATOM 5839 C CA . GLU B 1 203 ? -29.25 -0.156 0.629 1 87.5 203 GLU B CA 1
ATOM 5840 C C . GLU B 1 203 ? -28.578 -0.05 1.992 1 87.5 203 GLU B C 1
ATOM 5842 O O . GLU B 1 203 ? -29.203 0.332 2.979 1 87.5 203 GLU B O 1
ATOM 5847 N N . ILE B 1 204 ? -27.391 -0.446 2.041 1 88.69 204 ILE B N 1
ATOM 5848 C CA . ILE B 1 204 ? -26.609 -0.323 3.27 1 88.69 204 ILE B CA 1
ATOM 5849 C C . ILE B 1 204 ? -25.312 0.429 2.984 1 88.69 204 ILE B C 1
ATOM 5851 O O . ILE B 1 204 ? -24.812 0.421 1.855 1 88.69 204 ILE B O 1
ATOM 5855 N N . PHE B 1 205 ? -24.859 1.092 4.027 1 90 205 PHE B N 1
ATOM 5856 C CA . PHE B 1 205 ? -23.578 1.801 3.988 1 90 205 PHE B CA 1
ATOM 5857 C C . PHE B 1 205 ? -22.594 1.187 4.969 1 90 205 PHE B C 1
ATOM 5859 O O . PHE B 1 205 ? -22.984 0.512 5.922 1 90 205 PHE B O 1
ATOM 5866 N N . PRO B 1 206 ? -21.297 1.371 4.758 1 90.94 206 PRO B N 1
ATOM 5867 C CA . PRO B 1 206 ? -20.297 0.78 5.656 1 90.94 206 PRO B CA 1
ATOM 5868 C C . PRO B 1 206 ? -20.547 1.141 7.121 1 90.94 206 PRO B C 1
ATOM 5870 O O . PRO B 1 206 ? -20.438 0.278 7.996 1 90.94 206 PRO B O 1
ATOM 5873 N N . ALA B 1 207 ? -20.906 2.326 7.398 1 85.56 207 ALA B N 1
ATOM 5874 C CA . ALA B 1 207 ? -21.078 2.789 8.773 1 85.56 207 ALA B CA 1
ATOM 5875 C C . ALA B 1 207 ? -22.172 2.004 9.484 1 85.56 207 ALA B C 1
ATOM 5877 O O . ALA B 1 207 ? -22.188 1.921 10.711 1 85.56 207 ALA B O 1
ATOM 5878 N N . ASP B 1 208 ? -23.047 1.396 8.688 1 84.19 208 ASP B N 1
ATOM 5879 C CA . ASP B 1 208 ? -24.172 0.655 9.25 1 84.19 208 ASP B CA 1
ATOM 5880 C C . ASP B 1 208 ? -23.703 -0.613 9.961 1 84.19 208 ASP B C 1
ATOM 5882 O O . ASP B 1 208 ? -24.406 -1.166 10.797 1 84.19 208 ASP B O 1
ATOM 5886 N N . ILE B 1 209 ? -22.516 -1.009 9.609 1 87.44 209 ILE B N 1
ATOM 5887 C CA . ILE B 1 209 ? -22.141 -2.326 10.109 1 87.44 209 ILE B CA 1
ATOM 5888 C C . ILE B 1 209 ? -20.984 -2.189 11.109 1 87.44 209 ILE B C 1
ATOM 5890 O O . ILE B 1 209 ? -20.516 -3.186 11.656 1 87.44 209 ILE B O 1
ATOM 5894 N N . TRP B 1 210 ? -20.281 -1.03 11.328 1 82.44 210 TRP B N 1
ATOM 5895 C CA . TRP B 1 210 ? -19.141 -0.857 12.219 1 82.44 210 TRP B CA 1
ATOM 5896 C C . TRP B 1 210 ? -19.531 -1.048 13.672 1 82.44 210 TRP B C 1
ATOM 5898 O O . TRP B 1 210 ? -18.688 -1.336 14.531 1 82.44 210 TRP B O 1
ATOM 5908 N N . GLY B 1 211 ? -20.484 -1.482 13.977 1 62.25 211 GLY B N 1
ATOM 5909 C CA . GLY B 1 211 ? -20.891 -1.581 15.367 1 62.25 211 GLY B CA 1
ATOM 5910 C C . GLY B 1 211 ? -20.781 -0.269 16.125 1 62.25 211 GLY B C 1
ATOM 5911 O O . GLY B 1 211 ? -20.203 0.692 15.617 1 62.25 211 GLY B O 1
ATOM 5912 N N . SER B 1 212 ? -21.516 0.038 16.984 1 50.34 212 SER B N 1
ATOM 5913 C CA . SER B 1 212 ? -21.547 1.265 17.766 1 50.34 212 SER B CA 1
ATOM 5914 C C . SER B 1 212 ? -20.156 1.604 18.312 1 50.34 212 SER B C 1
ATOM 5916 O O . SER B 1 212 ? -19.578 0.827 19.062 1 50.34 212 SER B O 1
ATOM 5918 N N . PRO B 1 213 ? -19.312 2.186 17.625 1 42.38 213 PRO B N 1
ATOM 5919 C CA . PRO B 1 213 ? -18.203 2.66 18.453 1 42.38 213 PRO B CA 1
ATOM 5920 C C . PRO B 1 213 ? -18.656 3.111 19.844 1 42.38 213 PRO B C 1
ATOM 5922 O O . PRO B 1 213 ? -19.828 3.494 20.016 1 42.38 213 PRO B O 1
ATOM 5925 N N . ALA B 1 214 ? -18.062 2.637 20.953 1 39.97 214 ALA B N 1
ATOM 5926 C CA . ALA B 1 214 ? -18.516 3.119 22.266 1 39.97 214 ALA B CA 1
ATOM 5927 C C . ALA B 1 214 ? -19.219 4.465 22.141 1 39.97 214 ALA B C 1
ATOM 5929 O O . ALA B 1 214 ? -20.125 4.773 22.922 1 39.97 214 ALA B O 1
ATOM 5930 N N . GLY B 1 215 ? -18.859 5.484 21.219 1 37.06 215 GLY B N 1
ATOM 5931 C CA . GLY B 1 215 ? -19.375 6.832 21.078 1 37.06 215 GLY B CA 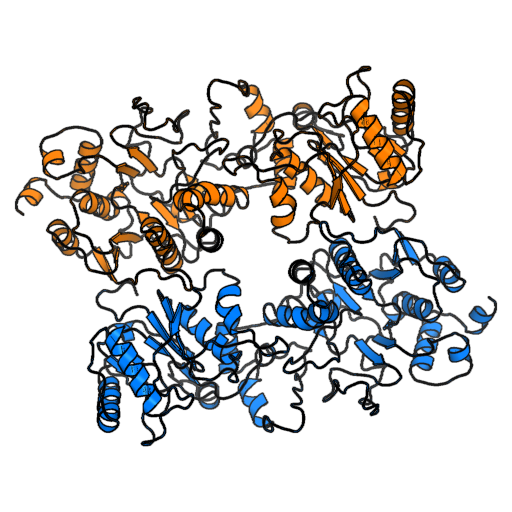1
ATOM 5932 C C . GLY B 1 215 ? -20.094 7.055 19.75 1 37.06 215 GLY B C 1
ATOM 5933 O O . GLY B 1 215 ? -20.484 8.18 19.438 1 37.06 215 GLY B O 1
ATOM 5934 N N . ALA B 1 216 ? -19.844 6.391 18.75 1 38.16 216 ALA B N 1
ATOM 5935 C CA . ALA B 1 216 ? -20.406 6.777 17.469 1 38.16 216 ALA B CA 1
ATOM 5936 C C . ALA B 1 216 ? -21.891 6.445 17.391 1 38.16 216 ALA B C 1
ATOM 5938 O O . ALA B 1 216 ? -22.281 5.277 17.484 1 38.16 216 ALA B O 1
ATOM 5939 N N . GLN B 1 217 ? -22.703 7.344 17.906 1 38.09 217 GLN B N 1
ATOM 5940 C CA . GLN B 1 217 ? -24.141 7.398 17.688 1 38.09 217 GLN B CA 1
ATOM 5941 C C . GLN B 1 217 ? -24.484 7.023 16.25 1 38.09 217 GLN B C 1
ATOM 5943 O O . GLN B 1 217 ? -23.641 7.094 15.359 1 38.09 217 GLN B O 1
ATOM 5948 N N . THR B 1 218 ? -25.766 6.602 16.188 1 38.81 218 THR B N 1
ATOM 5949 C CA . THR B 1 218 ? -26.656 6.32 15.062 1 38.81 218 THR B CA 1
ATOM 5950 C C . THR B 1 218 ? -26.422 7.316 13.93 1 38.81 218 THR B C 1
ATOM 5952 O O . THR B 1 218 ? -26.5 8.531 14.141 1 38.81 218 THR B O 1
ATOM 5955 N N . ILE B 1 219 ? -25.5 7.051 13.078 1 40.94 219 ILE B N 1
ATOM 5956 C CA . ILE B 1 219 ? -25.609 7.816 11.836 1 40.94 219 ILE B CA 1
ATOM 5957 C C . ILE B 1 219 ? -27.078 8.008 11.469 1 40.94 219 ILE B C 1
ATOM 5959 O O . ILE B 1 219 ? -27.797 7.039 11.219 1 40.94 219 ILE B O 1
ATOM 5963 N N . PHE B 1 220 ? -27.656 9.07 12 1 37.75 220 PHE B N 1
ATOM 5964 C CA . PHE B 1 220 ? -29 9.43 11.547 1 37.75 220 PHE B CA 1
ATOM 5965 C C . PHE B 1 220 ? -29.016 9.664 10.039 1 37.75 220 PHE B C 1
ATOM 5967 O O . PHE B 1 220 ? -28.297 10.531 9.539 1 37.75 220 PHE B O 1
ATOM 5974 N N . ARG B 1 221 ? -28.922 8.695 9.242 1 38.47 221 ARG B N 1
ATOM 5975 C CA . ARG B 1 221 ? -29.172 8.977 7.828 1 38.47 221 ARG B CA 1
ATOM 5976 C C . ARG B 1 221 ? -30.547 9.562 7.617 1 38.47 221 ARG B C 1
ATOM 5978 O O . ARG B 1 221 ? -31.562 8.859 7.727 1 38.47 221 ARG B O 1
ATOM 5985 N N . TYR B 1 222 ? -30.719 10.859 7.879 1 32.47 222 TYR B N 1
ATOM 5986 C CA . TYR B 1 222 ? -31.953 11.469 7.406 1 32.47 222 TYR B CA 1
ATOM 5987 C C . TYR B 1 222 ? -32.031 11.461 5.883 1 32.47 222 TYR B C 1
ATOM 5989 O O . TYR B 1 222 ? -31.156 12.023 5.215 1 32.47 222 TYR B O 1
ATOM 5997 N N . GLY B 1 223 ? -32.344 10.461 5.09 1 32.88 223 GLY B N 1
ATOM 5998 C CA . GLY B 1 223 ? -32.875 10.711 3.764 1 32.88 223 GLY B CA 1
ATOM 5999 C C . GLY B 1 223 ? -33.75 11.953 3.697 1 32.88 223 GLY B C 1
ATOM 6000 O O . GLY B 1 223 ? -34.531 12.227 4.621 1 32.88 223 GLY B O 1
ATOM 6001 N N . ASN B 1 224 ? -33.281 13.07 3.01 1 33.16 224 ASN B N 1
ATOM 6002 C CA . ASN B 1 224 ? -34.281 14.07 2.607 1 33.16 224 ASN B CA 1
ATOM 6003 C C . ASN B 1 224 ? -35.656 13.469 2.48 1 33.16 224 ASN B C 1
ATOM 6005 O O . ASN B 1 224 ? -35.812 12.266 2.229 1 33.16 224 ASN B O 1
ATOM 6009 N N . LYS B 1 225 ? -36.781 14.195 2.676 1 32.72 225 LYS B N 1
ATOM 6010 C CA . LYS B 1 225 ? -38.188 13.945 2.357 1 32.72 225 LYS B CA 1
ATOM 6011 C C . LYS B 1 225 ? -38.344 13.18 1.046 1 32.72 225 LYS B C 1
ATOM 6013 O O . LYS B 1 225 ? -39.375 12.609 0.765 1 32.72 225 LYS B O 1
ATOM 6018 N N . GLY B 1 226 ? -37.844 13.68 -0.124 1 31.92 226 GLY B N 1
ATOM 6019 C CA . GLY B 1 226 ? -38.531 13.062 -1.259 1 31.92 226 GLY B CA 1
ATOM 6020 C C . GLY B 1 226 ? -38.312 11.562 -1.337 1 31.92 226 GLY B C 1
ATOM 6021 O O . GLY B 1 226 ? -39.25 10.789 -1.461 1 31.92 226 GLY B O 1
ATOM 6022 N N . GLY B 1 227 ? -37.469 10.938 -2.189 1 29.64 227 GLY B N 1
ATOM 6023 C CA . GLY B 1 227 ? -37.688 9.555 -2.578 1 29.64 227 GLY B CA 1
ATOM 6024 C C . GLY B 1 227 ? -37.375 8.57 -1.466 1 29.64 227 GLY B C 1
ATOM 6025 O O . GLY B 1 227 ? -38.125 7.625 -1.239 1 29.64 227 GLY B O 1
ATOM 6026 N N . ALA B 1 228 ? -36.062 8.227 -1.194 1 30.73 228 ALA B N 1
ATOM 6027 C CA . ALA B 1 228 ? -36.125 6.891 -0.608 1 30.73 228 ALA B CA 1
ATOM 6028 C C . ALA B 1 228 ? -36.781 6.926 0.771 1 30.73 228 ALA B C 1
ATOM 6030 O O . ALA B 1 228 ? -36.688 7.93 1.482 1 30.73 228 ALA B O 1
ATOM 6031 N N . GLY B 1 229 ? -37.75 6.062 1.128 1 31.77 229 GLY B N 1
ATOM 6032 C CA . GLY B 1 229 ? -38.625 5.559 2.191 1 31.77 229 GLY B CA 1
ATOM 6033 C C . GLY B 1 229 ? -37.969 5.637 3.562 1 31.77 229 GLY B C 1
ATOM 6034 O O . GLY B 1 229 ? -36.75 5.746 3.676 1 31.77 229 GLY B O 1
ATOM 6035 N N . ASP B 1 230 ? -38.75 6.109 4.652 1 34.94 230 ASP B N 1
ATOM 6036 C CA . ASP B 1 230 ? -38.656 5.785 6.07 1 34.94 230 ASP B CA 1
ATOM 6037 C C . ASP B 1 230 ? -37.781 4.555 6.285 1 34.94 230 ASP B C 1
ATOM 6039 O O . ASP B 1 230 ? -38.188 3.432 5.98 1 34.94 230 ASP B O 1
ATOM 6043 N N . ARG B 1 231 ? -36.594 4.523 5.938 1 40.06 231 ARG B N 1
ATOM 6044 C CA . ARG B 1 231 ? -35.969 3.318 6.48 1 40.06 231 ARG B CA 1
ATOM 6045 C C . ARG B 1 231 ? -36.531 2.992 7.859 1 40.06 231 ARG B C 1
ATOM 6047 O O . ARG B 1 231 ? -36.375 3.773 8.797 1 40.06 231 ARG B O 1
ATOM 6054 N N . GLY B 1 232 ? -37.719 2.615 7.961 1 39.5 232 GLY B N 1
ATOM 6055 C CA . GLY B 1 232 ? -38.469 2.281 9.148 1 39.5 232 GLY B CA 1
ATOM 6056 C C . GLY B 1 232 ? -37.625 1.893 10.336 1 39.5 232 GLY B C 1
ATOM 6057 O O . GLY B 1 232 ? -36.531 1.353 10.164 1 39.5 232 GLY B O 1
ATOM 6058 N N . GLU B 1 233 ? -37.719 2.621 11.516 1 44.56 233 GLU B N 1
ATOM 6059 C CA . GLU B 1 233 ? -37.219 2.236 12.828 1 44.56 233 GLU B CA 1
ATOM 6060 C C . GLU B 1 233 ? -36.812 0.765 12.859 1 44.56 233 GLU B C 1
ATOM 6062 O O . GLU B 1 233 ? -35.812 0.396 13.492 1 44.56 233 GLU B O 1
ATOM 6067 N N . ASP B 1 234 ? -37.562 0.065 12.125 1 46.53 234 ASP B N 1
ATOM 6068 C CA . ASP B 1 234 ? -37.375 -1.385 12.125 1 46.53 234 ASP B CA 1
ATOM 6069 C C . ASP B 1 234 ? -36.125 -1.791 11.352 1 46.53 234 ASP B C 1
ATOM 6071 O O . ASP B 1 234 ? -35.594 -2.871 11.578 1 46.53 234 ASP B O 1
ATOM 6075 N N . PHE B 1 235 ? -35.812 -1.012 10.398 1 50.62 235 PHE B N 1
ATOM 6076 C CA . PHE B 1 235 ? -34.688 -1.329 9.539 1 50.62 235 PHE B CA 1
ATOM 6077 C C . PHE B 1 235 ? -33.375 -1.305 10.32 1 50.62 235 PHE B C 1
ATOM 6079 O O . PHE B 1 235 ? -32.594 -2.23 10.219 1 50.62 235 PHE B O 1
ATOM 6086 N N . VAL B 1 236 ? -33.125 -0.093 10.93 1 52.69 236 VAL B N 1
ATOM 6087 C CA . VAL B 1 236 ? -31.891 0.089 11.695 1 52.69 236 VAL B CA 1
ATOM 6088 C C . VAL B 1 236 ? -31.766 -1.025 12.727 1 52.69 236 VAL B C 1
ATOM 6090 O O . VAL B 1 236 ? -30.672 -1.541 12.953 1 52.69 236 VAL B O 1
ATOM 6093 N N . GLN B 1 237 ? -32.906 -1.431 13.219 1 52.12 237 GLN B N 1
ATOM 6094 C CA . GLN B 1 237 ? -32.812 -2.443 14.266 1 52.12 237 GLN B CA 1
ATOM 6095 C C . GLN B 1 237 ? -32.375 -3.787 13.695 1 52.12 237 GLN B C 1
ATOM 6097 O O . GLN B 1 237 ? -31.641 -4.531 14.352 1 52.12 237 GLN B O 1
ATOM 6102 N N . GLU B 1 238 ? -32.812 -4.02 12.531 1 56.12 238 GLU B N 1
ATOM 6103 C CA . GLU B 1 238 ? -32.531 -5.34 11.977 1 56.12 238 GLU B CA 1
ATOM 6104 C C . GLU B 1 238 ? -31.094 -5.418 11.469 1 56.12 238 GLU B C 1
ATOM 6106 O O . GLU B 1 238 ? -30.453 -6.469 11.555 1 56.12 238 GLU B O 1
ATOM 6111 N N . ILE B 1 239 ? -30.656 -4.43 10.859 1 58.06 239 ILE B N 1
ATOM 6112 C CA . ILE B 1 239 ? -29.328 -4.504 10.25 1 58.06 239 ILE B CA 1
ATOM 6113 C C . ILE B 1 239 ? -28.281 -3.967 11.227 1 58.06 239 ILE B C 1
ATOM 6115 O O . ILE B 1 239 ? -27.172 -4.488 11.305 1 58.06 239 ILE B O 1
ATOM 6119 N N . ALA B 1 240 ? -28.719 -2.85 11.961 1 56.72 240 ALA B N 1
ATOM 6120 C CA . ALA B 1 240 ? -27.719 -1.95 12.516 1 56.72 240 ALA B CA 1
ATOM 6121 C C . ALA B 1 240 ? -27.266 -2.422 13.898 1 56.72 240 ALA B C 1
ATOM 6123 O O . ALA B 1 240 ? -26.328 -1.861 14.477 1 56.72 240 ALA B O 1
ATOM 6124 N N . SER B 1 241 ? -27.969 -3.586 14.266 1 62.06 241 SER B N 1
ATOM 6125 C CA . SER B 1 241 ? -27.344 -3.938 15.539 1 62.06 241 SER B CA 1
ATOM 6126 C C . SER B 1 241 ? -25.953 -4.516 15.328 1 62.06 241 SER B C 1
ATOM 6128 O O . SER B 1 241 ? -25.781 -5.492 14.602 1 62.06 241 SER B O 1
ATOM 6130 N N . PRO B 1 242 ? -24.969 -3.801 15.734 1 64.94 242 PRO B N 1
ATOM 6131 C CA . PRO B 1 242 ? -23.594 -4.262 15.539 1 64.94 242 PRO B CA 1
ATOM 6132 C C . PRO B 1 242 ? -23.391 -5.719 15.945 1 64.94 242 PRO B C 1
ATOM 6134 O O . PRO B 1 242 ? -22.484 -6.387 15.445 1 64.94 242 PRO B O 1
ATOM 6137 N N . ASP B 1 243 ? -24.359 -6.215 16.688 1 74.31 243 ASP B N 1
ATOM 6138 C CA . ASP B 1 243 ? -24.156 -7.57 17.188 1 74.31 243 ASP B CA 1
ATOM 6139 C C . ASP B 1 243 ? -25 -8.578 16.391 1 74.31 243 ASP B C 1
ATOM 6141 O O . ASP B 1 243 ? -25.016 -9.766 16.719 1 74.31 243 ASP B O 1
ATOM 6145 N N . SER B 1 244 ? -25.594 -8.047 15.398 1 82.94 244 SER B N 1
ATOM 6146 C CA . SER B 1 244 ? -26.422 -8.977 14.625 1 82.94 244 SER B CA 1
ATOM 6147 C C . SER B 1 244 ? -25.547 -9.898 13.773 1 82.94 244 SER B C 1
ATOM 6149 O O . SER B 1 244 ? -24.406 -9.562 13.445 1 82.94 244 SER B O 1
ATOM 6151 N N . ASN B 1 245 ? -26.125 -11.047 13.43 1 87.31 245 ASN B N 1
ATOM 6152 C CA . ASN B 1 245 ? -25.422 -12 12.57 1 87.31 245 ASN B CA 1
ATOM 6153 C C . ASN B 1 245 ? -25.125 -11.406 11.203 1 87.31 245 ASN B C 1
ATOM 6155 O O . ASN B 1 245 ? -24.047 -11.617 10.648 1 87.31 245 ASN B O 1
ATOM 6159 N N . PHE B 1 246 ? -26.078 -10.656 10.773 1 90.44 246 PHE B N 1
ATOM 6160 C CA . PHE B 1 246 ? -25.875 -10.078 9.445 1 90.44 246 PHE B CA 1
ATOM 6161 C C . PHE B 1 246 ? -24.75 -9.062 9.461 1 90.44 246 PHE B C 1
ATOM 6163 O O . PHE B 1 246 ? -23.906 -9.039 8.555 1 90.44 246 PHE B O 1
ATOM 6170 N N . ALA B 1 247 ? -24.75 -8.227 10.461 1 88.94 247 ALA B N 1
ATOM 6171 C CA . ALA B 1 247 ? -23.672 -7.242 10.555 1 88.94 247 ALA B CA 1
ATOM 6172 C C . ALA B 1 247 ? -22.312 -7.926 10.602 1 88.94 247 ALA B C 1
ATOM 6174 O O . ALA B 1 247 ? -21.359 -7.473 9.961 1 88.94 247 ALA B O 1
ATOM 6175 N N . THR B 1 248 ? -22.266 -8.984 11.336 1 91 248 THR B N 1
ATOM 6176 C CA . THR B 1 248 ? -21.031 -9.75 11.414 1 91 248 THR B CA 1
ATOM 6177 C C . THR B 1 248 ? -20.641 -10.297 10.047 1 91 248 THR B C 1
ATOM 6179 O O . THR B 1 248 ? -19.469 -10.203 9.641 1 91 248 THR B O 1
ATOM 6182 N N . LEU B 1 249 ? -21.594 -10.812 9.32 1 93.06 249 LEU B N 1
ATOM 6183 C CA . LEU B 1 249 ? -21.344 -11.336 7.98 1 93.06 249 LEU B CA 1
ATOM 6184 C C . LEU B 1 249 ? -20.859 -10.227 7.051 1 93.06 249 LEU B C 1
ATOM 6186 O O . LEU B 1 249 ? -19.922 -10.422 6.285 1 93.06 249 LEU B O 1
ATOM 6190 N N . ALA B 1 250 ? -21.531 -9.133 7.148 1 93.31 250 ALA B N 1
ATOM 6191 C CA . ALA B 1 250 ? -21.172 -8 6.301 1 93.31 250 ALA B CA 1
ATOM 6192 C C . ALA B 1 250 ? -19.766 -7.504 6.621 1 93.31 250 ALA B C 1
ATOM 6194 O O . ALA B 1 250 ? -19 -7.141 5.719 1 93.31 250 ALA B O 1
ATOM 6195 N N . ARG B 1 251 ? -19.391 -7.496 7.938 1 92.88 251 ARG B N 1
ATOM 6196 C CA . ARG B 1 251 ? -18.047 -7.098 8.328 1 92.88 251 ARG B CA 1
ATOM 6197 C C . ARG B 1 251 ? -17.016 -8.094 7.809 1 92.88 251 ARG B C 1
ATOM 6199 O O . ARG B 1 251 ? -15.93 -7.699 7.355 1 92.88 251 ARG B O 1
ATOM 6206 N N . LEU B 1 252 ? -17.328 -9.297 7.824 1 93.06 252 LEU B N 1
ATOM 6207 C CA . LEU B 1 252 ? -16.438 -10.312 7.27 1 93.06 252 LEU B CA 1
ATOM 6208 C C . LEU B 1 252 ? -16.234 -10.109 5.773 1 93.06 252 LEU B C 1
ATOM 6210 O O . LEU B 1 252 ? -15.117 -10.18 5.27 1 93.06 252 LEU B O 1
ATOM 6214 N N . ALA B 1 253 ? -17.297 -9.812 5.102 1 93.75 253 ALA B N 1
ATOM 6215 C CA . ALA B 1 253 ? -17.25 -9.617 3.656 1 93.75 253 ALA B CA 1
ATOM 6216 C C . ALA B 1 253 ? -16.469 -8.359 3.297 1 93.75 253 ALA B C 1
ATOM 6218 O O . ALA B 1 253 ? -15.648 -8.375 2.375 1 93.75 253 ALA B O 1
ATOM 6219 N N . GLY B 1 254 ? -16.719 -7.355 4.09 1 92.44 254 GLY B N 1
ATOM 6220 C CA . GLY B 1 254 ? -16.156 -6.062 3.736 1 92.44 254 GLY B CA 1
ATOM 6221 C C . GLY B 1 254 ? -14.742 -5.863 4.262 1 92.44 254 GLY B C 1
ATOM 6222 O O . GLY B 1 254 ? -13.922 -5.211 3.617 1 92.44 254 GLY B O 1
ATOM 6223 N N . TYR B 1 255 ? -14.438 -6.441 5.445 1 91.88 255 TYR B N 1
ATOM 6224 C CA . TYR B 1 255 ? -13.188 -6.082 6.109 1 91.88 255 TYR B CA 1
ATOM 6225 C C . TYR B 1 255 ? -12.406 -7.328 6.504 1 91.88 255 TYR B C 1
ATOM 6227 O O . TYR B 1 255 ? -11.281 -7.23 6.996 1 91.88 255 TYR B O 1
ATOM 6235 N N . GLY B 1 256 ? -12.953 -8.555 6.336 1 90.25 256 GLY B N 1
ATOM 6236 C CA . GLY B 1 256 ? -12.289 -9.789 6.711 1 90.25 256 GLY B CA 1
ATOM 6237 C C . GLY B 1 256 ? -12.203 -9.992 8.211 1 90.25 256 GLY B C 1
ATOM 6238 O O . GLY B 1 256 ? -11.406 -10.797 8.688 1 90.25 256 GLY B O 1
ATOM 6239 N N . SER B 1 257 ? -13.023 -9.203 8.984 1 89.25 257 SER B N 1
ATOM 6240 C CA . SER B 1 257 ? -13.008 -9.273 10.445 1 89.25 257 SER B CA 1
ATOM 6241 C C . SER B 1 257 ? -14.422 -9.25 11.016 1 89.25 257 SER B C 1
ATOM 6243 O O . SER B 1 257 ? -15.336 -8.68 10.406 1 89.25 257 SER B O 1
ATOM 6245 N N . ARG B 1 258 ? -14.539 -9.859 12.164 1 88.88 258 ARG B N 1
ATOM 6246 C CA . ARG B 1 258 ? -15.844 -9.906 12.82 1 88.88 258 ARG B CA 1
ATOM 6247 C C . ARG B 1 258 ? -16.125 -8.617 13.586 1 88.88 258 ARG B C 1
ATOM 6249 O O . ARG B 1 258 ? -17.281 -8.273 13.836 1 88.88 258 ARG B O 1
ATOM 6256 N N . ASP B 1 259 ? -14.984 -8 13.914 1 86.81 259 ASP B N 1
ATOM 6257 C CA . ASP B 1 259 ? -15.125 -6.785 14.711 1 86.81 259 ASP B CA 1
ATOM 6258 C C . ASP B 1 259 ? -14.352 -5.625 14.086 1 86.81 259 ASP B C 1
ATOM 6260 O O . ASP B 1 259 ? -13.281 -5.824 13.516 1 86.81 259 ASP B O 1
ATOM 6264 N N . ILE B 1 260 ? -15.055 -4.492 14.094 1 87.5 260 ILE B N 1
ATOM 6265 C CA . ILE B 1 260 ? -14.414 -3.266 13.633 1 87.5 260 ILE B CA 1
ATOM 6266 C C . ILE B 1 260 ? -14.375 -2.242 14.766 1 87.5 260 ILE B C 1
ATOM 6268 O O . ILE B 1 260 ? -15.422 -1.81 15.258 1 87.5 260 ILE B O 1
ATOM 6272 N N . GLN B 1 261 ? -13.219 -1.985 15.297 1 86.5 261 GLN B N 1
ATOM 6273 C CA . GLN B 1 261 ? -13.031 -0.96 16.312 1 86.5 261 GLN B CA 1
ATOM 6274 C C . GLN B 1 261 ? -11.867 -0.039 15.969 1 86.5 261 GLN B C 1
ATOM 6276 O O . GLN B 1 261 ? -10.883 -0.477 15.375 1 86.5 261 GLN B O 1
ATOM 6281 N N . VAL B 1 262 ? -12.125 1.182 16.312 1 92.69 262 VAL B N 1
ATOM 6282 C CA . VAL B 1 262 ? -11.031 2.119 16.109 1 92.69 262 VAL B CA 1
ATOM 6283 C C . VAL B 1 262 ? -9.875 1.777 17.031 1 92.69 262 VAL B C 1
ATOM 6285 O O . VAL B 1 262 ? -10.078 1.56 18.234 1 92.69 262 VAL B O 1
ATOM 6288 N N . ARG B 1 263 ? -8.742 1.713 16.531 1 91.19 263 ARG B N 1
ATOM 6289 C CA . ARG B 1 263 ? -7.559 1.331 17.312 1 91.19 263 ARG B CA 1
ATOM 6290 C C . ARG B 1 263 ? -7.168 2.428 18.297 1 91.19 263 ARG B C 1
ATOM 6292 O O . ARG B 1 263 ? -7.105 3.604 17.922 1 91.19 263 ARG B O 1
ATOM 6299 N N . ALA B 1 264 ? -7.039 2.031 19.469 1 93 264 ALA B N 1
ATOM 6300 C CA . ALA B 1 264 ? -6.547 2.904 20.531 1 93 264 ALA B CA 1
ATOM 6301 C C . ALA B 1 264 ? -5.359 2.271 21.266 1 93 264 ALA B C 1
ATOM 6303 O O . ALA B 1 264 ? -5.316 1.054 21.453 1 93 264 ALA B O 1
ATOM 6304 N N . SER B 1 265 ? -4.328 3.053 21.484 1 90.69 265 SER B N 1
ATOM 6305 C CA . SER B 1 265 ? -3.16 2.543 22.188 1 90.69 265 SER B CA 1
ATOM 6306 C C . SER B 1 265 ? -2.732 3.49 23.312 1 90.69 265 SER B C 1
ATOM 6308 O O . SER B 1 265 ? -2.715 4.707 23.125 1 90.69 265 SER B O 1
ATOM 6310 N N . SER B 1 266 ? -2.363 2.875 24.375 1 86.31 266 SER B N 1
ATOM 6311 C CA . SER B 1 266 ? -1.847 3.668 25.484 1 86.31 266 SER B CA 1
ATOM 6312 C C . SER B 1 266 ? -0.33 3.807 25.406 1 86.31 266 SER B C 1
ATOM 6314 O O . SER B 1 266 ? 0.258 4.645 26.094 1 86.31 266 SER B O 1
ATOM 6316 N N . ARG B 1 267 ? 0.338 3.102 24.531 1 84.81 267 ARG B N 1
ATOM 6317 C CA . ARG B 1 267 ? 1.792 3.127 24.422 1 84.81 267 ARG B CA 1
ATOM 6318 C C . ARG B 1 267 ? 2.258 4.363 23.656 1 84.81 267 ARG B C 1
ATOM 6320 O O . ARG B 1 267 ? 3.297 4.945 23.984 1 84.81 267 ARG B O 1
ATOM 6327 N N . SER B 1 268 ? 1.464 4.711 22.703 1 89.31 268 SER B N 1
ATOM 6328 C CA . SER B 1 268 ? 1.716 5.926 21.938 1 89.31 268 SER B CA 1
ATOM 6329 C C . SER B 1 268 ? 0.496 6.84 21.938 1 89.31 268 SER B C 1
ATOM 6331 O O . SER B 1 268 ? -0.592 6.43 21.516 1 89.31 268 SER B O 1
ATOM 6333 N N . THR B 1 269 ? 0.683 8.062 22.469 1 93.88 269 THR B N 1
ATOM 6334 C CA . THR B 1 269 ? -0.449 8.977 22.547 1 93.88 269 THR B CA 1
ATOM 6335 C C . THR B 1 269 ? -0.191 10.234 21.719 1 93.88 269 THR B C 1
ATOM 6337 O O . THR B 1 269 ? 0.943 10.492 21.312 1 93.88 269 THR B O 1
ATOM 6340 N N . VAL B 1 270 ? -1.23 10.922 21.453 1 95.38 270 VAL B N 1
ATOM 6341 C CA . VAL B 1 270 ? -1.143 12.227 20.812 1 95.38 270 VAL B CA 1
ATOM 6342 C C . VAL B 1 270 ? -0.462 13.219 21.75 1 95.38 270 VAL B C 1
ATOM 6344 O O . VAL B 1 270 ? -0.88 13.391 22.891 1 95.38 270 VAL B O 1
ATOM 6347 N N . PRO B 1 271 ? 0.647 13.828 21.297 1 93.12 271 PRO B N 1
ATOM 6348 C CA . PRO B 1 271 ? 1.245 14.867 22.141 1 93.12 271 PRO B CA 1
ATOM 6349 C C . PRO B 1 271 ? 0.266 15.992 22.469 1 93.12 271 PRO B C 1
ATOM 6351 O O . PRO B 1 271 ? -0.541 16.391 21.625 1 93.12 271 PRO B O 1
ATOM 6354 N N . ARG B 1 272 ? 0.346 16.5 23.672 1 92 272 ARG B N 1
ATOM 6355 C CA . ARG B 1 272 ? -0.562 17.547 24.125 1 92 272 ARG B CA 1
ATOM 6356 C C . ARG B 1 272 ? -0.018 18.922 23.766 1 92 272 ARG B C 1
ATOM 6358 O O . ARG B 1 272 ? 0.215 19.75 24.656 1 92 272 ARG B O 1
ATOM 6365 N N . ILE B 1 273 ? 0.142 19.172 22.516 1 93.19 273 ILE B N 1
ATOM 6366 C CA . ILE B 1 273 ? 0.57 20.469 21.984 1 93.19 273 ILE B CA 1
ATOM 6367 C C . ILE B 1 273 ? -0.396 20.906 20.891 1 93.19 273 ILE B C 1
ATOM 6369 O O . ILE B 1 273 ? -1.029 20.078 20.234 1 93.19 273 ILE B O 1
ATOM 6373 N N . ALA B 1 274 ? -0.479 22.203 20.75 1 95.12 274 ALA B N 1
ATOM 6374 C CA . ALA B 1 274 ? -1.393 22.766 19.75 1 95.12 274 ALA B CA 1
ATOM 6375 C C . ALA B 1 274 ? -0.624 23.406 18.609 1 95.12 274 ALA B C 1
ATOM 6377 O O . ALA B 1 274 ? 0.419 24.031 18.828 1 95.12 274 ALA B O 1
ATOM 6378 N N . HIS B 1 275 ? -1.126 23.234 17.469 1 96.31 275 HIS B N 1
ATOM 6379 C CA . HIS B 1 275 ? -0.546 23.812 16.266 1 96.31 275 HIS B CA 1
ATOM 6380 C C . HIS B 1 275 ? -1.554 24.703 15.547 1 96.31 275 HIS B C 1
ATOM 6382 O O . HIS B 1 275 ? -2.734 24.359 15.453 1 96.31 275 HIS B O 1
ATOM 6388 N N . TYR B 1 276 ? -1.091 25.844 15.156 1 97.06 276 TYR B N 1
ATOM 6389 C CA . TYR B 1 276 ? -1.807 26.75 14.273 1 97.06 276 TYR B CA 1
ATOM 6390 C C . TYR B 1 276 ? -0.964 27.109 13.055 1 97.06 276 TYR B C 1
ATOM 6392 O O . TYR B 1 276 ? 0.257 26.938 13.062 1 97.06 276 TYR B O 1
ATOM 6400 N N . ILE B 1 277 ? -1.64 27.547 12.016 1 96.31 277 ILE B N 1
ATOM 6401 C CA . ILE B 1 277 ? -0.921 28.016 10.844 1 96.31 277 ILE B CA 1
ATOM 6402 C C . ILE B 1 277 ? -1.314 29.469 10.547 1 96.31 277 ILE B C 1
ATOM 6404 O O . ILE B 1 277 ? -2.502 29.797 10.469 1 96.31 277 ILE B O 1
ATOM 6408 N N . CYS B 1 278 ? -0.422 30.25 10.539 1 93.81 278 CYS B N 1
ATOM 6409 C CA . CYS B 1 278 ? -0.505 31.641 10.109 1 93.81 278 CYS B CA 1
ATOM 6410 C C . CYS B 1 278 ? 0.652 32 9.18 1 93.81 278 CYS B C 1
ATOM 6412 O O . CYS B 1 278 ? 1.75 32.312 9.641 1 93.81 278 CYS B O 1
ATOM 6414 N N . TRP B 1 279 ? 0.452 31.953 7.824 1 85.44 279 TRP B N 1
ATOM 6415 C CA . TRP B 1 279 ? 1.543 32.125 6.871 1 85.44 279 TRP B CA 1
ATOM 6416 C C . TRP B 1 279 ? 2.166 33.5 6.996 1 85.44 279 TRP B C 1
ATOM 6418 O O . TRP B 1 279 ? 3.391 33.656 7.066 1 85.44 279 TRP B O 1
ATOM 6428 N N . ASP B 1 280 ? 1.508 34.469 6.703 1 81.75 280 ASP B N 1
ATOM 6429 C CA . ASP B 1 280 ? 1.805 35.906 6.812 1 81.75 280 ASP B CA 1
ATOM 6430 C C . ASP B 1 280 ? 0.551 36.688 7.172 1 81.75 280 ASP B C 1
ATOM 6432 O O . ASP B 1 280 ? -0.244 37.031 6.293 1 81.75 280 ASP B O 1
ATOM 6436 N N . CYS B 1 281 ? 0.488 36.719 8.641 1 86.81 281 CYS B N 1
ATOM 6437 C CA . CYS B 1 281 ? -0.8 37.312 8.977 1 86.81 281 CYS B CA 1
ATOM 6438 C C . CYS B 1 281 ? -0.638 38.406 10.039 1 86.81 281 CYS B C 1
ATOM 6440 O O . CYS B 1 281 ? 0.331 38.406 10.797 1 86.81 281 CYS B O 1
ATOM 6442 N N . ASP B 1 282 ? -1.628 39.375 9.922 1 93.38 282 ASP B N 1
ATOM 6443 C CA . ASP B 1 282 ? -1.937 40.25 11.047 1 93.38 282 ASP B CA 1
ATOM 6444 C C . ASP B 1 282 ? -2.951 39.594 11.984 1 93.38 282 ASP B C 1
ATOM 6446 O O . ASP B 1 282 ? -4.137 39.531 11.664 1 93.38 282 ASP B O 1
ATOM 6450 N N . LEU B 1 283 ? -2.389 39.125 13.148 1 95.5 283 LEU B N 1
ATOM 6451 C CA . LEU B 1 283 ? -3.205 38.312 14.039 1 95.5 283 LEU B CA 1
ATOM 6452 C C . LEU B 1 283 ? -4.359 39.125 14.617 1 95.5 283 LEU B C 1
ATOM 6454 O O . LEU B 1 283 ? -4.145 40.188 15.211 1 95.5 283 LEU B O 1
ATOM 6458 N N . LYS B 1 284 ? -5.547 38.594 14.43 1 94 284 LYS B N 1
ATOM 6459 C CA . LYS B 1 284 ? -6.754 39.281 14.891 1 94 284 LYS B CA 1
ATOM 6460 C C . LYS B 1 284 ? -7.227 38.719 16.219 1 94 284 LYS B C 1
ATOM 6462 O O . LYS B 1 284 ? -6.676 37.719 16.719 1 94 284 LYS B O 1
ATOM 6467 N N . PHE B 1 285 ? -8.227 39.375 16.734 1 95.06 285 PHE B N 1
ATOM 6468 C CA . PHE B 1 285 ? -8.703 39.031 18.078 1 95.06 285 PHE B CA 1
ATOM 6469 C C . PHE B 1 285 ? -9.258 37.625 18.125 1 95.06 285 PHE B C 1
ATOM 6471 O O . PHE B 1 285 ? -9.062 36.906 19.109 1 95.06 285 PHE B O 1
ATOM 6478 N N . ASP B 1 286 ? -9.953 37.219 17.109 1 94 286 ASP B N 1
ATOM 6479 C CA . ASP B 1 286 ? -10.531 35.875 17.078 1 94 286 ASP B CA 1
ATOM 6480 C C . ASP B 1 286 ? -9.445 34.812 17.125 1 94 286 ASP B C 1
ATOM 6482 O O . ASP B 1 286 ? -9.578 33.781 17.812 1 94 286 ASP B O 1
ATOM 6486 N N . PHE B 1 287 ? -8.359 35.062 16.391 1 95.75 287 PHE B N 1
ATOM 6487 C CA . PHE B 1 287 ? -7.211 34.156 16.422 1 95.75 287 PHE B CA 1
ATOM 6488 C C . PHE B 1 287 ? -6.586 34.125 17.812 1 95.75 287 PHE B C 1
ATOM 6490 O O . PHE B 1 287 ? -6.27 33.062 18.328 1 95.75 287 PHE B O 1
ATOM 6497 N N . TYR B 1 288 ? -6.473 35.281 18.422 1 96.5 288 TYR B N 1
ATOM 6498 C CA . TYR B 1 288 ? -5.984 35.406 19.781 1 96.5 288 TYR B CA 1
ATOM 6499 C C . TYR B 1 288 ? -6.828 34.562 20.75 1 96.5 288 TYR B C 1
ATOM 6501 O O . TYR B 1 288 ? -6.293 33.812 21.547 1 96.5 288 TYR B O 1
ATOM 6509 N N . LEU B 1 289 ? -8.078 34.656 20.594 1 96 289 LEU B N 1
ATOM 6510 C CA . LEU B 1 289 ? -9 33.938 21.453 1 96 289 LEU B CA 1
ATOM 6511 C C . LEU B 1 289 ? -8.852 32.438 21.266 1 96 289 LEU B C 1
ATOM 6513 O O . LEU B 1 289 ? -8.914 31.672 22.234 1 96 289 LEU B O 1
ATOM 6517 N N . SER B 1 290 ? -8.727 32.031 20 1 96.56 290 SER B N 1
ATOM 6518 C CA . SER B 1 290 ? -8.547 30.609 19.703 1 96.56 290 SER B CA 1
ATOM 6519 C C . SER B 1 290 ? -7.316 30.047 20.406 1 96.56 290 SER B C 1
ATOM 6521 O O . SER B 1 290 ? -7.387 29 21.047 1 96.56 290 SER B O 1
ATOM 6523 N N . VAL B 1 291 ? -6.211 30.766 20.344 1 96.19 291 VAL B N 1
ATOM 6524 C CA . VAL B 1 291 ? -4.957 30.328 20.938 1 96.19 291 VAL B CA 1
ATOM 6525 C C . VAL B 1 291 ? -5.098 30.281 22.469 1 96.19 291 VAL B C 1
ATOM 6527 O O . VAL B 1 291 ? -4.695 29.312 23.094 1 96.19 291 VAL B O 1
ATOM 6530 N N . ILE B 1 292 ? -5.723 31.312 23.016 1 94.94 292 ILE B N 1
ATOM 6531 C CA . ILE B 1 292 ? -5.906 31.375 24.469 1 94.94 292 ILE B CA 1
ATOM 6532 C C . ILE B 1 292 ? -6.789 30.219 24.922 1 94.94 292 ILE B C 1
ATOM 6534 O O . ILE B 1 292 ? -6.539 29.625 25.969 1 94.94 292 ILE B O 1
ATOM 6538 N N . SER B 1 293 ? -7.789 29.922 24.141 1 95.81 293 SER B N 1
ATOM 6539 C CA . SER B 1 293 ? -8.664 28.812 24.5 1 95.81 293 SER B CA 1
ATOM 6540 C C . SER B 1 293 ? -7.914 27.484 24.484 1 95.81 293 SER B C 1
ATOM 6542 O O . SER B 1 293 ? -8.195 26.578 25.281 1 95.81 293 SER B O 1
ATOM 6544 N N . SER B 1 294 ? -6.961 27.297 23.562 1 94.88 294 SER B N 1
ATOM 6545 C CA . SER B 1 294 ? -6.133 26.094 23.516 1 94.88 294 SER B CA 1
ATOM 6546 C C . SER B 1 294 ? -5.25 25.984 24.766 1 94.88 294 SER B C 1
ATOM 6548 O O . SER B 1 294 ? -5.094 24.891 25.312 1 94.88 294 SER B O 1
ATOM 6550 N N . LEU B 1 295 ? -4.742 27.062 25.188 1 92.06 295 LEU B N 1
ATOM 6551 C CA . LEU B 1 295 ? -3.812 27.109 26.312 1 92.06 295 LEU B CA 1
ATOM 6552 C C . LEU B 1 295 ? -4.543 26.859 27.625 1 92.06 295 LEU B C 1
ATOM 6554 O O . LEU B 1 295 ? -4.062 26.109 28.484 1 92.06 295 LEU B O 1
ATOM 6558 N N . TYR B 1 296 ? -5.707 27.391 27.75 1 91.5 296 TYR B N 1
ATOM 6559 C CA . TYR B 1 296 ? -6.242 27.5 29.094 1 91.5 296 TYR B CA 1
ATOM 6560 C C . TYR B 1 296 ? -7.547 26.719 29.234 1 91.5 296 TYR B C 1
ATOM 6562 O O . TYR B 1 296 ? -8.031 26.5 30.344 1 91.5 296 TYR B O 1
ATOM 6570 N N . VAL B 1 297 ? -8.117 26.328 28.141 1 93.62 297 VAL B N 1
ATOM 6571 C CA . VAL B 1 297 ? -9.391 25.625 28.234 1 93.62 297 VAL B CA 1
ATOM 6572 C C . VAL B 1 297 ? -9.203 24.172 27.797 1 93.62 297 VAL B C 1
ATOM 6574 O O . VAL B 1 297 ? -9.531 23.25 28.547 1 93.62 297 VAL B O 1
ATOM 6577 N N . ALA B 1 298 ? -8.602 23.938 26.688 1 93.56 298 ALA B N 1
ATOM 6578 C CA . ALA B 1 298 ? -8.492 22.609 26.094 1 93.56 298 ALA B CA 1
ATOM 6579 C C . ALA B 1 298 ? -7.562 21.719 26.906 1 93.56 298 ALA B C 1
ATOM 6581 O O . ALA B 1 298 ? -7.59 20.484 26.766 1 93.56 298 ALA B O 1
ATOM 6582 N N . GLY B 1 299 ? -6.734 22.234 27.75 1 82.38 299 GLY B N 1
ATOM 6583 C CA . GLY B 1 299 ? -5.805 21.469 28.562 1 82.38 299 GLY B CA 1
ATOM 6584 C C . GLY B 1 299 ? -4.539 21.094 27.828 1 82.38 299 GLY B C 1
ATOM 6585 O O . GLY B 1 299 ? -3.914 20.078 28.141 1 82.38 299 GLY B O 1
ATOM 6586 N N . LEU B 1 300 ? -4.215 21.484 26.734 1 80.12 300 LEU B N 1
ATOM 6587 C CA . LEU B 1 300 ? -3.047 21.125 25.938 1 80.12 300 LEU B CA 1
ATOM 6588 C C . LEU B 1 300 ? -1.773 21.703 26.547 1 80.12 300 LEU B C 1
ATOM 6590 O O . LEU B 1 300 ? -0.667 21.328 26.141 1 80.12 300 LEU B O 1
ATOM 6594 N N . SER B 1 301 ? -1.788 22.516 27.531 1 60.66 301 SER B N 1
ATOM 6595 C CA . SER B 1 301 ? -0.57 23.141 28.047 1 60.66 301 SER B CA 1
ATOM 6596 C C . SER B 1 301 ? -0.258 22.672 29.469 1 60.66 301 SER B C 1
ATOM 6598 O O . SER B 1 301 ? 0.549 23.281 30.172 1 60.66 301 SER B O 1
ATOM 6600 N N . LYS B 1 302 ? -0.94 21.672 29.938 1 54.09 302 LYS B N 1
ATOM 6601 C CA . LYS B 1 302 ? -0.372 21.344 31.25 1 54.09 302 LYS B CA 1
ATOM 6602 C C . LYS B 1 302 ? 1.063 20.844 31.109 1 54.09 302 LYS B C 1
ATOM 6604 O O . LYS B 1 302 ? 1.904 21.094 31.969 1 54.09 302 LYS B O 1
ATOM 6609 N N . ALA B 1 303 ? 1.373 19.812 30.328 1 50.78 303 ALA B N 1
ATOM 6610 C CA . ALA B 1 303 ? 2.758 19.391 30.125 1 50.78 303 ALA B CA 1
ATOM 6611 C C . ALA B 1 303 ? 3.477 20.328 29.156 1 50.78 303 ALA B C 1
ATOM 6613 O O . ALA B 1 303 ? 2.865 21.234 28.578 1 50.78 303 ALA B O 1
ATOM 6614 N N . SER B 1 304 ? 4.668 20.062 28.391 1 54.19 304 SER B N 1
ATOM 6615 C CA . SER B 1 304 ? 5.566 20.828 27.531 1 54.19 304 SER B CA 1
ATOM 6616 C C . SER B 1 304 ? 4.82 21.938 26.797 1 54.19 304 SER B C 1
ATOM 6618 O O . SER B 1 304 ? 4.086 21.672 25.844 1 54.19 304 SER B O 1
ATOM 6620 N N . GLN B 1 305 ? 4.125 22.984 27.453 1 61.28 305 GLN B N 1
ATOM 6621 C CA . GLN B 1 305 ? 3.162 24.062 27.594 1 61.28 305 GLN B CA 1
ATOM 6622 C C . GLN B 1 305 ? 3.262 25.047 26.438 1 61.28 305 GLN B C 1
ATOM 6624 O O . GLN B 1 305 ? 3.361 26.266 26.641 1 61.28 305 GLN B O 1
ATOM 6629 N N . PHE B 1 306 ? 3.412 24.625 25.25 1 84.19 306 PHE B N 1
ATOM 6630 C CA . PHE B 1 306 ? 3.545 25.641 24.219 1 84.19 306 PHE B CA 1
ATOM 6631 C C . PHE B 1 306 ? 2.52 25.438 23.109 1 84.19 306 PHE B C 1
ATOM 6633 O O . PHE B 1 306 ? 2.045 24.312 22.906 1 84.19 306 PHE B O 1
ATOM 6640 N N . VAL B 1 307 ? 2.049 26.516 22.641 1 93.31 307 VAL B N 1
ATOM 6641 C CA . VAL B 1 307 ? 1.308 26.562 21.391 1 93.31 307 VAL B CA 1
ATOM 6642 C C . VAL B 1 307 ? 2.227 27.047 20.266 1 93.31 307 VAL B C 1
ATOM 6644 O O . VAL B 1 307 ? 3.004 27.984 20.438 1 93.31 307 VAL B O 1
ATOM 6647 N N . TYR B 1 308 ? 2.125 26.328 19.188 1 94.94 308 TYR B N 1
ATOM 6648 C CA . TYR B 1 308 ? 3.008 26.656 18.078 1 94.94 308 TYR B CA 1
ATOM 6649 C C . TYR B 1 308 ? 2.219 27.234 16.906 1 94.94 308 TYR B C 1
ATOM 6651 O O . TYR B 1 308 ? 1.234 26.641 16.469 1 94.94 308 TYR B O 1
ATOM 6659 N N . ILE B 1 309 ? 2.66 28.375 16.469 1 96.56 309 ILE B N 1
ATOM 6660 C CA . ILE B 1 309 ? 2.102 28.984 15.273 1 96.56 309 ILE B CA 1
ATOM 6661 C C . ILE B 1 309 ? 3.105 28.875 14.125 1 96.56 309 ILE B C 1
ATOM 6663 O O . ILE B 1 309 ? 4.18 29.484 14.18 1 96.56 309 ILE B O 1
ATOM 6667 N N . HIS B 1 310 ? 2.744 28.156 13.164 1 95.5 310 HIS B N 1
ATOM 6668 C CA . HIS B 1 310 ? 3.621 27.891 12.023 1 95.5 310 HIS B CA 1
ATOM 6669 C C . HIS B 1 310 ? 3.354 28.859 10.883 1 95.5 310 HIS B C 1
ATOM 6671 O O . HIS B 1 310 ? 2.199 29.188 10.594 1 95.5 310 HIS B O 1
ATOM 6677 N N . GLY B 1 311 ? 4.398 29.297 10.266 1 92.44 311 GLY B N 1
ATOM 6678 C CA . GLY B 1 311 ? 4.215 30.156 9.109 1 92.44 311 GLY B CA 1
ATOM 6679 C C . GLY B 1 311 ? 5.52 30.609 8.492 1 92.44 311 GLY B C 1
ATOM 6680 O O . GLY B 1 311 ? 6.598 30.266 8.977 1 92.44 311 GLY B O 1
ATOM 6681 N N . ILE B 1 312 ? 5.391 31.344 7.418 1 88.31 312 ILE B N 1
ATOM 6682 C CA . ILE B 1 312 ? 6.543 31.828 6.664 1 88.31 312 ILE B CA 1
ATOM 6683 C C . ILE B 1 312 ? 7.141 33.031 7.359 1 88.31 312 ILE B C 1
ATOM 6685 O O . ILE B 1 312 ? 8.367 33.188 7.41 1 88.31 312 ILE B O 1
ATOM 6689 N N . ARG B 1 313 ? 6.234 33.844 7.887 1 90.38 313 ARG B N 1
ATOM 6690 C CA . ARG B 1 313 ? 6.648 35.031 8.625 1 90.38 313 ARG B CA 1
ATOM 6691 C C . ARG B 1 313 ? 5.969 35.094 9.992 1 90.38 313 ARG B C 1
ATOM 6693 O O . ARG B 1 313 ? 4.883 34.531 10.18 1 90.38 313 ARG B O 1
ATOM 6700 N N . GLU B 1 314 ? 6.695 35.688 10.859 1 93.06 314 GLU B N 1
ATOM 6701 C CA . GLU B 1 314 ? 6.105 35.906 12.18 1 93.06 314 GLU B CA 1
ATOM 6702 C C . GLU B 1 314 ? 4.852 36.75 12.086 1 93.06 314 GLU B C 1
ATOM 6704 O O . GLU B 1 314 ? 4.82 37.75 11.352 1 93.06 314 GLU B O 1
ATOM 6709 N N . PRO B 1 315 ? 3.875 36.312 12.852 1 95.56 315 PRO B N 1
ATOM 6710 C CA . PRO B 1 315 ? 2.666 37.156 12.844 1 95.56 315 PRO B CA 1
ATOM 6711 C C . PRO B 1 315 ? 2.912 38.562 13.383 1 95.56 315 PRO B C 1
ATOM 6713 O O . PRO B 1 315 ? 3.93 38.812 14.031 1 95.56 315 PRO B O 1
ATOM 6716 N N . SER B 1 316 ? 2.004 39.438 12.969 1 96.06 316 SER B N 1
ATOM 6717 C CA . SER B 1 316 ? 2.088 40.844 13.43 1 96.06 316 SER B CA 1
ATOM 6718 C C . SER B 1 316 ? 0.809 41.25 14.141 1 96.06 316 SER B C 1
ATOM 6720 O O . SER B 1 316 ? -0.134 40.469 14.258 1 96.06 316 SER B O 1
ATOM 6722 N N . GLY B 1 317 ? 0.903 42.5 14.789 1 95.06 317 GLY B N 1
ATOM 6723 C CA . GLY B 1 317 ? -0.282 43.062 15.406 1 95.06 317 GLY B CA 1
ATOM 6724 C C . GLY B 1 317 ? -0.245 43.031 16.922 1 95.06 317 GLY B C 1
ATOM 6725 O O . GLY B 1 317 ? 0.631 42.406 17.516 1 95.06 317 GLY B O 1
ATOM 6726 N N . VAL B 1 318 ? -1.218 43.688 17.453 1 94.62 318 VAL B N 1
ATOM 6727 C CA . VAL B 1 318 ? -1.278 43.844 18.906 1 94.62 318 VAL B CA 1
ATOM 6728 C C . VAL B 1 318 ? -1.577 42.5 19.562 1 94.62 318 VAL B C 1
ATOM 6730 O O . VAL B 1 318 ? -1.024 42.188 20.625 1 94.62 318 VAL B O 1
ATOM 6733 N N . TRP B 1 319 ? -2.375 41.75 18.953 1 96 319 TRP B N 1
ATOM 6734 C CA . TRP B 1 319 ? -2.781 40.5 19.562 1 96 319 TRP B CA 1
ATOM 6735 C C . TRP B 1 319 ? -1.639 39.5 19.531 1 96 319 TRP B C 1
ATOM 6737 O O . TRP B 1 319 ? -1.54 38.625 20.422 1 96 319 TRP B O 1
ATOM 6747 N N . TRP B 1 320 ? -0.796 39.594 18.547 1 96.5 320 TRP B N 1
ATOM 6748 C CA . TRP B 1 320 ? 0.405 38.75 18.531 1 96.5 320 TRP B CA 1
ATOM 6749 C C . TRP B 1 320 ? 1.328 39.125 19.688 1 96.5 320 TRP B C 1
ATOM 6751 O O . TRP B 1 320 ? 1.834 38.219 20.391 1 96.5 320 TRP B O 1
ATOM 6761 N N . ARG B 1 321 ? 1.498 40.375 19.922 1 95.38 321 ARG B N 1
ATOM 6762 C CA . ARG B 1 321 ? 2.342 40.812 21.016 1 95.38 321 ARG B CA 1
ATOM 6763 C C . ARG B 1 321 ? 1.809 40.312 22.359 1 95.38 321 ARG B C 1
ATOM 6765 O O . ARG B 1 321 ? 2.584 39.938 23.234 1 95.38 321 ARG B O 1
ATOM 6772 N N . ARG B 1 322 ? 0.578 40.281 22.438 1 94.75 322 ARG B N 1
ATOM 6773 C CA . ARG B 1 322 ? -0.037 39.781 23.672 1 94.75 322 ARG B CA 1
ATOM 6774 C C . ARG B 1 322 ? 0.208 38.281 23.844 1 94.75 322 ARG B C 1
ATOM 6776 O O . ARG B 1 322 ? 0.429 37.812 24.969 1 94.75 322 ARG B O 1
ATOM 6783 N N . LEU B 1 323 ? 0.105 37.594 22.797 1 95 323 LEU B N 1
ATOM 6784 C CA . LEU B 1 323 ? 0.39 36.188 22.859 1 95 323 LEU B CA 1
ATOM 6785 C C . LEU B 1 323 ? 1.849 35.938 23.234 1 95 323 LEU B C 1
ATOM 6787 O O . LEU B 1 323 ? 2.148 35.031 24.047 1 95 323 LEU B O 1
ATOM 6791 N N . GLN B 1 324 ? 2.707 36.719 22.641 1 93.06 324 GLN B N 1
ATOM 6792 C CA . GLN B 1 324 ? 4.129 36.562 22.938 1 93.06 324 GLN B CA 1
ATOM 6793 C C . GLN B 1 324 ? 4.398 36.844 24.422 1 93.06 324 GLN B C 1
ATOM 6795 O O . GLN B 1 324 ? 5.262 36.188 25.016 1 93.06 324 GLN B O 1
ATOM 6800 N N . ALA B 1 325 ? 3.688 37.688 24.922 1 91.38 325 ALA B N 1
ATOM 6801 C CA . ALA B 1 325 ? 3.877 38.094 26.328 1 91.38 325 ALA B CA 1
ATOM 6802 C C . ALA B 1 325 ? 3.547 36.938 27.266 1 91.38 325 ALA B C 1
ATOM 6804 O O . ALA B 1 325 ? 4.012 36.906 28.406 1 91.38 325 ALA B O 1
ATOM 6805 N N . THR B 1 326 ? 2.732 36 26.766 1 88.69 326 THR B N 1
ATOM 6806 C CA . THR B 1 326 ? 2.428 34.844 27.578 1 88.69 326 THR B CA 1
ATOM 6807 C C . THR B 1 326 ? 3.656 33.938 27.734 1 88.69 326 THR B C 1
ATOM 6809 O O . THR B 1 326 ? 3.719 33.125 28.641 1 88.69 326 THR B O 1
ATOM 6812 N N . GLN B 1 327 ? 4.656 33.969 26.797 1 89.31 327 GLN B N 1
ATOM 6813 C CA . GLN B 1 327 ? 5.867 33.156 26.734 1 89.31 327 GLN B CA 1
ATOM 6814 C C . GLN B 1 327 ? 5.531 31.688 26.531 1 89.31 327 GLN B C 1
ATOM 6816 O O . GLN B 1 327 ? 6.316 30.812 26.891 1 89.31 327 GLN B O 1
ATOM 6821 N N . ARG B 1 328 ? 4.344 31.484 26 1 91.56 328 ARG B N 1
ATOM 6822 C CA . ARG B 1 328 ? 3.898 30.109 25.797 1 91.56 328 ARG B CA 1
ATOM 6823 C C . ARG B 1 328 ? 3.535 29.859 24.344 1 91.56 328 ARG B C 1
ATOM 6825 O O . ARG B 1 328 ? 3.041 28.781 24 1 91.56 328 ARG B O 1
ATOM 6832 N N . VAL B 1 329 ? 3.672 30.891 23.578 1 93.5 329 VAL B N 1
ATOM 6833 C CA . VAL B 1 329 ? 3.371 30.781 22.156 1 93.5 329 VAL B CA 1
ATOM 6834 C C . VAL B 1 329 ? 4.645 30.984 21.344 1 93.5 329 VAL B C 1
ATOM 6836 O O . VAL B 1 329 ? 5.348 31.984 21.516 1 93.5 329 VAL B O 1
ATOM 6839 N N . ILE B 1 330 ? 4.945 30.047 20.5 1 93.12 330 ILE B N 1
ATOM 6840 C CA . ILE B 1 330 ? 6.18 30.078 19.719 1 93.12 330 ILE B CA 1
ATOM 6841 C C . ILE B 1 330 ? 5.848 30.109 18.234 1 93.12 330 ILE B C 1
ATOM 6843 O O . ILE B 1 330 ? 5.004 29.344 17.766 1 93.12 330 ILE B O 1
ATOM 6847 N N . HIS B 1 331 ? 6.445 31.062 17.531 1 94.88 331 HIS B N 1
ATOM 6848 C CA . HIS B 1 331 ? 6.379 31.031 16.078 1 94.88 331 HIS B CA 1
ATOM 6849 C C . HIS B 1 331 ? 7.426 30.094 15.5 1 94.88 331 HIS B C 1
ATOM 6851 O O . HIS B 1 331 ? 8.594 30.141 15.875 1 94.88 331 HIS B O 1
ATOM 6857 N N . VAL B 1 332 ? 7.035 29.219 14.703 1 93.5 332 VAL B N 1
ATOM 6858 C CA . VAL B 1 332 ? 7.93 28.281 14.031 1 93.5 332 VAL B CA 1
ATOM 6859 C C . VAL B 1 332 ? 7.941 28.562 12.531 1 93.5 332 VAL B C 1
ATOM 6861 O O . VAL B 1 332 ? 6.906 28.469 11.867 1 93.5 332 VAL B O 1
ATOM 6864 N N . HIS B 1 333 ? 9.07 28.875 12.031 1 92.06 333 HIS B N 1
ATOM 6865 C CA . HIS B 1 333 ? 9.203 29.172 10.609 1 92.06 333 HIS B CA 1
ATOM 6866 C C . HIS B 1 333 ? 9.016 27.906 9.781 1 92.06 333 HIS B C 1
ATOM 6868 O O . HIS B 1 333 ? 9.562 26.844 10.102 1 92.06 333 HIS B O 1
ATOM 6874 N N . ARG B 1 334 ? 8.219 28.109 8.766 1 90.81 334 ARG B N 1
ATOM 6875 C CA . ARG B 1 334 ? 7.973 27.047 7.801 1 90.81 334 ARG B CA 1
ATOM 6876 C C . ARG B 1 334 ? 8.094 27.562 6.371 1 90.81 334 ARG B C 1
ATOM 6878 O O . ARG B 1 334 ? 7.961 28.766 6.129 1 90.81 334 ARG B O 1
ATOM 6885 N N . GLU B 1 335 ? 8.383 26.578 5.508 1 85.81 335 GLU B N 1
ATOM 6886 C CA . GLU B 1 335 ? 8.406 26.922 4.086 1 85.81 335 GLU B CA 1
ATOM 6887 C C . GLU B 1 335 ? 7.062 26.609 3.428 1 85.81 335 GLU B C 1
ATOM 6889 O O . GLU B 1 335 ? 6.379 25.656 3.814 1 85.81 335 GLU B O 1
ATOM 6894 N N . TYR B 1 336 ? 6.82 27.469 2.494 1 82.62 336 TYR B N 1
ATOM 6895 C CA . TYR B 1 336 ? 5.605 27.203 1.729 1 82.62 336 TYR B CA 1
ATOM 6896 C C . TYR B 1 336 ? 5.707 25.906 0.96 1 82.62 336 TYR B C 1
ATOM 6898 O O . TYR B 1 336 ? 6.738 25.609 0.352 1 82.62 336 TYR B O 1
ATOM 6906 N N . PRO B 1 337 ? 4.641 25.141 1.1 1 77.62 337 PRO B N 1
ATOM 6907 C CA . PRO B 1 337 ? 4.707 23.844 0.403 1 77.62 337 PRO B CA 1
ATOM 6908 C C . PRO B 1 337 ? 4.785 24 -1.114 1 77.62 337 PRO B C 1
ATOM 6910 O O . PRO B 1 337 ? 4.176 24.922 -1.679 1 77.62 337 PRO B O 1
ATOM 6913 N N . GLU B 1 338 ? 5.863 23.516 -1.789 1 66.62 338 GLU B N 1
ATOM 6914 C CA . GLU B 1 338 ? 6.016 23.531 -3.24 1 66.62 338 GLU B CA 1
ATOM 6915 C C . GLU B 1 338 ? 5.984 22.109 -3.805 1 66.62 338 GLU B C 1
ATOM 6917 O O . GLU B 1 338 ? 6.535 21.188 -3.205 1 66.62 338 GLU B O 1
ATOM 6922 N N . HIS B 1 339 ? 4.844 21.672 -4.27 1 54.5 339 HIS B N 1
ATOM 6923 C CA . HIS B 1 339 ? 4.945 20.375 -4.93 1 54.5 339 HIS B CA 1
ATOM 6924 C C . HIS B 1 339 ? 5.781 20.469 -6.199 1 54.5 339 HIS B C 1
ATOM 6926 O O . HIS B 1 339 ? 5.902 21.531 -6.793 1 54.5 339 HIS B O 1
ATOM 6932 N N . SER B 1 340 ? 6.621 19.344 -6.445 1 48.09 340 SER B N 1
ATOM 6933 C CA . SER B 1 340 ? 7.539 19.234 -7.57 1 48.09 340 SER B CA 1
ATOM 6934 C C . SER B 1 340 ? 7.035 20 -8.781 1 48.09 340 SER B C 1
ATOM 6936 O O . SER B 1 340 ? 7.777 20.797 -9.375 1 48.09 340 SER B O 1
ATOM 6938 N N . VAL B 1 341 ? 6.07 19.391 -9.578 1 45.72 341 VAL B N 1
ATOM 6939 C CA . VAL B 1 341 ? 5.906 19.703 -10.992 1 45.72 341 VAL B CA 1
ATOM 6940 C C . VAL B 1 341 ? 5.016 20.938 -11.148 1 45.72 341 VAL B C 1
ATOM 6942 O O . VAL B 1 341 ? 5.234 21.766 -12.039 1 45.72 341 VAL B O 1
ATOM 6945 N N . ASP B 1 342 ? 3.854 21.156 -10.414 1 50.31 342 ASP B N 1
ATOM 6946 C CA . ASP B 1 342 ? 3 22.203 -10.961 1 50.31 342 ASP B CA 1
ATOM 6947 C C . ASP B 1 342 ? 2.525 23.156 -9.867 1 50.31 342 ASP B C 1
ATOM 6949 O O . ASP B 1 342 ? 1.494 22.906 -9.234 1 50.31 342 ASP B O 1
ATOM 6953 N N . ARG B 1 343 ? 3.385 24.062 -9.391 1 51.75 343 ARG B N 1
ATOM 6954 C CA . ARG B 1 343 ? 3.035 25.172 -8.516 1 51.75 343 ARG B CA 1
ATOM 6955 C C . ARG B 1 343 ? 1.72 25.812 -8.938 1 51.75 343 ARG B C 1
ATOM 6957 O O . ARG B 1 343 ? 0.991 26.359 -8.102 1 51.75 343 ARG B O 1
ATOM 6964 N N . SER B 1 344 ? 1.464 25.734 -10.195 1 52.91 344 SER B N 1
ATOM 6965 C CA . SER B 1 344 ? 0.346 26.516 -10.719 1 52.91 344 SER B CA 1
ATOM 6966 C C . SER B 1 344 ? -0.985 26 -10.18 1 52.91 344 SER B C 1
ATOM 6968 O O . SER B 1 344 ? -1.967 26.75 -10.125 1 52.91 344 SER B O 1
ATOM 6970 N N . THR B 1 345 ? -0.879 24.859 -9.641 1 61.25 345 THR B N 1
ATOM 6971 C CA . THR B 1 345 ? -2.186 24.328 -9.258 1 61.25 345 THR B CA 1
ATOM 6972 C C . THR B 1 345 ? -2.354 24.344 -7.742 1 61.25 345 THR B C 1
ATOM 6974 O O . THR B 1 345 ? -3.379 23.891 -7.223 1 61.25 345 THR B O 1
ATOM 6977 N N . MET B 1 346 ? -1.381 25.156 -7.09 1 73.69 346 MET B N 1
ATOM 6978 C CA . MET B 1 346 ? -1.47 25.125 -5.633 1 73.69 346 MET B CA 1
ATOM 6979 C C . MET B 1 346 ? -2.367 26.25 -5.117 1 73.69 346 MET B C 1
ATOM 6981 O O . MET B 1 346 ? -1.988 27.422 -5.156 1 73.69 346 MET B O 1
ATOM 6985 N N . THR B 1 347 ? -3.559 25.938 -4.703 1 78.62 347 THR B N 1
ATOM 6986 C CA . THR B 1 347 ? -4.426 26.891 -4.031 1 78.62 347 THR B CA 1
ATOM 6987 C C . THR B 1 347 ? -4.004 27.078 -2.578 1 78.62 347 THR B C 1
ATOM 6989 O O . THR B 1 347 ? -3.289 26.25 -2.021 1 78.62 347 THR B O 1
ATOM 6992 N N . GLN B 1 348 ? -4.367 28.172 -2.041 1 81.88 348 GLN B N 1
ATOM 6993 C CA . GLN B 1 348 ? -4.055 28.438 -0.641 1 81.88 348 GLN B CA 1
ATOM 6994 C C . GLN B 1 348 ? -4.641 27.375 0.271 1 81.88 348 GLN B C 1
ATOM 6996 O O . GLN B 1 348 ? -4.016 26.969 1.254 1 81.88 348 GLN B O 1
ATOM 7001 N N . GLU B 1 349 ? -5.809 26.938 -0.074 1 85.5 349 GLU B N 1
ATOM 7002 C CA . GLU B 1 349 ? -6.457 25.906 0.736 1 85.5 349 GLU B CA 1
ATOM 7003 C C . GLU B 1 349 ? -5.68 24.594 0.695 1 85.5 349 GLU B C 1
ATOM 7005 O O . GLU B 1 349 ? -5.523 23.938 1.719 1 85.5 349 GLU B O 1
ATOM 7010 N N . LEU B 1 350 ? -5.254 24.328 -0.512 1 86.5 350 LEU B N 1
ATOM 7011 C CA . LEU B 1 350 ? -4.473 23.109 -0.661 1 86.5 350 LEU B CA 1
ATOM 7012 C C . LEU B 1 350 ? -3.156 23.203 0.104 1 86.5 350 LEU B C 1
ATOM 7014 O O . LEU B 1 350 ? -2.76 22.266 0.791 1 86.5 350 LEU B O 1
ATOM 7018 N N . ALA B 1 351 ? -2.531 24.359 -0.01 1 86.06 351 ALA B N 1
ATOM 7019 C CA . ALA B 1 351 ? -1.276 24.562 0.705 1 86.06 351 ALA B CA 1
ATOM 7020 C C . ALA B 1 351 ? -1.47 24.422 2.211 1 86.06 351 ALA B C 1
ATOM 7022 O O . ALA B 1 351 ? -0.643 23.812 2.893 1 86.06 351 ALA B O 1
ATOM 7023 N N . LEU B 1 352 ? -2.521 24.953 2.676 1 88.69 352 LEU B N 1
ATOM 7024 C CA . LEU B 1 352 ? -2.836 24.859 4.098 1 88.69 352 LEU B CA 1
ATOM 7025 C C . LEU B 1 352 ? -3.037 23.391 4.5 1 88.69 352 LEU B C 1
ATOM 7027 O O . LEU B 1 352 ? -2.545 22.969 5.543 1 88.69 352 LEU B O 1
ATOM 7031 N N . GLY B 1 353 ? -3.785 22.703 3.646 1 90.62 353 GLY B N 1
ATOM 7032 C CA . GLY B 1 353 ? -4.016 21.297 3.918 1 90.62 353 GLY B CA 1
ATOM 7033 C C . GLY B 1 353 ? -2.74 20.469 3.947 1 90.62 353 GLY B C 1
ATOM 7034 O O . GLY B 1 353 ? -2.553 19.641 4.836 1 90.62 353 GLY B O 1
ATOM 7035 N N . ILE B 1 354 ? -1.873 20.766 3.039 1 88 354 ILE B N 1
ATOM 7036 C CA . ILE B 1 354 ? -0.607 20.031 2.951 1 88 354 ILE B CA 1
ATOM 7037 C C . ILE B 1 354 ? 0.252 20.359 4.172 1 88 354 ILE B C 1
ATOM 7039 O O . ILE B 1 354 ? 0.837 19.453 4.777 1 88 354 ILE B O 1
ATOM 7043 N N . MET B 1 355 ? 0.301 21.594 4.547 1 91.38 355 MET B N 1
ATOM 7044 C CA . MET B 1 355 ? 1.102 22.016 5.691 1 91.38 355 MET B CA 1
ATOM 7045 C C . MET B 1 355 ? 0.564 21.406 6.984 1 91.38 355 MET B C 1
ATOM 7047 O O . MET B 1 355 ? 1.335 20.938 7.82 1 91.38 355 MET B O 1
ATOM 7051 N N . ARG B 1 356 ? -0.7 21.422 7.105 1 95.25 356 ARG B N 1
ATOM 7052 C CA . ARG B 1 356 ? -1.338 20.844 8.281 1 95.25 356 ARG B CA 1
ATOM 7053 C C . ARG B 1 356 ? -0.943 19.375 8.461 1 95.25 356 ARG B C 1
ATOM 7055 O O . ARG B 1 356 ? -0.524 18.969 9.547 1 95.25 356 ARG B O 1
ATOM 7062 N N . VAL B 1 357 ? -1.046 18.641 7.387 1 94.94 357 VAL B N 1
ATOM 7063 C CA . VAL B 1 357 ? -0.73 17.219 7.422 1 94.94 357 VAL B CA 1
ATOM 7064 C C . VAL B 1 357 ? 0.757 17.031 7.715 1 94.94 357 VAL B C 1
ATOM 7066 O O . VAL B 1 357 ? 1.132 16.188 8.539 1 94.94 357 VAL B O 1
ATOM 7069 N N . ALA B 1 358 ? 1.558 17.859 7.102 1 91.44 358 ALA B N 1
ATOM 7070 C CA . ALA B 1 358 ? 3.002 17.75 7.293 1 91.44 358 ALA B CA 1
ATOM 7071 C C . ALA B 1 358 ? 3.389 18.031 8.742 1 91.44 358 ALA B C 1
ATOM 7073 O O . ALA B 1 358 ? 4.195 17.312 9.328 1 91.44 358 ALA B O 1
ATOM 7074 N N . ILE B 1 359 ? 2.863 19.031 9.32 1 94.56 359 ILE B N 1
ATOM 7075 C CA . ILE B 1 359 ? 3.152 19.438 10.688 1 94.56 359 ILE B CA 1
ATOM 7076 C C . ILE B 1 359 ? 2.73 18.328 11.656 1 94.56 359 ILE B C 1
ATOM 7078 O O . ILE B 1 359 ? 3.504 17.922 12.531 1 94.56 359 ILE B O 1
ATOM 7082 N N . LEU B 1 360 ? 1.602 17.781 11.414 1 96.75 360 LEU B N 1
ATOM 7083 C CA . LEU B 1 360 ? 1.075 16.797 12.344 1 96.75 360 LEU B CA 1
ATOM 7084 C C . LEU B 1 360 ? 1.808 15.469 12.195 1 96.75 360 LEU B C 1
ATOM 7086 O O . LEU B 1 360 ? 1.99 14.734 13.172 1 96.75 360 LEU B O 1
ATOM 7090 N N . LEU B 1 361 ? 2.164 15.125 11.023 1 94.12 361 LEU B N 1
ATOM 7091 C CA . LEU B 1 361 ? 2.941 13.898 10.836 1 94.12 361 LEU B CA 1
ATOM 7092 C C . LEU B 1 361 ? 4.289 14 11.547 1 94.12 361 LEU B C 1
ATOM 7094 O O . LEU B 1 361 ? 4.793 13 12.062 1 94.12 361 LEU B O 1
ATOM 7098 N N . LYS B 1 362 ? 4.805 15.211 11.547 1 92 362 LYS B N 1
ATOM 7099 C CA . LYS B 1 362 ? 6.133 15.438 12.109 1 92 362 LYS B CA 1
ATOM 7100 C C . LYS B 1 362 ? 6.078 15.5 13.633 1 92 362 LYS B C 1
ATOM 7102 O O . LYS B 1 362 ? 6.93 14.922 14.312 1 92 362 LYS B O 1
ATOM 7107 N N . TYR B 1 363 ? 5.062 16.109 14.203 1 93.62 363 TYR B N 1
ATOM 7108 C CA . TYR B 1 363 ? 5.109 16.406 15.633 1 93.62 363 TYR B CA 1
ATOM 7109 C C . TYR B 1 363 ? 3.961 15.734 16.375 1 93.62 363 TYR B C 1
ATOM 7111 O O . TYR B 1 363 ? 3.99 15.609 17.594 1 93.62 363 TYR B O 1
ATOM 7119 N N . GLY B 1 364 ? 2.98 15.312 15.633 1 95.06 364 GLY B N 1
ATOM 7120 C CA . GLY B 1 364 ? 1.732 15 16.312 1 95.06 364 GLY B CA 1
ATOM 7121 C C . GLY B 1 364 ? 1.108 16.203 17 1 95.06 364 GLY B C 1
ATOM 7122 O O . GLY B 1 364 ? 1.535 17.344 16.781 1 95.06 364 GLY B O 1
ATOM 7123 N N . GLY B 1 365 ? 0.007 15.945 17.672 1 95.75 365 GLY B N 1
ATOM 7124 C CA . GLY B 1 365 ? -0.625 17.031 18.406 1 95.75 365 GLY B CA 1
ATOM 7125 C C . GLY B 1 365 ? -2.02 17.359 17.922 1 95.75 365 GLY B C 1
ATOM 7126 O O . GLY B 1 365 ? -2.676 16.516 17.297 1 95.75 365 GLY B O 1
ATOM 7127 N N . VAL B 1 366 ? -2.428 18.562 18.328 1 97.19 366 VAL B N 1
ATOM 7128 C CA . VAL B 1 366 ? -3.762 19.047 18 1 97.19 366 VAL B CA 1
ATOM 7129 C C . VAL B 1 366 ? -3.65 20.25 17.062 1 97.19 366 VAL B C 1
ATOM 7131 O O . VAL B 1 366 ? -2.99 21.234 17.406 1 97.19 366 VAL B O 1
ATOM 7134 N N . TYR B 1 367 ? -4.207 20.141 15.93 1 97.69 367 TYR B N 1
ATOM 7135 C CA . TYR B 1 367 ? -4.297 21.281 15.023 1 97.69 367 TYR B CA 1
ATOM 7136 C C . TYR B 1 367 ? -5.641 21.984 15.164 1 97.69 367 TYR B C 1
ATOM 7138 O O . TYR B 1 367 ? -6.68 21.328 15.297 1 97.69 367 TYR B O 1
ATOM 7146 N N . CYS B 1 368 ? -5.586 23.328 15.055 1 96.88 368 CYS B N 1
ATOM 7147 C CA . CYS B 1 368 ? -6.805 24.125 15.102 1 96.88 368 CYS B CA 1
ATOM 7148 C C . CYS B 1 368 ? -6.781 25.219 14.047 1 96.88 368 CYS B C 1
ATOM 7150 O O . CYS B 1 368 ? -5.766 25.891 13.867 1 96.88 368 CYS B O 1
ATOM 7152 N N . ASP B 1 369 ? -7.926 25.312 13.375 1 95.38 369 ASP B N 1
ATOM 7153 C CA . ASP B 1 369 ? -8.109 26.531 12.594 1 95.38 369 ASP B CA 1
ATOM 7154 C C . ASP B 1 369 ? -8.188 27.766 13.492 1 95.38 369 ASP B C 1
ATOM 7156 O O . ASP B 1 369 ? -8.508 27.656 14.68 1 95.38 369 ASP B O 1
ATOM 7160 N N . ASN B 1 370 ? -8.039 28.906 12.914 1 93.69 370 ASN B N 1
ATOM 7161 C CA . ASN B 1 370 ? -7.895 30.141 13.688 1 93.69 370 ASN B CA 1
ATOM 7162 C C . ASN B 1 370 ? -9.227 30.594 14.273 1 93.69 370 ASN B C 1
ATOM 7164 O O . ASN B 1 370 ? -9.258 31.484 15.133 1 93.69 370 ASN B O 1
ATOM 7168 N N . HIS B 1 371 ? -10.344 29.906 13.945 1 92.94 371 HIS B N 1
ATOM 7169 C CA . HIS B 1 371 ? -11.656 30.297 14.43 1 92.94 371 HIS B CA 1
ATOM 7170 C C . HIS B 1 371 ? -12.219 29.281 15.414 1 92.94 371 HIS B C 1
ATOM 7172 O O . HIS B 1 371 ? -13.391 29.344 15.781 1 92.94 371 HIS B O 1
ATOM 7178 N N . VAL B 1 372 ? -11.422 28.422 15.773 1 96.62 372 VAL B N 1
ATOM 7179 C CA . VAL B 1 372 ? -11.859 27.375 16.703 1 96.62 372 VAL B CA 1
ATOM 7180 C C . VAL B 1 372 ? -11.742 27.891 18.141 1 96.62 372 VAL B C 1
ATOM 7182 O O . VAL B 1 372 ? -10.695 28.406 18.531 1 96.62 372 VAL B O 1
ATOM 7185 N N . ILE B 1 373 ? -12.766 27.812 18.891 1 96.44 373 ILE B N 1
ATOM 7186 C CA . ILE B 1 373 ? -12.758 28.141 20.312 1 96.44 373 ILE B CA 1
ATOM 7187 C C . ILE B 1 373 ? -13.07 26.891 21.141 1 96.44 373 ILE B C 1
ATOM 7189 O O . ILE B 1 373 ? -14.148 26.312 21 1 96.44 373 ILE B O 1
ATOM 7193 N N . TRP B 1 374 ? -12.141 26.5 21.938 1 96.62 374 TRP B N 1
ATOM 7194 C CA . TRP B 1 374 ? -12.375 25.391 22.859 1 96.62 374 TRP B CA 1
ATOM 7195 C C . TRP B 1 374 ? -13.289 25.812 24 1 96.62 374 TRP B C 1
ATOM 7197 O O . TRP B 1 374 ? -13.07 26.859 24.625 1 96.62 374 TRP B O 1
ATOM 7207 N N . THR B 1 375 ? -14.25 24.984 24.234 1 94.56 375 THR B N 1
ATOM 7208 C CA . THR B 1 375 ? -15.203 25.297 25.297 1 94.56 375 THR B CA 1
ATOM 7209 C C . THR B 1 375 ? -15.016 24.359 26.484 1 94.56 375 THR B C 1
ATOM 7211 O O . THR B 1 375 ? -15.477 24.656 27.594 1 94.56 375 THR B O 1
ATOM 7214 N N . ASN B 1 376 ? -14.406 23.266 26.266 1 94.56 376 ASN B N 1
ATOM 7215 C CA . ASN B 1 376 ? -14.133 22.266 27.297 1 94.56 376 ASN B CA 1
ATOM 7216 C C . ASN B 1 376 ? -12.758 21.641 27.109 1 94.56 376 ASN B C 1
ATOM 7218 O O . ASN B 1 376 ? -12.172 21.719 26.031 1 94.56 376 ASN B O 1
ATOM 7222 N N . ALA B 1 377 ? -12.344 20.938 28.188 1 94.31 377 ALA B N 1
ATOM 7223 C CA . ALA B 1 377 ? -11.07 20.234 28.109 1 94.31 377 ALA B CA 1
ATOM 7224 C C . ALA B 1 377 ? -11.203 18.953 27.297 1 94.31 377 ALA B C 1
ATOM 7226 O O . ALA B 1 377 ? -12.227 18.266 27.359 1 94.31 377 ALA B O 1
ATOM 7227 N N . ILE B 1 378 ? -10.164 18.625 26.609 1 95.69 378 ILE B N 1
ATOM 7228 C CA . ILE B 1 378 ? -10.164 17.375 25.844 1 95.69 378 ILE B CA 1
ATOM 7229 C C . ILE B 1 378 ? -10 16.188 26.781 1 95.69 378 ILE B C 1
ATOM 7231 O O . ILE B 1 378 ? -9.047 16.125 27.547 1 95.69 378 ILE B O 1
ATOM 7235 N N . PRO B 1 379 ? -10.859 15.297 26.734 1 95.31 379 PRO B N 1
ATOM 7236 C CA . PRO B 1 379 ? -10.711 14.125 27.609 1 95.31 379 PRO B CA 1
ATOM 7237 C C . PRO B 1 379 ? -9.492 13.273 27.25 1 95.31 379 PRO B C 1
ATOM 7239 O O . PRO B 1 379 ? -9.141 13.148 26.078 1 95.31 379 PRO B O 1
ATOM 7242 N N . ASP B 1 380 ? -8.961 12.539 28.203 1 93.06 380 ASP B N 1
ATOM 7243 C CA . ASP B 1 380 ? -7.715 11.797 28.078 1 93.06 380 ASP B CA 1
ATOM 7244 C C . ASP B 1 380 ? -7.848 10.672 27.047 1 93.06 380 ASP B C 1
ATOM 7246 O O . ASP B 1 380 ? -6.898 10.375 26.328 1 93.06 380 ASP B O 1
ATOM 7250 N N . HIS B 1 381 ? -8.953 10.109 26.969 1 94.44 381 HIS B N 1
ATOM 7251 C CA . HIS B 1 381 ? -9.109 8.938 26.125 1 94.44 381 HIS B CA 1
ATOM 7252 C C . HIS B 1 381 ? -8.969 9.297 24.656 1 94.44 381 HIS B C 1
ATOM 7254 O O . HIS B 1 381 ? -8.594 8.461 23.828 1 94.44 381 HIS B O 1
ATOM 7260 N N . LEU B 1 382 ? -9.219 10.516 24.266 1 96.69 382 LEU B N 1
ATOM 7261 C CA . LEU B 1 382 ? -9.141 10.922 22.859 1 96.69 382 LEU B CA 1
ATOM 7262 C C . LEU B 1 382 ? -7.691 10.969 22.391 1 96.69 382 LEU B C 1
ATOM 7264 O O . LEU B 1 382 ? -7.422 10.922 21.188 1 96.69 382 LEU B O 1
ATOM 7268 N N . PHE B 1 383 ? -6.754 11.039 23.344 1 95.69 383 PHE B N 1
ATOM 7269 C CA . PHE B 1 383 ? -5.344 11.125 22.984 1 95.69 383 PHE B CA 1
ATOM 7270 C C . PHE B 1 383 ? -4.781 9.742 22.672 1 95.69 383 PHE B C 1
ATOM 7272 O O . PHE B 1 383 ? -3.65 9.625 22.203 1 95.69 383 PHE B O 1
ATOM 7279 N N . LYS B 1 384 ? -5.625 8.711 22.875 1 96.5 384 LYS B N 1
ATOM 7280 C CA . LYS B 1 384 ? -5.152 7.336 22.688 1 96.5 384 LYS B CA 1
ATOM 7281 C C . LYS B 1 384 ? -5.352 6.867 21.25 1 96.5 384 LYS B C 1
ATOM 7283 O O . LYS B 1 384 ? -4.797 5.844 20.844 1 96.5 384 LYS B O 1
ATOM 7288 N N . TYR B 1 385 ? -6.164 7.578 20.484 1 96.69 385 TYR B N 1
ATOM 7289 C CA . TYR B 1 385 ? -6.469 7.172 19.109 1 96.69 385 TYR B CA 1
ATOM 7290 C C . TYR B 1 385 ? -5.391 7.66 18.156 1 96.69 385 TYR B C 1
ATOM 7292 O O . TYR B 1 385 ? -4.645 8.594 18.469 1 96.69 385 TYR B O 1
ATOM 7300 N N . ASP B 1 386 ? -5.305 7.043 16.969 1 96.75 386 ASP B N 1
ATOM 7301 C CA . ASP B 1 386 ? -4.352 7.453 15.938 1 96.75 386 ASP B CA 1
ATOM 7302 C C . ASP B 1 386 ? -4.637 8.875 15.461 1 96.75 386 ASP B C 1
ATOM 7304 O O . ASP B 1 386 ? -3.721 9.688 15.312 1 96.75 386 ASP B O 1
ATOM 7308 N N . ALA B 1 387 ? -5.902 9.109 15.234 1 98.06 387 ALA B N 1
ATOM 7309 C CA . ALA B 1 387 ? -6.406 10.422 14.844 1 98.06 387 ALA B CA 1
ATOM 7310 C C . ALA B 1 387 ? -7.859 10.602 15.273 1 98.06 387 ALA B C 1
ATOM 7312 O O . ALA B 1 387 ? -8.609 9.625 15.359 1 98.06 387 ALA B O 1
ATOM 7313 N N . VAL B 1 388 ? -8.219 11.828 15.617 1 98 388 VAL B N 1
ATOM 7314 C CA . VAL B 1 388 ? -9.586 12.172 15.984 1 98 388 VAL B CA 1
ATOM 7315 C C . VAL B 1 388 ? -10.023 13.422 15.227 1 98 388 VAL B C 1
ATOM 7317 O O . VAL B 1 388 ? -9.273 14.398 15.148 1 98 388 VAL B O 1
ATOM 7320 N N . ALA B 1 389 ? -11.133 13.398 14.633 1 97.88 389 ALA B N 1
ATOM 7321 C CA . ALA B 1 389 ? -11.75 14.539 13.969 1 97.88 389 ALA B CA 1
ATOM 7322 C C . ALA B 1 389 ? -13.266 14.523 14.133 1 97.88 389 ALA B C 1
ATOM 7324 O O . ALA B 1 389 ? -13.812 13.641 14.797 1 97.88 389 ALA B O 1
ATOM 7325 N N . SER B 1 390 ? -13.906 15.523 13.656 1 96.25 390 SER B N 1
ATOM 7326 C CA . SER B 1 390 ? -15.367 15.578 13.648 1 96.25 390 SER B CA 1
ATOM 7327 C C . SER B 1 390 ? -15.914 15.461 12.234 1 96.25 390 SER B C 1
ATOM 7329 O O . SER B 1 390 ? -15.203 15.711 11.266 1 96.25 390 SER B O 1
ATOM 7331 N N . PRO B 1 391 ? -17.156 15.039 12.125 1 93.69 391 PRO B N 1
ATOM 7332 C CA . PRO B 1 391 ? -17.781 15.102 10.797 1 93.69 391 PRO B CA 1
ATOM 7333 C C . PRO B 1 391 ? -17.984 16.531 10.312 1 93.69 391 PRO B C 1
ATOM 7335 O O . PRO B 1 391 ? -18.109 17.453 11.125 1 93.69 391 PRO B O 1
ATOM 7338 N N . GLY B 1 392 ? -17.984 16.625 8.984 1 90.62 392 GLY B N 1
ATOM 7339 C CA . GLY B 1 392 ? -18.375 17.891 8.383 1 90.62 392 GLY B CA 1
ATOM 7340 C C . GLY B 1 392 ? -19.875 18.078 8.289 1 90.62 392 GLY B C 1
ATOM 7341 O O . GLY B 1 392 ? -20.641 17.141 8.555 1 90.62 392 GLY B O 1
ATOM 7342 N N . TRP B 1 393 ? -20.297 19.234 7.906 1 85.94 393 TRP B N 1
ATOM 7343 C CA . TRP B 1 393 ? -21.734 19.516 7.844 1 85.94 393 TRP B CA 1
ATOM 7344 C C . TRP B 1 393 ? -22.234 19.469 6.402 1 85.94 393 TRP B C 1
ATOM 7346 O O . TRP B 1 393 ? -23.438 19.375 6.16 1 85.94 393 TRP B O 1
ATOM 7356 N N . HIS B 1 394 ? -21.25 19.5 5.445 1 84.75 394 HIS B N 1
ATOM 7357 C CA . HIS B 1 394 ? -21.625 19.609 4.039 1 84.75 394 HIS B CA 1
ATOM 7358 C C . HIS B 1 394 ? -22.234 18.297 3.529 1 84.75 394 HIS B C 1
ATOM 7360 O O . HIS B 1 394 ? -21.688 17.219 3.76 1 84.75 394 HIS B O 1
ATOM 7366 N N . GLN B 1 395 ? -23.375 18.531 2.896 1 84.12 395 GLN B N 1
ATOM 7367 C CA . GLN B 1 395 ? -23.984 17.391 2.219 1 84.12 395 GLN B CA 1
ATOM 7368 C C . GLN B 1 395 ? -23.641 17.391 0.733 1 84.12 395 GLN B C 1
ATOM 7370 O O . GLN B 1 395 ? -23.625 18.438 0.088 1 84.12 395 GLN B O 1
ATOM 7375 N N . LEU B 1 396 ? -23.312 16.281 0.275 1 90.19 396 LEU B N 1
ATOM 7376 C CA . LEU B 1 396 ? -23 16.109 -1.14 1 90.19 396 LEU B CA 1
ATOM 7377 C C . LEU B 1 396 ? -23.625 14.836 -1.696 1 90.19 396 LEU B C 1
ATOM 7379 O O . LEU B 1 396 ? -23.109 13.742 -1.465 1 90.19 396 LEU B O 1
ATOM 7383 N N . GLY B 1 397 ? -24.703 15.047 -2.391 1 89.44 397 GLY B N 1
ATOM 7384 C CA . GLY B 1 397 ? -25.328 13.898 -3.023 1 89.44 397 GLY B CA 1
ATOM 7385 C C . GLY B 1 397 ? -25.641 12.773 -2.051 1 89.44 397 GLY B C 1
ATOM 7386 O O . GLY B 1 397 ? -26.281 12.992 -1.022 1 89.44 397 GLY B O 1
ATOM 7387 N N . ALA B 1 398 ? -25.109 11.578 -2.387 1 89.31 398 ALA B N 1
ATOM 7388 C CA . ALA B 1 398 ? -25.438 10.383 -1.609 1 89.31 398 ALA B CA 1
ATOM 7389 C C . ALA B 1 398 ? -24.422 10.156 -0.502 1 89.31 398 ALA B C 1
ATOM 7391 O O . ALA B 1 398 ? -24.516 9.18 0.246 1 89.31 398 ALA B O 1
ATOM 7392 N N . TRP B 1 399 ? -23.469 11.07 -0.358 1 92.19 399 TRP B N 1
ATOM 7393 C CA . TRP B 1 399 ? -22.484 10.914 0.703 1 92.19 399 TRP B CA 1
ATOM 7394 C C . TRP B 1 399 ? -23.141 10.93 2.074 1 92.19 399 TRP B C 1
ATOM 7396 O O . TRP B 1 399 ? -23.906 11.844 2.389 1 92.19 399 TRP B O 1
ATOM 7406 N N . PRO B 1 400 ? -22.797 9.891 2.838 1 86.94 400 PRO B N 1
ATOM 7407 C CA . PRO B 1 400 ? -23.453 9.875 4.152 1 86.94 400 PRO B CA 1
ATOM 7408 C C . PRO B 1 400 ? -22.875 10.906 5.113 1 86.94 400 PRO B C 1
ATOM 7410 O O . PRO B 1 400 ? -23.578 11.375 6.016 1 86.94 400 PRO B O 1
ATOM 7413 N N . ASP B 1 401 ? -21.594 11.156 4.977 1 90.31 401 ASP B N 1
ATOM 7414 C CA . ASP B 1 401 ? -20.891 12.094 5.855 1 90.31 401 ASP B CA 1
ATOM 7415 C C . ASP B 1 401 ? -19.625 12.617 5.195 1 90.31 401 ASP B C 1
ATOM 7417 O O . ASP B 1 401 ? -19.359 12.312 4.027 1 90.31 401 ASP B O 1
ATOM 7421 N N . SER B 1 402 ? -19 13.477 5.883 1 94.44 402 SER B N 1
ATOM 7422 C CA . SER B 1 402 ? -17.688 14.016 5.52 1 94.44 402 SER B CA 1
ATOM 7423 C C . SER B 1 402 ? -16.812 14.234 6.754 1 94.44 402 SER B C 1
ATOM 7425 O O . SER B 1 402 ? -17.266 14.023 7.883 1 94.44 402 SER B O 1
ATOM 7427 N N . VAL B 1 403 ? -15.57 14.562 6.551 1 96.38 403 VAL B N 1
ATOM 7428 C CA . VAL B 1 403 ? -14.656 14.789 7.664 1 96.38 403 VAL B CA 1
ATOM 7429 C C . VAL B 1 403 ? -14.25 16.266 7.715 1 96.38 403 VAL B C 1
ATOM 7431 O O . VAL B 1 403 ? -13.953 16.859 6.684 1 96.38 403 VAL B O 1
ATOM 7434 N N . SER B 1 404 ? -14.32 16.828 8.867 1 96.38 404 SER B N 1
ATOM 7435 C CA . SER B 1 404 ? -13.781 18.156 9.078 1 96.38 404 SER B CA 1
ATOM 7436 C C . SER B 1 404 ? -12.398 18.109 9.703 1 96.38 404 SER B C 1
ATOM 7438 O O . SER B 1 404 ? -12.211 17.516 10.766 1 96.38 404 SER B O 1
ATOM 7440 N N . HIS B 1 405 ? -11.445 18.766 9.062 1 97.12 405 HIS B N 1
ATOM 7441 C CA . HIS B 1 405 ? -10.078 18.781 9.578 1 97.12 405 HIS B CA 1
ATOM 7442 C C . HIS B 1 405 ? -9.75 20.125 10.211 1 97.12 405 HIS B C 1
ATOM 7444 O O . HIS B 1 405 ? -8.578 20.469 10.391 1 97.12 405 HIS B O 1
ATOM 7450 N N . SER B 1 406 ? -10.812 20.922 10.508 1 96.44 406 SER B N 1
ATOM 7451 C CA . SER B 1 406 ? -10.586 22.188 11.188 1 96.44 406 SER B CA 1
ATOM 7452 C C . SER B 1 406 ? -9.969 21.969 12.562 1 96.44 406 SER B C 1
ATOM 7454 O O . SER B 1 406 ? -9.266 22.844 13.078 1 96.44 406 SER B O 1
ATOM 7456 N N . THR B 1 407 ? -10.297 20.922 13.156 1 97.81 407 THR B N 1
ATOM 7457 C CA . THR B 1 407 ? -9.656 20.406 14.367 1 97.81 407 THR B CA 1
ATOM 7458 C C . THR B 1 407 ? -9.32 18.922 14.227 1 97.81 407 THR B C 1
ATOM 7460 O O . THR B 1 407 ? -10.18 18.125 13.852 1 97.81 407 THR B O 1
ATOM 7463 N N . ILE B 1 408 ? -8.109 18.609 14.477 1 98.44 408 ILE B N 1
ATOM 7464 C CA . ILE B 1 408 ? -7.715 17.219 14.359 1 98.44 408 ILE B CA 1
ATOM 7465 C C . ILE B 1 408 ? -6.641 16.891 15.391 1 98.44 408 ILE B C 1
ATOM 7467 O O . ILE B 1 408 ? -5.723 17.688 15.617 1 98.44 408 ILE B O 1
ATOM 7471 N N . LEU B 1 409 ? -6.828 15.82 16.125 1 98.19 409 LEU B N 1
ATOM 7472 C CA . LEU B 1 409 ? -5.801 15.211 16.969 1 98.19 409 LEU B CA 1
ATOM 7473 C C . LEU B 1 409 ? -5.105 14.07 16.234 1 98.19 409 LEU B C 1
ATOM 7475 O O . LEU B 1 409 ? -5.762 13.234 15.602 1 98.19 409 LEU B O 1
ATOM 7479 N N . ALA B 1 410 ? -3.832 14.031 16.281 1 98.25 410 ALA B N 1
ATOM 7480 C CA . ALA B 1 410 ? -3.148 12.945 15.594 1 98.25 410 ALA B CA 1
ATOM 7481 C C . ALA B 1 410 ? -1.825 12.602 16.281 1 98.25 410 ALA B C 1
ATOM 7483 O O . ALA B 1 410 ? -1.127 13.5 16.766 1 98.25 410 ALA B O 1
ATOM 7484 N N . LYS B 1 411 ? -1.509 11.344 16.297 1 97.12 411 LYS B N 1
ATOM 7485 C CA . LYS B 1 411 ? -0.19 10.883 16.719 1 97.12 411 LYS B CA 1
ATOM 7486 C C . LYS B 1 411 ? 0.874 11.242 15.688 1 97.12 411 LYS B C 1
ATOM 7488 O O . LYS B 1 411 ? 0.556 11.484 14.523 1 97.12 411 LYS B O 1
ATOM 7493 N N . ARG B 1 412 ? 2.051 11.273 16.219 1 94.06 412 ARG B N 1
ATOM 7494 C CA . ARG B 1 412 ? 3.16 11.336 15.266 1 94.06 412 ARG B CA 1
ATOM 7495 C C . ARG B 1 412 ? 3.135 10.156 14.305 1 94.06 412 ARG B C 1
ATOM 7497 O O . ARG B 1 412 ? 2.883 9.023 14.711 1 94.06 412 ARG B O 1
ATOM 7504 N N . ASN B 1 413 ? 3.311 10.484 12.984 1 91.69 413 ASN B N 1
ATOM 7505 C CA . ASN B 1 413 ? 3.309 9.453 11.945 1 91.69 413 ASN B CA 1
ATOM 7506 C C . ASN B 1 413 ? 1.994 8.68 11.93 1 91.69 413 ASN B C 1
ATOM 7508 O O . ASN B 1 413 ? 1.989 7.461 11.742 1 91.69 413 ASN B O 1
ATOM 7512 N N . SER B 1 414 ? 0.966 9.359 12.18 1 95.69 414 SER B N 1
ATOM 7513 C CA . SER B 1 414 ? -0.368 8.766 12.141 1 95.69 414 SER B CA 1
ATOM 7514 C C . SER B 1 414 ? -0.628 8.07 10.812 1 95.69 414 SER B C 1
ATOM 7516 O O . SER B 1 414 ? -0.348 8.625 9.75 1 95.69 414 SER B O 1
ATOM 7518 N N . GLU B 1 415 ? -1.169 6.855 10.898 1 95.19 415 GLU B N 1
ATOM 7519 C CA . GLU B 1 415 ? -1.524 6.125 9.688 1 95.19 415 GLU B CA 1
ATOM 7520 C C . GLU B 1 415 ? -2.582 6.871 8.883 1 95.19 415 GLU B C 1
ATOM 7522 O O . GLU B 1 415 ? -2.525 6.902 7.648 1 95.19 415 GLU B O 1
ATOM 7527 N N . TYR B 1 416 ? -3.545 7.43 9.539 1 96.88 416 TYR B N 1
ATOM 7528 C CA . TYR B 1 416 ? -4.582 8.195 8.859 1 96.88 416 TYR B CA 1
ATOM 7529 C C . TYR B 1 416 ? -3.977 9.344 8.062 1 96.88 416 TYR B C 1
ATOM 7531 O O . TYR B 1 416 ? -4.305 9.539 6.891 1 96.88 416 TYR B O 1
ATOM 7539 N N . LEU B 1 417 ? -3.133 10.062 8.688 1 96.75 417 LEU B N 1
ATOM 7540 C CA . LEU B 1 417 ? -2.566 11.242 8.039 1 96.75 417 LEU B CA 1
ATOM 7541 C C . LEU B 1 417 ? -1.669 10.844 6.875 1 96.75 417 LEU B C 1
ATOM 7543 O O . LEU B 1 417 ? -1.592 11.562 5.875 1 96.75 417 LEU B O 1
ATOM 7547 N N . LEU B 1 418 ? -0.996 9.766 7.074 1 93.5 418 LEU B N 1
ATOM 7548 C CA . LEU B 1 418 ? -0.208 9.266 5.953 1 93.5 418 LEU B CA 1
ATOM 7549 C C . LEU B 1 418 ? -1.1 8.977 4.75 1 93.5 418 LEU B C 1
ATOM 7551 O O . LEU B 1 418 ? -0.768 9.344 3.621 1 93.5 418 LEU B O 1
ATOM 7555 N N . LYS B 1 419 ? -2.17 8.352 5 1 94.31 419 LYS B N 1
ATOM 7556 C CA . LYS B 1 419 ? -3.105 8.039 3.924 1 94.31 419 LYS B CA 1
ATOM 7557 C C . LYS B 1 419 ? -3.74 9.305 3.361 1 94.31 419 LYS B C 1
ATOM 7559 O O . LYS B 1 419 ? -3.973 9.406 2.154 1 94.31 419 LYS B O 1
ATOM 7564 N N . LEU B 1 420 ? -4.008 10.25 4.211 1 95.19 420 LEU B N 1
ATOM 7565 C CA . LEU B 1 420 ? -4.562 11.523 3.76 1 95.19 420 LEU B CA 1
ATOM 7566 C C . LEU B 1 420 ? -3.574 12.258 2.867 1 95.19 420 LEU B C 1
ATOM 7568 O O . LEU B 1 420 ? -3.961 12.828 1.844 1 95.19 420 LEU B O 1
ATOM 7572 N N . ARG B 1 421 ? -2.373 12.266 3.279 1 91.62 421 ARG B N 1
ATOM 7573 C CA . ARG B 1 421 ? -1.335 12.867 2.453 1 91.62 421 ARG B CA 1
ATOM 7574 C C . ARG B 1 421 ? -1.311 12.25 1.06 1 91.62 421 ARG B C 1
ATOM 7576 O O . ARG B 1 421 ? -1.242 12.969 0.058 1 91.62 421 ARG B O 1
ATOM 7583 N N . ASN B 1 422 ? -1.356 10.961 1.015 1 87.94 422 ASN B N 1
ATOM 7584 C CA . ASN B 1 422 ? -1.365 10.258 -0.262 1 87.94 422 ASN B CA 1
ATOM 7585 C C . ASN B 1 422 ? -2.604 10.602 -1.085 1 87.94 422 ASN B C 1
ATOM 7587 O O . ASN B 1 422 ? -2.533 10.688 -2.312 1 87.94 422 ASN B O 1
ATOM 7591 N N . LEU B 1 423 ? -3.645 10.742 -0.416 1 90.31 423 LEU B N 1
ATOM 7592 C CA . LEU B 1 423 ? -4.891 11.102 -1.086 1 90.31 423 LEU B CA 1
ATOM 7593 C C . LEU B 1 423 ? -4.758 12.453 -1.79 1 90.31 423 LEU B C 1
ATOM 7595 O O . LEU B 1 423 ? -5.164 12.594 -2.945 1 90.31 423 LEU B O 1
ATOM 7599 N N . HIS B 1 424 ? -4.195 13.383 -1.15 1 87.88 424 HIS B N 1
ATOM 7600 C CA . HIS B 1 424 ? -3.975 14.688 -1.754 1 87.88 424 HIS B CA 1
ATOM 7601 C C . HIS B 1 424 ? -2.996 14.602 -2.92 1 87.88 424 HIS B C 1
ATOM 7603 O O . HIS B 1 424 ? -3.189 15.258 -3.947 1 87.88 424 HIS B O 1
ATOM 7609 N N . ALA B 1 425 ? -2.049 13.805 -2.768 1 81.38 425 ALA B N 1
ATOM 7610 C CA . ALA B 1 425 ? -1.013 13.672 -3.789 1 81.38 425 ALA B CA 1
ATOM 7611 C C . ALA B 1 425 ? -1.567 13.031 -5.055 1 81.38 425 ALA B C 1
ATOM 7613 O O . ALA B 1 425 ? -1.18 13.391 -6.168 1 81.38 425 ALA B O 1
ATOM 7614 N N . THR B 1 426 ? -2.449 12.094 -4.934 1 82.88 426 THR B N 1
ATOM 7615 C CA . THR B 1 426 ? -2.943 11.328 -6.074 1 82.88 426 THR B CA 1
ATOM 7616 C C . THR B 1 426 ? -4.16 12.016 -6.695 1 82.88 426 THR B C 1
ATOM 7618 O O . THR B 1 426 ? -4.59 11.641 -7.789 1 82.88 426 THR B O 1
ATOM 7621 N N . ASN B 1 427 ? -4.738 13.023 -5.988 1 86.88 427 ASN B N 1
ATOM 7622 C CA . ASN B 1 427 ? -5.934 13.695 -6.488 1 86.88 427 ASN B CA 1
ATOM 7623 C C . ASN B 1 427 ? -5.727 15.203 -6.609 1 86.88 427 ASN B C 1
ATOM 7625 O O . ASN B 1 427 ? -6.59 15.984 -6.219 1 86.88 427 ASN B O 1
ATOM 7629 N N . ARG B 1 428 ? -4.738 15.562 -7.176 1 77.62 428 ARG B N 1
ATOM 7630 C CA . ARG B 1 428 ? -4.344 16.969 -7.25 1 77.62 428 ARG B CA 1
ATOM 7631 C C . ARG B 1 428 ? -5.277 17.75 -8.164 1 77.62 428 ARG B C 1
ATOM 7633 O O . ARG B 1 428 ? -5.414 18.969 -8.023 1 77.62 428 ARG B O 1
ATOM 7640 N N . SER B 1 429 ? -5.863 17.078 -9.062 1 81.62 429 SER B N 1
ATOM 7641 C CA . SER B 1 429 ? -6.727 17.734 -10.031 1 81.62 429 SER B CA 1
ATOM 7642 C C . SER B 1 429 ? -8.117 18 -9.453 1 81.62 429 SER B C 1
ATOM 7644 O O . SER B 1 429 ? -8.891 18.766 -10.016 1 81.62 429 SER B O 1
ATOM 7646 N N . LYS B 1 430 ? -8.383 17.453 -8.312 1 89 430 LYS B N 1
ATOM 7647 C CA . LYS B 1 430 ? -9.695 17.641 -7.695 1 89 430 LYS B CA 1
ATOM 7648 C C . LYS B 1 430 ? -9.688 18.828 -6.742 1 89 430 LYS B C 1
ATOM 7650 O O . LYS B 1 430 ? -8.633 19.281 -6.301 1 89 430 LYS B O 1
ATOM 7655 N N . ARG B 1 431 ? -10.906 19.281 -6.527 1 90.25 431 ARG B N 1
ATOM 7656 C CA . ARG B 1 431 ? -11.031 20.375 -5.57 1 90.25 431 ARG B CA 1
ATOM 7657 C C . ARG B 1 431 ? -10.57 19.938 -4.184 1 90.25 431 ARG B C 1
ATOM 7659 O O . ARG B 1 431 ? -10.836 18.828 -3.754 1 90.25 431 ARG B O 1
ATOM 7666 N N . PHE B 1 432 ? -9.969 20.891 -3.566 1 91.25 432 PHE B N 1
ATOM 7667 C CA . PHE B 1 432 ? -9.383 20.609 -2.262 1 91.25 432 PHE B CA 1
ATOM 7668 C C . PHE B 1 432 ? -10.438 20.109 -1.284 1 91.25 432 PHE B C 1
ATOM 7670 O O . PHE B 1 432 ? -10.227 19.109 -0.597 1 91.25 432 PHE B O 1
ATOM 7677 N N . TRP B 1 433 ? -11.547 20.844 -1.229 1 92.19 433 TRP B N 1
ATOM 7678 C CA . TRP B 1 433 ? -12.555 20.5 -0.229 1 92.19 433 TRP B CA 1
ATOM 7679 C C . TRP B 1 433 ? -13.102 19.109 -0.468 1 92.19 433 TRP B C 1
ATOM 7681 O O . TRP B 1 433 ? -13.469 18.406 0.479 1 92.19 433 TRP B O 1
ATOM 7691 N N . PHE B 1 434 ? -13.188 18.719 -1.673 1 95.5 434 PHE B N 1
ATOM 7692 C CA . PHE B 1 434 ? -13.711 17.391 -1.998 1 95.5 434 PHE B CA 1
ATOM 7693 C C . PHE B 1 434 ? -12.766 16.297 -1.505 1 95.5 434 PHE B C 1
ATOM 7695 O O . PHE B 1 434 ? -13.203 15.328 -0.889 1 95.5 434 PHE B O 1
ATOM 7702 N N . VAL B 1 435 ? -11.438 16.469 -1.712 1 94.62 435 VAL B N 1
ATOM 7703 C CA . VAL B 1 435 ? -10.445 15.5 -1.276 1 94.62 435 VAL B CA 1
ATOM 7704 C C . VAL B 1 435 ? -10.375 15.477 0.249 1 94.62 435 VAL B C 1
ATOM 7706 O O . VAL B 1 435 ? -10.438 14.414 0.867 1 94.62 435 VAL B O 1
ATOM 7709 N N . ASP B 1 436 ? -10.344 16.641 0.81 1 95.88 436 ASP B N 1
ATOM 7710 C CA . ASP B 1 436 ? -10.078 16.797 2.238 1 95.88 436 ASP B CA 1
ATOM 7711 C C . ASP B 1 436 ? -11.273 16.312 3.066 1 95.88 436 ASP B C 1
ATOM 7713 O O . ASP B 1 436 ? -11.102 15.797 4.168 1 95.88 436 ASP B O 1
ATOM 7717 N N . GLN B 1 437 ? -12.43 16.469 2.533 1 96.5 437 GLN B N 1
ATOM 7718 C CA . GLN B 1 437 ? -13.602 16.188 3.355 1 96.5 437 GLN B CA 1
ATOM 7719 C C . GLN B 1 437 ? -14.281 14.898 2.924 1 96.5 437 GLN B C 1
ATOM 7721 O O . GLN B 1 437 ? -14.617 14.062 3.762 1 96.5 437 GLN B O 1
ATOM 7726 N N . PHE B 1 438 ? -14.43 14.719 1.644 1 97 438 PHE B N 1
ATOM 7727 C CA . PHE B 1 438 ? -15.258 13.617 1.18 1 97 438 PHE B CA 1
ATOM 7728 C C . PHE B 1 438 ? -14.406 12.398 0.85 1 97 438 PHE B C 1
ATOM 7730 O O . PHE B 1 438 ? -14.703 11.289 1.3 1 97 438 PHE B O 1
ATOM 7737 N N . LEU B 1 439 ? -13.359 12.594 0.121 1 96.62 439 LEU B N 1
ATOM 7738 C CA . LEU B 1 439 ? -12.508 11.438 -0.149 1 96.62 439 LEU B CA 1
ATOM 7739 C C . LEU B 1 439 ? -11.875 10.922 1.136 1 96.62 439 LEU B C 1
ATOM 7741 O O . LEU B 1 439 ? -11.617 9.719 1.266 1 96.62 439 LEU B O 1
ATOM 7745 N N . SER B 1 440 ? -11.625 11.812 2.076 1 96.94 440 SER B N 1
ATOM 7746 C CA . SER B 1 440 ? -11.125 11.352 3.367 1 96.94 440 SER B CA 1
ATOM 7747 C C . SER B 1 440 ? -12.164 10.5 4.094 1 96.94 440 SER B C 1
ATOM 7749 O O . SER B 1 440 ? -11.812 9.57 4.816 1 96.94 440 SER B O 1
ATOM 7751 N N . TYR B 1 441 ? -13.383 10.828 3.918 1 96.25 441 TYR B N 1
ATOM 7752 C CA . TYR B 1 441 ? -14.43 9.984 4.488 1 96.25 441 TYR B CA 1
ATOM 7753 C C . TYR B 1 441 ? -14.438 8.609 3.836 1 96.25 441 TYR B C 1
ATOM 7755 O O . TYR B 1 441 ? -14.609 7.594 4.516 1 96.25 441 TYR B O 1
ATOM 7763 N N . LYS B 1 442 ? -14.305 8.656 2.547 1 94.94 442 LYS B N 1
ATOM 7764 C CA . LYS B 1 442 ? -14.219 7.379 1.836 1 94.94 442 LYS B CA 1
ATOM 7765 C C . LYS B 1 442 ? -13.062 6.535 2.357 1 94.94 442 LYS B C 1
ATOM 7767 O O . LYS B 1 442 ? -13.18 5.316 2.469 1 94.94 442 LYS B O 1
ATOM 7772 N N . LEU B 1 443 ? -11.977 7.219 2.641 1 94.06 443 LEU B N 1
ATOM 7773 C CA . LEU B 1 443 ? -10.82 6.562 3.238 1 94.06 443 LEU B CA 1
ATOM 7774 C C . LEU B 1 443 ? -11.195 5.898 4.559 1 94.06 443 LEU B C 1
ATOM 7776 O O . LEU B 1 443 ? -10.773 4.773 4.832 1 94.06 443 LEU B O 1
ATOM 7780 N N . MET B 1 444 ? -11.969 6.504 5.332 1 93.75 444 MET B N 1
ATOM 7781 C CA . MET B 1 444 ? -12.414 5.949 6.609 1 93.75 444 MET B CA 1
ATOM 7782 C C . MET B 1 444 ? -13.281 4.719 6.395 1 93.75 444 MET B C 1
ATOM 7784 O O . MET B 1 444 ? -13.25 3.779 7.191 1 93.75 444 MET B O 1
ATOM 7788 N N . GLU B 1 445 ? -14.039 4.785 5.332 1 93.5 445 GLU B N 1
ATOM 7789 C CA . GLU B 1 445 ? -14.867 3.623 5.031 1 93.5 445 GLU B CA 1
ATOM 7790 C C . GLU B 1 445 ? -14.016 2.414 4.66 1 93.5 445 GLU B C 1
ATOM 7792 O O . GLU B 1 445 ? -14.383 1.273 4.949 1 93.5 445 GLU B O 1
ATOM 7797 N N . GLN B 1 446 ? -12.961 2.664 4.078 1 92 446 GLN B N 1
ATOM 7798 C CA . GLN B 1 446 ? -12.047 1.592 3.689 1 92 446 GLN B CA 1
ATOM 7799 C C . GLN B 1 446 ? -11.25 1.088 4.887 1 92 446 GLN B C 1
ATOM 7801 O O . GLN B 1 446 ? -10.992 -0.111 5.008 1 92 446 GLN B O 1
ATOM 7806 N N . PHE B 1 447 ? -10.859 2.049 5.766 1 92.88 447 PHE B N 1
ATOM 7807 C CA . PHE B 1 447 ? -10.07 1.741 6.949 1 92.88 447 PHE B CA 1
ATOM 7808 C C . PHE B 1 447 ? -10.727 2.311 8.203 1 92.88 447 PHE B C 1
ATOM 7810 O O . PHE B 1 447 ? -10.234 3.275 8.789 1 92.88 447 PHE B O 1
ATOM 7817 N N . PRO B 1 448 ? -11.68 1.656 8.664 1 92.44 448 PRO B N 1
ATOM 7818 C CA . PRO B 1 448 ? -12.484 2.25 9.734 1 92.44 448 PRO B CA 1
ATOM 7819 C C . PRO B 1 448 ? -11.766 2.25 11.078 1 92.44 448 PRO B C 1
ATOM 7821 O O . PRO B 1 448 ? -12.227 2.887 12.031 1 92.44 448 PRO B O 1
ATOM 7824 N N . ASP B 1 449 ? -10.609 1.621 11.195 1 92.38 449 ASP B N 1
ATOM 7825 C CA . ASP B 1 449 ? -9.961 1.467 12.492 1 92.38 449 ASP B CA 1
ATOM 7826 C C . ASP B 1 449 ? -8.914 2.555 12.711 1 92.38 449 ASP B C 1
ATOM 7828 O O . ASP B 1 449 ? -8.344 2.666 13.797 1 92.38 449 ASP B O 1
ATOM 7832 N N . ILE B 1 450 ? -8.703 3.494 11.742 1 94.19 450 ILE B N 1
ATOM 7833 C CA . ILE B 1 450 ? -7.496 4.312 11.844 1 94.19 450 ILE B CA 1
ATOM 7834 C C . ILE B 1 450 ? -7.863 5.719 12.305 1 94.19 450 ILE B C 1
ATOM 7836 O O . ILE B 1 450 ? -6.984 6.543 12.57 1 94.19 450 ILE B O 1
ATOM 7840 N N . MET B 1 451 ? -9.148 6.059 12.43 1 95.12 451 MET B N 1
ATOM 7841 C CA . MET B 1 451 ? -9.547 7.391 12.883 1 95.12 451 MET B CA 1
ATOM 7842 C C . MET B 1 451 ? -10.883 7.348 13.609 1 95.12 451 MET B C 1
ATOM 7844 O O . MET B 1 451 ? -11.797 6.629 13.195 1 95.12 451 MET B O 1
ATOM 7848 N N . LEU B 1 452 ? -10.961 8.102 14.68 1 95.25 452 LEU B N 1
ATOM 7849 C CA . LEU B 1 452 ? -12.219 8.273 15.406 1 95.25 452 LEU B CA 1
ATOM 7850 C C . LEU B 1 452 ? -12.938 9.547 14.953 1 95.25 452 LEU B C 1
ATOM 7852 O O . LEU B 1 452 ? -12.375 10.641 15.016 1 95.25 452 LEU B O 1
ATOM 7856 N N . LEU B 1 453 ? -14.07 9.352 14.445 1 94 453 LEU B N 1
ATOM 7857 C CA . LEU B 1 453 ? -14.945 10.484 14.156 1 94 453 LEU B CA 1
ATOM 7858 C C . LEU B 1 453 ? -15.828 10.812 15.359 1 94 453 LEU B C 1
ATOM 7860 O O . LEU B 1 453 ? -16.859 10.172 15.562 1 94 453 LEU B O 1
ATOM 7864 N N . ASP B 1 454 ? -15.43 11.773 16.141 1 94.88 454 ASP B N 1
ATOM 7865 C CA . ASP B 1 454 ? -16.156 12.148 17.344 1 94.88 454 ASP B CA 1
ATOM 7866 C C . ASP B 1 454 ? -17.109 13.312 17.078 1 94.88 454 ASP B C 1
ATOM 7868 O O . ASP B 1 454 ? -16.656 14.445 16.875 1 94.88 454 ASP B O 1
ATOM 7872 N N . ARG B 1 455 ? -18.359 13.133 17.188 1 93.5 455 ARG B N 1
ATOM 7873 C CA . ARG B 1 455 ? -19.375 14.117 16.828 1 93.5 455 ARG B CA 1
ATOM 7874 C C . ARG B 1 455 ? -19.438 15.234 17.859 1 93.5 455 ARG B C 1
ATOM 7876 O O . ARG B 1 455 ? -20.031 16.297 17.609 1 93.5 455 ARG B O 1
ATOM 7883 N N . HIS B 1 456 ? -18.781 15 18.969 1 95.38 456 HIS B N 1
ATOM 7884 C CA . HIS B 1 456 ? -18.828 16.016 20.016 1 95.38 456 HIS B CA 1
ATOM 7885 C C . HIS B 1 456 ? -17.516 16.781 20.109 1 95.38 456 HIS B C 1
ATOM 7887 O O . HIS B 1 456 ? -17.344 17.625 20.984 1 95.38 456 HIS B O 1
ATOM 7893 N N . LEU B 1 457 ? -16.656 16.5 19.219 1 97.19 457 LEU B N 1
ATOM 7894 C CA . LEU B 1 457 ? -15.383 17.188 19.203 1 97.19 457 LEU B CA 1
ATOM 7895 C C . LEU B 1 457 ? -15.562 18.656 18.812 1 97.19 457 LEU B C 1
ATOM 7897 O O . LEU B 1 457 ? -14.984 19.547 19.438 1 97.19 457 LEU B O 1
ATOM 7901 N N . GLN B 1 458 ? -16.391 18.859 17.734 1 96.81 458 GLN B N 1
ATOM 7902 C CA . GLN B 1 458 ? -16.531 20.219 17.234 1 96.81 458 GLN B CA 1
ATOM 7903 C C . GLN B 1 458 ? -17.891 20.438 16.578 1 96.81 458 GLN B C 1
ATOM 7905 O O . GLN B 1 458 ? -18.375 19.562 15.859 1 96.81 458 GLN B O 1
ATOM 7910 N N . VAL B 1 459 ? -18.453 21.578 16.812 1 93.94 459 VAL B N 1
ATOM 7911 C CA . VAL B 1 459 ? -19.609 22.047 16.062 1 93.94 459 VAL B CA 1
ATOM 7912 C C . VAL B 1 459 ? -19.219 23.234 15.18 1 93.94 459 VAL B C 1
ATOM 7914 O O . VAL B 1 459 ? -18.578 24.172 15.648 1 93.94 459 VAL B O 1
ATOM 7917 N N . ALA B 1 460 ? -19.562 23.141 13.93 1 92.62 460 ALA B N 1
ATOM 7918 C CA . ALA B 1 460 ? -19.297 24.234 13.016 1 92.62 460 ALA B CA 1
ATOM 7919 C C . ALA B 1 460 ? -20.484 25.219 12.961 1 92.62 460 ALA B C 1
ATOM 7921 O O . ALA B 1 460 ? -21.625 24.797 12.766 1 92.62 460 ALA B O 1
ATOM 7922 N N . CYS B 1 461 ? -20.141 26.484 13.188 1 88.88 461 CYS B N 1
ATOM 7923 C CA . CYS B 1 461 ? -21.156 27.531 13.125 1 88.88 461 CYS B CA 1
ATOM 7924 C C . CYS B 1 461 ? -20.797 28.578 12.086 1 88.88 461 CYS B C 1
ATOM 7926 O O . CYS B 1 461 ? -19.734 29.219 12.188 1 88.88 461 CYS B O 1
ATOM 7928 N N . TYR B 1 462 ? -21.688 28.75 11.078 1 85.31 462 TYR B N 1
ATOM 7929 C CA . TYR B 1 462 ? -21.531 29.781 10.055 1 85.31 462 TYR B CA 1
ATOM 7930 C C . TYR B 1 462 ? -22.625 30.828 10.156 1 85.31 462 TYR B C 1
ATOM 7932 O O . TYR B 1 462 ? -23.797 30.562 9.844 1 85.31 462 TYR B O 1
ATOM 7940 N N . ASN B 1 463 ? -22.328 32.062 10.281 1 73.06 463 ASN B N 1
ATOM 7941 C CA . ASN B 1 463 ? -23.266 33.188 10.477 1 73.06 463 ASN B CA 1
ATOM 7942 C C . ASN B 1 463 ? -24.516 32.719 11.234 1 73.06 463 ASN B C 1
ATOM 7944 O O . ASN B 1 463 ? -25.625 32.906 10.758 1 73.06 463 ASN B O 1
ATOM 7948 N N . HIS B 1 464 ? -24.641 32.031 12.32 1 71.06 464 HIS B N 1
ATOM 7949 C CA . HIS B 1 464 ? -25.688 31.672 13.258 1 71.06 464 HIS B CA 1
ATOM 7950 C C . HIS B 1 464 ? -26.234 30.281 12.953 1 71.06 464 HIS B C 1
ATOM 7952 O O . HIS B 1 464 ? -27.078 29.766 13.695 1 71.06 464 HIS B O 1
ATOM 7958 N N . ASN B 1 465 ? -25.781 29.812 11.93 1 81.62 465 ASN B N 1
ATOM 7959 C CA . ASN B 1 465 ? -26.188 28.438 11.625 1 81.62 465 ASN B CA 1
ATOM 7960 C C . ASN B 1 465 ? -25.156 27.422 12.117 1 81.62 465 ASN B C 1
ATOM 7962 O O . ASN B 1 465 ? -24.062 27.312 11.555 1 81.62 465 ASN B O 1
ATOM 7966 N N . CYS B 1 466 ? -25.547 26.781 13.219 1 88.19 466 CYS B N 1
ATOM 7967 C CA . CYS B 1 466 ? -24.641 25.797 13.797 1 88.19 466 CYS B CA 1
ATOM 7968 C C . CYS B 1 466 ? -25.078 24.375 13.43 1 88.19 466 CYS B C 1
ATOM 7970 O O . CYS B 1 466 ? -26.266 24.109 13.273 1 88.19 466 CYS B O 1
ATOM 7972 N N . HIS B 1 467 ? -24.141 23.484 13.312 1 89.81 467 HIS B N 1
ATOM 7973 C CA . HIS B 1 467 ? -24.391 22.156 12.773 1 89.81 467 HIS B CA 1
ATOM 7974 C C . HIS B 1 467 ? -23.891 21.062 13.711 1 89.81 467 HIS B C 1
ATOM 7976 O O . HIS B 1 467 ? -22.906 20.391 13.414 1 89.81 467 HIS B O 1
ATOM 7982 N N . PRO B 1 468 ? -24.594 20.891 14.859 1 91.44 468 PRO B N 1
ATOM 7983 C CA . PRO B 1 468 ? -24.219 19.766 15.711 1 91.44 468 PRO B CA 1
ATOM 7984 C C . PRO B 1 468 ? -24.453 18.406 15.031 1 91.44 468 PRO B C 1
ATOM 7986 O O . PRO B 1 468 ? -25.594 18.016 14.812 1 91.44 468 PRO B O 1
ATOM 7989 N N . THR B 1 469 ? -23.453 17.672 14.805 1 89.5 469 THR B N 1
ATOM 7990 C CA . THR B 1 469 ? -23.469 16.547 13.875 1 89.5 469 THR B CA 1
ATOM 7991 C C . THR B 1 469 ? -24.094 15.312 14.531 1 89.5 469 THR B C 1
ATOM 7993 O O . THR B 1 469 ? -24.344 14.305 13.859 1 89.5 469 THR B O 1
ATOM 7996 N N . TRP B 1 470 ? -24.344 15.375 15.875 1 87.56 470 TRP B N 1
ATOM 7997 C CA . TRP B 1 470 ? -25.016 14.258 16.531 1 87.56 470 TRP B CA 1
ATOM 7998 C C . TRP B 1 470 ? -26.531 14.406 16.438 1 87.56 470 TRP B C 1
ATOM 8000 O O . TRP B 1 470 ? -27.266 13.516 16.859 1 87.56 470 TRP B O 1
ATOM 8010 N N . MET B 1 471 ? -26.922 15.484 15.859 1 84.19 471 MET B N 1
ATOM 8011 C CA . MET B 1 471 ? -28.359 15.734 15.734 1 84.19 471 MET B CA 1
ATOM 8012 C C . MET B 1 471 ? -28.844 15.43 14.32 1 84.19 471 MET B C 1
ATOM 8014 O O . MET B 1 471 ? -28.125 15.664 13.352 1 84.19 471 MET B O 1
ATOM 8018 N N . PRO B 1 472 ? -30.031 14.977 14.281 1 75.19 472 PRO B N 1
ATOM 8019 C CA . PRO B 1 472 ? -30.578 14.734 12.945 1 75.19 472 PRO B CA 1
ATOM 8020 C C . PRO B 1 472 ? -30.719 16.016 12.125 1 75.19 472 PRO B C 1
ATOM 8022 O O . PRO B 1 472 ? -31.031 17.078 12.672 1 75.19 472 PRO B O 1
ATOM 8025 N N . GLY B 1 473 ? -30.453 15.977 10.867 1 72.88 473 GLY B N 1
ATOM 8026 C CA . GLY B 1 473 ? -30.641 17.109 9.969 1 72.88 473 GLY B CA 1
ATOM 8027 C C . GLY B 1 473 ? -29.531 18.141 10.086 1 72.88 473 GLY B C 1
ATOM 8028 O O . GLY B 1 473 ? -29.719 19.297 9.68 1 72.88 473 GLY B O 1
ATOM 8029 N N . TYR B 1 474 ? -28.469 17.828 10.672 1 81.75 474 TYR B N 1
ATOM 8030 C CA . TYR B 1 474 ? -27.406 18.797 10.883 1 81.75 474 TYR B CA 1
ATOM 8031 C C . TYR B 1 474 ? -26.828 19.266 9.555 1 81.75 474 TYR B C 1
ATOM 8033 O O . TYR B 1 474 ? -26.141 20.281 9.5 1 81.75 474 TYR B O 1
ATOM 8041 N N . GLN B 1 475 ? -27.156 18.562 8.375 1 78.12 475 GLN B N 1
ATOM 8042 C CA . GLN B 1 475 ? -26.578 18.906 7.078 1 78.12 475 GLN B CA 1
ATOM 8043 C C . GLN B 1 475 ? -27.422 19.938 6.344 1 78.12 475 GLN B C 1
ATOM 8045 O O . GLN B 1 475 ? -27.375 20.031 5.117 1 78.12 475 GLN B O 1
ATOM 8050 N N . VAL B 1 476 ? -28.094 20.766 7.043 1 70 476 VAL B N 1
ATOM 8051 C CA . VAL B 1 476 ? -28.953 21.766 6.422 1 70 476 VAL B CA 1
ATOM 8052 C C . VAL B 1 476 ? -28.094 22.797 5.703 1 70 476 VAL B C 1
ATOM 8054 O O . VAL B 1 476 ? -27.109 23.297 6.258 1 70 476 VAL B O 1
ATOM 8057 N N . PRO B 1 477 ? -28.453 22.984 4.375 1 65.69 477 PRO B N 1
ATOM 8058 C CA . PRO B 1 477 ? -27.672 23.953 3.619 1 65.69 477 PRO B CA 1
ATOM 8059 C C . PRO B 1 477 ? -27.703 25.359 4.234 1 65.69 477 PRO B C 1
ATOM 8061 O O . PRO B 1 477 ? -28.688 25.719 4.883 1 65.69 477 PRO B O 1
ATOM 8064 N N . LEU B 1 478 ? -26.547 26.094 4.145 1 59.19 478 LEU B N 1
ATOM 8065 C CA . LEU B 1 478 ? -26.359 27.422 4.707 1 59.19 478 LEU B CA 1
ATOM 8066 C C . LEU B 1 478 ? -27.422 28.375 4.199 1 59.19 478 LEU B C 1
ATOM 8068 O O . LEU B 1 478 ? -27.766 29.359 4.879 1 59.19 478 LEU B O 1
ATOM 8072 N N . ARG B 1 479 ? -27.984 28.109 2.99 1 53.34 479 ARG B N 1
ATOM 8073 C CA . ARG B 1 479 ? -28.891 29.062 2.375 1 53.34 479 ARG B CA 1
ATOM 8074 C C . ARG B 1 479 ? -30.188 29.188 3.168 1 53.34 479 ARG B C 1
ATOM 8076 O O . ARG B 1 479 ? -30.844 30.234 3.139 1 53.34 479 ARG B O 1
ATOM 8083 N N . GLU B 1 480 ? -30.531 28.156 3.762 1 51.5 480 GLU B N 1
ATOM 8084 C CA . GLU B 1 480 ? -31.875 28.219 4.297 1 51.5 480 GLU B CA 1
ATOM 8085 C C . GLU B 1 480 ? -31.891 28.797 5.711 1 51.5 480 GLU B C 1
ATOM 8087 O O . GLU B 1 480 ? -32.906 29.297 6.176 1 51.5 480 GLU B O 1
ATOM 8092 N N . ASN B 1 481 ? -30.891 29.406 6.227 1 50 481 ASN B N 1
ATOM 8093 C CA . ASN B 1 481 ? -30.688 30.062 7.516 1 50 481 ASN B CA 1
ATOM 8094 C C . ASN B 1 481 ? -31.594 29.469 8.594 1 50 481 ASN B C 1
ATOM 8096 O O . ASN B 1 481 ? -32.219 30.203 9.367 1 50 481 ASN B O 1
ATOM 8100 N N . PRO B 1 482 ? -32.125 28.344 8.406 1 55.84 482 PRO B N 1
ATOM 8101 C CA . PRO B 1 482 ? -32.906 27.906 9.57 1 55.84 482 PRO B CA 1
ATOM 8102 C C . PRO B 1 482 ? -32.062 27.766 10.828 1 55.84 482 PRO B C 1
ATOM 8104 O O . PRO B 1 482 ? -30.859 27.5 10.727 1 55.84 482 PRO B O 1
ATOM 8107 N N . PRO B 1 483 ? -32.594 28.359 11.914 1 58.09 483 PRO B N 1
ATOM 8108 C CA . PRO B 1 483 ? -31.812 28.125 13.141 1 58.09 483 PRO B CA 1
ATOM 8109 C C . PRO B 1 483 ? -31.406 26.672 13.312 1 58.09 483 PRO B C 1
ATOM 8111 O O . PRO B 1 483 ? -32.25 25.766 13.125 1 58.09 483 PRO B O 1
ATOM 8114 N N . GLY B 1 484 ? -30.203 26.328 13.102 1 62.06 484 GLY B N 1
ATOM 8115 C CA . GLY B 1 484 ? -29.766 24.969 13.367 1 62.06 484 GLY B CA 1
ATOM 8116 C C . GLY B 1 484 ? -30.281 24.406 14.68 1 62.06 484 GLY B C 1
ATOM 8117 O O . GLY B 1 484 ? -30.953 25.109 15.438 1 62.06 484 GLY B O 1
ATOM 8118 N N . PRO B 1 485 ? -30.25 23.141 14.922 1 69.75 485 PRO B N 1
ATOM 8119 C CA . PRO B 1 485 ? -30.672 22.531 16.188 1 69.75 485 PRO B CA 1
ATOM 8120 C C . PRO B 1 485 ? -29.984 23.172 17.391 1 69.75 485 PRO B C 1
ATOM 8122 O O . PRO B 1 485 ? -28.875 23.688 17.281 1 69.75 485 PRO B O 1
ATOM 8125 N N . VAL B 1 486 ? -30.734 23.297 18.438 1 77.94 486 VAL B N 1
ATOM 8126 C CA . VAL B 1 486 ? -30.234 23.906 19.672 1 77.94 486 VAL B CA 1
ATOM 8127 C C . VAL B 1 486 ? -29.297 22.922 20.375 1 77.94 486 VAL B C 1
ATOM 8129 O O . VAL B 1 486 ? -29.578 21.734 20.438 1 77.94 486 VAL B O 1
ATOM 8132 N N . PHE B 1 487 ? -28.141 23.375 20.703 1 87.75 487 PHE B N 1
ATOM 8133 C CA . PHE B 1 487 ? -27.188 22.594 21.5 1 87.75 487 PHE B CA 1
ATOM 8134 C C . PHE B 1 487 ? -26.516 23.453 22.547 1 87.75 487 PHE B C 1
ATOM 8136 O O . PHE B 1 487 ? -26.609 24.688 22.5 1 87.75 487 PHE B O 1
ATOM 8143 N N . SER B 1 488 ? -26.031 22.812 23.531 1 91.88 488 SER B N 1
ATOM 8144 C CA . SER B 1 488 ? -25.266 23.516 24.531 1 91.88 488 SER B CA 1
ATOM 8145 C C . SER B 1 488 ? -23.766 23.5 24.203 1 91.88 488 SER B C 1
ATOM 8147 O O . SER B 1 488 ? -23.109 22.469 24.328 1 91.88 488 SER B O 1
ATOM 8149 N N . TRP B 1 489 ? -23.312 24.719 23.797 1 89.75 489 TRP B N 1
ATOM 8150 C CA . TRP B 1 489 ? -21.891 24.797 23.469 1 89.75 489 TRP B CA 1
ATOM 8151 C C . TRP B 1 489 ? -21.031 24.547 24.703 1 89.75 489 TRP B C 1
ATOM 8153 O O . TRP B 1 489 ? -19.859 24.188 24.594 1 89.75 489 TRP B O 1
ATOM 8163 N N . GLN B 1 490 ? -21.562 24.609 25.891 1 90.81 490 GLN B N 1
ATOM 8164 C CA . GLN B 1 490 ? -20.844 24.422 27.156 1 90.81 490 GLN B CA 1
ATOM 8165 C C . GLN B 1 490 ? -20.703 22.953 27.5 1 90.81 490 GLN B C 1
ATOM 8167 O O . GLN B 1 490 ? -19.719 22.531 28.109 1 90.81 490 GLN B O 1
ATOM 8172 N N . ASN B 1 491 ? -21.719 22.266 27.047 1 91.69 491 ASN B N 1
ATOM 8173 C CA . ASN B 1 491 ? -21.781 20.906 27.594 1 91.69 491 ASN B CA 1
ATOM 8174 C C . ASN B 1 491 ? -21.75 19.844 26.5 1 91.69 491 ASN B C 1
ATOM 8176 O O . ASN B 1 491 ? -21.344 18.703 26.75 1 91.69 491 ASN B O 1
ATOM 8180 N N . ASP B 1 492 ? -22.125 20.219 25.359 1 93.75 492 ASP B N 1
ATOM 8181 C CA . ASP B 1 492 ? -22.391 19.172 24.359 1 93.75 492 ASP B CA 1
ATOM 8182 C C . ASP B 1 492 ? -21.203 18.984 23.438 1 93.75 492 ASP B C 1
ATOM 8184 O O . ASP B 1 492 ? -21.141 18 22.688 1 93.75 492 ASP B O 1
ATOM 8188 N N . THR B 1 493 ? -20.25 19.922 23.406 1 95.44 493 THR B N 1
ATOM 8189 C CA . THR B 1 493 ? -19.141 19.859 22.469 1 95.44 493 THR B CA 1
ATOM 8190 C C . THR B 1 493 ? -17.844 20.328 23.125 1 95.44 493 THR B C 1
ATOM 8192 O O . THR B 1 493 ? -17.875 21 24.156 1 95.44 493 THR B O 1
ATOM 8195 N N . LEU B 1 494 ? -16.797 19.891 22.625 1 97 494 LEU B N 1
ATOM 8196 C CA . LEU B 1 494 ? -15.492 20.266 23.172 1 97 494 LEU B CA 1
ATOM 8197 C C . LEU B 1 494 ? -15.008 21.578 22.562 1 97 494 LEU B C 1
ATOM 8199 O O . LEU B 1 494 ? -14.203 22.297 23.172 1 97 494 LEU B O 1
ATOM 8203 N N . SER B 1 495 ? -15.477 21.891 21.328 1 96.94 495 SER B N 1
ATOM 8204 C CA . SER B 1 495 ? -15.078 23.125 20.656 1 96.94 495 SER B CA 1
ATOM 8205 C C . SER B 1 495 ? -16.141 23.562 19.641 1 96.94 495 SER B C 1
ATOM 8207 O O . SER B 1 495 ? -17.016 22.797 19.297 1 96.94 495 SER B O 1
ATOM 8209 N N . VAL B 1 496 ? -16.016 24.828 19.25 1 95.19 496 VAL B N 1
ATOM 8210 C CA . VAL B 1 496 ? -16.906 25.375 18.234 1 95.19 496 VAL B CA 1
ATOM 8211 C C . VAL B 1 496 ? -16.094 26.156 17.203 1 95.19 496 VAL B C 1
ATOM 8213 O O . VAL B 1 496 ? -15.211 26.953 17.578 1 95.19 496 VAL B O 1
ATOM 8216 N N . LEU B 1 497 ? -16.281 25.859 15.945 1 95.44 497 LEU B N 1
ATOM 8217 C CA . LEU B 1 497 ? -15.758 26.688 14.852 1 95.44 497 LEU B CA 1
ATOM 8218 C C . LEU B 1 497 ? -16.703 27.844 14.539 1 95.44 497 LEU B C 1
ATOM 8220 O O . LEU B 1 497 ? -17.766 27.625 13.93 1 95.44 497 LEU B O 1
ATOM 8224 N N . TRP B 1 498 ? -16.297 29.016 14.938 1 91.38 498 TRP B N 1
ATOM 8225 C CA . TRP B 1 498 ? -17.141 30.188 14.75 1 91.38 498 TRP B CA 1
ATOM 8226 C C . TRP B 1 498 ? -16.688 30.984 13.531 1 91.38 498 TRP B C 1
ATOM 8228 O O . TRP B 1 498 ? -15.781 31.812 13.625 1 91.38 498 TRP B O 1
ATOM 8238 N N . ASP B 1 499 ? -17.297 30.672 12.398 1 86.19 499 ASP B N 1
ATOM 8239 C CA . ASP B 1 499 ? -17.047 31.484 11.211 1 86.19 499 ASP B CA 1
ATOM 8240 C C . ASP B 1 499 ? -18.141 32.531 11.023 1 86.19 499 ASP B C 1
ATOM 8242 O O . ASP B 1 499 ? -19.125 32.281 10.328 1 86.19 499 ASP B O 1
ATOM 8246 N N . VAL B 1 500 ? -17.922 33.625 11.695 1 77.56 500 VAL B N 1
ATOM 8247 C CA . VAL B 1 500 ? -18.922 34.688 11.727 1 77.56 500 VAL B CA 1
ATOM 8248 C C . VAL B 1 500 ? -18.406 35.906 10.969 1 77.56 500 VAL B C 1
ATOM 8250 O O . VAL B 1 500 ? -17.188 36.156 10.93 1 77.56 500 VAL B O 1
ATOM 8253 N N . PHE B 1 501 ? -19.328 36.562 10.297 1 76.88 501 PHE B N 1
ATOM 8254 C CA . PHE B 1 501 ? -19 37.844 9.664 1 76.88 501 PHE B CA 1
ATOM 8255 C C . PHE B 1 501 ? -19.844 38.969 10.234 1 76.88 501 PHE B C 1
ATOM 8257 O O . PHE B 1 501 ? -21.078 38.844 10.336 1 76.88 501 PHE B O 1
ATOM 8264 N N . PRO B 1 502 ? -19.234 40.125 10.664 1 80.25 502 PRO B N 1
ATOM 8265 C CA . PRO B 1 502 ? -17.797 40.312 10.781 1 80.25 502 PRO B CA 1
ATOM 8266 C C . PRO B 1 502 ? -17.156 39.438 11.852 1 80.25 502 PRO B C 1
ATOM 8268 O O . PRO B 1 502 ? -17.859 38.938 12.742 1 80.25 502 PRO B O 1
ATOM 8271 N N . SER B 1 503 ? -15.883 39.312 11.805 1 85.75 503 SER B N 1
ATOM 8272 C CA . SER B 1 503 ? -15.164 38.5 12.766 1 85.75 503 SER B CA 1
ATOM 8273 C C . SER B 1 503 ? -15.297 39.031 14.188 1 85.75 503 SER B C 1
ATOM 8275 O O . SER B 1 503 ? -15.414 40.25 14.375 1 85.75 503 SER B O 1
ATOM 8277 N N . LEU B 1 504 ? -15.258 38.156 15.086 1 88.69 504 LEU B N 1
ATOM 8278 C CA . LEU B 1 504 ? -15.359 38.531 16.484 1 88.69 504 LEU B CA 1
ATOM 8279 C C . LEU B 1 504 ? -14.227 39.469 16.875 1 88.69 504 LEU B C 1
ATOM 8281 O O . LEU B 1 504 ? -13.062 39.188 16.594 1 88.69 504 LEU B O 1
ATOM 8285 N N . ASP B 1 505 ? -14.594 40.562 17.422 1 91.12 505 ASP B N 1
ATOM 8286 C CA . ASP B 1 505 ? -13.586 41.5 17.922 1 91.12 505 ASP B CA 1
ATOM 8287 C C . ASP B 1 505 ? -13.844 41.875 19.375 1 91.12 505 ASP B C 1
ATOM 8289 O O . ASP B 1 505 ? -14.812 41.406 19.984 1 91.12 505 ASP B O 1
ATOM 8293 N N . LEU B 1 506 ? -12.883 42.594 19.906 1 92.94 506 LEU B N 1
ATOM 8294 C CA . LEU B 1 506 ? -12.93 42.906 21.328 1 92.94 506 LEU B CA 1
ATOM 8295 C C . LEU B 1 506 ? -14.164 43.719 21.672 1 92.94 506 LEU B C 1
ATOM 8297 O O . LEU B 1 506 ? -14.781 43.531 22.719 1 92.94 506 LEU B O 1
ATOM 8301 N N . ASP B 1 507 ? -14.555 44.594 20.828 1 91.94 507 ASP B N 1
ATOM 8302 C CA . ASP B 1 507 ? -15.727 45.438 21.062 1 91.94 507 ASP B CA 1
ATOM 8303 C C . ASP B 1 507 ? -17 44.625 21.125 1 91.94 507 ASP B C 1
ATOM 8305 O O . ASP B 1 507 ? -17.875 44.875 21.969 1 91.94 507 ASP B O 1
ATOM 8309 N N . ALA B 1 508 ? -17.031 43.688 20.297 1 90.56 508 ALA B N 1
ATOM 8310 C CA . ALA B 1 508 ? -18.188 42.781 20.328 1 90.56 508 ALA B CA 1
ATOM 8311 C C . ALA B 1 508 ? -18.266 42.062 21.672 1 90.56 508 ALA B C 1
ATOM 8313 O O . ALA B 1 508 ? -19.344 41.906 22.234 1 90.56 508 ALA B O 1
ATOM 8314 N N . VAL B 1 509 ? -17.172 41.656 22.141 1 93.31 509 VAL B N 1
ATOM 8315 C CA . VAL B 1 509 ? -17.125 40.906 23.391 1 93.31 509 VAL B CA 1
ATOM 8316 C C . VAL B 1 509 ? -17.531 41.812 24.547 1 93.31 509 VAL B C 1
ATOM 8318 O O . VAL B 1 509 ? -18.172 41.375 25.5 1 93.31 509 VAL B O 1
ATOM 8321 N N . LYS B 1 510 ? -17.25 43.094 24.438 1 92.12 510 LYS B N 1
ATOM 8322 C CA . LYS B 1 510 ? -17.531 44.031 25.516 1 92.12 510 LYS B CA 1
ATOM 8323 C C . LYS B 1 510 ? -19 44.438 25.516 1 92.12 510 LYS B C 1
ATOM 8325 O O . LYS B 1 510 ? -19.594 44.594 26.578 1 92.12 510 LYS B O 1
ATOM 8330 N N . TYR B 1 511 ? -19.516 44.531 24.312 1 91.94 511 TYR B N 1
ATOM 8331 C CA . TYR B 1 511 ? -20.719 45.344 24.266 1 91.94 511 TYR B CA 1
ATOM 8332 C C . TYR B 1 511 ? -21.891 44.562 23.703 1 91.94 511 TYR B C 1
ATOM 8334 O O . TYR B 1 511 ? -23.016 45.031 23.656 1 91.94 511 TYR B O 1
ATOM 8342 N N . THR B 1 512 ? -21.641 43.406 23.203 1 91.69 512 THR B N 1
ATOM 8343 C CA . THR B 1 512 ? -22.734 42.656 22.594 1 91.69 512 THR B CA 1
ATOM 8344 C C . THR B 1 512 ? -22.969 41.344 23.344 1 91.69 512 THR B C 1
ATOM 8346 O O . THR B 1 512 ? -22.391 41.125 24.406 1 91.69 512 THR B O 1
ATOM 8349 N N . SER B 1 513 ? -24.078 40.656 22.891 1 87.75 513 SER B N 1
ATOM 8350 C CA . SER B 1 513 ? -24.422 39.375 23.5 1 87.75 513 SER B CA 1
ATOM 8351 C C . SER B 1 513 ? -24.578 38.281 22.422 1 87.75 513 SER B C 1
ATOM 8353 O O . SER B 1 513 ? -24.719 38.594 21.234 1 87.75 513 SER B O 1
ATOM 8355 N N . GLY B 1 514 ? -24.484 37.031 22.891 1 85.44 514 GLY B N 1
ATOM 8356 C CA . GLY B 1 514 ? -24.594 35.875 22.016 1 85.44 514 GLY B CA 1
ATOM 8357 C C . GLY B 1 514 ? -23.703 34.719 22.438 1 85.44 514 GLY B C 1
ATOM 8358 O O . GLY B 1 514 ? -22.859 34.875 23.312 1 85.44 514 GLY B O 1
ATOM 8359 N N . PRO B 1 515 ? -24 33.625 21.844 1 85.38 515 PRO B N 1
ATOM 8360 C CA . PRO B 1 515 ? -23.266 32.438 22.266 1 85.38 515 PRO B CA 1
ATOM 8361 C C . PRO B 1 515 ? -21.75 32.562 22.062 1 85.38 515 PRO B C 1
ATOM 8363 O O . PRO B 1 515 ? -20.984 32.188 22.953 1 85.38 515 PRO B O 1
ATOM 8366 N N . VAL B 1 516 ? -21.375 33.125 20.938 1 88.06 516 VAL B N 1
ATOM 8367 C CA . VAL B 1 516 ? -19.938 33.25 20.672 1 88.06 516 VAL B CA 1
ATOM 8368 C C . VAL B 1 516 ? -19.312 34.25 21.656 1 88.06 516 VAL B C 1
ATOM 8370 O O . VAL B 1 516 ? -18.172 34.062 22.078 1 88.06 516 VAL B O 1
ATOM 8373 N N . VAL B 1 517 ? -19.984 35.25 21.906 1 91.56 517 VAL B N 1
ATOM 8374 C CA . VAL B 1 517 ? -19.516 36.281 22.844 1 91.56 517 VAL B CA 1
ATOM 8375 C C . VAL B 1 517 ? -19.391 35.656 24.25 1 91.56 517 VAL B C 1
ATOM 8377 O O . VAL B 1 517 ? -18.391 35.875 24.938 1 91.56 517 VAL B O 1
ATOM 8380 N N . ASP B 1 518 ? -20.406 34.875 24.625 1 91.88 518 ASP B N 1
ATOM 8381 C CA . ASP B 1 518 ? -20.375 34.219 25.922 1 91.88 518 ASP B CA 1
ATOM 8382 C C . ASP B 1 518 ? -19.188 33.25 26.016 1 91.88 518 ASP B C 1
ATOM 8384 O O . ASP B 1 518 ? -18.516 33.156 27.047 1 91.88 518 ASP B O 1
ATOM 8388 N N . ALA B 1 519 ? -19 32.531 25 1 92.06 519 ALA B N 1
ATOM 8389 C CA . ALA B 1 519 ? -17.875 31.609 24.969 1 92.06 519 ALA B CA 1
ATOM 8390 C C . ALA B 1 519 ? -16.547 32.344 25.094 1 92.06 519 ALA B C 1
ATOM 8392 O O . ALA B 1 519 ? -15.648 31.922 25.812 1 92.06 519 ALA B O 1
ATOM 8393 N N . ALA B 1 520 ? -16.453 33.438 24.359 1 94.19 520 ALA B N 1
ATOM 8394 C CA . ALA B 1 520 ? -15.25 34.281 24.422 1 94.19 520 ALA B CA 1
ATOM 8395 C C . ALA B 1 520 ? -14.984 34.781 25.844 1 94.19 520 ALA B C 1
ATOM 8397 O O . ALA B 1 520 ? -13.859 34.688 26.328 1 94.19 520 ALA B O 1
ATOM 8398 N N . ARG B 1 521 ? -15.984 35.25 26.469 1 95 521 ARG B N 1
ATOM 8399 C CA . ARG B 1 521 ? -15.859 35.719 27.844 1 95 521 ARG B CA 1
ATOM 8400 C C . ARG B 1 521 ? -15.43 34.594 28.781 1 95 521 ARG B C 1
ATOM 8402 O O . ARG B 1 521 ? -14.609 34.812 29.672 1 95 521 ARG B O 1
ATOM 8409 N N . ARG B 1 522 ? -15.984 33.469 28.547 1 93.19 522 ARG B N 1
ATOM 8410 C CA . ARG B 1 522 ? -15.594 32.312 29.344 1 93.19 522 ARG B CA 1
ATOM 8411 C C . ARG B 1 522 ? -14.117 32 29.172 1 93.19 522 ARG B C 1
ATOM 8413 O O . ARG B 1 522 ? -13.422 31.703 30.141 1 93.19 522 ARG B O 1
ATOM 8420 N N . VAL B 1 523 ? -13.641 32 27.984 1 95.12 523 VAL B N 1
ATOM 8421 C CA . VAL B 1 523 ? -12.234 31.734 27.672 1 95.12 523 VAL B CA 1
ATOM 8422 C C . VAL B 1 523 ? -11.344 32.75 28.391 1 95.12 523 VAL B C 1
ATOM 8424 O O . VAL B 1 523 ? -10.375 32.375 29.047 1 95.12 523 VAL B O 1
ATOM 8427 N N . LEU B 1 524 ? -11.703 34 28.281 1 95.31 524 LEU B N 1
ATOM 8428 C CA . LEU B 1 524 ? -10.922 35.031 28.922 1 95.31 524 LEU B CA 1
ATOM 8429 C C . LEU B 1 524 ? -10.93 34.875 30.438 1 95.31 524 LEU B C 1
ATOM 8431 O O . LEU B 1 524 ? -9.891 35.031 31.094 1 95.31 524 LEU B O 1
ATOM 8435 N N . HIS B 1 525 ? -12.047 34.5 30.953 1 94.44 525 HIS B N 1
ATOM 8436 C CA . HIS B 1 525 ? -12.172 34.281 32.375 1 94.44 525 HIS B CA 1
ATOM 8437 C C . HIS B 1 525 ? -11.289 33.156 32.844 1 94.44 525 HIS B C 1
ATOM 8439 O O . HIS B 1 525 ? -10.578 33.25 33.844 1 94.44 525 HIS B O 1
ATOM 8445 N N . LYS B 1 526 ? -11.344 32.094 32.125 1 91.75 526 LYS B N 1
ATOM 8446 C CA . LYS B 1 526 ? -10.539 30.938 32.469 1 91.75 526 LYS B CA 1
ATOM 8447 C C . LYS B 1 526 ? -9.047 31.234 32.375 1 91.75 526 LYS B C 1
ATOM 8449 O O . LYS B 1 526 ? -8.234 30.656 33.094 1 91.75 526 LYS B O 1
ATOM 8454 N N . ALA B 1 527 ? -8.711 32.156 31.5 1 91.38 527 ALA B N 1
ATOM 8455 C CA . ALA B 1 527 ? -7.312 32.531 31.312 1 91.38 527 ALA B CA 1
ATOM 8456 C C . ALA B 1 527 ? -6.879 33.594 32.312 1 91.38 527 ALA B C 1
ATOM 8458 O O . ALA B 1 527 ? -5.699 33.938 32.406 1 91.38 527 ALA B O 1
ATOM 8459 N N . GLY B 1 528 ? -7.789 34.062 33.062 1 91.88 528 GLY B N 1
ATOM 8460 C CA . GLY B 1 528 ? -7.488 35.125 34.031 1 91.88 528 GLY B CA 1
ATOM 8461 C C . GLY B 1 528 ? -7.262 36.469 33.375 1 91.88 528 GLY B C 1
ATOM 8462 O O . GLY B 1 528 ? -6.535 37.312 33.938 1 91.88 528 GLY B O 1
ATOM 8463 N N . ILE B 1 529 ? -7.848 36.594 32.219 1 93.56 529 ILE B N 1
ATOM 8464 C CA . ILE B 1 529 ? -7.684 37.844 31.484 1 93.56 529 ILE B CA 1
ATOM 8465 C C . ILE B 1 529 ? -8.953 38.688 31.625 1 93.56 529 ILE B C 1
ATOM 8467 O O . ILE B 1 529 ? -10.047 38.25 31.312 1 93.56 529 ILE B O 1
ATOM 8471 N N . THR B 1 530 ? -8.742 39.938 32.031 1 91.38 530 THR B N 1
ATOM 8472 C CA . THR B 1 530 ? -9.891 40.812 32.156 1 91.38 530 THR B CA 1
ATOM 8473 C C . THR B 1 530 ? -10.055 41.656 30.891 1 91.38 530 THR B C 1
ATOM 8475 O O . THR B 1 530 ? -9.078 41.938 30.188 1 91.38 530 THR B O 1
ATOM 8478 N N . LEU B 1 531 ? -11.281 42.031 30.594 1 89.88 531 LEU B N 1
ATOM 8479 C CA . LEU B 1 531 ? -11.562 42.844 29.422 1 89.88 531 LEU B CA 1
ATOM 8480 C C . LEU B 1 531 ? -10.883 44.219 29.531 1 89.88 531 LEU B C 1
ATOM 8482 O O . LEU B 1 531 ? -10.5 44.812 28.516 1 89.88 531 LEU B O 1
ATOM 8486 N N . GLN B 1 532 ? -10.719 44.75 30.734 1 85.88 532 GLN B N 1
ATOM 8487 C CA . GLN B 1 532 ? -10.055 46.031 30.969 1 85.88 532 GLN B CA 1
ATOM 8488 C C . GLN B 1 532 ? -8.586 45.969 30.578 1 85.88 532 GLN B C 1
ATOM 8490 O O . GLN B 1 532 ? -8.055 46.906 30 1 85.88 532 GLN B O 1
ATOM 8495 N N . GLU B 1 533 ? -8.031 44.844 30.875 1 85.88 533 GLU B N 1
ATOM 8496 C CA . GLU B 1 533 ? -6.625 44.656 30.531 1 85.88 533 GLU B CA 1
ATOM 8497 C C . GLU B 1 533 ? -6.418 44.656 29.031 1 85.88 533 GLU B C 1
ATOM 8499 O O . GLU B 1 533 ? -5.348 45.031 28.547 1 85.88 533 GLU B O 1
ATOM 8504 N N . LEU B 1 534 ? -7.43 44.25 28.359 1 87 534 LEU B N 1
ATOM 8505 C CA . LEU B 1 534 ? -7.297 44.125 26.922 1 87 534 LEU B CA 1
ATOM 8506 C C . LEU B 1 534 ? -7.52 45.469 26.234 1 87 534 LEU B C 1
ATOM 8508 O O . LEU B 1 534 ? -7.082 45.688 25.109 1 87 534 LEU B O 1
ATOM 8512 N N . THR B 1 535 ? -8.195 46.438 26.797 1 76.44 535 THR B N 1
ATOM 8513 C CA . THR B 1 535 ? -8.477 47.781 26.234 1 76.44 535 THR B CA 1
ATOM 8514 C C . THR B 1 535 ? -7.246 48.656 26.328 1 76.44 535 THR B C 1
ATOM 8516 O O . THR B 1 535 ? -7.102 49.594 25.531 1 76.44 535 THR B O 1
ATOM 8519 N N . ALA B 1 536 ? -6.387 48.438 27.25 1 59.84 536 ALA B N 1
ATOM 8520 C CA . ALA B 1 536 ? -5.219 49.281 27.438 1 59.84 536 ALA B CA 1
ATOM 8521 C C . ALA B 1 536 ? -4.234 49.125 26.281 1 59.84 536 ALA B C 1
ATOM 8523 O O . ALA B 1 536 ? -3.191 49.781 26.25 1 59.84 536 ALA B O 1
ATOM 8524 N N . VAL B 1 537 ? -4.582 48.5 25.297 1 50.16 537 VAL B N 1
ATOM 8525 C CA . VAL B 1 537 ? -3.623 48.375 24.188 1 50.16 537 VAL B CA 1
ATOM 8526 C C . VAL B 1 537 ? -4.016 49.344 23.062 1 50.16 537 VAL B C 1
ATOM 8528 O O . VAL B 1 537 ? -5.184 49.406 22.672 1 50.16 537 VAL B O 1
#

Sequence (1074 aa):
DLLPDLAPPVVHFLWCGGAERKFEYRHYLAVRRANEVVKPDKLVLHHRGLPQPDAEGYYVWFNQVDMQSHDKRANAPAVRSFANSPCPSESNAHRYMLVLRLLERFGGVFIPEDAILVDFPVHLRAATFVSGVIARSVAQFADGVIIAKRNGFIAPSSTSGLLVVLASGRSSAQGTALQPCGTIRHFNHEEDGDCICVKVDLEIFPADIWGSPAGAQTIFRYGNKGGAGDRGEDFVQEIASPDSNFATLARLAGYGSRDIQVRASSRSTVPRIAHYICWDCDLKFDFYLSVISSLYVAGLSKASQFVYIHGIREPSGVWWRRLQATQRVIHVHREYPEHSVDRSTMTQELALGIMRVAILLKYGGVYCDNHVIWTNAIPDHLFKYDAVASPGWHQLGAWPDSVSHSTILAKRNSEYLLKLRNLHATNRSKRFWFVDQFLSYKLMEQFPDIMLLDRHLQVACYNHNCHPTWMPGYQVPLRENPPGPVFSWQNDTLSVLWDVFPSLDLDAVKYTSGPVVDAARRVLHKAGITLQELTAVDLLPDLAPPVVHFLWCGGAERKFEYRHYLAVRRANEVVKPDKLVLHHRGLPQPDAEGYYVWFNQVDMQSHDKRANAPAVRSFANSPCPSESNAHRYMLVLRLLERFGGVFIPEDAILVDFPVHLRAATFVSGVIARSVAQFADGVIIAKRNGFIAPSSTSGLLVVLASGRSSAQGTALQPCGTIRHFNHEEDGDCICVKVDLEIFPADIWGSPAGAQTIFRYGNKGGAGDRGEDFVQEIASPDSNFATLARLAGYGSRDIQVRASSRSTVPRIAHYICWDCDLKFDFYLSVISSLYVAGLSKASQFVYIHGIREPSGVWWRRLQATQRVIHVHREYPEHSVDRSTMTQELALGIMRVAILLKYGGVYCDNHVIWTNAIPDHLFKYDAVASPGWHQLGAWPDSVSHSTILAKRNSEYLLKLRNLHATNRSKRFWFVDQFLSYKLMEQFPDIMLLDRHLQVACYNHNCHPTWMPGYQVPLRENPPGPVFSWQNDTLSVLWDVFPSLDLDAVKYTSGPVVDAARRVLHKAGITLQELTAV

Foldseek 3Di:
DPDPQFWAQEEEEEDEDDQPDFDALLLLLALLLCCVFSVGPAYEYEYQDDHDADPLRDRCSLVCSCPQPVPNPDHNHHYDYDDDQHRDPAAFLSPVLVVLVVCQARFHKYDYSNKHFPHDDRVLRNWQKAAQKADPDNGHIQAAMIGHHHNSDDRDPDSVVSNVRRVVRQPGDPPHGQHGADELQCQFPPVVDPHRIYGDPDGDALLLLQAPAVFDDDLQQPPDPDDDDCCDPVNSVSRRHNPTPNSQSSCCSQPVGSHHAADFAPVFFFQLEEEAEDAEEADAPLLLLQLLQSQQFQPSQPPPRAYEYEYQDQYDYDSSVVVVVVVRYYYDHDDFDDDPDPSPLDDPLNSVVLVVLVVCLARFHKYAYSNKHFQHYDDPRCRRAQKEFAWDLADGPPQSTWTDVNIMGHTHNQPLSVVLNVQCVVPSVDDPCCSRIPVSVVVCSSVVRRYHHHLQAEWEDEAQAIQSSSDPPSNDDVVVPDRHDDDDSNPRHRMYRDHHPPDDHLVCLVPHDDDVSVSSVVSCVSSVHDSVNVVVD/DPDPQFWAQEEEEEDEDDQPDFDALLLLLALLLCCVFSVGPAYEYEYQDDHDADPLRPRCSLVVSCPQPVPNPDHNHHYHYDDDQHRDPAAFLSPVLVVLVVCQARFHKYDYSNKHFPHDDRVLRNWQKAAQKADPDNGHIQAAMIGHHHNSDDRDPDSVVSNVRRVVRQPTDPPHGQHGADELQCQQPPVVNPHRIYGDPDGDALLLLQAPAVFNDDLPQPDDPDDDDCCDPVNSVSRRHNPTPNSQSSCCSQPVGSHHAADFAPVFFFQLEEEAEDAEEADAPLLLLQLLQSQQFQPSQPPPRAYEYEYQDQYDYDSSVVVVVVVRYYYDHDDFDDDPDPSPLDDPLNSVVLVVLVVCLARFHKYAYSNKHFQHYDDPRCRRAQKEFAWDLADGPPQSTWTDVNIMGHTHNQPLSVVLNVQCVVPSVDDPCCSRIPVSVVVCSSVVRRYHHHLQAEWEDEQQAIQSPSDPPSNDDVVVVDRHDDDDSNPRHRMYRDHHPPDDHLVCLVPHDDDVSVSSVVSCVSSVHDSVNVVVD

Radius of gyration: 33.95 Å; Cα contacts (8 Å, |Δi|>4): 2288; chains: 2; bounding box: 89×102×62 Å

pLDDT: mean 84.6, std 16.13, range [29.58, 98.44]

Nearest PDB structures (foldseek):
  8ovs-assembly1_AAA  TM=6.831E-01  e=1.320E-06  Yersinia enterocolitica
  8ovs-assembly2_BBB  TM=6.810E-01  e=2.532E-06  Yersinia enterocolitica
  8ovt-assembly2_B  TM=6.870E-01  e=2.850E-06  Yersinia enterocolitica
  4ueg-assembly1_B-2  TM=5.703E-01  e=2.386E-06  Homo sapiens
  3t7n-assembly1_B  TM=5.369E-01  e=1.788E-05  Homo sapiens

Solvent-accessible surface area (backbone atoms only — not comparable to full-atom values): 56607 Å² total; per-residue (Å²): 128,92,48,65,78,49,25,46,53,34,37,39,29,64,42,39,39,60,79,80,44,70,38,43,54,51,36,38,28,13,55,43,22,41,46,68,56,62,58,44,80,40,40,34,38,35,24,74,45,73,74,43,58,48,95,79,60,65,42,44,33,68,66,38,52,38,61,54,28,87,60,59,64,43,69,47,54,28,68,42,77,55,74,99,57,85,55,56,73,56,59,32,58,62,38,51,46,50,50,38,46,48,29,27,70,62,19,12,33,37,43,54,47,40,27,36,53,70,54,60,69,66,71,60,30,57,39,45,38,35,23,7,45,44,73,77,44,90,63,35,44,42,58,33,46,33,31,20,17,60,62,44,56,77,58,50,90,44,72,70,42,38,56,51,51,38,53,55,14,27,66,58,39,97,79,62,58,52,57,36,38,32,45,57,69,51,52,50,66,40,86,78,63,81,44,45,24,33,40,53,91,60,92,55,58,68,79,48,37,39,30,66,46,101,72,44,66,77,77,63,74,66,67,67,84,76,72,75,69,78,71,44,79,63,46,55,57,64,48,39,34,39,82,28,52,51,14,28,51,50,27,35,33,67,70,72,32,73,71,63,60,58,50,66,35,89,88,58,52,29,45,55,31,39,38,35,77,40,51,78,37,73,44,42,56,40,39,41,49,17,53,51,9,40,51,53,35,28,57,29,30,78,60,94,42,37,37,35,39,31,17,63,37,76,61,34,56,71,42,38,53,54,43,46,71,68,72,34,49,44,56,30,76,43,73,79,80,66,63,64,85,58,61,86,70,62,44,69,68,46,42,50,52,52,49,52,47,52,50,31,40,71,61,19,12,31,40,42,44,58,43,32,37,35,53,28,55,65,60,74,72,64,33,22,28,37,23,35,28,16,55,40,47,70,71,51,82,84,43,89,60,22,36,30,75,54,41,31,38,24,16,54,63,17,65,48,53,39,52,50,52,42,50,51,67,78,42,64,89,50,57,55,68,51,48,61,17,41,51,45,34,53,48,37,66,75,44,55,36,41,47,43,65,36,44,42,49,38,27,48,26,50,70,80,34,34,25,49,62,80,42,76,67,31,47,60,63,79,82,66,66,55,77,36,77,88,75,48,65,71,75,60,24,30,22,36,35,56,54,44,83,76,65,63,41,69,63,49,53,73,73,52,84,51,71,67,38,51,50,50,52,49,40,33,52,66,60,72,48,55,74,69,69,62,62,78,106,128,89,48,65,78,49,27,46,53,33,37,37,31,65,43,39,39,61,81,80,44,69,39,44,53,50,35,40,29,13,54,44,22,41,47,68,55,63,58,45,80,40,37,35,36,35,25,75,43,74,73,41,58,48,96,78,58,66,42,44,36,66,66,40,54,40,61,53,29,88,59,59,62,49,66,48,54,27,68,40,79,54,75,97,59,85,54,54,74,55,58,31,58,60,38,52,46,51,51,38,46,49,28,27,71,62,20,12,34,39,42,53,48,42,28,35,53,70,56,59,70,66,71,60,30,58,38,47,38,34,21,8,45,42,75,77,46,88,64,36,43,41,58,33,44,34,32,20,18,59,63,44,56,77,57,52,91,45,73,72,42,39,56,50,50,37,54,54,14,27,68,57,38,100,77,62,61,52,56,36,39,30,45,56,68,53,50,50,66,43,85,83,56,82,43,46,22,33,40,52,90,62,91,54,56,68,79,48,38,39,31,66,46,102,74,44,66,78,77,65,75,66,66,66,85,76,72,75,69,77,73,43,79,64,46,54,58,66,46,39,34,41,81,29,53,52,14,28,51,51,27,34,32,68,70,72,31,75,70,62,60,58,50,65,37,88,89,57,54,29,44,54,31,41,38,35,77,40,50,78,36,72,42,41,54,41,39,42,47,18,52,49,8,41,52,54,35,27,57,28,30,77,60,90,45,38,36,37,36,30,16,63,37,76,63,34,55,70,43,37,53,54,44,47,71,66,73,34,49,43,56,29,76,42,72,78,81,69,62,60,86,59,60,87,70,63,45,71,68,45,41,50,52,52,48,53,48,52,50,30,39,69,61,20,12,32,40,42,43,58,42,32,37,37,53,27,56,65,59,74,72,65,32,23,26,37,22,36,29,16,56,39,47,70,71,50,83,85,44,91,59,22,35,30,75,54,42,34,39,25,16,56,64,18,67,48,52,39,52,50,52,43,48,51,70,77,42,65,88,49,58,54,67,50,48,63,17,40,51,47,34,53,48,37,66,76,43,56,36,42,47,42,66,37,48,40,49,38,27,49,27,48,72,77,32,36,26,49,63,80,42,78,70,31,46,61,64,79,84,66,64,54,76,36,76,88,74,48,67,70,75,59,24,30,22,36,33,56,53,45,81,76,65,64,41,69,65,48,53,73,71,51,83,50,69,68,37,51,51,50,51,50,39,32,54,65,60,71,49,55,74,70,68,62,61,76,107

Secondary structure (DSSP, 8-state):
---SSPPPSEEEEEE---TT----HHHHHHHHHHHHHH--SEEEEEESS-----TTS---HHHHHHH--SSTT----EEEE--S----SSSSHHHHHHHHHHHHHH-EEE--TTEEES---GGGGGSSEEE--EESSSS-EE---EEE-TTSS---SSHHHHHHHHHHHHH-SSSSPPPPPBPHHHHHH-TT---SEEE--S---GGGGS---TT---------SSSS----HHHHHHHH-TTSHHHHHHHHHHHS-S-----B-SSS---S-EEEE-SS-B--HHHHHHHHHHHHTS-TTSSS--EEEEESS--BSHHHHHHHHTT-EEEEE-PPP--SS-GGG--HHHHHHHHHHHHHHHH-EEEE-TTEEE-SPPPGGGGGBSEEEEE-----TT----EEEEEEEE-TT-HHHHHHHHHHHHTTTS-HHIIIIIIHHHHHHH-TTS-EE-TTS-EEEETTEEE-TTSTTTT--GGG--------TTTT-SEEEEE-SSPP-HHHHHH--SHHHHHHHHHHHHHT--HHHHHT-/---SSPPPSEEEEEE---TT----HHHHHHHHHHHHHH--SEEEEEESS-----TTS---HHHHHHH--SSTT----EEEE--S----SSSSHHHHHHHHHHHHHH-EEE--TTEEES---GGGGGSSEEE--EESSSS-EE---EEE-TTSS---SSHHHHHHHHHHHHH-SSS-PPPPPBPHHHHHH-SS---SEEE--S---GGGTS---TT---------SSSS----HHHHHHHH-TTSHHHHHHHHHHHS-S-----B-SSS---S-EEEE-SS-B--HHHHHHHHHHHHTS-TTSSS--EEEEESS--BSHHHHHHHHTT-EEEEE-PPP--SS-GGG--HHHHHHHHHHHHHHHH-EEEE-TTEEE-SPPPGGGGGBSEEEEE-----TT----EEEEEEEE-TT-HHHHHHHHHHHH-TTS-HHIIIIIIHHHHHHH-TTS-EE-TTT-EEEETTEEE-TTSTTTT--GGG--------TTTT-SEEEEE-SSPP-HHHHHH--SHHHHHHHHHHHHHT--HHHHHT-